Protein AF-0000000080298509 (afdb_homodimer)

Radius of gyration: 34.32 Å; Cα contacts (8 Å, |Δi|>4): 2055; chains: 2; bounding box: 98×130×65 Å

Sequence (904 aa):
MTELKNIMFCATAFAPSLLGAKELPNIIYIVTDQQTASAMSCMGNTDVHTPNMDRLAQAGILFKNAYCSAPLSGPSRASMFTGHTSHEVGLSRNNVPVADSLRTASLGWLMQRAGYECTYGGKWHVHTPSMPDGEFGFSTIHPHNDNGLAEASVAFLEQKHSKPFFLVVGFDNPHNICEYARSQNLPFGNLPELPQDEWPGLPSNFARNPYDADVIDYEQTLNYSAYPTRHYSPDDWRRYRSLYFRLVEKVDAEIGKIVDAIDKQDLWKNTVVIFTSDHGDGMGAHHWNQKSALYEEVVNVPLIVTLPGKKNAGKEMPQLINEGVDFFASVCDWAGISLPGGLHGVSFRPLVEKADPQQVHQPYIVSETTFDKGVARGWALRTPRYKYVLYDKGLYREQLYDMVNDRGEMRNLAIEKKYRQILLQHRAYLNEWMKLHHVVQIRPEVHLIPNMMTELKNIMFCATAFAPSLLGAKELPNIIYIVTDQQTASAMSCMGNTDVHTPNMDRLAQAGILFKNAYCSAPLSGPSRASMFTGHTSHEVGLSRNNVPVADSLRTASLGWLMQRAGYECTYGGKWHVHTPSMPDGEFGFSTIHPHNDNGLAEASVAFLEQKHSKPFFLVVGFDNPHNICEYARSQNLPFGNLPELPQDEWPGLPSNFARNPYDADVIDYEQTLNYSAYPTRHYSPDDWRRYRSLYFRLVEKVDAEIGKIVDAIDKQDLWKNTVVIFTSDHGDGMGAHHWNQKSALYEEVVNVPLIVTLPGKKNAGKEMPQLINEGVDFFASVCDWAGISLPGGLHGVSFRPLVEKADPQQVHQPYIVSETTFDKGVARGWALRTPRYKYVLYDKGLYREQLYDMVNDRGEMRNLAIEKKYRQILLQHRAYLNEWMKLHHVVQIRPEVHLIPNM

Foldseek 3Di:
DPPPPPPPPPPPPPPPPVPPPPAQFAEEEEAEAAAFACLDVVNVDPLFYQVLVVVLQQLFEWEQAEWFQALAQQQRLLLQFQLARSVLQVNQDALDAGDPVSQCVTLLNLLVVLWAQEEEEAARPNRDRFDDAPGSNYHYQYGNAQVCLLVSLLVVLPDDDPTHYYYYRYHHPPVLLQCVQVVHDRRHQDDDFDDLVSQDAADPQLAAAPQDFCVVVVLLVVCCVRRVCLPPDRSSLSSSLNSRSVRVNVVSVSSNSNVVSCVVSVSLQRYKYWYKYSWHFCSNRNHGGGTQDPASRTTHMIITIQHRVSPPGNAYAHDHAHCRNQSSVQSCVSSVHDDDPLRDHHHCVVCRNVSDNPDDDDQWDKHKHARPPRSKIKIWIDGSFKIWIAIQDGRSNTFMDGCVPCVSRNDGCCVPPVCVVVSVVVLVVVVVVCVSSVPDAPDPVHHSRPPD/DPCPVPPPPPPPPPPPPPPPPPAQFAEEEEAEAAAFACLDVCNVDPLFYQVLVVVLQQLFEWEQAEWFQALDQQQRLLLQFQLARSVLQVNQDAQDAGDPVSQCVTLLNLLVVLWAQEEEEAARPNRDRFDDAPGSNYHYQYGNAQVCLLVSLLVVLPDDDPTHYYYYRYHHPPVLLQCVQVVHDRRHQDDDFDDLVSQDAADPQLAAAPQDFCVVVVLLVVCCVRRVCLPPDRSSLSSSLNSRSVRVNVVSVSSNSNVVSCVVSVSLQRYKYWYKYSWHFCSNRNHGGGTQDPASRTTHMIITIQGRVSPPGNAYAHDHAHCRNQSSVQVCVSSVHDDDPLRDHHHCVVCRNVSDNPDDDDQWDKHKHARPPRSKIKIWIDGSFKIWIAIQDGRSNTFMDGCVVCVSRNDGCCVPPVCVVVSVVVLVVVVVVCVSSVPDAPDPVHHSRPPD

pLDDT: mean 89.31, std 15.57, range [24.2, 98.88]

Structure (mmCIF, N/CA/C/O backbone):
data_AF-0000000080298509-model_v1
#
loop_
_entity.id
_entity.type
_entity.pdbx_description
1 polymer Arylsulfatase
#
loop_
_atom_site.group_PDB
_atom_site.id
_atom_site.type_symbol
_atom_site.label_atom_id
_atom_site.label_alt_id
_atom_site.label_comp_id
_atom_site.label_asym_id
_atom_site.label_entity_id
_atom_site.label_seq_id
_atom_site.pdbx_PDB_ins_code
_atom_site.Cartn_x
_atom_site.Cartn_y
_atom_site.Cartn_z
_atom_site.occupancy
_atom_site.B_iso_or_equiv
_atom_site.auth_seq_id
_atom_site.auth_comp_id
_atom_site.auth_asym_id
_atom_site.auth_atom_id
_atom_site.pdbx_PDB_model_num
ATOM 1 N N . MET A 1 1 ? -71.938 69.375 -9.734 1 28.66 1 MET A N 1
ATOM 2 C CA . MET A 1 1 ? -71.125 69.312 -8.547 1 28.66 1 MET A CA 1
ATOM 3 C C . MET A 1 1 ? -70.312 68.062 -8.461 1 28.66 1 MET A C 1
ATOM 5 O O . MET A 1 1 ? -70.875 67 -8.211 1 28.66 1 MET A O 1
ATOM 9 N N . THR A 1 2 ? -69.375 67.938 -9.344 1 31.14 2 THR A N 1
ATOM 10 C CA . THR A 1 2 ? -68.375 66.938 -9.758 1 31.14 2 THR A CA 1
ATOM 11 C C . THR A 1 2 ? -67.438 66.562 -8.594 1 31.14 2 THR A C 1
ATOM 13 O O . THR A 1 2 ? -66.688 67.438 -8.094 1 31.14 2 THR A O 1
ATOM 16 N N . GLU A 1 3 ? -67.938 65.688 -7.777 1 29.38 3 GLU A N 1
ATOM 17 C CA . GLU A 1 3 ? -67.25 65.25 -6.59 1 29.38 3 GLU A CA 1
ATOM 18 C C . GLU A 1 3 ? -65.875 64.625 -6.945 1 29.38 3 GLU A C 1
ATOM 20 O O . GLU A 1 3 ? -65.75 63.781 -7.816 1 29.38 3 GLU A O 1
ATOM 25 N N . LEU A 1 4 ? -64.812 65.5 -6.922 1 24.38 4 LEU A N 1
ATOM 26 C CA . LEU A 1 4 ? -63.406 65.125 -7.008 1 24.38 4 LEU A CA 1
ATOM 27 C C . LEU A 1 4 ? -63.031 64.062 -6 1 24.38 4 LEU A C 1
ATOM 29 O O . LEU A 1 4 ? -63.125 64.312 -4.789 1 24.38 4 LEU A O 1
ATOM 33 N N . LYS A 1 5 ? -63.469 62.812 -6.371 1 35.81 5 LYS A N 1
ATOM 34 C CA . LYS A 1 5 ? -63.062 61.656 -5.621 1 35.81 5 LYS A CA 1
ATOM 35 C C . LYS A 1 5 ? -61.531 61.656 -5.402 1 35.81 5 LYS A C 1
ATOM 37 O O . LYS A 1 5 ? -60.781 61.625 -6.363 1 35.81 5 LYS A O 1
ATOM 42 N N . ASN A 1 6 ? -61.031 62.469 -4.41 1 26.3 6 ASN A N 1
ATOM 43 C CA . ASN A 1 6 ? -59.625 62.531 -4.012 1 26.3 6 ASN A CA 1
ATOM 44 C C . ASN A 1 6 ? -59.094 61.125 -3.686 1 26.3 6 ASN A C 1
ATOM 46 O O . ASN A 1 6 ? -59.594 60.469 -2.771 1 26.3 6 ASN A O 1
ATOM 50 N N . ILE A 1 7 ? -58.781 60.312 -4.656 1 34.28 7 ILE A N 1
ATOM 51 C CA . ILE A 1 7 ? -58.125 59.031 -4.484 1 34.28 7 ILE A CA 1
ATOM 52 C C . ILE A 1 7 ? -56.812 59.219 -3.744 1 34.28 7 ILE A C 1
ATOM 54 O O . ILE A 1 7 ? -55.906 59.875 -4.242 1 34.28 7 ILE A O 1
ATOM 58 N N . MET A 1 8 ? -56.844 59.406 -2.459 1 31.53 8 MET A N 1
ATOM 59 C CA . MET A 1 8 ? -55.625 59.312 -1.681 1 31.53 8 MET A CA 1
ATOM 60 C C . MET A 1 8 ? -54.875 58 -1.93 1 31.53 8 MET A C 1
ATOM 62 O O . MET A 1 8 ? -55.438 56.938 -1.679 1 31.53 8 MET A O 1
ATOM 66 N N . PHE A 1 9 ? -54.125 57.938 -2.99 1 34.72 9 PHE A N 1
ATOM 67 C CA . PHE A 1 9 ? -53.188 56.844 -3.145 1 34.72 9 PHE A CA 1
ATOM 68 C C . PHE A 1 9 ? -52.281 56.688 -1.909 1 34.72 9 PHE A C 1
ATOM 70 O O . PHE A 1 9 ? -51.594 57.656 -1.541 1 34.72 9 PHE A O 1
ATOM 77 N N . CYS A 1 10 ? -52.719 55.969 -0.878 1 32.91 10 CYS A N 1
ATOM 78 C CA . CYS A 1 10 ? -51.812 55.562 0.201 1 32.91 10 CYS A CA 1
ATOM 79 C C . CYS A 1 10 ? -50.594 54.875 -0.349 1 32.91 10 CYS A C 1
ATOM 81 O O . CYS A 1 10 ? -50.688 53.812 -0.988 1 32.91 10 CYS A O 1
ATOM 83 N N . ALA A 1 11 ? -49.562 55.625 -0.724 1 35.81 11 ALA A N 1
ATOM 84 C CA . ALA A 1 11 ? -48.219 55.031 -0.925 1 35.81 11 ALA A CA 1
ATOM 85 C C . ALA A 1 11 ? -47.844 54.156 0.245 1 35.81 11 ALA A C 1
ATOM 87 O O . ALA A 1 11 ? -47.625 54.625 1.36 1 35.81 11 ALA A O 1
ATOM 88 N N . THR A 1 12 ? -48.375 52.969 0.316 1 35.66 12 THR A N 1
ATOM 89 C CA . THR A 1 12 ? -47.75 52.062 1.259 1 35.66 12 THR A CA 1
ATOM 90 C C . THR A 1 12 ? -46.25 52.031 1.067 1 35.66 12 THR A C 1
ATOM 92 O O . THR A 1 12 ? -45.75 51.719 -0.028 1 35.66 12 THR A O 1
ATOM 95 N N . ALA A 1 13 ? -45.5 52.938 1.733 1 36.22 13 ALA A N 1
ATOM 96 C CA . ALA A 1 13 ? -44.062 52.781 1.852 1 36.22 13 ALA A CA 1
ATOM 97 C C . ALA A 1 13 ? -43.688 51.344 2.125 1 36.22 13 ALA A C 1
ATOM 99 O O . ALA A 1 13 ? -44.062 50.781 3.146 1 36.22 13 ALA A O 1
ATOM 100 N N . PHE A 1 14 ? -43.531 50.562 1.116 1 35.25 14 PHE A N 1
ATOM 101 C CA . PHE A 1 14 ? -42.812 49.312 1.32 1 35.25 14 PHE A CA 1
ATOM 102 C C . PHE A 1 14 ? -41.562 49.5 2.143 1 35.25 14 PHE A C 1
ATOM 104 O O . PHE A 1 14 ? -40.656 50.25 1.727 1 35.25 14 PHE A O 1
ATOM 111 N N . ALA A 1 15 ? -41.688 49.594 3.494 1 37.78 15 ALA A N 1
ATOM 112 C CA . ALA A 1 15 ? -40.438 49.469 4.246 1 37.78 15 ALA A CA 1
ATOM 113 C C . ALA A 1 15 ? -39.531 48.375 3.664 1 37.78 15 ALA A C 1
ATOM 115 O O . ALA A 1 15 ? -40 47.25 3.447 1 37.78 15 ALA A O 1
ATOM 116 N N . PRO A 1 16 ? -38.531 48.781 2.885 1 35.84 16 PRO A N 1
ATOM 117 C CA . PRO A 1 16 ? -37.688 47.656 2.5 1 35.84 16 PRO A CA 1
ATOM 118 C C . PRO A 1 16 ? -37.531 46.594 3.605 1 35.84 16 PRO A C 1
ATOM 120 O O . PRO A 1 16 ? -37.5 46.938 4.789 1 35.84 16 PRO A O 1
ATOM 123 N N . SER A 1 17 ? -38.219 45.531 3.543 1 35.06 17 SER A N 1
ATOM 124 C CA . SER A 1 17 ? -37.844 44.375 4.359 1 35.06 17 SER A CA 1
ATOM 125 C C . SER A 1 17 ? -36.344 44.406 4.633 1 35.06 17 SER A C 1
ATOM 127 O O . SER A 1 17 ? -35.531 44.5 3.705 1 35.06 17 SER A O 1
ATOM 129 N N . LEU A 1 18 ? -35.875 45.094 5.676 1 33.88 18 LEU A N 1
ATOM 130 C CA . LEU A 1 18 ? -34.531 44.781 6.129 1 33.88 18 LEU A CA 1
ATOM 131 C C . LEU A 1 18 ? -34.125 43.344 5.77 1 33.88 18 LEU A C 1
ATOM 133 O O . LEU A 1 18 ? -34.656 42.406 6.352 1 33.88 18 LEU A O 1
ATOM 137 N N . LEU A 1 19 ? -34.188 43 4.57 1 37.66 19 LEU A N 1
ATOM 138 C CA . LEU A 1 19 ? -33.375 41.812 4.316 1 37.66 19 LEU A CA 1
ATOM 139 C C . LEU A 1 19 ? -32.312 41.625 5.383 1 37.66 19 LEU A C 1
ATOM 141 O O . LEU A 1 19 ? -31.438 42.5 5.543 1 37.66 19 LEU A O 1
ATOM 145 N N . GLY A 1 20 ? -32.656 41.188 6.547 1 39.59 20 GLY A N 1
ATOM 146 C CA . GLY A 1 20 ? -31.734 40.906 7.633 1 39.59 20 GLY A CA 1
ATOM 147 C C . GLY A 1 20 ? -30.312 40.688 7.16 1 39.59 20 GLY A C 1
ATOM 148 O O . GLY A 1 20 ? -30.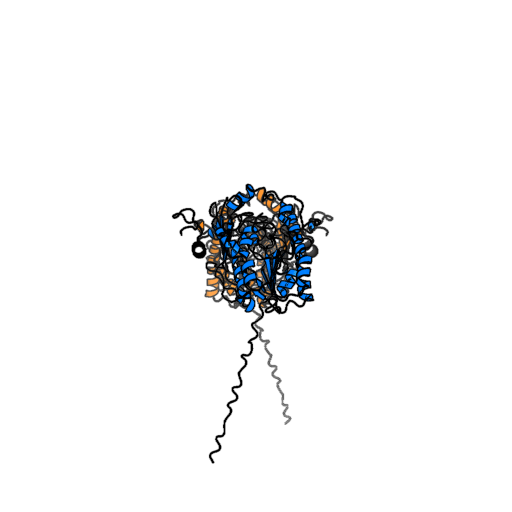062 39.781 6.344 1 39.59 20 GLY A O 1
ATOM 149 N N . ALA A 1 21 ? -29.531 41.594 6.949 1 44.94 21 ALA A N 1
ATOM 150 C CA . ALA A 1 21 ? -28.094 41.5 6.738 1 44.94 21 ALA A CA 1
ATOM 151 C C . ALA A 1 21 ? -27.547 40.188 7.301 1 44.94 21 ALA A C 1
ATOM 153 O O . ALA A 1 21 ? -27.703 39.906 8.492 1 44.94 21 ALA A O 1
ATOM 154 N N . LYS A 1 22 ? -27.516 39.125 6.598 1 56.97 22 LYS A N 1
ATOM 155 C CA . LYS A 1 22 ? -26.938 37.844 7.051 1 56.97 22 LYS A CA 1
ATOM 156 C C . LYS A 1 22 ? -25.781 38.094 8.008 1 56.97 22 LYS A C 1
ATOM 158 O O . LYS A 1 22 ? -24.828 38.812 7.68 1 56.97 22 LYS A O 1
ATOM 163 N N . GLU A 1 23 ? -26 37.969 9.344 1 81.12 23 GLU A N 1
ATOM 164 C CA . GLU A 1 23 ? -25.047 38.125 10.438 1 81.12 23 GLU A CA 1
ATOM 165 C C . GLU A 1 23 ? -23.75 37.375 10.172 1 81.12 23 GLU A C 1
ATOM 167 O O . GLU A 1 23 ? -23.781 36.219 9.75 1 81.12 23 GLU A O 1
ATOM 172 N N . LEU A 1 24 ? -22.594 38.094 10.039 1 94.06 24 LEU A N 1
ATOM 173 C CA . LEU A 1 24 ? -21.266 37.5 9.938 1 94.06 24 LEU A CA 1
ATOM 174 C C . LEU A 1 24 ? -21.078 36.406 10.984 1 94.06 24 LEU A C 1
ATOM 176 O O . LEU A 1 24 ? -21.422 36.594 12.148 1 94.06 24 LEU A O 1
ATOM 180 N N . PRO A 1 25 ? -20.688 35.281 10.539 1 97.81 25 PRO A N 1
ATOM 181 C CA . PRO A 1 25 ? -20.5 34.188 11.516 1 97.81 25 PRO A CA 1
ATOM 182 C C . PRO A 1 25 ? -19.281 34.438 12.406 1 97.81 25 PRO A C 1
ATOM 184 O O . PRO A 1 25 ? -18.328 35.094 12 1 97.81 25 PRO A O 1
ATOM 187 N N . ASN A 1 26 ? -19.375 33.875 13.656 1 98.38 26 ASN A N 1
ATOM 188 C CA . ASN A 1 26 ? -18.125 33.656 14.391 1 98.38 26 ASN A CA 1
ATOM 189 C C . ASN A 1 26 ? -17.219 32.656 13.68 1 98.38 26 ASN A C 1
ATOM 191 O O . ASN A 1 26 ? -17.688 31.797 12.922 1 98.38 26 ASN A O 1
ATOM 195 N N . ILE A 1 27 ? -15.898 32.812 13.844 1 98.69 27 ILE A N 1
ATOM 196 C CA . ILE A 1 27 ? -14.93 31.875 13.281 1 98.69 27 ILE A CA 1
ATOM 197 C C . ILE A 1 27 ? -13.969 31.406 14.375 1 98.69 27 ILE A C 1
ATOM 199 O O . ILE A 1 27 ? -13.359 32.219 15.062 1 98.69 27 ILE A O 1
ATOM 203 N N . ILE A 1 28 ? -13.93 30.125 14.594 1 98.81 28 ILE A N 1
ATOM 204 C CA . ILE A 1 28 ? -12.961 29.5 15.492 1 98.81 28 ILE A CA 1
ATOM 205 C C . ILE A 1 28 ? -11.969 28.672 14.688 1 98.81 28 ILE A C 1
ATOM 207 O O . ILE A 1 28 ? -12.367 27.781 13.938 1 98.81 28 ILE A O 1
ATOM 211 N N . TYR A 1 29 ? -10.734 29.016 14.805 1 98.25 29 TYR A N 1
ATOM 212 C CA . TYR A 1 29 ? -9.633 28.312 14.141 1 98.25 29 TYR A CA 1
ATOM 213 C C . TYR A 1 29 ? -8.773 27.562 15.156 1 98.25 29 TYR A C 1
ATOM 215 O O . TYR A 1 29 ? -8.148 28.188 16.016 1 98.25 29 TYR A O 1
ATOM 223 N N . ILE A 1 30 ? -8.789 26.297 15.109 1 98.75 30 ILE A N 1
ATOM 224 C CA . ILE A 1 30 ? -7.973 25.453 15.961 1 98.75 30 ILE A CA 1
ATOM 225 C C . ILE A 1 30 ? -6.844 24.828 15.133 1 98.75 30 ILE A C 1
ATOM 227 O O . ILE A 1 30 ? -7.098 24.141 14.141 1 98.75 30 ILE A O 1
ATOM 231 N N . VAL A 1 31 ? -5.613 25.031 15.547 1 98.12 31 VAL A N 1
ATOM 232 C CA . VAL A 1 31 ? -4.477 24.562 14.766 1 98.12 31 VAL A CA 1
ATOM 233 C C . VAL A 1 31 ? -3.477 23.859 15.68 1 98.12 31 VAL A C 1
ATOM 235 O O . VAL A 1 31 ? -3.068 24.406 16.703 1 98.12 31 VAL A O 1
ATOM 238 N N . THR A 1 32 ? -3.182 22.625 15.359 1 98.19 32 THR A N 1
ATOM 239 C CA . THR A 1 32 ? -2.105 21.906 16.031 1 98.19 32 THR A CA 1
ATOM 240 C C . THR A 1 32 ? -0.774 22.141 15.328 1 98.19 32 THR A C 1
ATOM 242 O O . THR A 1 32 ? -0.734 22.75 14.25 1 98.19 32 THR A O 1
ATOM 245 N N . ASP A 1 33 ? 0.251 21.797 15.984 1 97 33 ASP A N 1
ATOM 246 C CA . ASP A 1 33 ? 1.589 21.922 15.414 1 97 33 ASP A CA 1
ATOM 247 C C . ASP A 1 33 ? 2.189 20.531 15.141 1 97 33 ASP A C 1
ATOM 249 O O . ASP A 1 33 ? 2.408 19.75 16.062 1 97 33 ASP A O 1
ATOM 253 N N . GLN A 1 34 ? 2.396 20.297 13.797 1 97.75 34 GLN A N 1
ATOM 254 C CA . GLN A 1 34 ? 3.119 19.094 13.383 1 97.75 34 GLN A CA 1
ATOM 255 C C . GLN A 1 34 ? 2.234 17.859 13.484 1 97.75 34 GLN A C 1
ATOM 257 O O . GLN A 1 34 ? 2.658 16.828 14.008 1 97.75 34 GLN A O 1
ATOM 262 N N . GLN A 1 35 ? 1.019 17.969 12.984 1 98.62 35 GLN A N 1
ATOM 263 C CA . GLN A 1 35 ? 0.114 16.812 12.945 1 98.62 35 GLN A CA 1
ATOM 264 C C . GLN A 1 35 ? -0.172 16.391 11.508 1 98.62 35 GLN A C 1
ATOM 266 O O . GLN A 1 35 ? -0.723 17.172 10.727 1 98.62 35 GLN A O 1
ATOM 271 N N . THR A 1 36 ? 0.24 15.203 11.234 1 98.38 36 THR A N 1
ATOM 272 C CA . THR A 1 36 ? -0.054 14.633 9.922 1 98.38 36 THR A CA 1
ATOM 273 C C . THR A 1 36 ? -1.534 14.281 9.805 1 98.38 36 THR A C 1
ATOM 275 O O . THR A 1 36 ? -2.178 13.945 10.805 1 98.38 36 THR A O 1
ATOM 278 N N . ALA A 1 37 ? -2.082 14.383 8.594 1 98.44 37 ALA A N 1
ATOM 279 C CA . ALA A 1 37 ? -3.5 14.133 8.352 1 98.44 37 ALA A CA 1
ATOM 280 C C . ALA A 1 37 ? -3.904 12.742 8.82 1 98.44 37 ALA A C 1
ATOM 282 O O . ALA A 1 37 ? -5.016 12.539 9.312 1 98.44 37 ALA A O 1
ATOM 283 N N . SER A 1 38 ? -3.002 11.789 8.695 1 97.56 38 SER A N 1
ATOM 284 C CA . SER A 1 38 ? -3.326 10.406 9.016 1 97.56 38 SER A CA 1
ATOM 285 C C . SER A 1 38 ? -3.311 10.164 10.523 1 97.56 38 SER A C 1
ATOM 287 O O . SER A 1 38 ? -3.703 9.094 10.992 1 97.56 38 SER A O 1
ATOM 289 N N . ALA A 1 39 ? -2.928 11.117 11.305 1 98.38 39 ALA A N 1
ATOM 290 C CA . ALA A 1 39 ? -2.922 10.961 12.758 1 98.38 39 ALA A CA 1
ATOM 291 C C . ALA A 1 39 ? -4.27 11.344 13.359 1 98.38 39 ALA A C 1
ATOM 293 O O . ALA A 1 39 ? -4.336 12.133 14.305 1 98.38 39 ALA A O 1
ATOM 294 N N . MET A 1 40 ? -5.309 10.836 12.766 1 98.56 40 MET A N 1
ATOM 295 C CA . MET A 1 40 ? -6.691 10.922 13.227 1 98.56 40 MET A CA 1
ATOM 296 C C . MET A 1 40 ? -7.41 9.594 13.039 1 98.56 40 MET A C 1
ATOM 298 O O . MET A 1 40 ? -7.238 8.922 12.016 1 98.56 40 MET A O 1
ATOM 302 N N . SER A 1 41 ? -8.203 9.234 14.008 1 98 41 SER A N 1
ATOM 303 C CA . SER A 1 41 ? -8.961 7.988 13.883 1 98 41 SER A CA 1
ATOM 304 C C . SER A 1 41 ? -9.992 8.078 12.766 1 98 41 SER A C 1
ATOM 306 O O . SER A 1 41 ? -10.281 7.082 12.102 1 98 41 SER A O 1
ATOM 308 N N . CYS A 1 42 ? -10.523 9.234 12.492 1 97.5 42 CYS A N 1
ATOM 309 C CA . CYS A 1 42 ? -11.523 9.391 11.445 1 97.5 42 CYS A CA 1
ATOM 310 C C . CYS A 1 42 ? -10.898 9.266 10.062 1 97.5 42 CYS A C 1
ATOM 312 O O . CYS A 1 42 ? -11.609 9.148 9.062 1 97.5 42 CYS A O 1
ATOM 314 N N . MET A 1 43 ? -9.594 9.273 10.016 1 97.19 43 MET A N 1
ATOM 315 C CA . MET A 1 43 ? -8.898 9.039 8.758 1 97.19 43 MET A CA 1
ATOM 316 C C . MET A 1 43 ? -8.594 7.559 8.57 1 97.19 43 MET A C 1
ATOM 318 O O . MET A 1 43 ? -7.895 7.176 7.629 1 97.19 43 MET A O 1
ATOM 322 N N . GLY A 1 44 ? -9.047 6.734 9.477 1 95.19 44 GLY A N 1
ATOM 323 C CA . GLY A 1 44 ? -8.906 5.293 9.352 1 95.19 44 GLY A CA 1
ATOM 324 C C . GLY A 1 44 ? -7.711 4.746 10.109 1 95.19 44 GLY A C 1
ATOM 325 O O . GLY A 1 44 ? -7.41 3.551 10.023 1 95.19 44 GLY A O 1
ATOM 326 N N . ASN A 1 45 ? -6.977 5.555 10.805 1 96.06 45 ASN A N 1
ATOM 327 C CA . ASN A 1 45 ? -5.805 5.121 11.555 1 96.06 45 ASN A CA 1
ATOM 328 C C . ASN A 1 45 ? -6.203 4.426 12.852 1 96.06 45 ASN A C 1
ATOM 330 O O . ASN A 1 45 ? -6.719 5.066 13.773 1 96.06 45 ASN A O 1
ATOM 334 N N . THR A 1 46 ? -5.898 3.17 12.984 1 94.62 46 THR A N 1
ATOM 335 C CA . THR A 1 46 ? -6.332 2.379 14.133 1 94.62 46 THR A CA 1
ATOM 336 C C . THR A 1 46 ? -5.316 2.469 15.266 1 94.62 46 THR A C 1
ATOM 338 O O . THR A 1 46 ? -5.539 1.928 16.344 1 94.62 46 THR A O 1
ATOM 341 N N . ASP A 1 47 ? -4.215 3.193 15.039 1 96.69 47 ASP A N 1
ATOM 342 C CA . ASP A 1 47 ? -3.162 3.285 16.047 1 96.69 47 ASP A CA 1
ATOM 343 C C . ASP A 1 47 ? -3.344 4.523 16.922 1 96.69 47 ASP A C 1
ATOM 345 O O . ASP A 1 47 ? -2.613 4.715 17.891 1 96.69 47 ASP A O 1
ATOM 349 N N . VAL A 1 48 ? -4.328 5.391 16.578 1 97.81 48 VAL A N 1
ATOM 350 C CA . VAL A 1 48 ? -4.562 6.629 17.312 1 97.81 48 VAL A CA 1
ATOM 351 C C . VAL A 1 48 ? -6.059 6.816 17.547 1 97.81 48 VAL A C 1
ATOM 353 O O . VAL A 1 48 ? -6.875 6.484 16.688 1 97.81 48 VAL A O 1
ATOM 356 N N . HIS A 1 49 ? -6.422 7.238 18.703 1 98 49 HIS A N 1
ATOM 357 C CA . HIS A 1 49 ? -7.812 7.469 19.078 1 98 49 HIS A CA 1
ATOM 358 C C . HIS A 1 49 ? -8.086 8.945 19.312 1 98 49 HIS A C 1
ATOM 360 O O . HIS A 1 49 ? -7.688 9.5 20.344 1 98 49 HIS A O 1
ATOM 366 N N . THR A 1 50 ? -8.789 9.586 18.344 1 98.69 50 THR A N 1
ATOM 367 C CA . THR A 1 50 ? -9.047 11.023 18.406 1 98.69 50 THR A CA 1
ATOM 368 C C . THR A 1 50 ? -10.547 11.305 18.375 1 98.69 50 THR A C 1
ATOM 370 O O . THR A 1 50 ? -11.039 11.945 17.453 1 98.69 50 THR A O 1
ATOM 373 N N . PRO A 1 51 ? -11.297 10.922 19.422 1 98.75 51 PRO A N 1
ATOM 374 C CA . PRO A 1 51 ? -12.758 11.008 19.406 1 98.75 51 PRO A CA 1
ATOM 375 C C . PRO A 1 51 ? -13.266 12.438 19.219 1 98.75 51 PRO A C 1
ATOM 377 O O . PRO A 1 51 ? -14.344 12.648 18.656 1 98.75 51 PRO A O 1
ATOM 380 N N . ASN A 1 52 ? -12.562 13.43 19.719 1 98.81 52 ASN A N 1
ATOM 381 C CA . ASN A 1 52 ? -13.047 14.797 19.609 1 98.81 52 ASN A CA 1
ATOM 382 C C . ASN A 1 52 ? -12.836 15.367 18.219 1 98.81 52 ASN A C 1
ATOM 384 O O . ASN A 1 52 ? -13.695 16.094 17.703 1 98.81 52 ASN A O 1
ATOM 388 N N . MET A 1 53 ? -11.727 15.062 17.578 1 98.75 53 MET A N 1
ATOM 389 C CA . MET A 1 53 ? -11.57 15.391 16.156 1 98.75 53 MET A CA 1
ATOM 390 C C . MET A 1 53 ? -12.609 14.656 15.312 1 98.75 53 MET A C 1
ATOM 392 O O . MET A 1 53 ? -13.133 15.211 14.344 1 98.75 53 MET A O 1
ATOM 396 N N . ASP A 1 54 ? -12.867 13.414 15.734 1 98.62 54 ASP A N 1
ATOM 397 C CA . ASP A 1 54 ? -13.922 12.656 15.062 1 98.62 54 ASP A CA 1
ATOM 398 C C . ASP A 1 54 ? -15.273 13.352 15.195 1 98.62 54 ASP A C 1
ATOM 400 O O . ASP A 1 54 ? -16.062 13.367 14.25 1 98.62 54 ASP A O 1
ATOM 404 N N . ARG A 1 55 ? -15.531 13.891 16.344 1 98.38 55 ARG A N 1
ATOM 405 C CA . ARG A 1 55 ? -16.75 14.648 16.562 1 98.38 55 ARG A CA 1
ATOM 406 C C . ARG A 1 55 ? -16.828 15.852 15.617 1 98.38 55 ARG A C 1
ATOM 408 O O . ARG A 1 55 ? -17.891 16.156 15.07 1 98.38 55 ARG A O 1
ATOM 415 N N . LEU A 1 56 ? -15.766 16.531 15.453 1 98.56 56 LEU A N 1
ATOM 416 C CA . LEU A 1 56 ? -15.719 17.656 14.523 1 98.56 56 LEU A CA 1
ATOM 417 C C . LEU A 1 56 ? -15.961 17.188 13.094 1 98.56 56 LEU A C 1
ATOM 419 O O . LEU A 1 56 ? -16.719 17.812 12.352 1 98.56 56 LEU A O 1
ATOM 423 N N . ALA A 1 57 ? -15.312 16.078 12.75 1 98.56 57 ALA A N 1
ATOM 424 C CA . ALA A 1 57 ? -15.469 15.539 11.398 1 98.56 57 ALA A CA 1
ATOM 425 C C . ALA A 1 57 ? -16.922 15.109 11.148 1 98.56 57 ALA A C 1
ATOM 427 O O . ALA A 1 57 ? -17.469 15.359 10.07 1 98.56 57 ALA A O 1
ATOM 428 N N . GLN A 1 58 ? -17.531 14.531 12.133 1 98.19 58 GLN A N 1
ATOM 429 C CA . GLN A 1 58 ? -18.922 14.086 12.023 1 98.19 58 GLN A CA 1
ATOM 430 C C . GLN A 1 58 ? -19.875 15.273 11.914 1 98.19 58 GLN A C 1
ATOM 432 O O . GLN A 1 58 ? -20.906 15.188 11.25 1 98.19 58 GLN A O 1
ATOM 437 N N . ALA A 1 59 ? -19.5 16.344 12.547 1 98.19 59 ALA A N 1
ATOM 438 C CA . ALA A 1 59 ? -20.344 17.547 12.562 1 98.19 59 ALA A CA 1
ATOM 439 C C . ALA A 1 59 ? -20.016 18.469 11.391 1 98.19 59 ALA A C 1
ATOM 441 O O . ALA A 1 59 ? -20.703 19.453 11.156 1 98.19 59 ALA A O 1
ATOM 442 N N . GLY A 1 60 ? -18.984 18.172 10.664 1 98.62 60 GLY A N 1
ATOM 443 C CA . GLY A 1 60 ? -18.5 19.062 9.625 1 98.62 60 GLY A CA 1
ATOM 444 C C . GLY A 1 60 ? -18.125 18.344 8.352 1 98.62 60 GLY A C 1
ATOM 445 O O . GLY A 1 60 ? -18.734 17.344 7.984 1 98.62 60 GLY A O 1
ATOM 446 N N . ILE A 1 61 ? -17.25 18.969 7.582 1 98.69 61 ILE A N 1
ATOM 447 C CA . ILE A 1 61 ? -16.734 18.469 6.312 1 98.69 61 ILE A CA 1
ATOM 448 C C . ILE A 1 61 ? -15.242 18.156 6.453 1 98.69 61 ILE A C 1
ATOM 450 O O . ILE A 1 61 ? -14.469 19.016 6.898 1 98.69 61 ILE A O 1
ATOM 454 N N . LEU A 1 62 ? -14.891 16.906 6.129 1 98.69 62 LEU A N 1
ATOM 455 C CA . LEU A 1 62 ? -13.5 16.453 6.199 1 98.69 62 LEU A CA 1
ATOM 456 C C . LEU A 1 62 ? -12.844 16.5 4.824 1 98.69 62 LEU A C 1
ATOM 458 O O . LEU A 1 62 ? -13.383 15.961 3.855 1 98.69 62 LEU A O 1
ATOM 462 N N . PHE A 1 63 ? -11.711 17.219 4.703 1 98.56 63 PHE A N 1
ATOM 463 C CA . PHE A 1 63 ? -10.898 17.188 3.494 1 98.56 63 PHE A CA 1
ATOM 464 C C . PHE A 1 63 ? -9.773 16.156 3.627 1 98.56 63 PHE A C 1
ATOM 466 O O . PHE A 1 63 ? -9.008 16.188 4.598 1 98.56 63 PHE A O 1
ATOM 473 N N . LYS A 1 64 ? -9.625 15.375 2.629 1 96.5 64 LYS A N 1
ATOM 474 C CA . LYS A 1 64 ? -8.617 14.328 2.666 1 96.5 64 LYS A CA 1
ATOM 475 C C . LYS A 1 64 ? -7.301 14.805 2.057 1 96.5 64 LYS A C 1
ATOM 477 O O . LYS A 1 64 ? -6.254 14.195 2.273 1 96.5 64 LYS A O 1
ATOM 482 N N . ASN A 1 65 ? -7.414 15.844 1.253 1 98.25 65 ASN A N 1
ATOM 483 C CA . ASN A 1 65 ? -6.258 16.328 0.509 1 98.25 65 ASN A CA 1
ATOM 484 C C . ASN A 1 65 ? -5.969 17.797 0.818 1 98.25 65 ASN A C 1
ATOM 486 O O . ASN A 1 65 ? -5.918 18.625 -0.09 1 98.25 65 ASN A O 1
ATOM 490 N N . ALA A 1 66 ? -5.723 18.078 2.1 1 98.81 66 ALA A N 1
ATOM 491 C CA . ALA A 1 66 ? -5.238 19.375 2.537 1 98.81 66 ALA A CA 1
ATOM 492 C C . ALA A 1 66 ? -3.736 19.344 2.795 1 98.81 66 ALA A C 1
ATOM 494 O O . ALA A 1 66 ? -3.213 18.375 3.35 1 98.81 66 ALA A O 1
ATOM 495 N N . TYR A 1 67 ? -3.092 20.406 2.334 1 98.81 67 TYR A N 1
ATOM 496 C CA . TYR A 1 67 ? -1.634 20.438 2.395 1 98.81 67 TYR A CA 1
ATOM 497 C C . TYR A 1 67 ? -1.131 21.75 2.955 1 98.81 67 TYR A C 1
ATOM 499 O O . TYR A 1 67 ? -1.718 22.812 2.697 1 98.81 67 TYR A O 1
ATOM 507 N N . CYS A 1 68 ? -0.051 21.688 3.715 1 98.12 68 CYS A N 1
ATOM 508 C CA . CYS A 1 68 ? 0.536 22.922 4.23 1 98.12 68 CYS A CA 1
ATOM 509 C C . CYS A 1 68 ? 1.24 23.703 3.125 1 98.12 68 CYS A C 1
ATOM 511 O O . CYS A 1 68 ? 1.641 23.109 2.113 1 98.12 68 CYS A O 1
ATOM 513 N N . SER A 1 69 ? 1.339 24.938 3.324 1 95.94 69 SER A N 1
ATOM 514 C CA . SER A 1 69 ? 2.064 25.781 2.371 1 95.94 69 SER A CA 1
ATOM 515 C C . SER A 1 69 ? 3.564 25.5 2.426 1 95.94 69 SER A C 1
ATOM 517 O O . SER A 1 69 ? 4.246 25.547 1.4 1 95.94 69 SER A O 1
ATOM 519 N N . ALA A 1 70 ? 4 25.281 3.594 1 95 70 ALA A N 1
ATOM 520 C CA . ALA A 1 70 ? 5.395 24.922 3.859 1 95 70 ALA A CA 1
ATOM 521 C C . ALA A 1 70 ? 5.504 23.969 5.043 1 95 70 ALA A C 1
ATOM 523 O O . ALA A 1 70 ? 4.797 24.125 6.043 1 95 70 ALA A O 1
ATOM 524 N N . PRO A 1 71 ? 6.395 23 4.914 1 95.25 71 PRO A N 1
ATOM 525 C CA . PRO A 1 71 ? 6.52 22.031 6.012 1 95.25 71 PRO A CA 1
ATOM 526 C C . PRO A 1 71 ? 7.469 22.516 7.109 1 95.25 71 PRO A C 1
ATOM 528 O O . PRO A 1 71 ? 8.391 21.781 7.492 1 95.25 71 PRO A O 1
ATOM 531 N N . LEU A 1 72 ? 7.184 23.656 7.559 1 91.88 72 LEU A N 1
ATOM 532 C CA . LEU A 1 72 ? 7.84 24.344 8.672 1 91.88 72 LEU A CA 1
ATOM 533 C C . LEU A 1 72 ? 6.871 25.266 9.398 1 91.88 72 LEU A C 1
ATOM 535 O O . LEU A 1 72 ? 6.035 25.906 8.766 1 91.88 72 LEU A O 1
ATOM 539 N N . SER A 1 73 ? 7.062 25.375 10.68 1 90.75 73 SER A N 1
ATOM 540 C CA . SER A 1 73 ? 6.055 26.047 11.484 1 90.75 73 SER A CA 1
ATOM 541 C C . SER A 1 73 ? 5.922 27.516 11.078 1 90.75 73 SER A C 1
ATOM 543 O O . SER A 1 73 ? 4.852 27.953 10.656 1 90.75 73 SER A O 1
ATOM 545 N N . GLY A 1 74 ? 6.949 28.266 11.133 1 87.94 74 GLY A N 1
ATOM 546 C CA . GLY A 1 74 ? 6.93 29.703 10.867 1 87.94 74 GLY A CA 1
ATOM 547 C C . GLY A 1 74 ? 6.402 30.047 9.484 1 87.94 74 GLY A C 1
ATOM 548 O O . GLY A 1 74 ? 5.379 30.719 9.352 1 87.94 74 GLY A O 1
ATOM 549 N N . PRO A 1 75 ? 7.055 29.484 8.523 1 88.38 75 PRO A N 1
ATOM 550 C CA . PRO A 1 75 ? 6.641 29.781 7.152 1 88.38 75 PRO A CA 1
ATOM 551 C C . PRO A 1 75 ? 5.207 29.328 6.863 1 88.38 75 PRO A C 1
ATOM 553 O O . PRO A 1 75 ? 4.469 30.031 6.164 1 88.38 75 PRO A O 1
ATOM 556 N N . SER A 1 76 ? 4.832 28.188 7.34 1 93.06 76 SER A N 1
ATOM 557 C CA . SER A 1 76 ? 3.469 27.719 7.129 1 93.06 76 SER A CA 1
ATOM 558 C C . SER A 1 76 ? 2.453 28.656 7.77 1 93.06 76 SER A C 1
ATOM 560 O O . SER A 1 76 ? 1.489 29.078 7.121 1 93.06 76 SER A O 1
ATOM 562 N N . ARG A 1 77 ? 2.654 29.016 8.969 1 92.25 77 ARG A N 1
ATOM 563 C CA . ARG A 1 77 ? 1.748 29.906 9.688 1 92.25 77 ARG A CA 1
ATOM 564 C C . ARG A 1 77 ? 1.766 31.312 9.086 1 92.25 77 ARG A C 1
ATOM 566 O O . ARG A 1 77 ? 0.741 32 9.07 1 92.25 77 ARG A O 1
ATOM 573 N N . ALA A 1 78 ? 2.936 31.734 8.656 1 89.5 78 ALA A N 1
ATOM 574 C CA . ALA A 1 78 ? 2.992 33.031 7.977 1 89.5 78 ALA A CA 1
ATOM 575 C C . ALA A 1 78 ? 2.08 33.031 6.754 1 89.5 78 ALA A C 1
ATOM 577 O O . ALA A 1 78 ? 1.422 34.031 6.473 1 89.5 78 ALA A O 1
ATOM 578 N N . SER A 1 79 ? 2.084 31.969 6.051 1 92.19 79 SER A N 1
ATOM 579 C CA . SER A 1 79 ? 1.212 31.875 4.883 1 92.19 79 SER A CA 1
ATOM 580 C C . SER A 1 79 ? -0.257 31.984 5.281 1 92.19 79 SER A C 1
ATOM 582 O O . SER A 1 79 ? -1.052 32.594 4.578 1 92.19 79 SER A O 1
ATOM 584 N N . MET A 1 80 ? -0.625 31.453 6.371 1 93.69 80 MET A N 1
ATOM 585 C CA . MET A 1 80 ? -1.995 31.469 6.875 1 93.69 80 MET A CA 1
ATOM 586 C C . MET A 1 80 ? -2.428 32.906 7.215 1 93.69 80 MET A C 1
ATOM 588 O O . MET A 1 80 ? -3.58 33.281 6.992 1 93.69 80 MET A O 1
ATOM 592 N N . PHE A 1 81 ? -1.491 33.719 7.676 1 92.75 81 PHE A N 1
ATOM 593 C CA . PHE A 1 81 ? -1.914 34.969 8.25 1 92.75 81 PHE A CA 1
ATOM 594 C C . PHE A 1 81 ? -1.52 36.125 7.352 1 92.75 81 PHE A C 1
ATOM 596 O O . PHE A 1 81 ? -1.903 37.281 7.605 1 92.75 81 PHE A O 1
ATOM 603 N N . THR A 1 82 ? -0.812 35.812 6.285 1 90.31 82 THR A N 1
ATOM 604 C CA . THR A 1 82 ? -0.474 36.906 5.355 1 90.31 82 THR A CA 1
ATOM 605 C C . THR A 1 82 ? -1.103 36.625 3.986 1 90.31 82 THR A C 1
ATOM 607 O O . THR A 1 82 ? -1.217 37.562 3.17 1 90.31 82 THR A O 1
ATOM 610 N N . GLY A 1 83 ? -1.354 35.312 3.721 1 92.88 83 GLY A N 1
ATOM 611 C CA . GLY A 1 83 ? -1.932 34.969 2.434 1 92.88 83 GLY A CA 1
ATOM 612 C C . GLY A 1 83 ? -0.89 34.75 1.35 1 92.88 83 GLY A C 1
ATOM 613 O O . GLY A 1 83 ? -1.231 34.469 0.198 1 92.88 83 GLY A O 1
ATOM 614 N N . HIS A 1 84 ? 0.329 34.875 1.7 1 90.94 84 HIS A N 1
ATOM 615 C CA . HIS A 1 84 ? 1.427 34.719 0.756 1 90.94 84 HIS A CA 1
ATOM 616 C C . HIS A 1 84 ? 2.111 33.375 0.955 1 90.94 84 HIS A C 1
ATOM 618 O O . HIS A 1 84 ? 2.047 32.781 2.041 1 90.94 84 HIS A O 1
ATOM 624 N N . THR A 1 85 ? 2.752 32.938 -0.126 1 89.56 85 THR A N 1
ATOM 625 C CA . THR A 1 85 ? 3.584 31.734 0.002 1 89.56 85 THR A CA 1
ATOM 626 C C . THR A 1 85 ? 4.875 32.062 0.748 1 89.56 85 THR A C 1
ATOM 628 O O . THR A 1 85 ? 5.223 33.219 0.927 1 89.56 85 THR A O 1
ATOM 631 N N . SER A 1 86 ? 5.488 31.031 1.18 1 82.31 86 SER A N 1
ATOM 632 C CA . SER A 1 86 ? 6.605 31.203 2.104 1 82.31 86 SER A CA 1
ATOM 633 C C . SER A 1 86 ? 7.723 32.031 1.481 1 82.31 86 SER A C 1
ATOM 635 O O . SER A 1 86 ? 8.281 32.906 2.133 1 82.31 86 SER A O 1
ATOM 637 N N . HIS A 1 87 ? 8.016 31.781 0.234 1 79.62 87 HIS A N 1
ATOM 638 C CA . HIS A 1 87 ? 9.141 32.5 -0.369 1 79.62 87 HIS A CA 1
ATOM 639 C C . HIS A 1 87 ? 8.789 33.969 -0.621 1 79.62 87 HIS A C 1
ATOM 641 O O . HIS A 1 87 ? 9.672 34.812 -0.611 1 79.62 87 HIS A O 1
ATOM 647 N N . GLU A 1 88 ? 7.582 34.25 -0.796 1 76.62 88 GLU A N 1
ATOM 648 C CA . GLU A 1 88 ? 7.137 35.625 -1.082 1 76.62 88 GLU A CA 1
ATOM 649 C C . GLU A 1 88 ? 7.238 36.5 0.156 1 76.62 88 GLU A C 1
ATOM 651 O O . GLU A 1 88 ? 7.422 37.719 0.043 1 76.62 88 GLU A O 1
ATOM 656 N N . VAL A 1 89 ? 7.035 35.844 1.274 1 69 89 VAL A N 1
ATOM 657 C CA . VAL A 1 89 ? 7.051 36.594 2.527 1 69 89 VAL A CA 1
ATOM 658 C C . VAL A 1 89 ? 8.484 36.781 3.004 1 69 89 VAL A C 1
ATOM 660 O O . VAL A 1 89 ? 8.758 37.625 3.873 1 69 89 VAL A O 1
ATOM 663 N N . GLY A 1 90 ? 9.383 36.219 2.289 1 68.19 90 GLY A N 1
ATOM 664 C CA . GLY A 1 90 ? 10.773 36.281 2.719 1 68.19 90 GLY A CA 1
ATOM 665 C C . GLY A 1 90 ? 11.047 35.5 3.982 1 68.19 90 GLY A C 1
ATOM 666 O O . GLY A 1 90 ? 12.047 35.719 4.664 1 68.19 90 GLY A O 1
ATOM 667 N N . LEU A 1 91 ? 10.102 34.719 4.387 1 60.91 91 LEU A N 1
ATOM 668 C CA . LEU A 1 91 ? 10.211 33.938 5.613 1 60.91 91 LEU A CA 1
ATOM 669 C C . LEU A 1 91 ? 10.5 32.469 5.301 1 60.91 91 LEU A C 1
ATOM 671 O O . LEU A 1 91 ? 9.688 31.594 5.59 1 60.91 91 LEU A O 1
ATOM 675 N N . SER A 1 92 ? 11.656 32.281 4.77 1 57 92 SER A N 1
ATOM 676 C CA . SER A 1 92 ? 11.984 30.922 4.316 1 57 92 SER A CA 1
ATOM 677 C C . SER A 1 92 ? 12.391 30.031 5.484 1 57 92 SER A C 1
ATOM 679 O O . SER A 1 92 ? 12.461 28.812 5.344 1 57 92 SER A O 1
ATOM 681 N N . ARG A 1 93 ? 12.578 30.797 6.668 1 64.94 93 ARG A N 1
ATOM 682 C CA . ARG A 1 93 ? 13.023 30.016 7.824 1 64.94 93 ARG A CA 1
ATOM 683 C C . ARG A 1 93 ? 12.383 30.531 9.109 1 64.94 93 ARG A C 1
ATOM 685 O O . ARG A 1 93 ? 11.805 31.625 9.133 1 64.94 93 ARG A O 1
ATOM 692 N N . ASN A 1 94 ? 12.438 29.75 10.109 1 54.88 94 ASN A N 1
ATOM 693 C CA . ASN A 1 94 ? 11.906 30.172 11.398 1 54.88 94 ASN A CA 1
ATOM 694 C C . ASN A 1 94 ? 12.672 31.359 11.969 1 54.88 94 ASN A C 1
ATOM 696 O O . ASN A 1 94 ? 13.883 31.484 11.758 1 54.88 94 ASN A O 1
ATOM 700 N N . ASN A 1 95 ? 11.852 32.188 12.656 1 52.06 95 ASN A N 1
ATOM 701 C CA . ASN A 1 95 ? 12.406 33.281 13.422 1 52.06 95 ASN A CA 1
ATOM 702 C C . ASN A 1 95 ? 12.844 34.438 12.516 1 52.06 95 ASN A C 1
ATOM 704 O O . ASN A 1 95 ? 13.695 35.25 12.898 1 52.06 95 ASN A O 1
ATOM 708 N N . VAL A 1 96 ? 12.453 34.469 11.219 1 55.25 96 VAL A N 1
ATOM 709 C CA . VAL A 1 96 ? 12.641 35.625 10.344 1 55.25 96 VAL A CA 1
ATOM 710 C C . VAL A 1 96 ? 11.391 36.531 10.375 1 55.25 96 VAL A C 1
ATOM 712 O O . VAL A 1 96 ? 10.273 36.031 10.234 1 55.25 96 VAL A O 1
ATOM 715 N N . PRO A 1 97 ? 11.617 37.781 10.68 1 55.47 97 PRO A N 1
ATOM 716 C CA . PRO A 1 97 ? 10.461 38.656 10.766 1 55.47 97 PRO A CA 1
ATOM 717 C C . PRO A 1 97 ? 9.773 38.875 9.414 1 55.47 97 PRO A C 1
ATOM 719 O O . PRO A 1 97 ? 10.438 38.875 8.375 1 55.47 97 PRO A O 1
ATOM 722 N N . VAL A 1 98 ? 8.461 39 9.484 1 63.91 98 VAL A N 1
ATOM 723 C CA . VAL A 1 98 ? 7.652 39.344 8.312 1 63.91 98 VAL A CA 1
ATOM 724 C C . VAL A 1 98 ? 7.898 40.781 7.906 1 63.91 98 VAL A C 1
ATOM 726 O O . VAL A 1 98 ? 8.078 41.656 8.766 1 63.91 98 VAL A O 1
ATOM 729 N N . ALA A 1 99 ? 7.922 41.031 6.586 1 64.38 99 ALA A N 1
ATOM 730 C CA . ALA A 1 99 ? 8.086 42.375 6.074 1 64.38 99 ALA A CA 1
ATOM 731 C C . ALA A 1 99 ? 6.984 43.281 6.602 1 64.38 99 ALA A C 1
ATOM 733 O O . ALA A 1 99 ? 5.84 42.875 6.77 1 64.38 99 ALA A O 1
ATOM 734 N N . ASP A 1 100 ? 7.332 44.469 6.922 1 58.84 100 ASP A N 1
ATOM 735 C CA . ASP A 1 100 ? 6.453 45.469 7.531 1 58.84 100 ASP A CA 1
ATOM 736 C C . ASP A 1 100 ? 5.18 45.656 6.707 1 58.84 100 ASP A C 1
ATOM 738 O O . ASP A 1 100 ? 4.094 45.844 7.266 1 58.84 100 ASP A O 1
ATOM 742 N N . SER A 1 101 ? 5.324 45.75 5.41 1 58.97 101 SER A N 1
ATOM 743 C CA . SER A 1 101 ? 4.164 45.938 4.547 1 58.97 101 SER A CA 1
ATOM 744 C C . SER A 1 101 ? 3.154 44.812 4.711 1 58.97 101 SER A C 1
ATOM 746 O O . SER A 1 101 ? 1.945 45.031 4.602 1 58.97 101 SER A O 1
ATOM 748 N N . LEU A 1 102 ? 3.588 43.719 5.082 1 64.75 102 LEU A N 1
ATOM 749 C CA . LEU A 1 102 ? 2.703 42.594 5.23 1 64.75 102 LEU A CA 1
ATOM 750 C C . LEU A 1 102 ? 2.104 42.531 6.633 1 64.75 102 LEU A C 1
ATOM 752 O O . LEU A 1 102 ? 1.018 42 6.828 1 64.75 102 LEU A O 1
ATOM 756 N N . ARG A 1 103 ? 2.725 43.188 7.457 1 67.62 103 ARG A N 1
ATOM 757 C CA . ARG A 1 103 ? 2.254 43.219 8.836 1 67.62 103 ARG A CA 1
ATOM 758 C C . ARG A 1 103 ? 0.947 44 8.953 1 67.62 103 ARG A C 1
ATOM 760 O O . ARG A 1 103 ? 0.074 43.656 9.75 1 67.62 103 ARG A O 1
ATOM 767 N N . THR A 1 104 ? 0.838 44.938 8.117 1 68.38 104 THR A N 1
ATOM 768 C CA . THR A 1 104 ? -0.331 45.812 8.234 1 68.38 104 THR A CA 1
ATOM 769 C C . THR A 1 104 ? -1.518 45.219 7.473 1 68.38 104 THR A C 1
ATOM 771 O O . THR A 1 104 ? -2.652 45.656 7.645 1 68.38 104 THR A O 1
ATOM 774 N N . ALA A 1 105 ? -1.289 44.25 6.758 1 80.62 105 ALA A N 1
ATOM 775 C CA . ALA A 1 105 ? -2.357 43.625 5.984 1 80.62 105 ALA A CA 1
ATOM 776 C C . ALA A 1 105 ? -2.533 42.156 6.387 1 80.62 105 ALA A C 1
ATOM 778 O O . ALA A 1 105 ? -2.992 41.344 5.586 1 80.62 105 ALA A O 1
ATOM 779 N N . SER A 1 106 ? -2.219 41.938 7.59 1 89.06 106 SER A N 1
ATOM 780 C CA . SER A 1 106 ? -2.367 40.594 8.086 1 89.06 106 SER A CA 1
ATOM 781 C C . SER A 1 106 ? -3.832 40.25 8.344 1 89.06 106 SER A C 1
ATOM 783 O O . SER A 1 106 ? -4.68 41.125 8.414 1 89.06 106 SER A O 1
ATOM 785 N N . LEU A 1 107 ? -4.047 39 8.453 1 93.69 107 LEU A N 1
ATOM 786 C CA . LEU A 1 107 ? -5.41 38.5 8.594 1 93.69 107 LEU A CA 1
ATOM 787 C C . LEU A 1 107 ? -6.09 39.125 9.812 1 93.69 107 LEU A C 1
ATOM 789 O O . LEU A 1 107 ? -7.258 39.5 9.75 1 93.69 107 LEU A O 1
ATOM 793 N N . GLY A 1 108 ? -5.363 39.219 10.938 1 93.5 108 GLY A N 1
ATOM 794 C CA . GLY A 1 108 ? -5.926 39.812 12.141 1 93.5 108 GLY A CA 1
ATOM 795 C C . GLY A 1 108 ? -6.402 41.25 11.953 1 93.5 108 GLY A C 1
ATOM 796 O O . GLY A 1 108 ? -7.492 41.594 12.398 1 93.5 108 GLY A O 1
ATOM 797 N N . TRP A 1 109 ? -5.621 41.969 11.266 1 93.06 109 TRP A N 1
ATOM 798 C CA . TRP A 1 109 ? -5.992 43.375 10.992 1 93.06 109 TRP A CA 1
ATOM 799 C C . TRP A 1 109 ? -7.203 43.438 10.062 1 93.06 109 TRP A C 1
ATOM 801 O O . TRP A 1 109 ? -8.117 44.219 10.281 1 93.06 109 TRP A O 1
ATOM 811 N N . LEU A 1 110 ? -7.168 42.625 9.039 1 94.38 110 LEU A N 1
ATOM 812 C CA . LEU A 1 110 ? -8.281 42.625 8.094 1 94.38 110 LEU A CA 1
ATOM 813 C C . LEU A 1 110 ? -9.586 42.25 8.789 1 94.38 110 LEU A C 1
ATOM 815 O O . LEU A 1 110 ? -10.609 42.906 8.586 1 94.38 110 LEU A O 1
ATOM 819 N N . MET A 1 111 ? -9.531 41.281 9.602 1 96.38 111 MET A N 1
ATOM 820 C CA . MET A 1 111 ? -10.703 40.812 10.336 1 96.38 111 MET A CA 1
ATOM 821 C C . MET A 1 111 ? -11.188 41.875 11.312 1 96.38 111 MET A C 1
ATOM 823 O O . MET A 1 111 ? -12.391 42.125 11.445 1 96.38 111 MET A O 1
ATOM 827 N N . GLN A 1 112 ? -10.281 42.5 11.977 1 94.62 112 GLN A N 1
ATOM 828 C CA . GLN A 1 112 ? -10.641 43.562 12.906 1 94.62 112 GLN A CA 1
ATOM 829 C C . GLN A 1 112 ? -11.359 44.719 12.188 1 94.62 112 GLN A C 1
ATOM 831 O O . GLN A 1 112 ? -12.383 45.188 12.664 1 94.62 112 GLN A O 1
ATOM 836 N N . ARG A 1 113 ? -10.867 45.062 11.086 1 93.5 113 ARG A N 1
ATOM 837 C CA . ARG A 1 113 ? -11.445 46.125 10.305 1 93.5 113 ARG A CA 1
ATOM 838 C C . ARG A 1 113 ? -12.828 45.75 9.773 1 93.5 113 ARG A C 1
ATOM 840 O O . ARG A 1 113 ? -13.672 46.625 9.547 1 93.5 113 ARG A O 1
ATOM 847 N N . ALA A 1 114 ? -12.992 44.5 9.625 1 94.94 114 ALA A N 1
ATOM 848 C CA . ALA A 1 114 ? -14.281 44.031 9.148 1 94.94 114 ALA A CA 1
ATOM 849 C C . ALA A 1 114 ? -15.289 43.906 10.297 1 94.94 114 ALA A C 1
ATOM 851 O O . ALA A 1 114 ? -16.438 43.531 10.086 1 94.94 114 ALA A O 1
ATOM 852 N N . GLY A 1 115 ? -14.891 44.219 11.547 1 95.44 115 GLY A N 1
ATOM 853 C CA . GLY A 1 115 ? -15.82 44.281 12.664 1 95.44 115 GLY A CA 1
ATOM 854 C C . GLY A 1 115 ? -15.711 43.125 13.625 1 95.44 115 GLY A C 1
ATOM 855 O O . GLY A 1 115 ? -16.516 43 14.562 1 95.44 115 GLY A O 1
ATOM 856 N N . TYR A 1 116 ? -14.695 42.312 13.492 1 97.12 116 TYR A N 1
ATOM 857 C CA . TYR A 1 116 ? -14.547 41.125 14.352 1 97.12 116 TYR A CA 1
ATOM 858 C C . TYR A 1 116 ? -13.773 41.5 15.617 1 97.12 116 TYR A C 1
ATOM 860 O O . TYR A 1 116 ? -12.852 42.312 15.586 1 97.12 116 TYR A O 1
ATOM 868 N N . GLU A 1 117 ? -14.219 40.875 16.656 1 96.69 117 GLU A N 1
ATOM 869 C CA . GLU A 1 117 ? -13.328 40.719 17.812 1 96.69 117 GLU A CA 1
ATOM 870 C C . GLU A 1 117 ? -12.297 39.625 17.562 1 96.69 117 GLU A C 1
ATOM 872 O O . GLU A 1 117 ? -12.641 38.438 17.547 1 96.69 117 GLU A O 1
ATOM 877 N N . CYS A 1 118 ? -11.055 40.031 17.406 1 96.19 118 CYS A N 1
ATOM 878 C CA . CYS A 1 118 ? -10.008 39.062 17.078 1 96.19 118 CYS A CA 1
ATOM 879 C C . CYS A 1 118 ? -9.203 38.688 18.312 1 96.19 118 CYS A C 1
ATOM 881 O O . CYS A 1 118 ? -8.609 39.531 18.953 1 96.19 118 CYS A O 1
ATOM 883 N N . THR A 1 119 ? -9.18 37.438 18.594 1 96 119 THR A N 1
ATOM 884 C CA . THR A 1 119 ? -8.516 36.906 19.781 1 96 119 THR A CA 1
ATOM 885 C C . THR A 1 119 ? -7.613 35.75 19.438 1 96 119 THR A C 1
ATOM 887 O O . THR A 1 119 ? -7.977 34.906 18.609 1 96 119 THR A O 1
ATOM 890 N N . TYR A 1 120 ? -6.406 35.688 20.047 1 95.06 120 TYR A N 1
ATOM 891 C CA . TYR A 1 120 ? -5.41 34.656 19.797 1 95.06 120 TYR A CA 1
ATOM 892 C C . TYR A 1 120 ? -4.965 34 21.094 1 95.06 120 TYR A C 1
ATOM 894 O O . TYR A 1 120 ? -4.703 34.688 22.094 1 95.06 120 TYR A O 1
ATOM 902 N N . GLY A 1 121 ? -4.945 32.719 21.141 1 95.25 121 GLY A N 1
ATOM 903 C CA . GLY A 1 121 ? -4.348 31.953 22.234 1 95.25 121 GLY A CA 1
ATOM 904 C C . GLY A 1 121 ? -3.385 30.875 21.75 1 95.25 121 GLY A C 1
ATOM 905 O O . GLY A 1 121 ? -3.67 30.172 20.797 1 95.25 121 GLY A O 1
ATOM 906 N N . GLY A 1 122 ? -2.258 30.844 22.453 1 94 122 GLY A N 1
ATOM 907 C CA . GLY A 1 122 ? -1.35 29.734 22.172 1 94 122 GLY A CA 1
ATOM 908 C C . GLY A 1 122 ? -0.214 30.125 21.25 1 94 122 GLY A C 1
ATOM 909 O O . GLY A 1 122 ? 0.28 31.25 21.297 1 94 122 GLY A O 1
ATOM 910 N N . LYS A 1 123 ? 0.217 29.172 20.422 1 86.75 123 LYS A N 1
ATOM 911 C CA . LYS A 1 123 ? 1.419 29.312 19.609 1 86.75 123 LYS A CA 1
ATOM 912 C C . LYS A 1 123 ? 1.159 30.188 18.391 1 86.75 123 LYS A C 1
ATOM 914 O O . LYS A 1 123 ? 0.215 29.953 17.625 1 86.75 123 LYS A O 1
ATOM 919 N N . TRP A 1 124 ? 1.982 31.188 18.219 1 79.38 124 TRP A N 1
ATOM 920 C CA . TRP A 1 124 ? 1.95 32.094 17.078 1 79.38 124 TRP A CA 1
ATOM 921 C C . TRP A 1 124 ? 3.07 31.797 16.094 1 79.38 124 TRP A C 1
ATOM 923 O O . TRP A 1 124 ? 2.838 31.172 15.055 1 79.38 124 TRP A O 1
ATOM 933 N N . HIS A 1 125 ? 4.305 31.953 16.422 1 71.5 125 HIS A N 1
ATOM 934 C CA . HIS A 1 125 ? 5.535 31.609 15.711 1 71.5 125 HIS A CA 1
ATOM 935 C C . HIS A 1 125 ? 5.645 32.344 14.391 1 71.5 125 HIS A C 1
ATOM 937 O O . HIS A 1 125 ? 6.098 31.797 13.391 1 71.5 125 HIS A O 1
ATOM 943 N N . VAL A 1 126 ? 5.117 33.594 14.297 1 67.94 126 VAL A N 1
ATOM 944 C CA . VAL A 1 126 ? 5.25 34.5 13.148 1 67.94 126 VAL A CA 1
ATOM 945 C C . VAL A 1 126 ? 5.688 35.875 13.609 1 67.94 126 VAL A C 1
ATOM 947 O O . VAL A 1 126 ? 4.879 36.812 13.664 1 67.94 126 VAL A O 1
ATOM 950 N N . HIS A 1 127 ? 6.852 36.062 13.969 1 64.88 127 HIS A N 1
ATOM 951 C CA . HIS A 1 127 ? 8.039 35.219 13.992 1 64.88 127 HIS A CA 1
ATOM 952 C C . HIS A 1 127 ? 8.438 34.875 15.43 1 64.88 127 HIS A C 1
ATOM 954 O O . HIS A 1 127 ? 9.469 34.219 15.656 1 64.88 127 HIS A O 1
ATOM 960 N N . THR A 1 128 ? 7.523 35.406 16.266 1 59.09 128 THR A N 1
ATOM 961 C CA . THR A 1 128 ? 7.758 35.094 17.672 1 59.09 128 THR A CA 1
ATOM 962 C C . THR A 1 128 ? 6.961 33.875 18.109 1 59.09 128 THR A C 1
ATOM 964 O O . THR A 1 128 ? 5.941 33.531 17.5 1 59.09 128 THR A O 1
ATOM 967 N N . PRO A 1 129 ? 7.473 33.281 19.172 1 66.06 129 PRO A N 1
ATOM 968 C CA . PRO A 1 129 ? 6.734 32.094 19.641 1 66.06 129 PRO A CA 1
ATOM 969 C C . PRO A 1 129 ? 5.281 32.406 19.984 1 66.06 129 PRO A C 1
ATOM 971 O O . PRO A 1 129 ? 4.375 31.672 19.578 1 66.06 129 PRO A O 1
ATOM 974 N N . SER A 1 130 ? 5.145 33.531 20.812 1 69.69 130 SER A N 1
ATOM 975 C CA . SER A 1 130 ? 3.809 34 21.203 1 69.69 130 SER A CA 1
ATOM 976 C C . SER A 1 130 ? 3.406 35.25 20.469 1 69.69 130 SER A C 1
ATOM 978 O O . SER A 1 130 ? 4.262 36.062 20.094 1 69.69 130 SER A O 1
ATOM 980 N N . MET A 1 131 ? 2.113 35.344 20.266 1 74.56 131 MET A N 1
ATOM 981 C CA . MET A 1 131 ? 1.577 36.562 19.703 1 74.56 131 MET A CA 1
ATOM 982 C C . MET A 1 131 ? 1.768 37.75 20.656 1 74.56 131 MET A C 1
ATOM 984 O O . MET A 1 131 ? 1.302 37.688 21.797 1 74.56 131 MET A O 1
ATOM 988 N N . PRO A 1 132 ? 2.574 38.688 20.125 1 69.88 132 PRO A N 1
ATOM 989 C CA . PRO A 1 132 ? 2.578 39.906 20.969 1 69.88 132 PRO A CA 1
ATOM 990 C C . PRO A 1 132 ? 1.211 40.594 21.031 1 69.88 132 PRO A C 1
ATOM 992 O O . PRO A 1 132 ? 0.546 40.75 20 1 69.88 132 PRO A O 1
ATOM 995 N N . ASP A 1 133 ? 0.81 40.906 22.203 1 72.62 133 ASP A N 1
ATOM 996 C CA . ASP A 1 133 ? -0.523 41.469 22.406 1 72.62 133 ASP A CA 1
ATOM 997 C C . ASP A 1 133 ? -0.685 42.781 21.609 1 72.62 133 ASP A C 1
ATOM 999 O O . ASP A 1 133 ? 0.196 43.625 21.641 1 72.62 133 ASP A O 1
ATOM 1003 N N . GLY A 1 134 ? -1.792 42.812 20.953 1 72.69 134 GLY A N 1
ATOM 1004 C CA . GLY A 1 134 ? -2.17 44.031 20.219 1 72.69 134 GLY A CA 1
ATOM 1005 C C . GLY A 1 134 ? -1.446 44.156 18.891 1 72.69 134 GLY A C 1
ATOM 1006 O O . GLY A 1 134 ? -1.648 45.156 18.172 1 72.69 134 GLY A O 1
ATOM 1007 N N . GLU A 1 135 ? -0.646 43.219 18.719 1 78.81 135 GLU A N 1
ATOM 1008 C CA . GLU A 1 135 ? 0.045 43.219 17.438 1 78.81 135 GLU A CA 1
ATOM 1009 C C . GLU A 1 135 ? -0.646 42.312 16.422 1 78.81 135 GLU A C 1
ATOM 1011 O O . GLU A 1 135 ? -1.45 41.469 16.797 1 78.81 135 GLU A O 1
ATOM 1016 N N . PHE A 1 136 ? -0.672 42.656 15.203 1 85.44 136 PHE A N 1
ATOM 1017 C CA . PHE A 1 136 ? -1.186 41.906 14.07 1 85.44 136 PHE A CA 1
ATOM 1018 C C . PHE A 1 136 ? -2.707 41.812 14.117 1 85.44 136 PHE A C 1
ATOM 1020 O O . PHE A 1 136 ? -3.297 40.875 13.602 1 85.44 136 PHE A O 1
ATOM 1027 N N . GLY A 1 137 ? -3.363 42.625 14.938 1 87.94 137 GLY A N 1
ATOM 1028 C CA . GLY A 1 137 ? -4.812 42.719 14.938 1 87.94 137 GLY A CA 1
ATOM 1029 C C . GLY A 1 137 ? -5.492 41.812 15.922 1 87.94 137 GLY A C 1
ATOM 1030 O O . GLY A 1 137 ? -6.707 41.594 15.859 1 87.94 137 GLY A O 1
ATOM 1031 N N . PHE A 1 138 ? -4.656 41.188 16.844 1 92.19 138 PHE A N 1
ATOM 1032 C CA . PHE A 1 138 ? -5.223 40.25 17.797 1 92.19 138 PHE A CA 1
ATOM 1033 C C . PHE A 1 138 ? -5 40.688 19.219 1 92.19 138 PHE A C 1
ATOM 1035 O O . PHE A 1 138 ? -3.975 41.312 19.531 1 92.19 138 PHE A O 1
ATOM 1042 N N . SER A 1 139 ? -5.961 40.406 20.062 1 92.69 139 SER A N 1
ATOM 1043 C CA . SER A 1 139 ? -5.738 40.375 21.5 1 92.69 139 SER A CA 1
ATOM 1044 C C . SER A 1 139 ? -5.34 38.969 21.969 1 92.69 139 SER A C 1
ATOM 1046 O O . SER A 1 139 ? -5.887 37.969 21.5 1 92.69 139 SER A O 1
ATOM 1048 N N . THR A 1 140 ? -4.398 38.906 22.875 1 92.81 140 THR A N 1
ATOM 1049 C CA . THR A 1 140 ? -3.889 37.625 23.344 1 92.81 140 THR A CA 1
ATOM 1050 C C . THR A 1 140 ? -4.566 37.188 24.641 1 92.81 140 THR A C 1
ATOM 1052 O O . THR A 1 140 ? -4.648 38 25.578 1 92.81 140 THR A O 1
ATOM 1055 N N . ILE A 1 141 ? -4.973 35.969 24.688 1 94 141 ILE A N 1
ATOM 1056 C CA . ILE A 1 141 ? -5.672 35.5 25.891 1 94 141 ILE A CA 1
ATOM 1057 C C . ILE A 1 141 ? -4.84 34.438 26.609 1 94 141 ILE A C 1
ATOM 1059 O O . ILE A 1 141 ? -5.129 34.094 27.75 1 94 141 ILE A O 1
ATOM 1063 N N . HIS A 1 142 ? -3.893 33.844 25.984 1 93.62 142 HIS A N 1
ATOM 1064 C CA . HIS A 1 142 ? -3.039 32.812 26.547 1 93.62 142 HIS A CA 1
ATOM 1065 C C . HIS A 1 142 ? -1.722 32.719 25.781 1 93.62 142 HIS A C 1
ATOM 1067 O O . HIS A 1 142 ? -1.704 32.781 24.547 1 93.62 142 HIS A O 1
ATOM 1073 N N . PRO A 1 143 ? -0.58 32.562 26.453 1 91.31 143 PRO A N 1
ATOM 1074 C CA . PRO A 1 143 ? 0.713 32.469 25.781 1 91.31 143 PRO A CA 1
ATOM 1075 C C . PRO A 1 143 ? 0.959 31.109 25.141 1 91.31 143 PRO A C 1
ATOM 1077 O O . PRO A 1 143 ? 0.097 30.219 25.203 1 91.31 143 PRO A O 1
ATOM 1080 N N . HIS A 1 144 ? 2.133 31 24.562 1 91.5 144 HIS A N 1
ATOM 1081 C CA . HIS A 1 144 ? 2.57 29.734 23.984 1 91.5 144 HIS A CA 1
ATOM 1082 C C . HIS A 1 144 ? 2.783 28.672 25.062 1 91.5 144 HIS A C 1
ATOM 1084 O O . HIS A 1 144 ? 3.916 28.422 25.484 1 91.5 144 HIS A O 1
ATOM 1090 N N . ASN A 1 145 ? 1.69 28.062 25.391 1 91.25 145 ASN A N 1
ATOM 1091 C CA . ASN A 1 145 ? 1.603 27.062 26.453 1 91.25 145 ASN A CA 1
ATOM 1092 C C . ASN A 1 145 ? 0.322 26.234 26.344 1 91.25 145 ASN A C 1
ATOM 1094 O O . ASN A 1 145 ? -0.779 26.781 26.484 1 91.25 145 ASN A O 1
ATOM 1098 N N . ASP A 1 146 ? 0.477 25 26.109 1 94.5 146 ASP A N 1
ATOM 1099 C CA . ASP A 1 146 ? -0.697 24.156 25.922 1 94.5 146 ASP A CA 1
ATOM 1100 C C . ASP A 1 146 ? -1.493 24.031 27.219 1 94.5 146 ASP A C 1
ATOM 1102 O O . ASP A 1 146 ? -2.701 23.797 27.188 1 94.5 146 ASP A O 1
ATOM 1106 N N . ASN A 1 147 ? -0.756 24.109 28.375 1 94.19 147 ASN A N 1
ATOM 1107 C CA . ASN A 1 147 ? -1.427 24.016 29.672 1 94.19 147 ASN A CA 1
ATOM 1108 C C . ASN A 1 147 ? -2.309 25.234 29.922 1 94.19 147 ASN A C 1
ATOM 1110 O O . ASN A 1 147 ? -1.815 26.359 29.984 1 94.19 147 ASN A O 1
ATOM 1114 N N . GLY A 1 148 ? -3.535 25.047 30.031 1 96.44 148 GLY A N 1
ATOM 1115 C CA . GLY A 1 148 ? -4.457 26.141 30.328 1 96.44 148 GLY A CA 1
ATOM 1116 C C . GLY A 1 148 ? -5.027 26.797 29.094 1 96.44 148 GLY A C 1
ATOM 1117 O O . GLY A 1 148 ? -5.93 27.641 29.188 1 96.44 148 GLY A O 1
ATOM 1118 N N . LEU A 1 149 ? -4.461 26.453 27.953 1 97.5 149 LEU A N 1
ATOM 1119 C CA . LEU A 1 149 ? -4.891 27.094 26.719 1 97.5 149 LEU A CA 1
ATOM 1120 C C . LEU A 1 149 ? -6.363 26.797 26.438 1 97.5 149 LEU A C 1
ATOM 1122 O O . LEU A 1 149 ? -7.125 27.703 26.094 1 97.5 149 LEU A O 1
ATOM 1126 N N . ALA A 1 150 ? -6.734 25.531 26.578 1 98.31 150 ALA A N 1
ATOM 1127 C CA . ALA A 1 150 ? -8.133 25.172 26.359 1 98.31 150 ALA A CA 1
ATOM 1128 C C . ALA A 1 150 ? -9.039 25.891 27.359 1 98.31 150 ALA A C 1
ATOM 1130 O O . ALA A 1 150 ? -10.102 26.406 26.984 1 98.31 150 ALA A O 1
ATOM 1131 N N . GLU A 1 151 ? -8.625 25.969 28.562 1 98.31 151 GLU A N 1
ATOM 1132 C CA . GLU A 1 151 ? -9.406 26.641 29.609 1 98.31 151 GLU A CA 1
ATOM 1133 C C . GLU A 1 151 ? -9.57 28.125 29.297 1 98.31 151 GLU A C 1
ATOM 1135 O O . GLU A 1 151 ? -10.656 28.672 29.453 1 98.31 151 GLU A O 1
ATOM 1140 N N . ALA A 1 152 ? -8.523 28.766 28.859 1 98 152 ALA A N 1
ATOM 1141 C CA . ALA A 1 152 ? -8.586 30.172 28.469 1 98 152 ALA A CA 1
ATOM 1142 C C . ALA A 1 152 ? -9.539 30.391 27.297 1 98 152 ALA A C 1
ATOM 1144 O O . ALA A 1 152 ? -10.289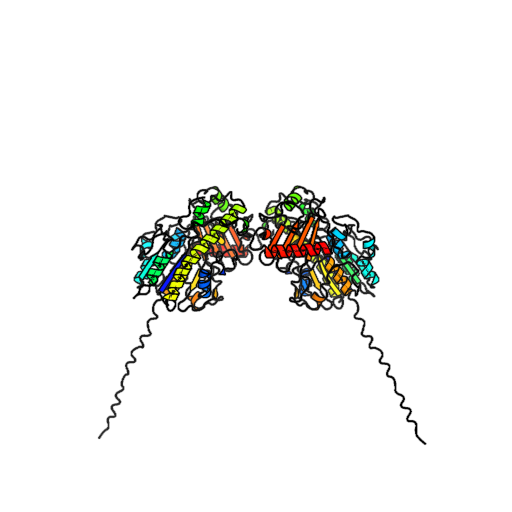 31.359 27.266 1 98 152 ALA A O 1
ATOM 1145 N N . SER A 1 153 ? -9.477 29.516 26.375 1 98.38 153 SER A N 1
ATOM 1146 C CA . SER A 1 153 ? -10.352 29.578 25.219 1 98.38 153 SER A CA 1
ATOM 1147 C C . SER A 1 153 ? -11.812 29.391 25.609 1 98.38 153 SER A C 1
ATOM 1149 O O . SER A 1 153 ? -12.695 30.094 25.109 1 98.38 153 SER A O 1
ATOM 1151 N N . VAL A 1 154 ? -12.062 28.406 26.469 1 98.44 154 VAL A N 1
ATOM 1152 C CA . VAL A 1 154 ? -13.406 28.156 26.969 1 98.44 154 VAL A CA 1
ATOM 1153 C C . VAL A 1 154 ? -13.938 29.391 27.688 1 98.44 154 VAL A C 1
ATOM 1155 O O . VAL A 1 154 ? -15.094 29.781 27.5 1 98.44 154 VAL A O 1
ATOM 1158 N N . ALA A 1 155 ? -13.109 30.031 28.5 1 98.31 155 ALA A N 1
ATOM 1159 C CA . ALA A 1 155 ? -13.508 31.234 29.203 1 98.31 155 ALA A CA 1
ATOM 1160 C C . ALA A 1 155 ? -13.914 32.344 28.234 1 98.31 155 ALA A C 1
ATOM 1162 O O . ALA A 1 155 ? -14.875 33.062 28.469 1 98.31 155 ALA A O 1
ATOM 1163 N N . PHE A 1 156 ? -13.141 32.5 27.234 1 97.94 156 PHE A N 1
ATOM 1164 C CA . PHE A 1 156 ? -13.477 33.469 26.203 1 97.94 156 PHE A CA 1
ATOM 1165 C C . PHE A 1 156 ? -14.844 33.188 25.594 1 97.94 156 PHE A C 1
ATOM 1167 O O . PHE A 1 156 ? -15.656 34.094 25.422 1 97.94 156 PHE A O 1
ATOM 1174 N N . LEU A 1 157 ? -15.125 31.906 25.25 1 98 157 LEU A N 1
ATOM 1175 C CA . LEU A 1 157 ? -16.344 31.484 24.578 1 98 157 LEU A CA 1
ATOM 1176 C C . LEU A 1 157 ? -17.562 31.672 25.5 1 98 157 LEU A C 1
ATOM 1178 O O . LEU A 1 157 ? -18.688 31.844 25.016 1 98 157 LEU A O 1
ATOM 1182 N N . GLU A 1 158 ? -17.344 31.656 26.75 1 97.06 158 GLU A N 1
ATOM 1183 C CA . GLU A 1 158 ? -18.422 31.75 27.719 1 97.06 158 GLU A CA 1
ATOM 1184 C C . GLU A 1 158 ? -18.828 33.188 27.938 1 97.06 158 GLU A C 1
ATOM 1186 O O . GLU A 1 158 ? -19.906 33.469 28.5 1 97.06 158 GLU A O 1
ATOM 1191 N N . GLN A 1 159 ? -18.078 34.094 27.438 1 95.94 159 GLN A N 1
ATOM 1192 C CA . GLN A 1 159 ? -18.422 35.5 27.547 1 95.94 159 GLN A CA 1
ATOM 1193 C C . GLN A 1 159 ? -19.5 35.906 26.531 1 95.94 159 GLN A C 1
ATOM 1195 O O . GLN A 1 159 ? -19.688 35.219 25.531 1 95.94 159 GLN A O 1
ATOM 1200 N N . LYS A 1 160 ? -20.156 36.938 26.953 1 93.19 160 LYS A N 1
ATOM 1201 C CA . LYS A 1 160 ? -21.094 37.531 25.984 1 93.19 160 LYS A CA 1
ATOM 1202 C C . LYS A 1 160 ? -20.344 38.375 24.953 1 93.19 160 LYS A C 1
ATOM 1204 O O . LYS A 1 160 ? -19.422 39.125 25.297 1 93.19 160 LYS A O 1
ATOM 1209 N N . HIS A 1 161 ? -20.703 38.188 23.688 1 94.44 161 HIS A N 1
ATOM 1210 C CA . HIS A 1 161 ? -20.078 38.906 22.609 1 94.44 161 HIS A CA 1
ATOM 1211 C C . HIS A 1 161 ? -21.094 39.75 21.828 1 94.44 161 HIS A C 1
ATOM 1213 O O . HIS A 1 161 ? -22.141 39.219 21.422 1 94.44 161 HIS A O 1
ATOM 1219 N N . SER A 1 162 ? -20.812 41 21.625 1 92.94 162 SER A N 1
ATOM 1220 C CA . SER A 1 162 ? -21.703 41.875 20.891 1 92.94 162 SER A CA 1
ATOM 1221 C C . SER A 1 162 ? -21.328 41.938 19.406 1 92.94 162 SER A C 1
ATOM 1223 O O . SER A 1 162 ? -22.109 42.375 18.578 1 92.94 162 SER A O 1
ATOM 1225 N N . LYS A 1 163 ? -20.188 41.5 19.109 1 95.19 163 LYS A N 1
ATOM 1226 C CA . LYS A 1 163 ? -19.656 41.406 17.75 1 95.19 163 LYS A CA 1
ATOM 1227 C C . LYS A 1 163 ? -19.281 39.969 17.406 1 95.19 163 LYS A C 1
ATOM 1229 O O . LYS A 1 163 ? -19.062 39.156 18.312 1 95.19 163 LYS A O 1
ATOM 1234 N N . PRO A 1 164 ? -19.328 39.719 16.094 1 97.25 164 PRO A N 1
ATOM 1235 C CA . PRO A 1 164 ? -18.734 38.406 15.758 1 97.25 164 PRO A CA 1
ATOM 1236 C C . PRO A 1 164 ? -17.266 38.312 16.156 1 97.25 164 PRO A C 1
ATOM 1238 O O . PRO A 1 164 ? -16.562 39.312 16.188 1 97.25 164 PRO A O 1
ATOM 1241 N N . PHE A 1 165 ? -16.812 37.125 16.484 1 98 165 PHE A N 1
ATOM 1242 C CA . PHE A 1 165 ? -15.43 36.969 16.906 1 98 165 PHE A CA 1
ATOM 1243 C C . PHE A 1 165 ? -14.664 36.031 15.977 1 98 165 PHE A C 1
ATOM 1245 O O . PHE A 1 165 ? -15.266 35.219 15.289 1 98 165 PHE A O 1
ATOM 1252 N N . PHE A 1 166 ? -13.359 36.25 15.891 1 98.12 166 PHE A N 1
ATOM 1253 C CA . PHE A 1 166 ? -12.352 35.375 15.289 1 98.12 166 PHE A CA 1
ATOM 1254 C C . PHE A 1 166 ? -11.367 34.906 16.344 1 98.12 166 PHE A C 1
ATOM 1256 O O . PHE A 1 166 ? -10.477 35.656 16.75 1 98.12 166 PHE A O 1
ATOM 1263 N N . LEU A 1 167 ? -11.586 33.656 16.766 1 98.38 167 LEU A N 1
ATOM 1264 C CA . LEU A 1 167 ? -10.758 33.031 17.797 1 98.38 167 LEU A CA 1
ATOM 1265 C C . LEU A 1 167 ? -9.773 32.031 17.188 1 98.38 167 LEU A C 1
ATOM 1267 O O . LEU A 1 167 ? -10.18 31.094 16.516 1 98.38 167 LEU A O 1
ATOM 1271 N N . VAL A 1 168 ? -8.492 32.312 17.422 1 97.62 168 VAL A N 1
ATOM 1272 C CA . VAL A 1 168 ? -7.449 31.375 17 1 97.62 168 VAL A CA 1
ATOM 1273 C C . VAL A 1 168 ? -6.867 30.672 18.219 1 97.62 168 VAL A C 1
ATOM 1275 O O . VAL A 1 168 ? -6.457 31.312 19.188 1 97.62 168 VAL A O 1
ATOM 1278 N N . VAL A 1 169 ? -6.871 29.375 18.203 1 98.19 169 VAL A N 1
ATOM 1279 C CA . VAL A 1 169 ? -6.297 28.531 19.25 1 98.19 169 VAL A CA 1
ATOM 1280 C C . VAL A 1 169 ? -5.184 27.672 18.656 1 98.19 169 VAL A C 1
ATOM 1282 O O . VAL A 1 169 ? -5.457 26.688 17.969 1 98.19 169 VAL A O 1
ATOM 1285 N N . GLY A 1 170 ? -3.928 28.031 18.984 1 97.38 170 GLY A N 1
ATOM 1286 C CA . GLY A 1 170 ? -2.773 27.328 18.453 1 97.38 170 GLY A CA 1
ATOM 1287 C C . GLY A 1 170 ? -2.098 26.422 19.469 1 97.38 170 GLY A C 1
ATOM 1288 O O . GLY A 1 170 ? -1.331 26.891 20.312 1 97.38 170 GLY A O 1
ATOM 1289 N N . PHE A 1 171 ? -2.305 25.156 19.328 1 97.31 171 PHE A N 1
ATOM 1290 C CA . PHE A 1 171 ? -1.667 24.203 20.219 1 97.31 171 PHE A CA 1
ATOM 1291 C C . PHE A 1 171 ? -0.252 23.891 19.75 1 97.31 171 PHE A C 1
ATOM 1293 O O . PHE A 1 171 ? 0.031 23.906 18.547 1 97.31 171 PHE A O 1
ATOM 1300 N N . ASP A 1 172 ? 0.595 23.594 20.719 1 96 172 ASP A N 1
ATOM 1301 C CA . ASP A 1 172 ? 1.959 23.156 20.406 1 96 172 ASP A CA 1
ATOM 1302 C C . ASP A 1 172 ? 2.01 21.672 20.094 1 96 172 ASP A C 1
ATOM 1304 O O . ASP A 1 172 ? 2.77 21.25 19.219 1 96 172 ASP A O 1
ATOM 1308 N N . ASN A 1 173 ? 1.289 20.906 20.766 1 96.69 173 ASN A N 1
ATOM 1309 C CA . ASN A 1 173 ? 1.315 19.469 20.531 1 96.69 173 ASN A CA 1
ATOM 1310 C C . ASN A 1 173 ? 0.572 19.109 19.25 1 96.69 173 ASN A C 1
ATOM 1312 O O . ASN A 1 173 ? -0.406 19.766 18.875 1 96.69 173 ASN A O 1
ATOM 1316 N N . PRO A 1 174 ? 1.104 18.125 18.516 1 97.81 174 PRO A N 1
ATOM 1317 C CA . PRO A 1 174 ? 2.027 17.094 19 1 97.81 174 PRO A CA 1
ATOM 1318 C C . PRO A 1 174 ? 3.49 17.438 18.75 1 97.81 174 PRO A C 1
ATOM 1320 O O . PRO A 1 174 ? 4.344 16.562 18.672 1 97.81 174 PRO A O 1
ATOM 1323 N N . HIS A 1 175 ? 3.842 18.609 18.672 1 95.5 175 HIS A N 1
ATOM 1324 C CA . HIS A 1 175 ? 5.172 19.078 18.297 1 95.5 175 HIS A CA 1
ATOM 1325 C C . HIS A 1 175 ? 6.211 18.672 19.344 1 95.5 175 HIS A C 1
ATOM 1327 O O . HIS A 1 175 ? 7.406 18.609 19.031 1 95.5 175 HIS A O 1
ATOM 1333 N N . ASN A 1 176 ? 5.832 18.422 20.562 1 94.5 176 ASN A N 1
ATOM 1334 C CA . ASN A 1 176 ? 6.77 18 21.594 1 94.5 176 ASN A CA 1
ATOM 1335 C C . ASN A 1 176 ? 7.512 16.734 21.188 1 94.5 176 ASN A C 1
ATOM 1337 O O . ASN A 1 176 ? 8.523 16.375 21.797 1 94.5 176 ASN A O 1
ATOM 1341 N N . ILE A 1 177 ? 7.059 16.094 20.141 1 95.06 177 ILE A N 1
ATOM 1342 C CA . ILE A 1 177 ? 7.742 14.906 19.641 1 95.06 177 ILE A CA 1
ATOM 1343 C C . ILE A 1 177 ? 9.156 15.281 19.203 1 95.06 177 ILE A C 1
ATOM 1345 O O . ILE A 1 177 ? 10.055 14.438 19.188 1 95.06 177 ILE A O 1
ATOM 1349 N N . CYS A 1 178 ? 9.352 16.531 18.797 1 91.69 178 CYS A N 1
ATOM 1350 C CA . CYS A 1 178 ? 10.68 17.016 18.406 1 91.69 178 CYS A CA 1
ATOM 1351 C C . CYS A 1 178 ? 11.641 16.938 19.594 1 91.69 178 CYS A C 1
ATOM 1353 O O . CYS A 1 178 ? 12.781 16.5 19.438 1 91.69 178 CYS A O 1
ATOM 1355 N N . GLU A 1 179 ? 11.203 17.422 20.734 1 89.75 179 GLU A N 1
ATOM 1356 C CA . GLU A 1 179 ? 12.016 17.328 21.938 1 89.75 179 GLU A CA 1
ATOM 1357 C C . GLU A 1 179 ? 12.312 15.883 22.312 1 89.75 179 GLU A C 1
ATOM 1359 O O . GLU A 1 179 ? 13.43 15.555 22.719 1 89.75 179 GLU A O 1
ATOM 1364 N N . TYR A 1 180 ? 11.367 15.086 22.125 1 90.5 180 TYR A N 1
ATOM 1365 C CA . TYR A 1 180 ? 11.562 13.672 22.406 1 90.5 180 TYR A CA 1
ATOM 1366 C C . TYR A 1 180 ? 12.656 13.086 21.516 1 90.5 180 TYR A C 1
ATOM 1368 O O . TYR A 1 180 ? 13.531 12.367 22 1 90.5 180 TYR A O 1
ATOM 1376 N N . ALA A 1 181 ? 12.516 13.398 20.25 1 90.31 181 ALA A N 1
ATOM 1377 C CA . ALA A 1 181 ? 13.516 12.898 19.312 1 90.31 181 ALA A CA 1
ATOM 1378 C C . ALA A 1 181 ? 14.922 13.328 19.719 1 90.31 181 ALA A C 1
ATOM 1380 O O . ALA A 1 181 ? 15.898 12.617 19.469 1 90.31 181 ALA A O 1
ATOM 1381 N N . ARG A 1 182 ? 14.977 14.453 20.406 1 85.81 182 ARG A N 1
ATOM 1382 C CA . ARG A 1 182 ? 16.25 15 20.828 1 85.81 182 ARG A CA 1
ATOM 1383 C C . ARG A 1 182 ? 16.609 14.531 22.234 1 85.81 182 ARG A C 1
ATOM 1385 O O . ARG A 1 182 ? 17.594 14.992 22.828 1 85.81 182 ARG A O 1
ATOM 1392 N N . SER A 1 183 ? 15.828 13.688 22.797 1 85.94 183 SER A N 1
ATOM 1393 C CA . SER A 1 183 ? 16 13.156 24.141 1 85.94 183 SER A CA 1
ATOM 1394 C C . SER A 1 183 ? 15.977 14.266 25.188 1 85.94 183 SER A C 1
ATOM 1396 O O . SER A 1 183 ? 16.812 14.289 26.094 1 85.94 183 SER A O 1
ATOM 1398 N N . GLN A 1 184 ? 15.016 15.211 24.938 1 85.38 184 GLN A N 1
ATOM 1399 C CA . GLN A 1 184 ? 14.844 16.359 25.828 1 85.38 184 GLN A CA 1
ATOM 1400 C C . GLN A 1 184 ? 13.531 16.266 26.609 1 85.38 184 GLN A C 1
ATOM 1402 O O . GLN A 1 184 ? 12.688 15.414 26.297 1 85.38 184 GLN A O 1
ATOM 1407 N N . ASN A 1 185 ? 13.414 17.094 27.578 1 84.12 185 ASN A N 1
ATOM 1408 C CA . ASN A 1 185 ? 12.148 17.219 28.297 1 84.12 185 ASN A CA 1
ATOM 1409 C C . ASN A 1 185 ? 11.055 17.781 27.406 1 84.12 185 ASN A C 1
ATOM 1411 O O . ASN A 1 185 ? 11.297 18.703 26.609 1 84.12 185 ASN A O 1
ATOM 1415 N N . LEU A 1 186 ? 9.891 17.266 27.625 1 86.69 186 LEU A N 1
ATOM 1416 C CA . LEU A 1 186 ? 8.75 17.75 26.844 1 86.69 186 LEU A CA 1
ATOM 1417 C C . LEU A 1 186 ? 8.016 18.859 27.594 1 86.69 186 LEU A C 1
ATOM 1419 O O . LEU A 1 186 ? 7.48 18.625 28.688 1 86.69 186 LEU A O 1
ATOM 1423 N N . PRO A 1 187 ? 7.934 19.969 27.062 1 82.88 187 PRO A N 1
ATOM 1424 C CA . PRO A 1 187 ? 7.309 21.078 27.781 1 82.88 187 PRO A CA 1
ATOM 1425 C C . PRO A 1 187 ? 5.852 20.812 28.125 1 82.88 187 PRO A C 1
ATOM 1427 O O . PRO A 1 187 ? 5.398 21.172 29.219 1 82.88 187 PRO A O 1
ATOM 1430 N N . PHE A 1 188 ? 5.156 20.172 27.203 1 86.62 188 PHE A N 1
ATOM 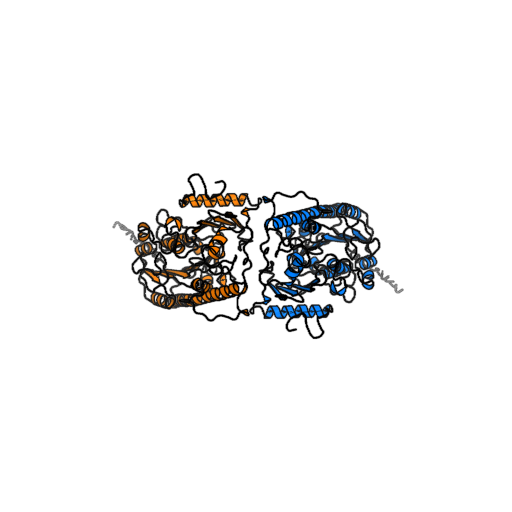1431 C CA . PHE A 1 188 ? 3.721 20 27.391 1 86.62 188 PHE A CA 1
ATOM 1432 C C . PHE A 1 188 ? 3.316 18.547 27.141 1 86.62 188 PHE A C 1
ATOM 1434 O O . PHE A 1 188 ? 2.162 18.266 26.812 1 86.62 188 PHE A O 1
ATOM 1441 N N . GLY A 1 189 ? 4.246 17.672 27.094 1 84.44 189 GLY A N 1
ATOM 1442 C CA . GLY A 1 189 ? 3.945 16.328 26.625 1 84.44 189 GLY A CA 1
ATOM 1443 C C . GLY A 1 189 ? 4.48 15.242 27.547 1 84.44 189 GLY A C 1
ATOM 1444 O O . GLY A 1 189 ? 4.898 14.18 27.094 1 84.44 189 GLY A O 1
ATOM 1445 N N . ASN A 1 190 ? 4.539 15.508 28.844 1 83.75 190 ASN A N 1
ATOM 1446 C CA . ASN A 1 190 ? 5.066 14.469 29.719 1 83.75 190 ASN A CA 1
ATOM 1447 C C . ASN A 1 190 ? 4.039 13.367 29.953 1 83.75 190 ASN A C 1
ATOM 1449 O O . ASN A 1 190 ? 3.061 13.57 30.672 1 83.75 190 ASN A O 1
ATOM 1453 N N . LEU A 1 191 ? 4.246 12.227 29.281 1 91.25 191 LEU A N 1
ATOM 1454 C CA . LEU A 1 191 ? 3.404 11.039 29.359 1 91.25 191 LEU A CA 1
ATOM 1455 C C . LEU A 1 191 ? 4.234 9.805 29.703 1 91.25 191 LEU A C 1
ATOM 1457 O O . LEU A 1 191 ? 5.387 9.695 29.266 1 91.25 191 LEU A O 1
ATOM 1461 N N . PRO A 1 192 ? 3.627 8.93 30.5 1 90.69 192 PRO A N 1
ATOM 1462 C CA . PRO A 1 192 ? 4.355 7.684 30.75 1 90.69 192 PRO A CA 1
ATOM 1463 C C . PRO A 1 192 ? 4.516 6.844 29.484 1 90.69 192 PRO A C 1
ATOM 1465 O O . PRO A 1 192 ? 3.615 6.812 28.641 1 90.69 192 PRO A O 1
ATOM 1468 N N . GLU A 1 193 ? 5.629 6.195 29.406 1 89.94 193 GLU A N 1
ATOM 1469 C CA . GLU A 1 193 ? 5.859 5.316 28.266 1 89.94 193 GLU A CA 1
ATOM 1470 C C . GLU A 1 193 ? 5.031 4.039 28.359 1 89.94 193 GLU A C 1
ATOM 1472 O O . GLU A 1 193 ? 4.879 3.482 29.453 1 89.94 193 GLU A O 1
ATOM 1477 N N . LEU A 1 194 ? 4.578 3.602 27.266 1 94.12 194 LEU A N 1
ATOM 1478 C CA . LEU A 1 194 ? 3.875 2.326 27.188 1 94.12 194 LEU A CA 1
ATOM 1479 C C . LEU A 1 194 ? 4.859 1.171 27.031 1 94.12 194 LEU A C 1
ATOM 1481 O O . LEU A 1 194 ? 5.988 1.37 26.578 1 94.12 194 LEU A O 1
ATOM 1485 N N . PRO A 1 195 ? 4.391 -0.086 27.438 1 95.12 195 PRO A N 1
ATOM 1486 C CA . PRO A 1 195 ? 5.234 -1.247 27.141 1 95.12 195 PRO A CA 1
ATOM 1487 C C . PRO A 1 195 ? 5.418 -1.492 25.656 1 95.12 195 PRO A C 1
ATOM 1489 O O . PRO A 1 195 ? 4.566 -1.104 24.844 1 95.12 195 PRO A O 1
ATOM 1492 N N . GLN A 1 196 ? 6.492 -2.129 25.297 1 94.12 196 GLN A N 1
ATOM 1493 C CA . GLN A 1 196 ? 6.914 -2.311 23.906 1 94.12 196 GLN A CA 1
ATOM 1494 C C . GLN A 1 196 ? 5.828 -2.996 23.094 1 94.12 196 GLN A C 1
ATOM 1496 O O . GLN A 1 196 ? 5.625 -2.664 21.922 1 94.12 196 GLN A O 1
ATOM 1501 N N . ASP A 1 197 ? 5.168 -3.932 23.641 1 93.5 197 ASP A N 1
ATOM 1502 C CA . ASP A 1 197 ? 4.191 -4.703 22.875 1 93.5 197 ASP A CA 1
ATOM 1503 C C . ASP A 1 197 ? 2.92 -3.895 22.625 1 93.5 197 ASP A C 1
ATOM 1505 O O . ASP A 1 197 ? 2.014 -4.352 21.938 1 93.5 197 ASP A O 1
ATOM 1509 N N . GLU A 1 198 ? 2.861 -2.65 23.172 1 95.62 198 GLU A N 1
ATOM 1510 C CA . GLU A 1 198 ? 1.725 -1.765 22.938 1 95.62 198 GLU A CA 1
ATOM 1511 C C . GLU A 1 198 ? 2.076 -0.673 21.922 1 95.62 198 GLU A C 1
ATOM 1513 O O . GLU A 1 198 ? 1.211 0.105 21.516 1 95.62 198 GLU A O 1
ATOM 1518 N N . TRP A 1 199 ? 3.365 -0.627 21.547 1 96.56 199 TRP A N 1
ATOM 1519 C CA . TRP A 1 199 ? 3.76 0.328 20.516 1 96.56 199 TRP A CA 1
ATOM 1520 C C . TRP A 1 199 ? 3.197 -0.076 19.156 1 96.56 199 TRP A C 1
ATOM 1522 O O . TRP A 1 199 ? 3.152 -1.263 18.812 1 96.56 199 TRP A O 1
ATOM 1532 N N . PRO A 1 200 ? 2.725 0.948 18.406 1 96.38 200 PRO A N 1
ATOM 1533 C CA . PRO A 1 200 ? 2.285 0.612 17.047 1 96.38 200 PRO A CA 1
ATOM 1534 C C . PRO A 1 200 ? 3.426 0.112 16.172 1 96.38 200 PRO A C 1
ATOM 1536 O O . PRO A 1 200 ? 4.594 0.413 16.438 1 96.38 200 PRO A O 1
ATOM 1539 N N . GLY A 1 201 ? 3.068 -0.667 15.102 1 95.31 201 GLY A N 1
ATOM 1540 C CA . GLY A 1 201 ? 4.051 -1.07 14.109 1 95.31 201 GLY A CA 1
ATOM 1541 C C . GLY A 1 201 ? 4.574 0.089 13.281 1 95.31 201 GLY A C 1
ATOM 1542 O O . GLY A 1 201 ? 4.168 1.235 13.484 1 95.31 201 GLY A O 1
ATOM 1543 N N . LEU A 1 202 ? 5.527 -0.269 12.438 1 96.19 202 LEU A N 1
ATOM 1544 C CA . LEU A 1 202 ? 6.086 0.712 11.508 1 96.19 202 LEU A CA 1
ATOM 1545 C C . LEU A 1 202 ? 5.207 0.848 10.273 1 96.19 202 LEU A C 1
ATOM 1547 O O . LEU A 1 202 ? 4.457 -0.07 9.938 1 96.19 202 LEU A O 1
ATOM 1551 N N . PRO A 1 203 ? 5.195 2.068 9.688 1 95.38 203 PRO A N 1
ATOM 1552 C CA . PRO A 1 203 ? 4.414 2.217 8.453 1 95.38 203 PRO A CA 1
ATOM 1553 C C . PRO A 1 203 ? 4.973 1.391 7.301 1 95.38 203 PRO A C 1
ATOM 1555 O O . PRO A 1 203 ? 6.16 1.06 7.289 1 95.38 203 PRO A O 1
ATOM 1558 N N . SER A 1 204 ? 4.086 1.101 6.301 1 94.31 204 SER A N 1
ATOM 1559 C CA . SER A 1 204 ? 4.469 0.276 5.156 1 94.31 204 SER A CA 1
ATOM 1560 C C . SER A 1 204 ? 5.578 0.937 4.344 1 94.31 204 SER A C 1
ATOM 1562 O O . SER A 1 204 ? 6.344 0.255 3.658 1 94.31 204 SER A O 1
ATOM 1564 N N . ASN A 1 205 ? 5.656 2.219 4.383 1 96.56 205 ASN A N 1
ATOM 1565 C CA . ASN A 1 205 ? 6.672 2.975 3.658 1 96.56 205 ASN A CA 1
ATOM 1566 C C . ASN A 1 205 ? 7.793 3.439 4.582 1 96.56 205 ASN A C 1
ATOM 1568 O O . ASN A 1 205 ? 8.344 4.527 4.402 1 96.56 205 ASN A O 1
ATOM 1572 N N . PHE A 1 206 ? 8.141 2.553 5.609 1 96.75 206 PHE A N 1
ATOM 1573 C CA . PHE A 1 206 ? 9.188 2.871 6.566 1 96.75 206 PHE A CA 1
ATOM 1574 C C . PHE A 1 206 ? 10.523 3.07 5.855 1 96.75 206 PHE A C 1
ATOM 1576 O O . PHE A 1 206 ? 11.234 4.039 6.121 1 96.75 206 PHE A O 1
ATOM 1583 N N . ALA A 1 207 ? 10.812 2.168 4.91 1 94.56 207 ALA A N 1
ATOM 1584 C CA . ALA A 1 207 ? 12.062 2.281 4.16 1 94.56 207 ALA A CA 1
ATOM 1585 C C . ALA A 1 207 ? 11.945 3.326 3.055 1 94.56 207 ALA A C 1
ATOM 1587 O O . ALA A 1 207 ? 10.867 3.51 2.477 1 94.56 207 ALA A O 1
ATOM 1588 N N . ARG A 1 208 ? 13.031 3.93 2.74 1 93.31 208 ARG A N 1
ATOM 1589 C CA . ARG A 1 208 ? 13.055 4.863 1.622 1 93.31 208 ARG A CA 1
ATOM 1590 C C . ARG A 1 208 ? 13.039 4.125 0.289 1 93.31 208 ARG A C 1
ATOM 1592 O O . ARG A 1 208 ? 13.68 3.078 0.146 1 93.31 208 ARG A O 1
ATOM 1599 N N . ASN A 1 209 ? 12.25 4.695 -0.641 1 93.06 209 ASN A N 1
ATOM 1600 C CA . ASN A 1 209 ? 12.375 4.156 -1.991 1 93.06 209 ASN A CA 1
ATOM 1601 C C . ASN A 1 209 ? 13.773 4.379 -2.557 1 93.06 209 ASN A C 1
ATOM 1603 O O . ASN A 1 209 ? 14.406 5.398 -2.273 1 93.06 209 ASN A O 1
ATOM 1607 N N . PRO A 1 210 ? 14.312 3.439 -3.322 1 94.12 210 PRO A N 1
ATOM 1608 C CA . PRO A 1 210 ? 15.695 3.521 -3.803 1 94.12 210 PRO A CA 1
ATOM 1609 C C . PRO A 1 210 ? 15.93 4.723 -4.719 1 94.12 210 PRO A C 1
ATOM 1611 O O . PRO A 1 210 ? 17.078 5.086 -4.977 1 94.12 210 PRO A O 1
ATOM 1614 N N . TYR A 1 211 ? 14.922 5.32 -5.254 1 96.12 211 TYR A N 1
ATOM 1615 C CA . TYR A 1 211 ? 15.055 6.465 -6.148 1 96.12 211 TYR A CA 1
ATOM 1616 C C . TYR A 1 211 ? 14.5 7.73 -5.5 1 96.12 211 TYR A C 1
ATOM 1618 O O . TYR A 1 211 ? 13.883 8.562 -6.176 1 96.12 211 TYR A O 1
ATOM 1626 N N . ASP A 1 212 ? 14.648 7.801 -4.172 1 95.69 212 ASP A N 1
ATOM 1627 C CA . ASP A 1 212 ? 14.328 9 -3.4 1 95.69 212 ASP A CA 1
ATOM 1628 C C . ASP A 1 212 ? 15.375 10.086 -3.613 1 95.69 212 ASP A C 1
ATOM 1630 O O . ASP A 1 212 ? 16.5 9.805 -4.039 1 95.69 212 ASP A O 1
ATOM 1634 N N . ALA A 1 213 ? 14.977 11.344 -3.412 1 94.62 213 ALA A N 1
ATOM 1635 C CA . ALA A 1 213 ? 15.914 12.445 -3.584 1 94.62 213 ALA A CA 1
ATOM 1636 C C . ALA A 1 213 ? 17.047 12.359 -2.572 1 94.62 213 ALA A C 1
ATOM 1638 O O . ALA A 1 213 ? 16.812 12.297 -1.364 1 94.62 213 ALA A O 1
ATOM 1639 N N . ASP A 1 214 ? 18.25 12.422 -3.029 1 93.25 214 ASP A N 1
ATOM 1640 C CA . ASP A 1 214 ? 19.391 12.203 -2.148 1 93.25 214 ASP A CA 1
ATOM 1641 C C . ASP A 1 214 ? 19.609 13.406 -1.232 1 93.25 214 ASP A C 1
ATOM 1643 O O . ASP A 1 214 ? 20.25 13.281 -0.184 1 93.25 214 ASP A O 1
ATOM 1647 N N . VAL A 1 215 ? 19.078 14.562 -1.606 1 91.31 215 VAL A N 1
ATOM 1648 C CA . VAL A 1 215 ? 19.234 15.773 -0.804 1 91.31 215 VAL A CA 1
ATOM 1649 C C . VAL A 1 215 ? 18.578 15.578 0.562 1 91.31 215 VAL A C 1
ATOM 1651 O O . VAL A 1 215 ? 19.016 16.172 1.555 1 91.31 215 VAL A O 1
ATOM 1654 N N . ILE A 1 216 ? 17.594 14.719 0.659 1 92 216 ILE A N 1
ATOM 1655 C CA . ILE A 1 216 ? 16.922 14.461 1.924 1 92 216 ILE A CA 1
ATOM 1656 C C . ILE A 1 216 ? 17.875 13.742 2.881 1 92 216 ILE A C 1
ATOM 1658 O O . ILE A 1 216 ? 17.969 14.109 4.055 1 92 216 ILE A O 1
ATOM 1662 N N . ASP A 1 217 ? 18.531 12.719 2.33 1 90.12 217 ASP A N 1
ATOM 1663 C CA . ASP A 1 217 ? 19.547 12.031 3.133 1 90.12 217 ASP A CA 1
ATOM 1664 C C . ASP A 1 217 ? 20.656 12.977 3.561 1 90.12 217 ASP A C 1
ATOM 1666 O O . ASP A 1 217 ? 21.156 12.883 4.68 1 90.12 217 ASP A O 1
ATOM 1670 N N . TYR A 1 218 ? 21.047 13.828 2.656 1 88.44 218 TYR A N 1
ATOM 1671 C CA . TYR A 1 218 ? 22.078 14.812 2.945 1 88.44 218 TYR A CA 1
ATOM 1672 C C . TYR A 1 218 ? 21.656 15.719 4.098 1 88.44 218 TYR A C 1
ATOM 1674 O O . TYR A 1 218 ? 22.422 15.93 5.035 1 88.44 218 TYR A O 1
ATOM 1682 N N . GLU A 1 219 ? 20.469 16.172 4.027 1 88.31 219 GLU A N 1
ATOM 1683 C CA . GLU A 1 219 ? 19.938 17.016 5.09 1 88.31 219 GLU A CA 1
ATOM 1684 C C . GLU A 1 219 ? 19.906 16.281 6.426 1 88.31 219 GLU A C 1
ATOM 1686 O O . GLU A 1 219 ? 20.312 16.828 7.453 1 88.31 219 GLU A O 1
ATOM 1691 N N . GLN A 1 220 ? 19.406 15.102 6.445 1 88.44 220 GLN A N 1
ATOM 1692 C CA . GLN A 1 220 ? 19.297 14.312 7.672 1 88.44 220 GLN A CA 1
ATOM 1693 C C . GLN A 1 220 ? 20.672 14.07 8.289 1 88.44 220 GLN A C 1
ATOM 1695 O O . GLN A 1 220 ? 20.812 14.078 9.516 1 88.44 220 GLN A O 1
ATOM 1700 N N . THR A 1 221 ? 21.641 13.867 7.457 1 86.19 221 THR A N 1
ATOM 1701 C CA . THR A 1 221 ? 23 13.547 7.906 1 86.19 221 THR A CA 1
ATOM 1702 C C . THR A 1 221 ? 23.688 14.781 8.477 1 86.19 221 THR A C 1
ATOM 1704 O O . THR A 1 221 ? 24.391 14.703 9.484 1 86.19 221 THR A O 1
ATOM 1707 N N . LEU A 1 222 ? 23.406 15.914 7.902 1 83.81 222 LEU A N 1
ATOM 1708 C CA . LEU A 1 222 ? 24.188 17.109 8.242 1 83.81 222 LEU A CA 1
ATOM 1709 C C . LEU A 1 222 ? 23.516 17.891 9.367 1 83.81 222 LEU A C 1
ATOM 1711 O O . LEU A 1 222 ? 24.156 18.656 10.07 1 83.81 222 LEU A O 1
ATOM 1715 N N . ASN A 1 223 ? 22.266 17.672 9.484 1 86 223 ASN A N 1
ATOM 1716 C CA . ASN A 1 223 ? 21.516 18.469 10.453 1 86 223 ASN A CA 1
ATOM 1717 C C . ASN A 1 223 ? 21.094 17.641 11.656 1 86 223 ASN A C 1
ATOM 1719 O O . ASN A 1 223 ? 19.906 17.5 11.945 1 86 223 ASN A O 1
ATOM 1723 N N . TYR A 1 224 ? 22.047 17.281 12.406 1 81.69 224 TYR A N 1
ATOM 1724 C CA . TYR A 1 224 ? 21.828 16.422 13.562 1 81.69 224 TYR A CA 1
ATOM 1725 C C . TYR A 1 224 ? 20.969 17.125 14.609 1 81.69 224 TYR A C 1
ATOM 1727 O O . TYR A 1 224 ? 20.203 16.484 15.328 1 81.69 224 TYR A O 1
ATOM 1735 N N . SER A 1 225 ? 21.141 18.391 14.664 1 78.81 225 SER A N 1
ATOM 1736 C CA . SER A 1 225 ? 20.391 19.141 15.648 1 78.81 225 SER A CA 1
ATOM 1737 C C . SER A 1 225 ? 18.891 19.031 15.398 1 78.81 225 SER A C 1
ATOM 1739 O O . SER A 1 225 ? 18.094 19.016 16.344 1 78.81 225 SER A O 1
ATOM 1741 N N . ALA A 1 226 ? 18.531 18.797 14.203 1 79.12 226 ALA A N 1
ATOM 1742 C CA . ALA A 1 226 ? 17.125 18.703 13.852 1 79.12 226 ALA A CA 1
ATOM 1743 C C . ALA A 1 226 ? 16.672 17.25 13.727 1 79.12 226 ALA A C 1
ATOM 1745 O O . ALA A 1 226 ? 15.539 16.906 14.047 1 79.12 226 ALA A O 1
ATOM 1746 N N . TYR A 1 227 ? 17.688 16.469 13.312 1 84 227 TYR A N 1
ATOM 1747 C CA . TYR A 1 227 ? 17.312 15.102 12.984 1 84 227 TYR A CA 1
ATOM 1748 C C . TYR A 1 227 ? 18.234 14.102 13.695 1 84 227 TYR A C 1
ATOM 1750 O O . TYR A 1 227 ? 18.906 13.305 13.047 1 84 227 TYR A O 1
ATOM 1758 N N . PRO A 1 228 ? 18.125 14.023 14.945 1 86.25 228 PRO A N 1
ATOM 1759 C CA . PRO A 1 228 ? 18.984 13.102 15.68 1 86.25 228 PRO A CA 1
ATOM 1760 C C . PRO A 1 228 ? 18.516 11.656 15.602 1 86.25 228 PRO A C 1
ATOM 1762 O O . PRO A 1 228 ? 19.078 10.773 16.25 1 86.25 228 PRO A O 1
ATOM 1765 N N . THR A 1 229 ? 17.578 11.281 14.797 1 89.56 229 THR A N 1
ATOM 1766 C CA . THR A 1 229 ? 16.969 9.953 14.734 1 89.56 229 THR A CA 1
ATOM 1767 C C . THR A 1 229 ? 17.672 9.086 13.695 1 89.56 229 THR A C 1
ATOM 1769 O O . THR A 1 229 ? 17.234 7.969 13.414 1 89.56 229 THR A O 1
ATOM 1772 N N . ARG A 1 230 ? 18.688 9.523 13.164 1 84.94 230 ARG A N 1
ATOM 1773 C CA . ARG A 1 230 ? 19.375 8.836 12.07 1 84.94 230 ARG A CA 1
ATOM 1774 C C . ARG A 1 230 ? 19.75 7.414 12.477 1 84.94 230 ARG A C 1
ATOM 1776 O O . ARG A 1 230 ? 19.828 6.52 11.625 1 84.94 230 ARG A O 1
ATOM 1783 N N . HIS A 1 231 ? 19.953 7.215 13.766 1 87 231 HIS A N 1
ATOM 1784 C CA . HIS A 1 231 ? 20.422 5.898 14.195 1 87 231 HIS A CA 1
ATOM 1785 C C . HIS A 1 231 ? 19.344 5.164 14.977 1 87 231 HIS A C 1
ATOM 1787 O O . HIS A 1 231 ? 19.625 4.184 15.672 1 87 231 HIS A O 1
ATOM 1793 N N . TYR A 1 232 ? 18.188 5.625 14.898 1 93.31 232 TYR A N 1
ATOM 1794 C CA . TYR A 1 232 ? 17.078 4.922 15.531 1 93.31 232 TYR A CA 1
ATOM 1795 C C . TYR A 1 232 ? 16.938 3.51 14.977 1 93.31 232 TYR A C 1
ATOM 1797 O O . TYR A 1 232 ? 17 3.301 13.766 1 93.31 232 TYR A O 1
ATOM 1805 N N . SER A 1 233 ? 16.828 2.52 15.891 1 94.81 233 SER A N 1
ATOM 1806 C CA . SER A 1 233 ? 16.422 1.174 15.508 1 94.81 233 SER A CA 1
ATOM 1807 C C . SER A 1 233 ? 14.938 1.123 15.156 1 94.81 233 SER A C 1
ATOM 1809 O O . SER A 1 233 ? 14.195 2.064 15.445 1 94.81 233 SER A O 1
ATOM 1811 N N . PRO A 1 234 ? 14.539 0.005 14.531 1 95.38 234 PRO A N 1
ATOM 1812 C CA . PRO A 1 234 ? 13.102 -0.143 14.289 1 95.38 234 PRO A CA 1
ATOM 1813 C C . PRO A 1 234 ? 12.273 -0.012 15.562 1 95.38 234 PRO A C 1
ATOM 1815 O O . PRO A 1 234 ? 11.211 0.626 15.555 1 95.38 234 PRO A O 1
ATOM 1818 N N . ASP A 1 235 ? 12.711 -0.533 16.656 1 95.81 235 ASP A N 1
ATOM 1819 C CA . ASP A 1 235 ? 12 -0.409 17.938 1 95.81 235 ASP A CA 1
ATOM 1820 C C . ASP A 1 235 ? 11.977 1.04 18.406 1 95.81 235 ASP A C 1
ATOM 1822 O O . ASP A 1 235 ? 10.984 1.498 18.969 1 95.81 235 ASP A O 1
ATOM 1826 N N . ASP A 1 236 ? 13.086 1.749 18.172 1 95.88 236 ASP A N 1
ATOM 1827 C CA . ASP A 1 236 ? 13.109 3.164 18.531 1 95.88 236 ASP A CA 1
ATOM 1828 C C . ASP A 1 236 ? 12.047 3.945 17.766 1 95.88 236 ASP A C 1
ATOM 1830 O O . ASP A 1 236 ? 11.391 4.824 18.328 1 95.88 236 ASP A O 1
ATOM 1834 N N . TRP A 1 237 ? 11.906 3.592 16.547 1 97 237 TRP A N 1
ATOM 1835 C CA . TRP A 1 237 ? 10.906 4.258 15.719 1 97 237 TRP A CA 1
ATOM 1836 C C . TRP A 1 237 ? 9.5 3.912 16.188 1 97 237 TRP A C 1
ATOM 1838 O O . TRP A 1 237 ? 8.609 4.766 16.172 1 97 237 TRP A O 1
ATOM 1848 N N . ARG A 1 238 ? 9.234 2.646 16.547 1 96.94 238 ARG A N 1
ATOM 1849 C CA . ARG A 1 238 ? 7.934 2.281 17.094 1 96.94 238 ARG A CA 1
ATOM 1850 C C . ARG A 1 238 ? 7.637 3.076 18.375 1 96.94 238 ARG A C 1
ATOM 1852 O O . ARG A 1 238 ? 6.508 3.516 18.578 1 96.94 238 ARG A O 1
ATOM 1859 N N . ARG A 1 239 ? 8.68 3.225 19.203 1 96.19 239 ARG A N 1
ATOM 1860 C CA . ARG A 1 239 ? 8.555 4.02 20.422 1 96.19 239 ARG A CA 1
ATOM 1861 C C . ARG A 1 239 ? 8.219 5.473 20.094 1 96.19 239 ARG A C 1
ATOM 1863 O O . ARG A 1 239 ? 7.359 6.07 20.734 1 96.19 239 ARG A O 1
ATOM 1870 N N . TYR A 1 240 ? 8.898 6.039 19.125 1 96.38 240 TYR A N 1
ATOM 1871 C CA . TYR A 1 240 ? 8.641 7.387 18.641 1 96.38 240 TYR A CA 1
ATOM 1872 C C . TYR A 1 240 ? 7.188 7.543 18.203 1 96.38 240 TYR A C 1
ATOM 1874 O O . TYR A 1 240 ? 6.504 8.484 18.625 1 96.38 240 TYR A O 1
ATOM 1882 N N . ARG A 1 241 ? 6.758 6.602 17.422 1 97.62 241 ARG A N 1
ATOM 1883 C CA . ARG A 1 241 ? 5.391 6.633 16.906 1 97.62 241 ARG A CA 1
ATOM 1884 C C . ARG A 1 241 ? 4.375 6.535 18.031 1 97.62 241 ARG A C 1
ATOM 1886 O O . ARG A 1 241 ? 3.348 7.215 18.016 1 97.62 241 ARG A O 1
ATOM 1893 N N . SER A 1 242 ? 4.676 5.699 18.984 1 97.44 242 SER A N 1
ATOM 1894 C CA . SER A 1 242 ? 3.803 5.555 20.156 1 97.44 242 SER A CA 1
ATOM 1895 C C . SER A 1 242 ? 3.604 6.887 20.859 1 97.44 242 SER A C 1
ATOM 1897 O O . SER A 1 242 ? 2.469 7.297 21.109 1 97.44 242 SER A O 1
ATOM 1899 N N . LEU A 1 243 ? 4.676 7.523 21.156 1 96.94 243 LEU A N 1
ATOM 1900 C CA . LEU A 1 243 ? 4.562 8.789 21.859 1 96.94 243 LEU A CA 1
ATOM 1901 C C . LEU A 1 243 ? 3.885 9.844 21 1 96.94 243 LEU A C 1
ATOM 1903 O O . LEU A 1 243 ? 3.051 10.609 21.484 1 96.94 243 LEU A O 1
ATOM 1907 N N . TYR A 1 244 ? 4.25 9.914 19.719 1 97.81 244 TYR A N 1
ATOM 1908 C CA . TYR A 1 244 ? 3.631 10.867 18.812 1 97.81 244 TYR A CA 1
ATOM 1909 C C . TYR A 1 244 ? 2.111 10.75 18.844 1 97.81 244 TYR A C 1
ATOM 1911 O O . TYR A 1 244 ? 1.412 11.758 19 1 97.81 244 TYR A O 1
ATOM 1919 N N . PHE A 1 245 ? 1.623 9.516 18.734 1 98.25 245 PHE A N 1
ATOM 1920 C CA . PHE A 1 245 ? 0.181 9.297 18.719 1 98.25 245 PHE A CA 1
ATOM 1921 C C . PHE A 1 245 ? -0.422 9.656 20.078 1 98.25 245 PHE A C 1
ATOM 1923 O O . PHE A 1 245 ? -1.525 10.203 20.141 1 98.25 245 PHE A O 1
ATOM 1930 N N . ARG A 1 246 ? 0.259 9.406 21.141 1 97.75 246 ARG A N 1
ATOM 1931 C CA . ARG A 1 246 ? -0.252 9.758 22.453 1 97.75 246 ARG A CA 1
ATOM 1932 C C . ARG A 1 246 ? -0.296 11.273 22.641 1 97.75 246 ARG A C 1
ATOM 1934 O O . ARG A 1 246 ? -1.182 11.789 23.328 1 97.75 246 ARG A O 1
ATOM 1941 N N . LEU A 1 247 ? 0.698 12.008 22.078 1 98.06 247 LEU A N 1
ATOM 1942 C CA . LEU A 1 247 ? 0.657 13.461 22.094 1 98.06 247 LEU A CA 1
ATOM 1943 C C . LEU A 1 247 ? -0.528 13.984 21.297 1 98.06 247 LEU A C 1
ATOM 1945 O O . LEU A 1 247 ? -1.173 14.961 21.688 1 98.06 247 LEU A O 1
ATOM 1949 N N . VAL A 1 248 ? -0.823 13.359 20.156 1 98.62 248 VAL A N 1
ATOM 1950 C CA . VAL A 1 248 ? -1.996 13.703 19.375 1 98.62 248 VAL A CA 1
ATOM 1951 C C . VAL A 1 248 ? -3.262 13.484 20.188 1 98.62 248 VAL A C 1
ATOM 1953 O O . VAL A 1 248 ? -4.16 14.336 20.203 1 98.62 248 VAL A O 1
ATOM 1956 N N . GLU A 1 249 ? -3.33 12.352 20.906 1 98.5 249 GLU A N 1
ATOM 1957 C CA . GLU A 1 249 ? -4.484 12.047 21.734 1 98.5 249 GLU A CA 1
ATOM 1958 C C . GLU A 1 249 ? -4.625 13.062 22.875 1 98.5 249 GLU A C 1
ATOM 1960 O O . GLU A 1 249 ? -5.742 13.438 23.234 1 98.5 249 GLU A O 1
ATOM 1965 N N . LYS A 1 250 ? -3.521 13.492 23.375 1 97.94 250 LYS A N 1
ATOM 1966 C CA . LYS A 1 250 ? -3.543 14.492 24.438 1 97.94 250 LYS A CA 1
ATOM 1967 C C . LYS A 1 250 ? -4.156 15.805 23.953 1 97.94 250 LYS A C 1
ATOM 1969 O O . LYS A 1 250 ? -5.016 16.375 24.609 1 97.94 250 LYS A O 1
ATOM 1974 N N . VAL A 1 251 ? -3.695 16.25 22.797 1 98.19 251 VAL A N 1
ATOM 1975 C CA . VAL A 1 251 ? -4.227 17.516 22.281 1 98.19 251 VAL A CA 1
ATOM 1976 C C . VAL A 1 251 ? -5.676 17.312 21.844 1 98.19 251 VAL A C 1
ATOM 1978 O O . VAL A 1 251 ? -6.496 18.234 21.969 1 98.19 251 VAL A O 1
ATOM 1981 N N . ASP A 1 252 ? -6.027 16.125 21.375 1 98.75 252 ASP A N 1
ATOM 1982 C CA . ASP A 1 252 ? -7.422 15.828 21.062 1 98.75 252 ASP A CA 1
ATOM 1983 C C . ASP A 1 252 ? -8.32 16.062 22.281 1 98.75 252 ASP A C 1
ATOM 1985 O O . ASP A 1 252 ? -9.414 16.625 22.141 1 98.75 252 ASP A O 1
ATOM 1989 N N . ALA A 1 253 ? -7.883 15.648 23.453 1 98.44 253 ALA A N 1
ATOM 1990 C CA . ALA A 1 253 ? -8.648 15.852 24.672 1 98.44 253 ALA A CA 1
ATOM 1991 C C . ALA A 1 253 ? -8.828 17.344 24.969 1 98.44 253 ALA A C 1
ATOM 1993 O O . ALA A 1 253 ? -9.898 17.766 25.422 1 98.44 253 ALA A O 1
ATOM 1994 N N . GLU A 1 254 ? -7.789 18.141 24.719 1 98.38 254 GLU A N 1
ATOM 1995 C CA . GLU A 1 254 ? -7.883 19.578 24.922 1 98.38 254 GLU A CA 1
ATOM 1996 C C . GLU A 1 254 ? -8.867 20.219 23.953 1 98.38 254 GLU A C 1
ATOM 1998 O O . GLU A 1 254 ? -9.648 21.078 24.328 1 98.38 254 GLU A O 1
ATOM 2003 N N . ILE A 1 255 ? -8.828 19.75 22.719 1 98.69 255 ILE A N 1
ATOM 2004 C CA . ILE A 1 255 ? -9.766 20.219 21.703 1 98.69 255 ILE A CA 1
ATOM 2005 C C . ILE A 1 255 ? -11.195 19.875 22.125 1 98.69 255 ILE A C 1
ATOM 2007 O O . ILE A 1 255 ? -12.109 20.672 21.922 1 98.69 255 ILE A O 1
ATOM 2011 N N . GLY A 1 256 ? -11.367 18.766 22.734 1 98.81 256 GLY A N 1
ATOM 2012 C CA . GLY A 1 256 ? -12.672 18.359 23.234 1 98.81 256 GLY A CA 1
ATOM 2013 C C . GLY A 1 256 ? -13.289 19.359 24.188 1 98.81 256 GLY A C 1
ATOM 2014 O O . GLY A 1 256 ? -14.5 19.609 24.141 1 98.81 256 GLY A O 1
ATOM 2015 N N . LYS A 1 257 ? -12.492 19.984 25.047 1 98.69 257 LYS A N 1
ATOM 2016 C CA . LYS A 1 257 ? -12.977 20.984 25.984 1 98.69 257 LYS A CA 1
ATOM 2017 C C . LYS A 1 257 ? -13.578 22.188 25.234 1 98.69 257 LYS A C 1
ATOM 2019 O O . LYS A 1 257 ? -14.602 22.719 25.656 1 98.69 257 LYS A O 1
ATOM 2024 N N . ILE A 1 258 ? -12.898 22.562 24.172 1 98.62 258 ILE A N 1
ATOM 2025 C CA . ILE A 1 258 ? -13.359 23.703 23.375 1 98.62 258 ILE A CA 1
ATOM 2026 C C . ILE A 1 258 ? -14.664 23.344 22.672 1 98.62 258 ILE A C 1
ATOM 2028 O O . ILE A 1 258 ? -15.617 24.109 22.688 1 98.62 258 ILE A O 1
ATOM 2032 N N . VAL A 1 259 ? -14.719 22.141 22.109 1 98.62 259 VAL A N 1
ATOM 2033 C CA . VAL A 1 259 ? -15.914 21.672 21.406 1 98.62 259 VAL A CA 1
ATOM 2034 C C . VAL A 1 259 ? -17.078 21.578 22.391 1 98.62 259 VAL A C 1
ATOM 2036 O O . VAL A 1 259 ? -18.203 21.969 22.062 1 98.62 259 VAL A O 1
ATOM 2039 N N . ASP A 1 260 ? -16.828 21.109 23.594 1 98.62 260 ASP A N 1
ATOM 2040 C CA . ASP A 1 260 ? -17.844 21.047 24.625 1 98.62 260 ASP A CA 1
ATOM 2041 C C . ASP A 1 260 ? -18.391 22.438 24.953 1 98.62 260 ASP A C 1
ATOM 2043 O O . ASP A 1 260 ? -19.594 22.594 25.172 1 98.62 260 ASP A O 1
ATOM 2047 N N . ALA A 1 261 ? -17.531 23.422 25.016 1 98.44 261 ALA A N 1
ATOM 2048 C CA . ALA A 1 261 ? -17.953 24.797 25.297 1 98.44 261 ALA A CA 1
ATOM 2049 C C . ALA A 1 261 ? -18.844 25.344 24.188 1 98.44 261 ALA A C 1
ATOM 2051 O O . ALA A 1 261 ? -19.812 26.047 24.469 1 98.44 261 ALA A O 1
ATOM 2052 N N . ILE A 1 262 ? -18.5 25.047 22.969 1 98 262 ILE A N 1
ATOM 2053 C CA . ILE A 1 262 ? -19.312 25.453 21.828 1 98 262 ILE A CA 1
ATOM 2054 C C . ILE A 1 262 ? -20.719 24.859 21.953 1 98 262 ILE A C 1
ATOM 2056 O O . ILE A 1 262 ? -21.719 25.547 21.734 1 98 262 ILE A O 1
ATOM 2060 N N . ASP A 1 263 ? -20.766 23.578 22.344 1 96.88 263 ASP A N 1
ATOM 2061 C CA . ASP A 1 263 ? -22.031 22.906 22.578 1 96.88 263 ASP A CA 1
ATOM 2062 C C . ASP A 1 263 ? -22.828 23.578 23.703 1 96.88 263 ASP A C 1
ATOM 2064 O O . ASP A 1 263 ? -24 23.906 23.531 1 96.88 263 ASP A O 1
ATOM 2068 N N . LYS A 1 264 ? -22.188 23.812 24.75 1 96.88 264 LYS A N 1
ATOM 2069 C CA . LYS A 1 264 ? -22.844 24.312 25.969 1 96.88 264 LYS A CA 1
ATOM 2070 C C . LYS A 1 264 ? -23.375 25.734 25.766 1 96.88 264 LYS A C 1
ATOM 2072 O O . LYS A 1 264 ? -24.422 26.094 26.312 1 96.88 264 LYS A O 1
ATOM 2077 N N . GLN A 1 265 ? -22.688 26.547 24.984 1 96.19 265 GLN A N 1
ATOM 2078 C CA . GLN A 1 265 ? -23.062 27.938 24.797 1 96.19 265 GLN A CA 1
ATOM 2079 C C . GLN A 1 265 ? -23.953 28.109 23.562 1 96.19 265 GLN A C 1
ATOM 2081 O O . GLN A 1 265 ? -24.266 29.234 23.172 1 96.19 265 GLN A O 1
ATOM 2086 N N . ASP A 1 266 ? -24.281 27.016 22.891 1 95.75 266 ASP A N 1
ATOM 2087 C CA . ASP A 1 266 ? -25.141 27 21.703 1 95.75 266 ASP A CA 1
ATOM 2088 C C . ASP A 1 266 ? -24.562 27.906 20.609 1 95.75 266 ASP A C 1
ATOM 2090 O O . ASP A 1 266 ? -25.297 28.719 20.047 1 95.75 266 ASP A O 1
ATOM 2094 N N . LEU A 1 267 ? -23.312 27.797 20.453 1 97 267 LEU A N 1
ATOM 2095 C CA . LEU A 1 267 ? -22.625 28.688 19.516 1 97 267 LEU A CA 1
ATOM 2096 C C . LEU A 1 267 ? -22.672 28.125 18.094 1 97 267 LEU A C 1
ATOM 2098 O O . LEU A 1 267 ? -22.375 28.844 17.141 1 97 267 LEU A O 1
ATOM 2102 N N . TRP A 1 268 ? -23.141 26.891 17.922 1 96.94 268 TRP A N 1
ATOM 2103 C CA . TRP A 1 268 ? -23.109 26.234 16.609 1 96.94 268 TRP A CA 1
ATOM 2104 C C . TRP A 1 268 ? -24.016 26.969 15.617 1 96.94 268 TRP A C 1
ATOM 2106 O O . TRP A 1 268 ? -23.828 26.844 14.406 1 96.94 268 TRP A O 1
ATOM 2116 N N . LYS A 1 269 ? -24.906 27.672 16.031 1 95.94 269 LYS A N 1
ATOM 2117 C CA . LYS A 1 269 ? -25.922 28.297 15.164 1 95.94 269 LYS A CA 1
ATOM 2118 C C . LYS A 1 269 ? -25.281 29.281 14.195 1 95.94 269 LYS A C 1
ATOM 2120 O O . LYS A 1 269 ? -25.719 29.422 13.055 1 95.94 269 LYS A O 1
ATOM 2125 N N . ASN A 1 270 ? -24.25 29.906 14.672 1 97.56 270 ASN A N 1
ATOM 2126 C CA . ASN A 1 270 ? -23.641 30.938 13.844 1 97.56 270 ASN A CA 1
ATOM 2127 C C . ASN A 1 270 ? -22.125 30.922 13.961 1 97.56 270 ASN A C 1
ATOM 2129 O O . ASN A 1 270 ? -21.484 31.969 14.062 1 97.56 270 ASN A O 1
ATOM 2133 N N . THR A 1 271 ? -21.5 29.734 14.023 1 98.38 271 THR A N 1
ATOM 2134 C CA . THR A 1 271 ? -20.047 29.641 14.164 1 98.38 271 THR A CA 1
ATOM 2135 C C . THR A 1 271 ? -19.453 28.688 13.125 1 98.38 271 THR A C 1
ATOM 2137 O O . THR A 1 271 ? -19.984 27.594 12.914 1 98.38 271 THR A O 1
ATOM 2140 N N . VAL A 1 272 ? -18.453 29.141 12.422 1 98.62 272 VAL A N 1
ATOM 2141 C CA . VAL A 1 272 ? -17.594 28.281 11.609 1 98.62 272 VAL A CA 1
ATOM 2142 C C . VAL A 1 272 ? -16.406 27.812 12.438 1 98.62 272 VAL A C 1
ATOM 2144 O O . VAL A 1 272 ? -15.711 28.625 13.055 1 98.62 272 VAL A O 1
ATOM 2147 N N . VAL A 1 273 ? -16.203 26.484 12.492 1 98.81 273 VAL A N 1
ATOM 2148 C CA . VAL A 1 273 ? -15.023 25.938 13.156 1 98.81 273 VAL A CA 1
ATOM 2149 C C . VAL A 1 273 ? -14.109 25.281 12.125 1 98.81 273 VAL A C 1
ATOM 2151 O O . VAL A 1 273 ? -14.555 24.453 11.328 1 98.81 273 VAL A O 1
ATOM 2154 N N . ILE A 1 274 ? -12.875 25.719 12.094 1 98.81 274 ILE A N 1
ATOM 2155 C CA . ILE A 1 274 ? -11.867 25.156 11.203 1 98.81 274 ILE A CA 1
ATOM 2156 C C . ILE A 1 274 ? -10.758 24.5 12.031 1 98.81 274 ILE A C 1
ATOM 2158 O O . ILE A 1 274 ? -10.156 25.141 12.898 1 98.81 274 ILE A O 1
ATOM 2162 N N . PHE A 1 275 ? -10.539 23.203 11.82 1 98.81 275 PHE A N 1
ATOM 2163 C CA . PHE A 1 275 ? -9.453 22.484 12.477 1 98.81 275 PHE A CA 1
ATOM 2164 C C . PHE A 1 275 ? -8.398 22.062 11.461 1 98.81 275 PHE A C 1
ATOM 2166 O O . PHE A 1 275 ? -8.727 21.484 10.422 1 98.81 275 PHE A O 1
ATOM 2173 N N . THR A 1 276 ? -7.133 22.297 11.797 1 98.56 276 THR A N 1
ATOM 2174 C CA . THR A 1 276 ? -6.043 21.875 10.914 1 98.56 276 THR A CA 1
ATOM 2175 C C . THR A 1 276 ? -4.73 21.797 11.688 1 98.56 276 THR A C 1
ATOM 2177 O O . THR A 1 276 ? -4.734 21.688 12.922 1 98.56 276 THR A O 1
ATOM 2180 N N . SER A 1 277 ? -3.656 21.594 10.953 1 98.5 277 SER A N 1
ATOM 2181 C CA . SER A 1 277 ? -2.281 21.641 11.445 1 98.5 277 SER A CA 1
ATOM 2182 C C . SER A 1 277 ? -1.412 22.516 10.547 1 98.5 277 SER A C 1
ATOM 2184 O O . SER A 1 277 ? -1.741 22.734 9.383 1 98.5 277 SER A O 1
ATOM 2186 N N . ASP A 1 278 ? -0.405 23.047 11.141 1 96.88 278 ASP A N 1
ATOM 2187 C CA . ASP A 1 278 ? 0.463 23.906 10.32 1 96.88 278 ASP A CA 1
ATOM 2188 C C . ASP A 1 278 ? 1.352 23.062 9.414 1 96.88 278 ASP A C 1
ATOM 2190 O O . ASP A 1 278 ? 1.765 23.516 8.344 1 96.88 278 ASP A O 1
ATOM 2194 N N . HIS A 1 279 ? 1.779 21.938 9.82 1 97.25 279 HIS A N 1
ATOM 2195 C CA . HIS A 1 279 ? 2.48 20.938 9.023 1 97.25 279 HIS A CA 1
ATOM 2196 C C . HIS A 1 279 ? 2.391 19.562 9.672 1 97.25 279 HIS A C 1
ATOM 2198 O O . HIS A 1 279 ? 1.781 19.406 10.734 1 97.25 279 HIS A O 1
ATOM 2204 N N . GLY A 1 280 ? 2.93 18.562 8.938 1 98 280 GLY A N 1
ATOM 2205 C CA . GLY A 1 280 ? 2.895 17.203 9.469 1 98 280 GLY A CA 1
ATOM 2206 C C . GLY A 1 280 ? 4.238 16.734 9.992 1 98 280 GLY A C 1
ATOM 2207 O O . GLY A 1 280 ? 5.098 17.547 10.328 1 98 280 GLY A O 1
ATOM 2208 N N . ASP A 1 281 ? 4.281 15.438 10.258 1 97.88 281 ASP A N 1
ATOM 2209 C CA . ASP A 1 281 ? 5.48 14.742 10.727 1 97.88 281 ASP A CA 1
ATOM 2210 C C . ASP A 1 281 ? 5.738 13.484 9.898 1 97.88 281 ASP A C 1
ATOM 2212 O O . ASP A 1 281 ? 4.797 12.828 9.445 1 97.88 281 ASP A O 1
ATOM 2216 N N . GLY A 1 282 ? 6.977 13.133 9.766 1 96.69 282 GLY A N 1
ATOM 2217 C CA . GLY A 1 282 ? 7.297 11.914 9.047 1 96.69 282 GLY A CA 1
ATOM 2218 C C . GLY A 1 282 ? 6.848 10.656 9.773 1 96.69 282 GLY A C 1
ATOM 2219 O O . GLY A 1 282 ? 6.547 9.641 9.141 1 96.69 282 GLY A O 1
ATOM 2220 N N . MET A 1 283 ? 6.891 10.656 11.078 1 95.31 283 MET A N 1
ATOM 2221 C CA . MET A 1 283 ? 6.453 9.586 11.969 1 95.31 283 MET A CA 1
ATOM 2222 C C . MET A 1 283 ? 7.109 8.258 11.594 1 95.31 283 MET A C 1
ATOM 2224 O O . MET A 1 283 ? 6.48 7.203 11.672 1 95.31 283 MET A O 1
ATOM 2228 N N . GLY A 1 284 ? 8.203 8.312 11.062 1 95.69 284 GLY A N 1
ATOM 2229 C CA . GLY A 1 284 ? 8.953 7.109 10.742 1 95.69 284 GLY A CA 1
ATOM 2230 C C . GLY A 1 284 ? 8.883 6.742 9.273 1 95.69 284 GLY A C 1
ATOM 2231 O O . GLY A 1 284 ? 9.688 5.945 8.789 1 95.69 284 GLY A O 1
ATOM 2232 N N . ALA A 1 285 ? 7.867 7.25 8.484 1 97 285 ALA A N 1
ATOM 2233 C CA . ALA A 1 285 ? 7.836 7.016 7.043 1 97 285 ALA A CA 1
ATOM 2234 C C . ALA A 1 285 ? 9.133 7.48 6.383 1 97 285 ALA A C 1
ATOM 2236 O O . ALA A 1 285 ? 9.656 8.547 6.711 1 97 285 ALA A O 1
ATOM 2237 N N . HIS A 1 286 ? 9.711 6.625 5.496 1 96.56 286 HIS A N 1
ATOM 2238 C CA . HIS A 1 286 ? 10.945 6.93 4.781 1 96.56 286 HIS A CA 1
ATOM 2239 C C . HIS A 1 286 ? 12.078 7.246 5.746 1 96.56 286 HIS A C 1
ATOM 2241 O O . HIS A 1 286 ? 12.953 8.055 5.441 1 96.56 286 HIS A O 1
ATOM 2247 N N . HIS A 1 287 ? 12.023 6.711 7.047 1 94.56 287 HIS A N 1
ATOM 2248 C CA . HIS A 1 287 ? 13.008 6.949 8.094 1 94.56 287 HIS A CA 1
ATOM 2249 C C . HIS A 1 287 ? 13.109 8.43 8.43 1 94.56 287 HIS A C 1
ATOM 2251 O O . HIS A 1 287 ? 14.203 8.945 8.664 1 94.56 287 HIS A O 1
ATOM 2257 N N . TRP A 1 288 ? 11.984 9.109 8.305 1 93.12 288 TRP A N 1
ATOM 2258 C CA . TRP A 1 288 ? 11.984 10.555 8.523 1 93.12 288 TRP A CA 1
ATOM 2259 C C . TRP A 1 288 ? 11.18 10.914 9.766 1 93.12 288 TRP A C 1
ATOM 2261 O O . TRP A 1 288 ? 10.188 10.266 10.078 1 93.12 288 TRP A O 1
ATOM 2271 N N . ASN A 1 289 ? 11.727 11.891 10.43 1 92.12 289 ASN A N 1
ATOM 2272 C CA . ASN A 1 289 ? 10.969 12.516 11.508 1 92.12 289 ASN A CA 1
ATOM 2273 C C . ASN A 1 289 ? 10.828 14.023 11.289 1 92.12 289 ASN A C 1
ATOM 2275 O O . ASN A 1 289 ? 11.609 14.625 10.547 1 92.12 289 ASN A O 1
ATOM 2279 N N . GLN A 1 290 ? 9.93 14.57 11.852 1 87.5 290 GLN A N 1
ATOM 2280 C CA . GLN A 1 290 ? 9.664 16 11.914 1 87.5 290 GLN A CA 1
ATOM 2281 C C . GLN A 1 290 ? 9.344 16.562 10.531 1 87.5 290 GLN A C 1
ATOM 2283 O O . GLN A 1 290 ? 8.594 15.953 9.766 1 87.5 290 GLN A O 1
ATOM 2288 N N . LYS A 1 291 ? 9.891 17.703 10.109 1 88.25 291 LYS A N 1
ATOM 2289 C CA . LYS A 1 291 ? 9.359 18.609 9.094 1 88.25 291 LYS A CA 1
ATOM 2290 C C . LYS A 1 291 ? 10.359 18.812 7.965 1 88.25 291 LYS A C 1
ATOM 2292 O O . LYS A 1 291 ? 11.305 18.047 7.812 1 88.25 291 LYS A O 1
ATOM 2297 N N . SER A 1 292 ? 10.086 19.578 7.082 1 90.69 292 SER A N 1
ATOM 2298 C CA . SER A 1 292 ? 10.914 20.172 6.039 1 90.69 292 SER A CA 1
ATOM 2299 C C . SER A 1 292 ? 10.875 19.344 4.762 1 90.69 292 SER A C 1
ATOM 2301 O O . SER A 1 292 ? 10.867 19.906 3.658 1 90.69 292 SER A O 1
ATOM 2303 N N . ALA A 1 293 ? 10.898 18.031 4.91 1 94.5 293 ALA A N 1
ATOM 2304 C CA . ALA A 1 293 ? 10.82 17.219 3.701 1 94.5 293 ALA A CA 1
ATOM 2305 C C . ALA A 1 293 ? 9.445 17.328 3.049 1 94.5 293 ALA A C 1
ATOM 2307 O O . ALA A 1 293 ? 8.484 17.75 3.689 1 94.5 293 ALA A O 1
ATOM 2308 N N . LEU A 1 294 ? 9.336 16.953 1.803 1 98 294 LEU A N 1
ATOM 2309 C CA . LEU A 1 294 ? 8.086 17.094 1.063 1 98 294 LEU A CA 1
ATOM 2310 C C . LEU A 1 294 ? 7.359 15.758 0.965 1 98 294 LEU A C 1
ATOM 2312 O O . LEU A 1 294 ? 6.582 15.539 0.034 1 98 294 LEU A O 1
ATOM 2316 N N . TYR A 1 295 ? 7.633 14.867 1.919 1 98.31 295 TYR A N 1
ATOM 2317 C CA . TYR A 1 295 ? 6.902 13.602 2.006 1 98.31 295 TYR A CA 1
ATOM 2318 C C . TYR A 1 295 ? 5.438 13.844 2.338 1 98.31 295 TYR A C 1
ATOM 2320 O O . TYR A 1 295 ? 5.098 14.82 3.01 1 98.31 295 TYR A O 1
ATOM 2328 N N . GLU A 1 296 ? 4.594 12.914 1.893 1 98.5 296 GLU A N 1
ATOM 2329 C CA . GLU A 1 296 ? 3.15 13 2.109 1 98.5 296 GLU A CA 1
ATOM 2330 C C . GLU A 1 296 ? 2.826 13.203 3.586 1 98.5 296 GLU A C 1
ATOM 2332 O O . GLU A 1 296 ? 2.025 14.078 3.934 1 98.5 296 GLU A O 1
ATOM 2337 N N . GLU A 1 297 ? 3.463 12.484 4.496 1 98.31 297 GLU A N 1
ATOM 2338 C CA . GLU A 1 297 ? 3.193 12.555 5.93 1 98.31 297 GLU A CA 1
ATOM 2339 C C . GLU A 1 297 ? 3.543 13.93 6.492 1 98.31 297 GLU A C 1
ATOM 2341 O O . GLU A 1 297 ? 2.971 14.359 7.496 1 98.31 297 GLU A O 1
ATOM 2346 N N . VAL A 1 298 ? 4.398 14.633 5.828 1 98.25 298 VAL A N 1
ATOM 2347 C CA . VAL A 1 298 ? 4.918 15.898 6.336 1 98.25 298 VAL A CA 1
ATOM 2348 C C . VAL A 1 298 ? 4.062 17.047 5.824 1 98.25 298 VAL A C 1
ATOM 2350 O O . VAL A 1 298 ? 3.82 18.016 6.547 1 98.25 298 VAL A O 1
ATOM 2353 N N . VAL A 1 299 ? 3.52 16.859 4.605 1 98.69 299 VAL A N 1
ATOM 2354 C CA . VAL A 1 299 ? 2.898 18.031 4.004 1 98.69 299 VAL A CA 1
ATOM 2355 C C . VAL A 1 299 ? 1.379 17.891 4.031 1 98.69 299 VAL A C 1
ATOM 2357 O O . VAL A 1 299 ? 0.652 18.875 3.932 1 98.69 299 VAL A O 1
ATOM 2360 N N . ASN A 1 300 ? 0.837 16.688 4.016 1 98.75 300 ASN A N 1
ATOM 2361 C CA . ASN A 1 300 ? -0.601 16.469 4.141 1 98.75 300 ASN A CA 1
ATOM 2362 C C . ASN A 1 300 ? -1.073 16.656 5.578 1 98.75 300 ASN A C 1
ATOM 2364 O O . ASN A 1 300 ? -0.58 16 6.492 1 98.75 300 ASN A O 1
ATOM 2368 N N . VAL A 1 301 ? -2.029 17.594 5.758 1 98.75 301 VAL A N 1
ATOM 2369 C CA . VAL A 1 301 ? -2.424 17.953 7.113 1 98.75 301 VAL A CA 1
ATOM 2370 C C . VAL A 1 301 ? -3.934 17.781 7.273 1 98.75 301 VAL A C 1
ATOM 2372 O O . VAL A 1 301 ? -4.66 17.656 6.285 1 98.75 301 VAL A O 1
ATOM 2375 N N . PRO A 1 302 ? -4.414 17.734 8.539 1 98.81 302 PRO A N 1
ATOM 2376 C CA . PRO A 1 302 ? -5.859 17.703 8.773 1 98.81 302 PRO A CA 1
ATOM 2377 C C . PRO A 1 302 ? -6.562 18.984 8.305 1 98.81 302 PRO A C 1
ATOM 2379 O O . PRO A 1 302 ? -5.988 20.062 8.383 1 98.81 302 PRO A O 1
ATOM 2382 N N . LEU A 1 303 ? -7.754 18.781 7.816 1 98.88 303 LEU A N 1
ATOM 2383 C CA . LEU A 1 303 ? -8.648 19.906 7.602 1 98.88 303 LEU A CA 1
ATOM 2384 C C . LEU A 1 303 ? -10.102 19.5 7.777 1 98.88 303 LEU A C 1
ATOM 2386 O O . LEU A 1 303 ? -10.617 18.672 7.012 1 98.88 303 LEU A O 1
ATOM 2390 N N . ILE A 1 304 ? -10.703 19.969 8.789 1 98.88 304 ILE A N 1
ATOM 2391 C CA . ILE A 1 304 ? -12.125 19.781 9.07 1 98.88 304 ILE A CA 1
ATOM 2392 C C . ILE A 1 304 ? -12.797 21.156 9.203 1 98.88 304 ILE A C 1
ATOM 2394 O O . ILE A 1 304 ? -12.297 22.031 9.898 1 98.88 304 ILE A O 1
ATOM 2398 N N . VAL A 1 305 ? -13.898 21.344 8.516 1 98.88 305 VAL A N 1
ATOM 2399 C CA . VAL A 1 305 ? -14.664 22.578 8.586 1 98.88 305 VAL A CA 1
ATOM 2400 C C . VAL A 1 30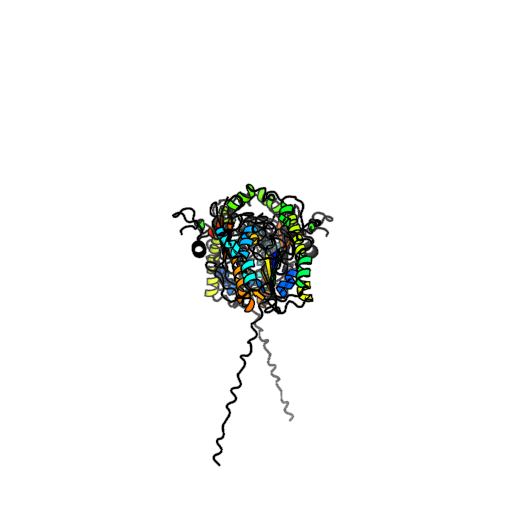5 ? -16.094 22.281 9.031 1 98.88 305 VAL A C 1
ATOM 2402 O O . VAL A 1 305 ? -16.812 21.531 8.359 1 98.88 305 VAL A O 1
ATOM 2405 N N . THR A 1 306 ? -16.469 22.812 10.133 1 98.75 306 THR A N 1
ATOM 2406 C CA . THR A 1 306 ? -17.844 22.719 10.594 1 98.75 306 THR A CA 1
ATOM 2407 C C . THR A 1 306 ? -18.578 24.047 10.383 1 98.75 306 THR A C 1
ATOM 2409 O O . THR A 1 306 ? -18.156 25.078 10.922 1 98.75 306 THR A O 1
ATOM 2412 N N . LEU A 1 307 ? -19.641 23.984 9.672 1 98.62 307 LEU A N 1
ATOM 2413 C CA . LEU A 1 307 ? -20.391 25.172 9.305 1 98.62 307 LEU A CA 1
ATOM 2414 C C . LEU A 1 307 ? -21.438 25.5 10.367 1 98.62 307 LEU A C 1
ATOM 2416 O O . LEU A 1 307 ? -21.781 24.641 11.188 1 98.62 307 LEU A O 1
ATOM 2420 N N . PRO A 1 308 ? -21.906 26.797 10.352 1 98 308 PRO A N 1
ATOM 2421 C CA . PRO A 1 308 ? -23.047 27.109 11.211 1 98 308 PRO A CA 1
ATOM 2422 C C . PRO A 1 308 ? -24.203 26.141 11.023 1 98 308 PRO A C 1
ATOM 2424 O O . PRO A 1 308 ? -24.531 25.766 9.891 1 98 308 PRO A O 1
ATOM 2427 N N . GLY A 1 309 ? -24.703 25.672 12.18 1 97.56 309 GLY A N 1
ATOM 2428 C CA . GLY A 1 309 ? -25.797 24.719 12.141 1 97.56 309 GLY A CA 1
ATOM 2429 C C . GLY A 1 309 ? -25.375 23.328 11.742 1 97.56 309 GLY A C 1
ATOM 2430 O O . GLY A 1 309 ? -26.219 22.469 11.477 1 97.56 309 GLY A O 1
ATOM 2431 N N . LYS A 1 310 ? -24.094 23.141 11.594 1 98 310 LYS A N 1
ATOM 2432 C CA . LYS A 1 310 ? -23.531 21.859 11.172 1 98 310 LYS A CA 1
ATOM 2433 C C . LYS A 1 310 ? -24.031 21.453 9.797 1 98 310 LYS A C 1
ATOM 2435 O O . LYS A 1 310 ? -24.344 20.281 9.562 1 98 310 LYS A O 1
ATOM 2440 N N . LYS A 1 311 ? -24.172 22.453 9.023 1 97.69 311 LYS A N 1
ATOM 2441 C CA . LYS A 1 311 ? -24.594 22.219 7.645 1 97.69 311 LYS A CA 1
ATOM 2442 C C . LYS A 1 311 ? -23.625 21.281 6.93 1 97.69 311 LYS A C 1
ATOM 2444 O O . LYS A 1 311 ? -22.406 21.406 7.07 1 97.69 311 LYS A O 1
ATOM 2449 N N . ASN A 1 312 ? -24.219 20.219 6.191 1 97.88 312 ASN A N 1
ATOM 2450 C CA . ASN A 1 312 ? -23.469 19.266 5.371 1 97.88 312 ASN A CA 1
ATOM 2451 C C . ASN A 1 312 ? -22.578 18.375 6.227 1 97.88 312 ASN A C 1
ATOM 2453 O O . ASN A 1 312 ? -21.5 17.969 5.781 1 97.88 312 ASN A O 1
ATOM 2457 N N . ALA A 1 313 ? -23 18.062 7.406 1 98 313 ALA A N 1
ATOM 2458 C CA . ALA A 1 313 ? -22.266 17.266 8.383 1 98 313 ALA A CA 1
ATOM 2459 C C . ALA A 1 313 ? -21.938 15.883 7.836 1 98 313 ALA A C 1
ATOM 2461 O O . ALA A 1 313 ? -22.766 15.273 7.148 1 98 313 ALA A O 1
ATOM 2462 N N . GLY A 1 314 ? -20.75 15.469 8.117 1 98 314 GLY A N 1
ATOM 2463 C CA . GLY A 1 314 ? -20.359 14.094 7.852 1 98 314 GLY A CA 1
ATOM 2464 C C . GLY A 1 314 ? -19.812 13.891 6.449 1 98 314 GLY A C 1
ATOM 2465 O O . GLY A 1 314 ? -19.469 12.766 6.07 1 98 314 GLY A O 1
ATOM 2466 N N . LYS A 1 315 ? -19.672 14.977 5.656 1 98 315 LYS A N 1
ATOM 2467 C CA . LYS A 1 315 ? -19.219 14.852 4.273 1 98 315 LYS A CA 1
ATOM 2468 C C . LYS A 1 315 ? -17.688 14.797 4.199 1 98 315 LYS A C 1
ATOM 2470 O O . LYS A 1 315 ? -17 15.391 5.035 1 98 315 LYS A O 1
ATOM 2475 N N . GLU A 1 316 ? -17.219 14.055 3.277 1 97.88 316 GLU A N 1
ATOM 2476 C CA . GLU A 1 316 ? -15.805 14 2.924 1 97.88 316 GLU A CA 1
ATOM 2477 C C . GLU A 1 316 ? -15.562 14.57 1.527 1 97.88 316 GLU A C 1
ATOM 2479 O O . GLU A 1 316 ? -16.297 14.258 0.591 1 97.88 316 GLU A O 1
ATOM 2484 N N . MET A 1 317 ? -14.609 15.453 1.411 1 98.06 317 MET A N 1
ATOM 2485 C CA . MET A 1 317 ? -14.32 16.141 0.154 1 98.06 317 MET A CA 1
ATOM 2486 C C . MET A 1 317 ? -12.93 15.781 -0.359 1 98.06 317 MET A C 1
ATOM 2488 O O . MET A 1 317 ? -11.961 15.797 0.4 1 98.06 317 MET A O 1
ATOM 2492 N N . PRO A 1 318 ? -12.797 15.461 -1.669 1 97.56 318 PRO A N 1
ATOM 2493 C CA . PRO A 1 318 ? -11.5 15.07 -2.238 1 97.56 318 PRO A CA 1
ATOM 2494 C C . PRO A 1 318 ? -10.727 16.266 -2.805 1 97.56 318 PRO A C 1
ATOM 2496 O O . PRO A 1 318 ? -9.586 16.109 -3.258 1 97.56 318 PRO A O 1
ATOM 2499 N N . GLN A 1 319 ? -11.32 17.422 -2.795 1 97.69 319 GLN A N 1
ATOM 2500 C CA . GLN A 1 319 ? -10.695 18.562 -3.441 1 97.69 319 GLN A CA 1
ATOM 2501 C C . GLN A 1 319 ? -9.391 18.953 -2.742 1 97.69 319 GLN A C 1
ATOM 2503 O O . GLN A 1 319 ? -9.242 18.734 -1.537 1 97.69 319 GLN A O 1
ATOM 2508 N N . LEU A 1 320 ? -8.469 19.531 -3.486 1 98.5 320 LEU A N 1
ATOM 2509 C CA . LEU A 1 320 ? -7.16 19.969 -3.006 1 98.5 320 LEU A CA 1
ATOM 2510 C C . LEU A 1 320 ? -7.246 21.328 -2.328 1 98.5 320 LEU A C 1
ATOM 2512 O O . LEU A 1 320 ? -7.828 22.266 -2.883 1 98.5 320 LEU A O 1
ATOM 2516 N N . ILE A 1 321 ? -6.66 21.391 -1.123 1 98.69 321 ILE A N 1
ATOM 2517 C CA . ILE A 1 321 ? -6.648 22.641 -0.374 1 98.69 321 ILE A CA 1
ATOM 2518 C C . ILE A 1 321 ? -5.23 22.938 0.098 1 98.69 321 ILE A C 1
ATOM 2520 O O . ILE A 1 321 ? -4.531 22.062 0.601 1 98.69 321 ILE A O 1
ATOM 2524 N N . ASN A 1 322 ? -4.758 24.125 -0.159 1 98.25 322 ASN A N 1
ATOM 2525 C CA . ASN A 1 322 ? -3.566 24.625 0.515 1 98.25 322 ASN A CA 1
ATOM 2526 C C . ASN A 1 322 ? -3.918 25.328 1.825 1 98.25 322 ASN A C 1
ATOM 2528 O O . ASN A 1 322 ? -4.438 26.453 1.818 1 98.25 322 ASN A O 1
ATOM 2532 N N . GLU A 1 323 ? -3.623 24.75 2.9 1 95.75 323 GLU A N 1
ATOM 2533 C CA . GLU A 1 323 ? -4.102 25.203 4.207 1 95.75 323 GLU A CA 1
ATOM 2534 C C . GLU A 1 323 ? -3.449 26.516 4.617 1 95.75 323 GLU A C 1
ATOM 2536 O O . GLU A 1 323 ? -3.811 27.094 5.641 1 95.75 323 GLU A O 1
ATOM 2541 N N . GLY A 1 324 ? -2.525 27.062 3.877 1 95.94 324 GLY A N 1
ATOM 2542 C CA . GLY A 1 324 ? -1.967 28.391 4.09 1 95.94 324 GLY A CA 1
ATOM 2543 C C . GLY A 1 324 ? -2.734 29.484 3.369 1 95.94 324 GLY A C 1
ATOM 2544 O O . GLY A 1 324 ? -3.643 30.094 3.939 1 95.94 324 GLY A O 1
ATOM 2545 N N . VAL A 1 325 ? -2.551 29.547 2.109 1 96.12 325 VAL A N 1
ATOM 2546 C CA . VAL A 1 325 ? -3.084 30.656 1.322 1 96.12 325 VAL A CA 1
ATOM 2547 C C . VAL A 1 325 ? -4.594 30.484 1.149 1 96.12 325 VAL A C 1
ATOM 2549 O O . VAL A 1 325 ? -5.336 31.469 1.129 1 96.12 325 VAL A O 1
ATOM 2552 N N . ASP A 1 326 ? -5.066 29.234 1.007 1 98.31 326 ASP A N 1
ATOM 2553 C CA . ASP A 1 326 ? -6.5 29.016 0.831 1 98.31 326 ASP A CA 1
ATOM 2554 C C . ASP A 1 326 ? -7.258 29.281 2.131 1 98.31 326 ASP A C 1
ATOM 2556 O O . ASP A 1 326 ? -8.414 29.719 2.107 1 98.31 326 ASP A O 1
ATOM 2560 N N . PHE A 1 327 ? -6.613 28.953 3.234 1 97.62 327 PHE A N 1
ATOM 2561 C CA . PHE A 1 327 ? -7.195 29.312 4.523 1 97.62 327 PHE A CA 1
ATOM 2562 C C . PHE A 1 327 ? -7.41 30.812 4.629 1 97.62 327 PHE A C 1
ATOM 2564 O O . PHE A 1 327 ? -8.5 31.281 4.969 1 97.62 327 PHE A O 1
ATOM 2571 N N . PHE A 1 328 ? -6.398 31.594 4.344 1 97.06 328 PHE A N 1
ATOM 2572 C CA . PHE A 1 328 ? -6.48 33.062 4.344 1 97.06 328 PHE A CA 1
ATOM 2573 C C . PHE A 1 328 ? -7.652 33.531 3.498 1 97.06 328 PHE A C 1
ATOM 2575 O O . PHE A 1 328 ? -8.484 34.312 3.967 1 97.06 328 PHE A O 1
ATOM 2582 N N . ALA A 1 329 ? -7.699 33 2.301 1 98 329 ALA A N 1
ATOM 2583 C CA . ALA A 1 329 ? -8.742 33.406 1.36 1 98 329 ALA A CA 1
ATOM 2584 C C . ALA A 1 329 ? -10.125 33.031 1.882 1 98 329 ALA A C 1
ATOM 2586 O O . ALA A 1 329 ? -11.094 33.781 1.7 1 98 329 ALA A O 1
ATOM 2587 N N . SER A 1 330 ? -10.242 31.906 2.484 1 98.56 330 SER A N 1
ATOM 2588 C CA . SER A 1 330 ? -11.531 31.422 2.959 1 98.56 330 SER A CA 1
ATOM 2589 C C . SER A 1 330 ? -12.039 32.25 4.137 1 98.56 330 SER A C 1
ATOM 2591 O O . SER A 1 330 ? -13.227 32.562 4.203 1 98.56 330 SER A O 1
ATOM 2593 N N . VAL A 1 331 ? -11.164 32.562 5.098 1 98.25 331 VAL A N 1
ATOM 2594 C CA . VAL A 1 331 ? -11.547 33.375 6.246 1 98.25 331 VAL A CA 1
ATOM 2595 C C . VAL A 1 331 ? -11.984 34.75 5.777 1 98.25 331 VAL A C 1
ATOM 2597 O O . VAL A 1 331 ? -13.008 35.281 6.234 1 98.25 331 VAL A O 1
ATOM 2600 N N . CYS A 1 332 ? -11.273 35.344 4.824 1 97.25 332 CYS A N 1
ATOM 2601 C CA . CYS A 1 332 ? -11.711 36.594 4.227 1 97.25 332 CYS A CA 1
ATOM 2602 C C . CYS A 1 332 ? -13.102 36.469 3.621 1 97.25 332 CYS A C 1
ATOM 2604 O O . CYS A 1 332 ? -13.953 37.344 3.832 1 97.25 332 CYS A O 1
ATOM 2606 N N . ASP A 1 333 ? -13.266 35.406 2.947 1 97.88 333 ASP A N 1
ATOM 2607 C CA . ASP A 1 333 ? -14.531 35.188 2.264 1 97.88 333 ASP A CA 1
ATOM 2608 C C . ASP A 1 333 ? -15.688 35.125 3.26 1 97.88 333 ASP A C 1
ATOM 2610 O O . ASP A 1 333 ? -16.719 35.75 3.068 1 97.88 333 ASP A O 1
ATOM 2614 N N . TRP A 1 334 ? -15.547 34.438 4.316 1 97.5 334 TRP A N 1
ATOM 2615 C CA . TRP A 1 334 ? -16.578 34.312 5.344 1 97.5 334 TRP A CA 1
ATOM 2616 C C . TRP A 1 334 ? -16.844 35.688 5.996 1 97.5 334 TRP A C 1
ATOM 2618 O O . TRP A 1 334 ? -17.969 35.969 6.414 1 97.5 334 TRP A O 1
ATOM 2628 N N . ALA A 1 335 ? -15.797 36.531 6.066 1 97.06 335 ALA A N 1
ATOM 2629 C CA . ALA A 1 335 ? -15.891 37.812 6.742 1 97.06 335 ALA A CA 1
ATOM 2630 C C . ALA A 1 335 ? -16.375 38.906 5.785 1 97.06 335 ALA A C 1
ATOM 2632 O O . ALA A 1 335 ? -16.469 40.062 6.164 1 97.06 335 ALA A O 1
ATOM 2633 N N . GLY A 1 336 ? -16.578 38.5 4.527 1 96.06 336 GLY A N 1
ATOM 2634 C CA . GLY A 1 336 ? -17.016 39.469 3.535 1 96.06 336 GLY A CA 1
ATOM 2635 C C . GLY A 1 336 ? -15.906 40.406 3.1 1 96.06 336 GLY A C 1
ATOM 2636 O O . GLY A 1 336 ? -16.172 41.531 2.654 1 96.06 336 GLY A O 1
ATOM 2637 N N . ILE A 1 337 ? -14.695 39.969 3.291 1 95.44 337 ILE A N 1
ATOM 2638 C CA . ILE A 1 337 ? -13.531 40.781 2.932 1 95.44 337 ILE A CA 1
ATOM 2639 C C . ILE A 1 337 ? -13.055 40.406 1.532 1 95.44 337 ILE A C 1
ATOM 2641 O O . ILE A 1 337 ? -12.867 39.219 1.238 1 95.44 337 ILE A O 1
ATOM 2645 N N . SER A 1 338 ? -12.93 41.406 0.698 1 94.31 338 SER A N 1
ATOM 2646 C CA . SER A 1 338 ? -12.297 41.125 -0.59 1 94.31 338 SER A CA 1
ATOM 2647 C C . SER A 1 338 ? -10.828 40.75 -0.419 1 94.31 338 SER A C 1
ATOM 2649 O O . SER A 1 338 ? -10.102 41.406 0.34 1 94.31 338 SER A O 1
ATOM 2651 N N . LEU A 1 339 ? -10.453 39.781 -1.078 1 92.88 339 LEU A N 1
ATOM 2652 C CA . LEU A 1 339 ? -9.062 39.344 -1 1 92.88 339 LEU A CA 1
ATOM 2653 C C . LEU A 1 339 ? -8.125 40.438 -1.485 1 92.88 339 LEU A C 1
ATOM 2655 O O . LEU A 1 339 ? -8.336 41 -2.559 1 92.88 339 LEU A O 1
ATOM 2659 N N . PRO A 1 340 ? -7.152 40.781 -0.725 1 90.38 340 PRO A N 1
ATOM 2660 C CA . PRO A 1 340 ? -6.211 41.812 -1.161 1 90.38 340 PRO A CA 1
ATOM 2661 C C . PRO A 1 340 ? -5.543 41.469 -2.494 1 90.38 340 PRO A C 1
ATOM 2663 O O . PRO A 1 340 ? -5.348 40.281 -2.811 1 90.38 340 PRO A O 1
ATOM 2666 N N . GLY A 1 341 ? -5.156 42.469 -3.244 1 87.69 341 GLY A N 1
ATOM 2667 C CA . GLY A 1 341 ? -4.523 42.312 -4.539 1 87.69 341 GLY A CA 1
ATOM 2668 C C . GLY A 1 341 ? -3.211 41.531 -4.465 1 87.69 341 GLY A C 1
ATOM 2669 O O . GLY A 1 341 ? -2.438 41.719 -3.521 1 87.69 341 GLY A O 1
ATOM 2670 N N . GLY A 1 342 ? -2.988 40.625 -5.43 1 87.44 342 GLY A N 1
ATOM 2671 C CA . GLY A 1 342 ? -1.729 39.906 -5.523 1 87.44 342 GLY A CA 1
ATOM 2672 C C . GLY A 1 342 ? -1.753 38.562 -4.805 1 87.44 342 GLY A C 1
ATOM 2673 O O . GLY A 1 342 ? -0.822 37.75 -4.934 1 87.44 342 GLY A O 1
ATOM 2674 N N . LEU A 1 343 ? -2.736 38.375 -3.994 1 92.69 343 LEU A N 1
ATOM 2675 C CA . LEU A 1 343 ? -2.877 37.094 -3.316 1 92.69 343 LEU A CA 1
ATOM 2676 C C . LEU A 1 343 ? -3.592 36.062 -4.207 1 92.69 343 LEU A C 1
ATOM 2678 O O . LEU A 1 343 ? -4.465 36.438 -4.996 1 92.69 343 LEU A O 1
ATOM 2682 N N . HIS A 1 344 ? -3.182 34.812 -4.094 1 93.38 344 HIS A N 1
ATOM 2683 C CA . HIS A 1 344 ? -3.65 33.844 -5.051 1 93.38 344 HIS A CA 1
ATOM 2684 C C . HIS A 1 344 ? -4.32 32.656 -4.344 1 93.38 344 HIS A C 1
ATOM 2686 O O . HIS A 1 344 ? -4.539 31.609 -4.949 1 93.38 344 HIS A O 1
ATOM 2692 N N . GLY A 1 345 ? -4.578 32.781 -3.082 1 96.44 345 GLY A N 1
ATOM 2693 C CA . GLY A 1 345 ? -5.34 31.734 -2.402 1 96.44 345 GLY A CA 1
ATOM 2694 C C . GLY A 1 345 ? -6.738 31.562 -2.959 1 96.44 345 GLY A C 1
ATOM 2695 O O . GLY A 1 345 ? -7.352 32.531 -3.428 1 96.44 345 GLY A O 1
ATOM 2696 N N . VAL A 1 346 ? -7.23 30.359 -2.928 1 97.56 346 VAL A N 1
ATOM 2697 C CA . VAL A 1 346 ? -8.57 30.047 -3.412 1 97.56 346 VAL A CA 1
ATOM 2698 C C . VAL A 1 346 ? -9.461 29.625 -2.244 1 97.56 346 VAL A C 1
ATOM 2700 O O . VAL A 1 346 ? -9.18 28.641 -1.562 1 97.56 346 VAL A O 1
ATOM 2703 N N . SER A 1 347 ? -10.523 30.375 -2.043 1 98.38 347 SER A N 1
ATOM 2704 C CA . SER A 1 347 ? -11.43 30.109 -0.929 1 98.38 347 SER A CA 1
ATOM 2705 C C . SER A 1 347 ? -12.094 28.734 -1.073 1 98.38 347 SER A C 1
ATOM 2707 O O . SER A 1 347 ? -12.57 28.391 -2.154 1 98.38 347 SER A O 1
ATOM 2709 N N . PHE A 1 348 ? -12.062 27.938 0.057 1 98.25 348 PHE A N 1
ATOM 2710 C CA . PHE A 1 348 ? -12.773 26.656 0.034 1 98.25 348 PHE A CA 1
ATOM 2711 C C . PHE A 1 348 ? -14.156 26.797 0.652 1 98.25 348 PHE A C 1
ATOM 2713 O O . PHE A 1 348 ? -14.852 25.797 0.865 1 98.25 348 PHE A O 1
ATOM 2720 N N . ARG A 1 349 ? -14.68 28.031 0.916 1 98.06 349 ARG A N 1
ATOM 2721 C CA . ARG A 1 349 ? -16.016 28.266 1.433 1 98.06 349 ARG A CA 1
ATOM 2722 C C . ARG A 1 349 ? -17.078 27.703 0.485 1 98.06 349 ARG A C 1
ATOM 2724 O O . ARG A 1 349 ? -17.953 26.938 0.903 1 98.06 349 ARG A O 1
ATOM 2731 N N . PRO A 1 350 ? -17.016 27.984 -0.817 1 97.69 350 PRO A N 1
ATOM 2732 C CA . PRO A 1 350 ? -18.031 27.422 -1.703 1 97.69 350 PRO A CA 1
ATOM 2733 C C . PRO A 1 350 ? -18.047 25.891 -1.695 1 97.69 350 PRO A C 1
ATOM 2735 O O . PRO A 1 350 ? -19.094 25.266 -1.857 1 97.69 350 PRO A O 1
ATOM 2738 N N . LEU A 1 351 ? -16.844 25.281 -1.509 1 97.88 351 LEU A N 1
ATOM 2739 C CA . LEU A 1 351 ? -16.75 23.828 -1.487 1 97.88 351 LEU A CA 1
ATOM 2740 C C . LEU A 1 351 ? -17.516 23.25 -0.306 1 97.88 351 LEU A C 1
ATOM 2742 O O . LEU A 1 351 ? -18.297 22.312 -0.469 1 97.88 351 LEU A O 1
ATOM 2746 N N . VAL A 1 352 ? -17.281 23.844 0.876 1 98.12 352 VAL A N 1
ATOM 2747 C CA . VAL A 1 352 ? -17.875 23.266 2.08 1 98.12 352 VAL A CA 1
ATOM 2748 C C . VAL A 1 352 ? -19.375 23.594 2.135 1 98.12 352 VAL A C 1
ATOM 2750 O O . VAL A 1 352 ? -20.172 22.828 2.672 1 98.12 352 VAL A O 1
ATOM 2753 N N . GLU A 1 353 ? -19.812 24.734 1.622 1 97.5 353 GLU A N 1
ATOM 2754 C CA . GLU A 1 353 ? -21.219 25.109 1.637 1 97.5 353 GLU A CA 1
ATOM 2755 C C . GLU A 1 353 ? -22.031 24.281 0.657 1 97.5 353 GLU A C 1
ATOM 2757 O O . GLU A 1 353 ? -23.172 23.922 0.937 1 97.5 353 GLU A O 1
ATOM 2762 N N . LYS A 1 354 ? -21.438 23.953 -0.422 1 97.31 354 LYS A N 1
ATOM 2763 C CA . LYS A 1 354 ? -22.125 23.109 -1.403 1 97.31 354 LYS A CA 1
ATOM 2764 C C . LYS A 1 354 ? -21.953 21.641 -1.072 1 97.31 354 LYS A C 1
ATOM 2766 O O . LYS A 1 354 ? -22.859 20.828 -1.315 1 97.31 354 LYS A O 1
ATOM 2771 N N . ALA A 1 355 ? -20.797 21.266 -0.587 1 97.31 355 ALA A N 1
ATOM 2772 C CA . ALA A 1 355 ? -20.422 19.922 -0.152 1 97.31 355 ALA A CA 1
ATOM 2773 C C . ALA A 1 355 ? -20.625 18.906 -1.279 1 97.31 355 ALA A C 1
ATOM 2775 O O . ALA A 1 355 ? -21.188 17.844 -1.07 1 97.31 355 ALA A O 1
ATOM 2776 N N . ASP A 1 356 ? -20.234 19.297 -2.527 1 96.88 356 ASP A N 1
ATOM 2777 C CA . ASP A 1 356 ? -20.266 18.422 -3.697 1 96.88 356 ASP A CA 1
ATOM 2778 C C . ASP A 1 356 ? -18.859 17.875 -4.012 1 96.88 356 ASP A C 1
ATOM 2780 O O . ASP A 1 356 ? -17.984 18.625 -4.457 1 96.88 356 ASP A O 1
ATOM 2784 N N . PRO A 1 357 ? -18.734 16.609 -3.812 1 95.94 357 PRO A N 1
ATOM 2785 C CA . PRO A 1 357 ? -17.406 16.031 -4.059 1 95.94 357 PRO A CA 1
ATOM 2786 C C . PRO A 1 357 ? -16.984 16.141 -5.52 1 95.94 357 PRO A C 1
ATOM 2788 O O . PRO A 1 357 ? -15.797 16 -5.828 1 95.94 357 PRO A O 1
ATOM 2791 N N . GLN A 1 358 ? -17.875 16.406 -6.398 1 95.56 358 GLN A N 1
ATOM 2792 C CA . GLN A 1 358 ? -17.562 16.469 -7.82 1 95.56 358 GLN A CA 1
ATOM 2793 C C . GLN A 1 358 ? -17.312 17.906 -8.266 1 95.56 358 GLN A C 1
ATOM 2795 O O . GLN A 1 358 ? -16.938 18.156 -9.414 1 95.56 358 GLN A O 1
ATOM 2800 N N . GLN A 1 359 ? -17.469 18.844 -7.344 1 95.44 359 GLN A N 1
ATOM 2801 C CA . GLN A 1 359 ? -17.281 20.25 -7.707 1 95.44 359 GLN A CA 1
ATOM 2802 C C . GLN A 1 359 ? -15.828 20.516 -8.109 1 95.44 359 GLN A C 1
ATOM 2804 O O . GLN A 1 359 ? -14.898 20.109 -7.418 1 95.44 359 GLN A O 1
ATOM 2809 N N . VAL A 1 360 ? -15.711 21.188 -9.242 1 92.94 360 VAL A N 1
ATOM 2810 C CA . VAL A 1 360 ? -14.383 21.562 -9.719 1 92.94 360 VAL A CA 1
ATOM 2811 C C . VAL A 1 360 ? -13.797 22.656 -8.82 1 92.94 360 VAL A C 1
ATOM 2813 O O . VAL A 1 360 ? -14.508 23.578 -8.43 1 92.94 360 VAL A O 1
ATOM 2816 N N . HIS A 1 361 ? -12.617 22.484 -8.477 1 94.19 361 HIS A N 1
ATOM 2817 C CA . HIS A 1 361 ? -11.867 23.453 -7.695 1 94.19 361 HIS A CA 1
ATOM 2818 C C . HIS A 1 361 ? -10.523 23.766 -8.344 1 94.19 361 HIS A C 1
ATOM 2820 O O . HIS A 1 361 ? -10.414 23.828 -9.57 1 94.19 361 HIS A O 1
ATOM 2826 N N . GLN A 1 362 ? -9.477 23.938 -7.68 1 96.31 362 GLN A N 1
ATOM 2827 C CA . GLN A 1 362 ? -8.164 24.219 -8.258 1 96.31 362 GLN A CA 1
ATOM 2828 C C . GLN A 1 362 ? -7.492 22.938 -8.742 1 96.31 362 GLN A C 1
ATOM 2830 O O . GLN A 1 362 ? -7.629 21.875 -8.109 1 96.31 362 GLN A O 1
ATOM 2835 N N . PRO A 1 363 ? -6.809 23.047 -9.93 1 96.75 363 PRO A N 1
ATOM 2836 C CA . PRO A 1 363 ? -6.262 21.844 -10.57 1 96.75 363 PRO A CA 1
ATOM 2837 C C . PRO A 1 363 ? -5.039 21.297 -9.836 1 96.75 363 PRO A C 1
ATOM 2839 O O . PRO A 1 363 ? -4.676 20.125 -10.023 1 96.75 363 PRO A O 1
ATOM 2842 N N . TYR A 1 364 ? -4.398 22.203 -9.102 1 98.12 364 TYR A N 1
ATOM 2843 C CA . TYR A 1 364 ? -3.229 21.797 -8.336 1 98.12 364 TYR A CA 1
ATOM 2844 C C . TYR A 1 364 ? -2.975 22.734 -7.168 1 98.12 364 TYR A C 1
ATOM 2846 O O . TYR A 1 364 ? -3.543 23.828 -7.113 1 98.12 364 TYR A O 1
ATOM 2854 N N . ILE A 1 365 ? -2.254 22.297 -6.203 1 98.31 365 ILE A N 1
ATOM 2855 C CA . ILE A 1 365 ? -1.688 23.125 -5.145 1 98.31 365 ILE A CA 1
ATOM 2856 C C . ILE A 1 365 ? -0.19 22.859 -5.023 1 98.31 365 ILE A C 1
ATOM 2858 O O . ILE A 1 365 ? 0.313 21.859 -5.543 1 98.31 365 ILE A O 1
ATOM 2862 N N . VAL A 1 366 ? 0.526 23.797 -4.367 1 98.19 366 VAL A N 1
ATOM 2863 C CA . VAL A 1 366 ? 1.974 23.656 -4.242 1 98.19 366 VAL A CA 1
ATOM 2864 C C . VAL A 1 366 ? 2.395 23.891 -2.795 1 98.19 366 VAL A C 1
ATOM 2866 O O . VAL A 1 366 ? 1.937 24.844 -2.162 1 98.19 366 VAL A O 1
ATOM 2869 N N . SER A 1 367 ? 3.15 22.984 -2.23 1 97.81 367 SER A N 1
ATOM 2870 C CA . SER A 1 367 ? 3.916 23.188 -1.005 1 97.81 367 SER A CA 1
ATOM 2871 C C . SER A 1 367 ? 5.383 23.469 -1.309 1 97.81 367 SER A C 1
ATOM 2873 O O . SER A 1 367 ? 5.98 22.812 -2.166 1 97.81 367 SER A O 1
ATOM 2875 N N . GLU A 1 368 ? 5.938 24.422 -0.667 1 94.94 368 GLU A N 1
ATOM 2876 C CA . GLU A 1 368 ? 7.336 24.781 -0.898 1 94.94 368 GLU A CA 1
ATOM 2877 C C . GLU A 1 368 ? 8.164 24.625 0.376 1 94.94 368 GLU A C 1
ATOM 2879 O O . GLU A 1 368 ? 7.66 24.859 1.479 1 94.94 368 GLU A O 1
ATOM 2884 N N . THR A 1 369 ? 9.398 24.172 0.158 1 93.94 369 THR A N 1
ATOM 2885 C CA . THR A 1 369 ? 10.273 24.016 1.318 1 93.94 369 THR A CA 1
ATOM 2886 C C . THR A 1 369 ? 11.625 24.672 1.07 1 93.94 369 THR A C 1
ATOM 2888 O O . THR A 1 369 ? 12.047 24.828 -0.078 1 93.94 369 THR A O 1
ATOM 2891 N N . THR A 1 370 ? 12.18 25.156 2.102 1 88.38 370 THR A N 1
ATOM 2892 C CA . THR A 1 370 ? 13.594 25.531 2.207 1 88.38 370 THR A CA 1
ATOM 2893 C C . THR A 1 370 ? 14.234 24.875 3.428 1 88.38 370 THR A C 1
ATOM 2895 O O . THR A 1 370 ? 13.805 25.109 4.562 1 88.38 370 THR A O 1
ATOM 2898 N N . PHE A 1 371 ? 15.148 23.938 3.152 1 84.69 371 PHE A N 1
ATOM 2899 C CA . PHE A 1 371 ? 15.812 23.281 4.27 1 84.69 371 PHE A CA 1
ATOM 2900 C C . PHE A 1 371 ? 16.594 24.297 5.102 1 84.69 371 PHE A C 1
ATOM 2902 O O . PHE A 1 371 ? 17.031 25.328 4.59 1 84.69 371 PHE A O 1
ATOM 2909 N N . ASP A 1 372 ? 16.812 23.75 6.316 1 69.06 372 ASP A N 1
ATOM 2910 C CA . ASP A 1 372 ? 17.547 24.609 7.25 1 69.06 372 ASP A CA 1
ATOM 2911 C C . ASP A 1 372 ? 18.953 24.906 6.742 1 69.06 372 ASP A C 1
ATOM 2913 O O . ASP A 1 372 ? 19.531 24.109 6 1 69.06 372 ASP A O 1
ATOM 2917 N N . LYS A 1 373 ? 19.359 26.016 6.898 1 67.44 373 LYS A N 1
ATOM 2918 C CA . LYS A 1 373 ? 20.688 26.516 6.543 1 67.44 373 LYS A CA 1
ATOM 2919 C C . LYS A 1 373 ? 20.797 26.781 5.043 1 67.44 373 LYS A C 1
ATOM 2921 O O . LYS A 1 373 ? 21.891 26.953 4.516 1 67.44 373 LYS A O 1
ATOM 2926 N N . GLY A 1 374 ? 19.641 26.594 4.438 1 67.19 374 GLY A N 1
ATOM 2927 C CA . GLY A 1 374 ? 19.594 26.984 3.039 1 67.19 374 GLY A CA 1
ATOM 2928 C C . GLY A 1 374 ? 20.219 25.953 2.111 1 67.19 374 GLY A C 1
ATOM 2929 O O . GLY A 1 374 ? 20.625 26.281 0.998 1 67.19 374 GLY A O 1
ATOM 2930 N N . VAL A 1 375 ? 20.266 24.719 2.486 1 71.56 375 VAL A N 1
ATOM 2931 C CA . VAL A 1 375 ? 20.953 23.688 1.737 1 71.56 375 VAL A CA 1
ATOM 2932 C C . VAL A 1 375 ? 20.219 23.406 0.432 1 71.56 375 VAL A C 1
ATOM 2934 O O . VAL A 1 375 ? 20.844 23.188 -0.611 1 71.56 375 VAL A O 1
ATOM 2937 N N . ALA A 1 376 ? 18.922 23.438 0.514 1 84.44 376 ALA A N 1
ATOM 2938 C CA . ALA A 1 376 ? 18.156 23.109 -0.68 1 84.44 376 ALA A CA 1
ATOM 2939 C C . ALA A 1 376 ? 16.734 23.672 -0.587 1 84.44 376 ALA A C 1
ATOM 2941 O O . ALA A 1 376 ? 16.234 23.938 0.509 1 84.44 376 ALA A O 1
ATOM 2942 N N . ARG A 1 377 ? 16.234 23.953 -1.724 1 90.88 377 ARG A N 1
ATOM 2943 C CA . ARG A 1 377 ? 14.82 24.297 -1.875 1 90.88 377 ARG A CA 1
ATOM 2944 C C . ARG A 1 377 ? 14.07 23.219 -2.635 1 90.88 377 ARG A C 1
ATOM 2946 O O . ARG A 1 377 ? 14.672 22.438 -3.375 1 90.88 377 ARG A O 1
ATOM 2953 N N . GLY A 1 378 ? 12.781 23.188 -2.355 1 94.38 378 GLY A N 1
ATOM 2954 C CA . GLY A 1 378 ? 11.969 22.219 -3.072 1 94.38 378 GLY A CA 1
ATOM 2955 C C . GLY A 1 378 ? 10.508 22.609 -3.164 1 94.38 378 GLY A C 1
ATOM 2956 O O . GLY A 1 378 ? 10.055 23.516 -2.457 1 94.38 378 GLY A O 1
ATOM 2957 N N . TRP A 1 379 ? 9.836 21.953 -4.117 1 96.62 379 TRP A N 1
ATOM 2958 C CA . TRP A 1 379 ? 8.422 22.156 -4.375 1 96.62 379 TRP A CA 1
ATOM 2959 C C . TRP A 1 379 ? 7.699 20.828 -4.574 1 96.62 379 TRP A C 1
ATOM 2961 O O . TRP A 1 379 ? 8.227 19.922 -5.219 1 96.62 379 TRP A O 1
ATOM 2971 N N . ALA A 1 380 ? 6.598 20.688 -3.912 1 98.56 380 ALA A N 1
ATOM 2972 C CA . ALA A 1 380 ? 5.676 19.578 -4.176 1 98.56 380 ALA A CA 1
ATOM 2973 C C . ALA A 1 380 ? 4.379 20.094 -4.801 1 98.56 380 ALA A C 1
ATOM 2975 O O . ALA A 1 380 ? 3.648 20.875 -4.18 1 98.56 380 ALA A O 1
ATOM 2976 N N . LEU A 1 381 ? 4.102 19.719 -6.004 1 98.75 381 LEU A N 1
ATOM 2977 C CA . LEU A 1 381 ? 2.865 20.031 -6.707 1 98.75 381 LEU A CA 1
ATOM 2978 C C . LEU A 1 381 ? 1.925 18.828 -6.727 1 98.75 381 LEU A C 1
ATOM 2980 O O . LEU A 1 381 ? 2.283 17.766 -7.23 1 98.75 381 LEU A O 1
ATOM 2984 N N . ARG A 1 382 ? 0.787 19 -6.133 1 98.75 382 ARG A N 1
ATOM 2985 C CA . ARG A 1 382 ? -0.208 17.938 -5.996 1 98.75 382 ARG A CA 1
ATOM 2986 C C . ARG A 1 382 ? -1.382 18.172 -6.945 1 98.75 382 ARG A C 1
ATOM 2988 O O . ARG A 1 382 ? -2.01 19.234 -6.914 1 98.75 382 ARG A O 1
ATOM 2995 N N . THR A 1 383 ? -1.618 17.234 -7.809 1 98.56 383 THR A N 1
ATOM 2996 C CA . THR A 1 383 ? -2.846 17.156 -8.594 1 98.56 383 THR A CA 1
ATOM 2997 C C . THR A 1 383 ? -3.773 16.078 -8.039 1 98.56 383 THR A C 1
ATOM 2999 O O . THR A 1 383 ? -3.434 15.406 -7.066 1 98.56 383 THR A O 1
ATOM 3002 N N . PRO A 1 384 ? -4.961 16 -8.531 1 97.31 384 PRO A N 1
ATOM 3003 C CA . PRO A 1 384 ? -5.883 15.008 -7.977 1 97.31 384 PRO A CA 1
ATOM 3004 C C . PRO A 1 384 ? -5.301 13.594 -7.988 1 97.31 384 PRO A C 1
ATOM 3006 O O . PRO A 1 384 ? -5.504 12.836 -7.043 1 97.31 384 PRO A O 1
ATOM 3009 N N . ARG A 1 385 ? -4.477 13.305 -8.922 1 97.69 385 ARG A N 1
ATOM 3010 C CA . ARG A 1 385 ? -3.996 11.93 -8.992 1 97.69 385 ARG A CA 1
ATOM 3011 C C . ARG A 1 385 ? -2.51 11.852 -8.656 1 97.69 385 ARG A C 1
ATOM 3013 O O . ARG A 1 385 ? -2.064 10.906 -8.008 1 97.69 385 ARG A O 1
ATOM 3020 N N . TYR A 1 386 ? -1.715 12.859 -9.086 1 98.69 386 TYR A N 1
ATOM 3021 C CA . TYR A 1 386 ? -0.267 12.711 -8.992 1 98.69 386 TYR A CA 1
ATOM 3022 C C . TYR A 1 386 ? 0.327 13.781 -8.078 1 98.69 386 TYR A C 1
ATOM 3024 O O . TYR A 1 386 ? -0.301 14.812 -7.832 1 98.69 386 TYR A O 1
ATOM 3032 N N . LYS A 1 387 ? 1.479 13.508 -7.582 1 98.88 387 LYS A N 1
ATOM 3033 C CA . LYS A 1 387 ? 2.326 14.469 -6.879 1 98.88 387 LYS A CA 1
ATOM 3034 C C . LYS A 1 387 ? 3.703 14.562 -7.531 1 98.88 387 LYS A C 1
ATOM 3036 O O . LYS A 1 387 ? 4.406 13.562 -7.66 1 98.88 387 LYS A O 1
ATOM 3041 N N . TYR A 1 388 ? 4.008 15.711 -8.023 1 98.69 388 TYR A N 1
ATOM 3042 C CA . TYR A 1 388 ? 5.305 16.031 -8.609 1 98.69 388 TYR A CA 1
ATOM 3043 C C . TYR A 1 388 ? 6.191 16.781 -7.621 1 98.69 388 TYR A C 1
ATOM 3045 O O . TYR A 1 388 ? 5.777 17.797 -7.059 1 98.69 388 TYR A O 1
ATOM 3053 N N . VAL A 1 389 ? 7.391 16.266 -7.316 1 98.56 389 VAL A N 1
ATOM 3054 C CA . VAL A 1 389 ? 8.328 16.875 -6.383 1 98.56 389 VAL A CA 1
ATOM 3055 C C . VAL A 1 389 ? 9.609 17.266 -7.121 1 98.56 389 VAL A C 1
ATOM 3057 O O . VAL A 1 389 ? 10.141 16.484 -7.906 1 98.56 389 VAL A O 1
ATOM 3060 N N . LEU A 1 390 ? 10.047 18.438 -6.898 1 96.75 390 LEU A N 1
ATOM 3061 C CA . LEU A 1 390 ? 11.289 18.938 -7.48 1 96.75 390 LEU A CA 1
ATOM 3062 C C . LEU A 1 390 ? 12.148 19.625 -6.43 1 96.75 390 LEU A C 1
ATOM 3064 O O . LEU A 1 390 ? 11.719 20.625 -5.836 1 96.75 390 LEU A O 1
ATOM 3068 N N . TYR A 1 391 ? 13.25 19.078 -6.133 1 94.06 391 TYR A N 1
ATOM 3069 C CA . TYR A 1 391 ? 14.273 19.797 -5.379 1 94.06 391 TYR A CA 1
ATOM 3070 C C . TYR A 1 391 ? 15.25 20.5 -6.312 1 94.06 391 TYR A C 1
ATOM 3072 O O . TYR A 1 391 ? 15.367 20.141 -7.484 1 94.06 391 TYR A O 1
ATOM 3080 N N . ASP A 1 392 ? 15.945 21.484 -5.891 1 89.31 392 ASP A N 1
ATOM 3081 C CA . ASP A 1 392 ? 16.75 22.328 -6.773 1 89.31 392 ASP A CA 1
ATOM 3082 C C . ASP A 1 392 ? 18.062 21.641 -7.145 1 89.31 392 ASP A C 1
ATOM 3084 O O . ASP A 1 392 ? 18.734 22.031 -8.102 1 89.31 392 ASP A O 1
ATOM 3088 N N . LYS A 1 393 ? 18.453 20.641 -6.398 1 87.5 393 LYS A N 1
ATOM 3089 C CA . LYS A 1 393 ? 19.703 19.953 -6.715 1 87.5 393 LYS A CA 1
ATOM 3090 C C . LYS A 1 393 ? 19.703 18.516 -6.199 1 87.5 393 LYS A C 1
ATOM 3092 O O . LYS A 1 393 ? 18.828 18.141 -5.406 1 87.5 393 LYS A O 1
ATOM 3097 N N . GLY A 1 394 ? 20.656 17.688 -6.738 1 89.56 394 GLY A N 1
ATOM 3098 C CA . GLY A 1 394 ? 20.906 16.344 -6.242 1 89.56 394 GLY A CA 1
ATOM 3099 C C . GLY A 1 394 ? 20.375 15.258 -7.16 1 89.56 394 GLY A C 1
ATOM 3100 O O . GLY A 1 394 ? 19.656 15.539 -8.109 1 89.56 394 GLY A O 1
ATOM 3101 N N . LEU A 1 395 ? 20.828 14.016 -6.742 1 92.06 395 LEU A N 1
ATOM 3102 C CA . LEU A 1 395 ? 20.359 12.836 -7.453 1 92.06 395 LEU A CA 1
ATOM 3103 C C . LEU A 1 395 ? 18.875 12.586 -7.172 1 92.06 395 LEU A C 1
ATOM 3105 O O . LEU A 1 395 ? 18.438 12.703 -6.027 1 92.06 395 LEU A O 1
ATOM 3109 N N . TYR A 1 396 ? 18.078 12.344 -8.234 1 95.12 396 TYR A N 1
ATOM 3110 C CA . TYR A 1 396 ? 16.656 12.055 -8.172 1 95.12 396 TYR A CA 1
ATOM 3111 C C . TYR A 1 396 ? 15.891 13.227 -7.559 1 95.12 396 TYR A C 1
ATOM 3113 O O . TYR A 1 396 ? 14.93 13.023 -6.816 1 95.12 396 TYR A O 1
ATOM 3121 N N . ARG A 1 397 ? 16.344 14.375 -7.82 1 94.31 397 ARG A N 1
ATOM 3122 C CA . ARG A 1 397 ? 15.703 15.586 -7.324 1 94.31 397 ARG A CA 1
ATOM 3123 C C . ARG A 1 397 ? 14.297 15.75 -7.902 1 94.31 397 ARG A C 1
ATOM 3125 O O . ARG A 1 397 ? 13.484 16.5 -7.367 1 94.31 397 ARG A O 1
ATOM 3132 N N . GLU A 1 398 ? 14.109 15.062 -9.039 1 96.44 398 GLU A N 1
ATOM 3133 C CA . GLU A 1 398 ? 12.805 15.078 -9.688 1 96.44 398 GLU A CA 1
ATOM 3134 C C . GLU A 1 398 ? 12.039 13.781 -9.43 1 96.44 398 GLU A C 1
ATOM 3136 O O . GLU A 1 398 ? 12.547 12.695 -9.711 1 96.44 398 GLU A O 1
ATOM 3141 N N . GLN A 1 399 ? 10.836 13.953 -8.867 1 98 399 GLN A N 1
ATOM 3142 C CA . GLN A 1 399 ? 10.047 12.781 -8.508 1 98 399 GLN A CA 1
ATOM 3143 C C . GLN A 1 399 ? 8.594 12.938 -8.953 1 98 399 GLN A C 1
ATOM 3145 O O . GLN A 1 399 ? 8.078 14.055 -9.023 1 98 399 GLN A O 1
ATOM 3150 N N . LEU A 1 400 ? 7.977 11.844 -9.281 1 98.56 400 LEU A N 1
ATOM 3151 C CA . LEU A 1 400 ? 6.562 11.75 -9.625 1 98.56 400 LEU A CA 1
ATOM 3152 C C . LEU A 1 400 ? 5.93 10.523 -8.969 1 98.56 400 LEU A C 1
ATOM 3154 O O . LEU A 1 400 ? 6.457 9.414 -9.086 1 98.56 400 LEU A O 1
ATOM 3158 N N . TYR A 1 401 ? 4.809 10.727 -8.266 1 98.62 401 TYR A N 1
ATOM 3159 C CA . TYR A 1 401 ? 4.164 9.625 -7.566 1 98.62 401 TYR A CA 1
ATOM 3160 C C . TYR A 1 401 ? 2.684 9.547 -7.922 1 98.62 401 TYR A C 1
ATOM 3162 O O . TYR A 1 401 ? 2.016 10.57 -8.062 1 98.62 401 TYR A O 1
ATOM 3170 N N . ASP A 1 402 ? 2.133 8.305 -8.117 1 98.25 402 ASP A N 1
ATOM 3171 C CA . ASP A 1 402 ? 0.703 8.031 -8.234 1 98.25 402 ASP A CA 1
ATOM 3172 C C . ASP A 1 402 ? 0.033 8 -6.863 1 98.25 402 ASP A C 1
ATOM 3174 O O . ASP A 1 402 ? 0.052 6.977 -6.18 1 98.25 402 ASP A O 1
ATOM 3178 N N . MET A 1 403 ? -0.685 9.094 -6.535 1 98.25 403 MET A N 1
ATOM 3179 C CA . MET A 1 403 ? -1.161 9.281 -5.168 1 98.25 403 MET A CA 1
ATOM 3180 C C . MET A 1 403 ? -2.443 8.492 -4.926 1 98.25 403 MET A C 1
ATOM 3182 O O . MET A 1 403 ? -2.939 8.438 -3.801 1 98.25 403 MET A O 1
ATOM 3186 N N . VAL A 1 404 ? -2.9 7.887 -5.906 1 96 404 VAL A N 1
ATOM 3187 C CA . VAL A 1 404 ? -4.055 7.008 -5.75 1 96 404 VAL A CA 1
ATOM 3188 C C . VAL A 1 404 ? -3.584 5.598 -5.387 1 96 404 VAL A C 1
ATOM 3190 O O . VAL A 1 404 ? -4.133 4.969 -4.48 1 96 404 VAL A O 1
ATOM 3193 N N . ASN A 1 405 ? -2.469 5.066 -6.012 1 93.56 405 ASN A N 1
ATOM 3194 C CA . ASN A 1 405 ? -2.023 3.689 -5.836 1 93.56 405 ASN A CA 1
ATOM 3195 C C . ASN A 1 405 ? -0.749 3.617 -5 1 93.56 405 ASN A C 1
ATOM 3197 O O . ASN A 1 405 ? -0.366 2.539 -4.539 1 93.56 405 ASN A O 1
ATOM 3201 N N . ASP A 1 406 ? -0.102 4.719 -4.793 1 96.06 406 ASP A N 1
ATOM 3202 C CA . ASP A 1 406 ? 1.183 4.781 -4.102 1 96.06 406 ASP A CA 1
ATOM 3203 C C . ASP A 1 406 ? 1.285 6.047 -3.25 1 96.06 406 ASP A C 1
ATOM 3205 O O . ASP A 1 406 ? 2.242 6.812 -3.379 1 96.06 406 ASP A O 1
ATOM 3209 N N . ARG A 1 407 ? 0.323 6.242 -2.375 1 96.94 407 ARG A N 1
ATOM 3210 C CA . ARG A 1 407 ? 0.34 7.43 -1.53 1 96.94 407 ARG A CA 1
ATOM 3211 C C . ARG A 1 407 ? 1.552 7.43 -0.605 1 96.94 407 ARG A C 1
ATOM 3213 O O . ARG A 1 407 ? 1.942 8.477 -0.083 1 96.94 407 ARG A O 1
ATOM 3220 N N . GLY A 1 408 ? 2.145 6.281 -0.353 1 97 408 GLY A N 1
ATOM 3221 C CA . GLY A 1 408 ? 3.352 6.16 0.45 1 97 408 GLY A CA 1
ATOM 3222 C C . GLY A 1 408 ? 4.602 6.602 -0.284 1 97 408 GLY A C 1
ATOM 3223 O O . GLY A 1 408 ? 5.684 6.668 0.305 1 97 408 GLY A O 1
ATOM 3224 N N . GLU A 1 409 ? 4.5 6.914 -1.54 1 98.12 409 GLU A N 1
ATOM 3225 C CA . GLU A 1 409 ? 5.578 7.461 -2.359 1 98.12 409 GLU A CA 1
ATOM 3226 C C . GLU A 1 409 ? 6.754 6.492 -2.439 1 98.12 409 GLU A C 1
ATOM 3228 O O . GLU A 1 409 ? 7.898 6.879 -2.195 1 98.12 409 GLU A O 1
ATOM 3233 N N . MET A 1 410 ? 6.434 5.281 -2.895 1 97.44 410 MET A N 1
ATOM 3234 C CA . MET A 1 410 ? 7.438 4.219 -2.873 1 97.44 410 MET A CA 1
ATOM 3235 C C . MET A 1 410 ? 7.957 3.934 -4.277 1 97.44 410 MET A C 1
ATOM 3237 O O . MET A 1 410 ? 8.945 3.223 -4.445 1 97.44 410 MET A O 1
ATOM 3241 N N . ARG A 1 411 ? 7.32 4.434 -5.305 1 96.62 411 ARG A N 1
ATOM 3242 C CA . ARG A 1 411 ? 7.738 4.246 -6.691 1 96.62 411 ARG A CA 1
ATOM 3243 C C . ARG A 1 411 ? 7.848 5.582 -7.414 1 96.62 411 ARG A C 1
ATOM 3245 O O . ARG A 1 411 ? 6.832 6.211 -7.723 1 96.62 411 ARG A O 1
ATOM 3252 N N . ASN A 1 412 ? 9.109 6.004 -7.742 1 97.81 412 ASN A N 1
ATOM 3253 C CA . ASN A 1 412 ? 9.344 7.23 -8.492 1 97.81 412 ASN A CA 1
ATOM 3254 C C . ASN A 1 412 ? 9.102 7.027 -9.984 1 97.81 412 ASN A C 1
ATOM 3256 O O . ASN A 1 412 ? 9.969 6.496 -10.688 1 97.81 412 ASN A O 1
ATOM 3260 N N . LEU A 1 413 ? 7.98 7.523 -10.477 1 97.88 413 LEU A N 1
ATOM 3261 C CA . LEU A 1 413 ? 7.559 7.32 -11.859 1 97.88 413 LEU A CA 1
ATOM 3262 C C . LEU A 1 413 ? 8.367 8.188 -12.812 1 97.88 413 LEU A C 1
ATOM 3264 O O . LEU A 1 413 ? 8.352 7.973 -14.023 1 97.88 413 LEU A O 1
ATOM 3268 N N . ALA A 1 414 ? 9.109 9.172 -12.281 1 96.94 414 ALA A N 1
ATOM 3269 C CA . ALA A 1 414 ? 9.836 10.125 -13.109 1 96.94 414 ALA A CA 1
ATOM 3270 C C . ALA A 1 414 ? 10.938 9.438 -13.906 1 96.94 414 ALA A C 1
ATOM 3272 O O . ALA A 1 414 ? 11.422 9.977 -14.906 1 96.94 414 ALA A O 1
ATOM 3273 N N . ILE A 1 415 ? 11.344 8.281 -13.5 1 94.94 415 ILE A N 1
ATOM 3274 C CA . ILE A 1 415 ? 12.469 7.625 -14.156 1 94.94 415 ILE A CA 1
ATOM 3275 C C . ILE 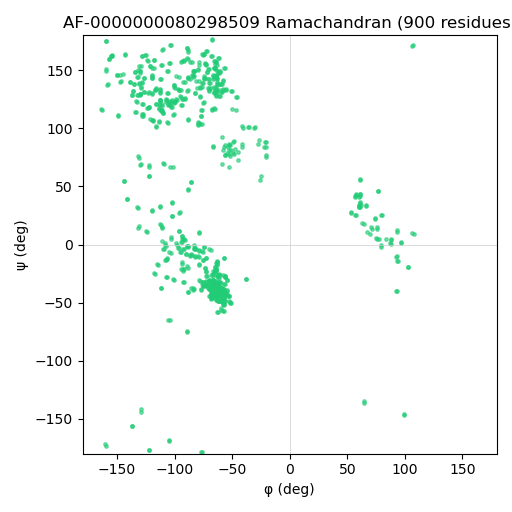A 1 415 ? 11.953 6.602 -15.156 1 94.94 415 ILE A C 1
ATOM 3277 O O . ILE A 1 415 ? 12.742 5.871 -15.773 1 94.94 415 ILE A O 1
ATOM 3281 N N . GLU A 1 416 ? 10.68 6.477 -15.297 1 95.75 416 GLU A N 1
ATOM 3282 C CA . GLU A 1 416 ? 10.047 5.508 -16.188 1 95.75 416 GLU A CA 1
ATOM 3283 C C . GLU A 1 416 ? 9.469 6.195 -17.422 1 95.75 416 GLU A C 1
ATOM 3285 O O . GLU A 1 416 ? 8.609 7.066 -17.312 1 95.75 416 GLU A O 1
ATOM 3290 N N . LYS A 1 417 ? 9.75 5.727 -18.594 1 95 417 LYS A N 1
ATOM 3291 C CA . LYS A 1 417 ? 9.383 6.336 -19.875 1 95 417 LYS A CA 1
ATOM 3292 C C . LYS A 1 417 ? 7.867 6.355 -20.062 1 95 417 LYS A C 1
ATOM 3294 O O . LYS A 1 417 ? 7.316 7.297 -20.625 1 95 417 LYS A O 1
ATOM 3299 N N . LYS A 1 418 ? 7.273 5.371 -19.562 1 94.25 418 LYS A N 1
ATOM 3300 C CA . LYS A 1 418 ? 5.84 5.227 -19.781 1 94.25 418 LYS A CA 1
ATOM 3301 C C . LYS A 1 418 ? 5.066 6.383 -19.156 1 94.25 418 LYS A C 1
ATOM 3303 O O . LYS A 1 418 ? 3.932 6.664 -19.562 1 94.25 418 LYS A O 1
ATOM 3308 N N . TYR A 1 419 ? 5.68 7.172 -18.281 1 97 419 TYR A N 1
ATOM 3309 C CA . TYR A 1 419 ? 4.988 8.258 -17.594 1 97 419 TYR A CA 1
ATOM 3310 C C . TYR A 1 419 ? 5.512 9.609 -18.047 1 97 419 TYR A C 1
ATOM 3312 O O . TYR A 1 419 ? 5.246 10.633 -17.406 1 97 419 TYR A O 1
ATOM 3320 N N . ARG A 1 420 ? 6.152 9.625 -19.125 1 96.31 420 ARG A N 1
ATOM 3321 C CA . ARG A 1 420 ? 6.82 10.828 -19.609 1 96.31 420 ARG A CA 1
ATOM 3322 C C . ARG A 1 420 ? 5.812 11.945 -19.875 1 96.31 420 ARG A C 1
ATOM 3324 O O . ARG A 1 420 ? 6.059 13.102 -19.516 1 96.31 420 ARG A O 1
ATOM 3331 N N . GLN A 1 421 ? 4.668 11.586 -20.422 1 97.38 421 GLN A N 1
ATOM 3332 C CA . GLN A 1 421 ? 3.684 12.617 -20.75 1 97.38 421 GLN A CA 1
ATOM 3333 C C . GLN A 1 421 ? 3.088 13.219 -19.469 1 97.38 421 GLN A C 1
ATOM 3335 O O . GLN A 1 421 ? 2.865 14.43 -19.406 1 97.38 421 GLN A O 1
ATOM 3340 N N . ILE A 1 422 ? 2.846 12.43 -18.484 1 98.06 422 ILE A N 1
ATOM 3341 C CA . ILE A 1 422 ? 2.34 12.906 -17.203 1 98.06 422 ILE A CA 1
ATOM 3342 C C . ILE A 1 422 ? 3.385 13.797 -16.547 1 98.06 422 ILE A C 1
ATOM 3344 O O . ILE A 1 422 ? 3.051 14.852 -15.992 1 98.06 422 ILE A O 1
ATOM 3348 N N . LEU A 1 423 ? 4.68 13.422 -16.656 1 97.81 423 LEU A N 1
ATOM 3349 C CA . LEU A 1 423 ? 5.785 14.188 -16.094 1 97.81 423 LEU A CA 1
ATOM 3350 C C . LEU A 1 423 ? 5.867 15.57 -16.734 1 97.81 423 LEU A C 1
ATOM 3352 O O . LEU A 1 423 ? 5.977 16.578 -16.031 1 97.81 423 LEU A O 1
ATOM 3356 N N . LEU A 1 424 ? 5.727 15.602 -18 1 97.38 424 LEU A N 1
ATOM 3357 C CA . LEU A 1 424 ? 5.82 16.859 -18.734 1 97.38 424 LEU A CA 1
ATOM 3358 C C . LEU A 1 424 ? 4.672 17.797 -18.359 1 97.38 424 LEU A C 1
ATOM 3360 O O . LEU A 1 424 ? 4.871 19 -18.219 1 97.38 424 LEU A O 1
ATOM 3364 N N . GLN A 1 425 ? 3.508 17.234 -18.188 1 97.88 425 GLN A N 1
ATOM 3365 C CA . GLN A 1 425 ? 2.352 18.031 -17.781 1 97.88 425 GLN A CA 1
ATOM 3366 C C . GLN A 1 425 ? 2.559 18.641 -16.406 1 97.88 425 GLN A C 1
ATOM 3368 O O . GLN A 1 425 ? 2.215 19.797 -16.188 1 97.88 425 GLN A O 1
ATOM 3373 N N . HIS A 1 426 ? 3.135 17.969 -15.516 1 98.38 426 HIS A N 1
ATOM 3374 C CA . HIS A 1 426 ? 3.324 18.469 -14.156 1 98.38 426 HIS A CA 1
ATOM 3375 C C . HIS A 1 426 ? 4.473 19.469 -14.086 1 98.38 426 HIS A C 1
ATOM 3377 O O . HIS A 1 426 ? 4.441 20.391 -13.289 1 98.38 426 HIS A O 1
ATOM 3383 N N . ARG A 1 427 ? 5.5 19.297 -14.953 1 96.81 427 ARG A N 1
ATOM 3384 C CA . ARG A 1 427 ? 6.516 20.328 -15.125 1 96.81 427 ARG A CA 1
ATOM 3385 C C . ARG A 1 427 ? 5.891 21.641 -15.555 1 96.81 427 ARG A C 1
ATOM 3387 O O . ARG A 1 427 ? 6.242 22.703 -15.031 1 96.81 427 ARG A O 1
ATOM 3394 N N . ALA A 1 428 ? 4.969 21.5 -16.453 1 96.81 428 ALA A N 1
ATOM 3395 C CA . ALA A 1 428 ? 4.301 22.688 -16.953 1 96.81 428 ALA A CA 1
ATOM 3396 C C . ALA A 1 428 ? 3.477 23.359 -15.867 1 96.81 428 ALA A C 1
ATOM 3398 O O . ALA A 1 428 ? 3.49 24.594 -15.75 1 96.81 428 ALA A O 1
ATOM 3399 N N . TYR A 1 429 ? 2.74 22.609 -15.086 1 97.38 429 TYR A N 1
ATOM 3400 C CA . TYR A 1 429 ? 1.973 23.156 -13.969 1 97.38 429 TYR A CA 1
ATOM 3401 C C . TYR A 1 429 ? 2.879 23.891 -12.992 1 97.38 429 TYR A C 1
ATOM 3403 O O . TYR A 1 429 ? 2.562 25 -12.555 1 97.38 429 TYR A O 1
ATOM 3411 N N . LEU A 1 430 ? 4 23.297 -12.641 1 97.06 430 LEU A N 1
ATOM 3412 C CA . LEU A 1 430 ? 4.895 23.922 -11.68 1 97.06 430 LEU A CA 1
ATOM 3413 C C . LEU A 1 430 ? 5.504 25.203 -12.25 1 97.06 430 LEU A C 1
ATOM 3415 O O . LEU A 1 430 ? 5.664 26.188 -11.531 1 97.06 430 LEU A O 1
ATOM 3419 N N . ASN A 1 431 ? 5.828 25.109 -13.531 1 94.38 431 ASN A N 1
ATOM 3420 C CA . ASN A 1 431 ? 6.348 26.297 -14.188 1 94.38 431 ASN A CA 1
ATOM 3421 C C . ASN A 1 431 ? 5.344 27.453 -14.141 1 94.38 431 ASN A C 1
ATOM 3423 O O . ASN A 1 431 ? 5.719 28.594 -13.883 1 94.38 431 ASN A O 1
ATOM 3427 N N . GLU A 1 432 ? 4.145 27.141 -14.43 1 94.62 432 GLU A N 1
ATOM 3428 C CA . GLU A 1 432 ? 3.084 28.141 -14.352 1 94.62 432 GLU A CA 1
ATOM 3429 C C . GLU A 1 432 ? 2.977 28.734 -12.945 1 94.62 432 GLU A C 1
ATOM 3431 O O . GLU A 1 432 ? 2.873 29.953 -12.773 1 94.62 432 GLU A O 1
ATOM 3436 N N . TRP A 1 433 ? 3.02 27.891 -11.969 1 95.5 433 TRP A N 1
ATOM 3437 C CA . TRP A 1 433 ? 2.945 28.328 -10.578 1 95.5 433 TRP A CA 1
ATOM 3438 C C . TRP A 1 433 ? 4.133 29.219 -10.227 1 95.5 433 TRP A C 1
ATOM 3440 O O . TRP A 1 433 ? 3.971 30.25 -9.578 1 95.5 433 TRP A O 1
ATOM 3450 N N . MET A 1 434 ? 5.32 28.828 -10.625 1 92.81 434 MET A N 1
ATOM 3451 C CA . MET A 1 434 ? 6.535 29.578 -10.32 1 92.81 434 MET A CA 1
ATOM 3452 C C . MET A 1 434 ? 6.492 30.969 -10.953 1 92.81 434 MET A C 1
ATOM 3454 O O . MET A 1 434 ? 6.945 31.938 -10.352 1 92.81 434 MET A O 1
ATOM 3458 N N . LYS A 1 435 ? 5.945 31.016 -12.117 1 90.56 435 LYS A N 1
ATOM 3459 C CA . LYS A 1 435 ? 5.793 32.312 -12.781 1 90.56 435 LYS A CA 1
ATOM 3460 C C . LYS A 1 435 ? 4.793 33.188 -12.039 1 90.56 435 LYS A C 1
ATOM 3462 O O . LYS A 1 435 ? 5.059 34.375 -11.797 1 90.56 435 LYS A O 1
ATOM 3467 N N . LEU A 1 436 ? 3.736 32.594 -11.719 1 91.38 436 LEU A N 1
ATOM 3468 C CA . LEU A 1 436 ? 2.68 33.312 -11.016 1 91.38 436 LEU A CA 1
ATOM 3469 C C . LEU A 1 436 ? 3.197 33.875 -9.703 1 91.38 436 LEU A C 1
ATOM 3471 O O . LEU A 1 436 ? 2.828 35 -9.32 1 91.38 436 LEU A O 1
ATOM 3475 N N . HIS A 1 437 ? 4.066 33.156 -9.008 1 91.06 437 HIS A N 1
ATOM 3476 C CA . HIS A 1 437 ? 4.523 33.562 -7.68 1 91.06 437 HIS A CA 1
ATOM 3477 C C . HIS A 1 437 ? 5.926 34.156 -7.734 1 91.06 437 HIS A C 1
ATOM 3479 O O . HIS A 1 437 ? 6.555 34.375 -6.695 1 91.06 437 HIS A O 1
ATOM 3485 N N . HIS A 1 438 ? 6.48 34.344 -8.898 1 86.69 438 HIS A N 1
ATOM 3486 C CA . HIS A 1 438 ? 7.738 35.031 -9.148 1 86.69 438 HIS A CA 1
ATOM 3487 C C . HIS A 1 438 ? 8.906 34.344 -8.453 1 86.69 438 HIS A C 1
ATOM 3489 O O . HIS A 1 438 ? 9.703 34.969 -7.773 1 86.69 438 HIS A O 1
ATOM 3495 N N . VAL A 1 439 ? 8.891 33.031 -8.555 1 83.88 439 VAL A N 1
ATOM 3496 C CA . VAL A 1 439 ? 9.992 32.25 -8.008 1 83.88 439 VAL A CA 1
ATOM 3497 C C . VAL A 1 439 ? 11.273 32.562 -8.789 1 83.88 439 VAL A C 1
ATOM 3499 O O . VAL A 1 439 ? 11.281 32.5 -10.016 1 83.88 439 VAL A O 1
ATOM 3502 N N . VAL A 1 440 ? 12.258 32.844 -8.031 1 75.38 440 VAL A N 1
ATOM 3503 C CA . VAL A 1 440 ? 13.539 33.156 -8.656 1 75.38 440 VAL A CA 1
ATOM 3504 C C . VAL A 1 440 ? 14.219 31.891 -9.148 1 75.38 440 VAL A C 1
ATOM 3506 O O . VAL A 1 440 ? 14.289 30.891 -8.422 1 75.38 440 VAL A O 1
ATOM 3509 N N . GLN A 1 441 ? 14.719 31.922 -10.273 1 71.88 441 GLN A N 1
ATOM 3510 C CA . GLN A 1 441 ? 15.398 30.797 -10.898 1 71.88 441 GLN A CA 1
ATOM 3511 C C . GLN A 1 441 ? 16.891 30.781 -10.555 1 71.88 441 GLN A C 1
ATOM 3513 O O . GLN A 1 441 ? 17.375 31.672 -9.852 1 71.88 441 GLN A O 1
ATOM 3518 N N . ILE A 1 442 ? 17.609 29.688 -10.867 1 62.78 442 ILE A N 1
ATOM 3519 C CA . ILE A 1 442 ? 19.031 29.578 -10.586 1 62.78 442 ILE A CA 1
ATOM 3520 C C . ILE A 1 442 ? 19.797 30.688 -11.297 1 62.78 442 ILE A C 1
ATOM 3522 O O . ILE A 1 442 ? 20.609 31.375 -10.68 1 62.78 442 ILE A O 1
ATOM 3526 N N . ARG A 1 443 ? 19.641 30.797 -12.539 1 62.34 443 ARG A N 1
ATOM 3527 C CA . ARG A 1 443 ? 20.078 31.875 -13.422 1 62.34 443 ARG A CA 1
ATOM 3528 C C . ARG A 1 443 ? 19.094 32.062 -14.562 1 62.34 443 ARG A C 1
ATOM 3530 O O . ARG A 1 443 ? 18.281 31.203 -14.859 1 62.34 443 ARG A O 1
ATOM 3537 N N . PRO A 1 444 ? 19.047 33.25 -14.859 1 58.91 444 PRO A N 1
ATOM 3538 C CA . PRO A 1 444 ? 18.047 33.562 -15.883 1 58.91 444 PRO A CA 1
ATOM 3539 C C . PRO A 1 444 ? 17.938 32.5 -16.969 1 58.91 444 PRO A C 1
ATOM 3541 O O . PRO A 1 444 ? 16.844 32.188 -17.438 1 58.91 444 PRO A O 1
ATOM 3544 N N . GLU A 1 445 ? 19.031 31.781 -17.266 1 62.03 445 GLU A N 1
ATOM 3545 C CA . GLU A 1 445 ? 19 30.828 -18.375 1 62.03 445 GLU A CA 1
ATOM 3546 C C . GLU A 1 445 ? 18.984 29.391 -17.875 1 62.03 445 GLU A C 1
ATOM 3548 O O . GLU A 1 445 ? 18.906 28.453 -18.672 1 62.03 445 GLU A O 1
ATOM 3553 N N . VAL A 1 446 ? 19.016 29.25 -16.641 1 65.19 446 VAL A N 1
ATOM 3554 C CA . VAL A 1 446 ? 19.047 27.906 -16.078 1 65.19 446 VAL A CA 1
ATOM 3555 C C . VAL A 1 446 ? 17.844 27.703 -15.164 1 65.19 446 VAL A C 1
ATOM 3557 O O . VAL A 1 446 ? 17.766 28.281 -14.086 1 65.19 446 VAL A O 1
ATOM 3560 N N . HIS A 1 447 ? 16.891 26.828 -15.734 1 72.25 447 HIS A N 1
ATOM 3561 C CA . HIS A 1 447 ? 15.625 26.609 -15.055 1 72.25 447 HIS A CA 1
ATOM 3562 C C . HIS A 1 447 ? 15.734 25.453 -14.062 1 72.25 447 HIS A C 1
ATOM 3564 O O . HIS A 1 447 ? 16.469 24.484 -14.297 1 72.25 447 HIS A O 1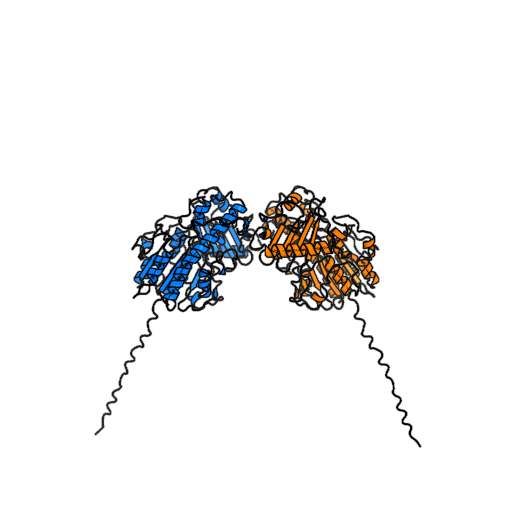
ATOM 3570 N N . LEU A 1 448 ? 15.055 25.641 -13.016 1 80 448 LEU A N 1
ATOM 3571 C CA . LEU A 1 448 ? 14.945 24.594 -12 1 80 448 LEU A CA 1
ATOM 3572 C C . LEU A 1 448 ? 14.273 23.344 -12.57 1 80 448 LEU A C 1
ATOM 3574 O O . LEU A 1 448 ? 14.703 22.234 -12.281 1 80 448 LEU A O 1
ATOM 3578 N N . ILE A 1 449 ? 13.328 23.609 -13.484 1 83 449 ILE A N 1
ATOM 3579 C CA . ILE A 1 449 ? 12.562 22.5 -14.047 1 83 449 ILE A CA 1
ATOM 3580 C C . ILE A 1 449 ? 13.273 21.953 -15.281 1 83 449 ILE A C 1
ATOM 3582 O O . ILE A 1 449 ? 13.648 22.719 -16.172 1 83 449 ILE A O 1
ATOM 3586 N N . PRO A 1 450 ? 13.422 20.672 -15.375 1 77.88 450 PRO A N 1
ATOM 3587 C CA . PRO A 1 450 ? 14.117 20.109 -16.547 1 77.88 450 PRO A CA 1
ATOM 3588 C C . PRO A 1 450 ? 13.391 20.391 -17.859 1 77.88 450 PRO A C 1
ATOM 3590 O O . PRO A 1 450 ? 12.156 20.359 -17.906 1 77.88 450 PRO A O 1
ATOM 3593 N N . ASN A 1 451 ? 14.117 20.75 -18.844 1 69.5 451 ASN A N 1
ATOM 3594 C CA . ASN A 1 451 ? 13.719 20.906 -20.234 1 69.5 451 ASN A CA 1
ATOM 3595 C C . ASN A 1 451 ? 12.695 22.031 -20.406 1 69.5 451 ASN A C 1
ATOM 3597 O O . ASN A 1 451 ? 11.812 21.938 -21.266 1 69.5 451 ASN A O 1
ATOM 3601 N N . MET A 1 452 ? 12.578 22.922 -19.406 1 70.62 452 MET A N 1
ATOM 3602 C CA . MET A 1 452 ? 11.703 24.078 -19.562 1 70.62 452 MET A CA 1
ATOM 3603 C C . MET A 1 452 ? 12.492 25.297 -20.016 1 70.62 452 MET A C 1
ATOM 3605 O O . MET A 1 452 ? 13.68 25.422 -19.719 1 70.62 452 MET A O 1
ATOM 3609 N N . MET B 1 1 ? -75.062 -61 -26.078 1 27.64 1 MET B N 1
ATOM 3610 C CA . MET B 1 1 ? -73.938 -60.438 -26.766 1 27.64 1 MET B CA 1
ATOM 3611 C C . MET B 1 1 ? -73.188 -59.438 -25.875 1 27.64 1 MET B C 1
ATOM 3613 O O . MET B 1 1 ? -73.625 -58.281 -25.719 1 27.64 1 MET B O 1
ATOM 3617 N N . THR B 1 2 ? -72.75 -59.938 -24.766 1 30.94 2 THR B N 1
ATOM 3618 C CA . THR B 1 2 ? -72 -59.438 -23.625 1 30.94 2 THR B CA 1
ATOM 3619 C C . THR B 1 2 ? -70.625 -58.844 -24.062 1 30.94 2 THR B C 1
ATOM 3621 O O . THR B 1 2 ? -69.812 -59.562 -24.609 1 30.94 2 THR B O 1
ATOM 3624 N N . GLU B 1 3 ? -70.625 -57.625 -24.469 1 28.36 3 GLU B N 1
ATOM 3625 C CA . GLU B 1 3 ? -69.562 -56.781 -24.969 1 28.36 3 GLU B CA 1
ATOM 3626 C C . GLU B 1 3 ? -68.438 -56.625 -23.938 1 28.36 3 GLU B C 1
ATOM 3628 O O . GLU B 1 3 ? -68.688 -56.031 -22.875 1 28.36 3 GLU B O 1
ATOM 3633 N N . LEU B 1 4 ? -67.688 -57.656 -23.672 1 24.2 4 LEU B N 1
ATOM 3634 C CA . LEU B 1 4 ? -66.5 -57.594 -22.859 1 24.2 4 LEU B CA 1
ATOM 3635 C C . LEU B 1 4 ? -65.562 -56.531 -23.406 1 24.2 4 LEU B C 1
ATOM 3637 O O . LEU B 1 4 ? -65 -56.688 -24.531 1 24.2 4 LEU B O 1
ATOM 3641 N N . LYS B 1 5 ? -65.875 -55.281 -23.094 1 33.66 5 LYS B N 1
ATOM 3642 C CA . LYS B 1 5 ? -65 -54.156 -23.422 1 33.66 5 LYS B CA 1
ATOM 3643 C C . LYS B 1 5 ? -63.562 -54.406 -22.906 1 33.66 5 LYS B C 1
ATOM 3645 O O . LYS B 1 5 ? -63.344 -54.469 -21.703 1 33.66 5 LYS B O 1
ATOM 3650 N N . ASN B 1 6 ? -62.844 -55.375 -23.453 1 25.83 6 ASN B N 1
ATOM 3651 C CA . ASN B 1 6 ? -61.469 -55.656 -23.078 1 25.83 6 ASN B CA 1
ATOM 3652 C C . ASN B 1 6 ? -60.594 -54.438 -23.234 1 25.83 6 ASN B C 1
ATOM 3654 O O . ASN B 1 6 ? -60.438 -53.906 -24.344 1 25.83 6 ASN B O 1
ATOM 3658 N N . ILE B 1 7 ? -60.656 -53.469 -22.312 1 34.78 7 ILE B N 1
ATOM 3659 C CA . ILE B 1 7 ? -59.75 -52.312 -22.328 1 34.78 7 ILE B CA 1
ATOM 3660 C C . ILE B 1 7 ? -58.312 -52.781 -22.297 1 34.78 7 ILE B C 1
ATOM 3662 O O . ILE B 1 7 ? -57.875 -53.469 -21.359 1 34.78 7 ILE B O 1
ATOM 3666 N N . MET B 1 8 ? -57.719 -53.094 -23.391 1 29.95 8 MET B N 1
ATOM 3667 C CA . MET B 1 8 ? -56.281 -53.281 -23.516 1 29.95 8 MET B CA 1
ATOM 3668 C C . MET B 1 8 ? -55.531 -52.094 -23 1 29.95 8 MET B C 1
ATOM 3670 O O . MET B 1 8 ? -55.688 -50.969 -23.5 1 29.95 8 MET B O 1
ATOM 3674 N N . PHE B 1 9 ? -55.281 -52 -21.703 1 35.38 9 PHE B N 1
ATOM 3675 C CA . PHE B 1 9 ? -54.312 -51.062 -21.156 1 35.38 9 PHE B CA 1
ATOM 3676 C C . PHE B 1 9 ? -52.969 -51.156 -21.859 1 35.38 9 PHE B C 1
ATOM 3678 O O . PHE B 1 9 ? -52.312 -52.219 -21.812 1 35.38 9 PHE B O 1
ATOM 3685 N N . CYS B 1 10 ? -52.781 -50.531 -23.016 1 33.06 10 CYS B N 1
ATOM 3686 C CA . CYS B 1 10 ? -51.469 -50.375 -23.609 1 33.06 10 CYS B CA 1
ATOM 3687 C C . CYS B 1 10 ? -50.5 -49.75 -22.609 1 33.06 10 CYS B C 1
ATOM 3689 O O . CYS B 1 10 ? -50.719 -48.594 -22.188 1 33.06 10 CYS B O 1
ATOM 3691 N N . ALA B 1 11 ? -49.875 -50.531 -21.766 1 37.25 11 ALA B N 1
ATOM 3692 C CA . ALA B 1 11 ? -48.688 -50.094 -21.047 1 37.25 11 ALA B CA 1
ATOM 3693 C C . ALA B 1 11 ? -47.688 -49.375 -21.969 1 37.25 11 ALA B C 1
ATOM 3695 O O . ALA B 1 11 ? -47.062 -50.031 -22.812 1 37.25 11 ALA B O 1
ATOM 3696 N N . THR B 1 12 ? -47.938 -48.219 -22.391 1 35.97 12 THR B N 1
ATOM 3697 C CA . THR B 1 12 ? -46.844 -47.5 -23.016 1 35.97 12 THR B CA 1
ATOM 3698 C C . THR B 1 12 ? -45.594 -47.562 -22.141 1 35.97 12 THR B C 1
ATOM 3700 O O . THR B 1 12 ? -45.625 -47.156 -20.969 1 35.97 12 THR B O 1
ATOM 3703 N N . ALA B 1 13 ? -44.75 -48.594 -22.328 1 37.09 13 ALA B N 1
ATOM 3704 C CA . ALA B 1 13 ? -43.406 -48.594 -21.781 1 37.09 13 ALA B CA 1
ATOM 3705 C C . ALA B 1 13 ? -42.75 -47.219 -21.938 1 37.09 13 ALA B C 1
ATOM 3707 O O . ALA B 1 13 ? -42.531 -46.75 -23.062 1 37.09 13 ALA B O 1
ATOM 3708 N N . PHE B 1 14 ? -43 -46.344 -21.062 1 36.12 14 PHE B N 1
ATOM 3709 C CA . PHE B 1 14 ? -42.156 -45.156 -21.016 1 36.12 14 PHE B CA 1
ATOM 3710 C C . PHE B 1 14 ? -40.688 -45.594 -21.062 1 36.12 14 PHE B C 1
ATOM 3712 O O . PHE B 1 14 ? -40.219 -46.312 -20.172 1 36.12 14 PHE B O 1
ATOM 3719 N N . ALA B 1 15 ? -40.125 -45.875 -22.281 1 38.88 15 ALA B N 1
ATOM 3720 C CA . ALA B 1 15 ? -38.688 -45.938 -22.328 1 38.88 15 ALA B CA 1
ATOM 3721 C C . ALA B 1 15 ? -38.031 -44.812 -21.484 1 38.88 15 ALA B C 1
ATOM 3723 O O . ALA B 1 15 ? -38.375 -43.625 -21.672 1 38.88 15 ALA B O 1
ATOM 3724 N N . PRO B 1 16 ? -37.562 -45.188 -20.297 1 36.12 16 PRO B N 1
ATOM 3725 C CA . PRO B 1 16 ? -36.875 -44.094 -19.625 1 36.12 16 PRO B CA 1
ATOM 3726 C C . PRO B 1 16 ? -36.094 -43.188 -20.594 1 36.12 16 PRO B C 1
ATOM 3728 O O . PRO B 1 16 ? -35.5 -43.688 -21.562 1 36.12 16 PRO B O 1
ATOM 3731 N N . SER B 1 17 ? -36.594 -42.062 -20.953 1 35.47 17 SER B N 1
ATOM 3732 C CA . SER B 1 17 ? -35.688 -41.062 -21.547 1 35.47 17 SER B CA 1
ATOM 3733 C C . SER B 1 17 ? -34.281 -41.25 -21.062 1 35.47 17 SER B C 1
ATOM 3735 O O . SER B 1 17 ? -34.031 -41.344 -19.859 1 35.47 17 SER B O 1
ATOM 3737 N N . LEU B 1 18 ? -33.469 -42.062 -21.75 1 33.91 18 LEU B N 1
ATOM 3738 C CA . LEU B 1 18 ? -32.031 -41.906 -21.5 1 33.91 18 LEU B CA 1
ATOM 3739 C C . LEU B 1 18 ? -31.703 -40.5 -21 1 33.91 18 LEU B C 1
ATOM 3741 O O . LEU B 1 18 ? -31.828 -39.531 -21.766 1 33.91 18 LEU B O 1
ATOM 3745 N N . LEU B 1 19 ? -32.25 -40.094 -19.938 1 37.41 19 LEU B N 1
ATOM 3746 C CA . LEU B 1 19 ? -31.531 -38.969 -19.344 1 37.41 19 LEU B CA 1
ATOM 3747 C C . LEU B 1 19 ? -30.094 -38.906 -19.828 1 37.41 19 LEU B C 1
ATOM 3749 O O . LEU B 1 19 ? -29.328 -39.844 -19.625 1 37.41 19 LEU B O 1
ATOM 3753 N N . GLY B 1 20 ? -29.875 -38.438 -21.031 1 39.69 20 GLY B N 1
ATOM 3754 C CA . GLY B 1 20 ? -28.547 -38.25 -21.594 1 39.69 20 GLY B CA 1
ATOM 3755 C C . GLY B 1 20 ? -27.453 -38.125 -20.547 1 39.69 20 GLY B C 1
ATOM 3756 O O . GLY B 1 20 ? -27.516 -37.25 -19.672 1 39.69 20 GLY B O 1
ATOM 3757 N N . ALA B 1 21 ? -26.922 -39.094 -20.047 1 45.06 21 ALA B N 1
ATOM 3758 C CA . ALA B 1 21 ? -25.719 -39.125 -19.219 1 45.06 21 ALA B CA 1
ATOM 3759 C C . ALA B 1 21 ? -24.875 -37.875 -19.453 1 45.06 21 ALA B C 1
ATOM 3761 O O . ALA B 1 21 ? -24.484 -37.562 -20.594 1 45.06 21 ALA B O 1
ATOM 3762 N N . LYS B 1 22 ? -25.078 -36.781 -18.766 1 56.94 22 LYS B N 1
ATOM 3763 C CA . LYS B 1 22 ? -24.25 -35.594 -18.891 1 56.94 22 LYS B CA 1
ATOM 3764 C C . LYS B 1 22 ? -22.828 -35.938 -19.266 1 56.94 22 LYS B C 1
ATOM 3766 O O . LYS B 1 22 ? -22.172 -36.719 -18.594 1 56.94 22 LYS B O 1
ATOM 3771 N N . GLU B 1 23 ? -22.438 -35.781 -20.562 1 80.88 23 GLU B N 1
ATOM 3772 C CA . GLU B 1 23 ? -21.125 -36.062 -21.156 1 80.88 23 GLU B CA 1
ATOM 3773 C C . GLU B 1 23 ? -20.016 -35.406 -20.344 1 80.88 23 GLU B C 1
ATOM 3775 O O . GLU B 1 23 ? -20.125 -34.219 -19.953 1 80.88 23 GLU B O 1
ATOM 3780 N N . LEU B 1 24 ? -19.078 -36.219 -19.734 1 94 24 LEU B N 1
ATOM 3781 C CA . LEU B 1 24 ? -17.891 -35.719 -19.062 1 94 24 LEU B CA 1
ATOM 3782 C C . LEU B 1 24 ? -17.172 -34.688 -19.906 1 94 24 LEU B C 1
ATOM 3784 O O . LEU B 1 24 ? -17.016 -34.844 -21.109 1 94 24 LEU B O 1
ATOM 3788 N N . PRO B 1 25 ? -16.922 -33.562 -19.328 1 97.81 25 PRO B N 1
ATOM 3789 C CA . PRO B 1 25 ? -16.234 -32.531 -20.109 1 97.81 25 PRO B CA 1
ATOM 3790 C C . PRO B 1 25 ? -14.773 -32.875 -20.391 1 97.81 25 PRO B C 1
ATOM 3792 O O . PRO B 1 25 ? -14.156 -33.625 -19.641 1 97.81 25 PRO B O 1
ATOM 3795 N N . ASN B 1 26 ? -14.281 -32.344 -21.547 1 98.38 26 ASN B N 1
ATOM 3796 C CA . ASN B 1 26 ? -12.828 -32.219 -21.672 1 98.38 26 ASN B CA 1
ATOM 3797 C C . ASN B 1 26 ? -12.234 -31.297 -20.625 1 98.38 26 ASN B C 1
ATOM 3799 O O . ASN B 1 26 ? -12.914 -30.406 -20.125 1 98.38 26 ASN B O 1
ATOM 3803 N N . ILE B 1 27 ? -10.984 -31.578 -20.219 1 98.69 27 ILE B N 1
ATOM 3804 C CA . ILE B 1 27 ? -10.273 -30.719 -19.266 1 98.69 27 ILE B CA 1
ATOM 3805 C C . ILE B 1 27 ? -8.906 -30.344 -19.844 1 98.69 27 ILE B C 1
ATOM 3807 O O . ILE B 1 27 ? -8.125 -31.219 -20.219 1 98.69 27 ILE B O 1
ATOM 3811 N N . ILE B 1 28 ? -8.68 -29.078 -20 1 98.81 28 ILE B N 1
ATOM 3812 C CA . ILE B 1 28 ? -7.371 -28.547 -20.391 1 98.81 28 ILE B CA 1
ATOM 3813 C C . ILE B 1 28 ? -6.754 -27.781 -19.219 1 98.81 28 ILE B C 1
ATOM 3815 O O . ILE B 1 28 ? -7.359 -26.844 -18.688 1 98.81 28 ILE B O 1
ATOM 3819 N N . TYR B 1 29 ? -5.617 -28.25 -18.797 1 98.25 29 TYR B N 1
ATOM 3820 C CA . TYR B 1 29 ? -4.855 -27.625 -17.719 1 98.25 29 TYR B CA 1
ATOM 3821 C C . TYR B 1 29 ? -3.586 -26.969 -18.25 1 98.25 29 TYR B C 1
ATOM 3823 O O . TYR B 1 29 ? -2.703 -27.656 -18.766 1 98.25 29 TYR B O 1
ATOM 3831 N N . ILE B 1 30 ? -3.52 -25.703 -18.188 1 98.69 30 ILE B N 1
ATOM 3832 C CA . ILE B 1 30 ? -2.346 -24.938 -18.594 1 98.69 30 ILE B CA 1
ATOM 3833 C C . ILE B 1 30 ? -1.631 -24.391 -17.359 1 98.69 30 ILE B C 1
ATOM 3835 O O . ILE B 1 30 ? -2.229 -23.672 -16.547 1 98.69 30 ILE B O 1
ATOM 3839 N N . VAL B 1 31 ? -0.368 -24.719 -17.203 1 98.12 31 VAL B N 1
ATOM 3840 C CA . VAL B 1 31 ? 0.359 -24.328 -16 1 98.12 31 VAL B CA 1
ATOM 3841 C C . VAL B 1 31 ? 1.708 -23.719 -16.375 1 98.12 31 VAL B C 1
ATOM 3843 O O . VAL B 1 31 ? 2.467 -24.312 -17.156 1 98.12 31 VAL B O 1
ATOM 3846 N N . THR B 1 32 ? 1.946 -22.5 -15.945 1 98.19 32 THR B N 1
ATOM 3847 C CA . THR B 1 32 ? 3.262 -21.891 -16.078 1 98.19 32 THR B CA 1
ATOM 3848 C C . THR B 1 32 ? 4.137 -22.219 -14.875 1 98.19 32 THR B C 1
ATOM 3850 O O . THR B 1 32 ? 3.666 -22.797 -13.898 1 98.19 32 THR B O 1
ATOM 3853 N N . ASP B 1 33 ? 5.359 -21.953 -15.016 1 97 33 ASP B N 1
ATOM 3854 C CA . ASP B 1 33 ? 6.312 -22.172 -13.93 1 97 33 ASP B CA 1
ATOM 3855 C C . ASP B 1 33 ? 6.848 -20.844 -13.398 1 97 33 ASP B C 1
ATOM 3857 O O . ASP B 1 33 ? 7.5 -20.094 -14.133 1 97 33 ASP B O 1
ATOM 3861 N N . GLN B 1 34 ? 6.477 -20.594 -12.102 1 97.75 34 GLN B N 1
ATOM 3862 C CA . GLN B 1 34 ? 7.051 -19.453 -11.398 1 97.75 34 GLN B CA 1
ATOM 3863 C C . GLN B 1 34 ? 6.402 -18.156 -11.844 1 97.75 34 GLN B C 1
ATOM 3865 O O . GLN B 1 34 ? 7.098 -17.172 -12.117 1 97.75 34 GLN B O 1
ATOM 3870 N N . GLN B 1 35 ? 5.09 -18.141 -11.922 1 98.62 35 GLN B N 1
ATOM 3871 C CA . GLN B 1 35 ? 4.352 -16.922 -12.25 1 98.62 35 GLN B CA 1
ATOM 3872 C C . GLN B 1 35 ? 3.514 -16.453 -11.07 1 98.62 35 GLN B C 1
ATOM 3874 O O . GLN B 1 35 ? 2.613 -17.172 -10.617 1 98.62 35 GLN B O 1
ATOM 3879 N N . THR B 1 36 ? 3.869 -15.305 -10.625 1 98.38 36 THR B N 1
ATOM 3880 C CA . THR B 1 36 ? 3.092 -14.688 -9.555 1 98.38 36 THR B CA 1
ATOM 3881 C C . THR B 1 36 ? 1.737 -14.211 -10.078 1 98.38 36 THR B C 1
ATOM 3883 O O . THR B 1 36 ? 1.61 -13.836 -11.25 1 98.38 36 THR B O 1
ATOM 3886 N N . ALA B 1 37 ? 0.725 -14.242 -9.219 1 98.44 37 ALA B N 1
ATOM 3887 C CA . ALA B 1 37 ? -0.637 -13.875 -9.602 1 98.44 37 ALA B CA 1
ATOM 3888 C C . ALA B 1 37 ? -0.686 -12.461 -10.172 1 98.44 37 ALA B C 1
ATOM 3890 O O . ALA B 1 37 ? -1.461 -12.188 -11.094 1 98.44 37 ALA B O 1
ATOM 3891 N N . SER B 1 38 ? 0.151 -11.586 -9.656 1 97.5 38 SER B N 1
ATOM 3892 C CA . SER B 1 38 ? 0.106 -10.188 -10.055 1 97.5 38 SER B CA 1
ATOM 3893 C C . SER B 1 38 ? 0.782 -9.977 -11.406 1 97.5 38 SER B C 1
ATOM 3895 O O . SER B 1 38 ? 0.711 -8.883 -11.977 1 97.5 38 SER B O 1
ATOM 3897 N N . ALA B 1 39 ? 1.379 -10.969 -11.977 1 98.38 39 ALA B N 1
ATOM 3898 C CA . ALA B 1 39 ? 2.018 -10.844 -13.281 1 98.38 39 ALA B CA 1
ATOM 3899 C C . ALA B 1 39 ? 1.028 -11.125 -14.406 1 98.38 39 ALA B C 1
ATOM 3901 O O . ALA B 1 39 ? 1.312 -11.914 -15.305 1 98.38 39 ALA B O 1
ATOM 3902 N N . MET B 1 40 ? -0.117 -10.523 -14.305 1 98.5 40 MET B N 1
ATOM 3903 C CA . MET B 1 40 ? -1.173 -10.508 -15.312 1 98.5 40 MET B CA 1
ATOM 3904 C C . MET B 1 40 ? -1.791 -9.117 -15.43 1 98.5 40 MET B C 1
ATOM 3906 O O . MET B 1 40 ? -2.021 -8.445 -14.422 1 98.5 40 MET B O 1
ATOM 3910 N N . SER B 1 41 ? -2.066 -8.719 -16.641 1 98 41 SER B N 1
ATOM 3911 C CA . SER B 1 41 ? -2.695 -7.414 -16.828 1 98 41 SER B CA 1
ATOM 3912 C C . SER B 1 41 ? -4.109 -7.398 -16.25 1 98 41 SER B C 1
ATOM 3914 O O . SER B 1 41 ? -4.582 -6.367 -15.773 1 98 41 SER B O 1
ATOM 3916 N N . CYS B 1 42 ? -4.793 -8.508 -16.25 1 97.44 42 CYS B N 1
ATOM 3917 C CA . CYS B 1 42 ? -6.16 -8.562 -15.742 1 97.44 42 CYS B CA 1
ATOM 3918 C C . CYS B 1 42 ? -6.18 -8.453 -14.219 1 97.44 42 CYS B C 1
ATOM 3920 O O . CYS B 1 42 ? -7.238 -8.266 -13.617 1 97.44 42 CYS B O 1
ATOM 3922 N N . MET B 1 43 ? -5.027 -8.562 -13.617 1 97.12 43 MET B N 1
ATOM 3923 C CA . MET B 1 43 ? -4.922 -8.367 -12.18 1 97.12 43 MET B CA 1
ATOM 3924 C C . MET B 1 43 ? -4.598 -6.91 -11.852 1 97.12 43 MET B C 1
ATOM 3926 O O . MET B 1 43 ? -4.336 -6.574 -10.695 1 97.12 43 MET B O 1
ATOM 3930 N N . GLY B 1 44 ? -4.555 -6.066 -12.852 1 95.12 44 GLY B N 1
ATOM 3931 C CA . GLY B 1 44 ? -4.363 -4.641 -12.656 1 95.12 44 GLY B CA 1
ATOM 3932 C C . GLY B 1 44 ? -2.918 -4.203 -12.82 1 95.12 44 GLY B C 1
ATOM 3933 O O . GLY B 1 44 ? -2.59 -3.033 -12.609 1 95.12 44 GLY B O 1
ATOM 3934 N N . ASN B 1 45 ? -2.027 -5.094 -13.141 1 96 45 ASN B N 1
ATOM 3935 C CA . ASN B 1 45 ? -0.616 -4.766 -13.32 1 96 45 ASN B CA 1
ATOM 3936 C C . ASN B 1 45 ? -0.365 -4.066 -14.656 1 96 45 ASN B C 1
ATOM 3938 O O . ASN B 1 45 ? -0.499 -4.68 -15.711 1 96 45 ASN B O 1
ATOM 3942 N N . THR B 1 46 ? 0.073 -2.836 -14.617 1 94.56 46 THR B N 1
ATOM 3943 C CA . THR B 1 46 ? 0.235 -2.035 -15.82 1 94.56 46 THR B CA 1
ATOM 3944 C C . THR B 1 46 ? 1.631 -2.223 -16.406 1 94.56 46 THR B C 1
ATOM 3946 O O . THR B 1 46 ? 1.94 -1.677 -17.469 1 94.56 46 THR B O 1
ATOM 3949 N N . ASP B 1 47 ? 2.469 -3.037 -15.758 1 96.62 47 ASP B N 1
ATOM 3950 C CA . ASP B 1 47 ? 3.84 -3.229 -16.219 1 96.62 47 ASP B CA 1
ATOM 3951 C C . ASP B 1 47 ? 3.953 -4.465 -17.109 1 96.62 47 ASP B C 1
ATOM 3953 O O . ASP B 1 47 ? 5.016 -4.73 -17.672 1 96.62 47 ASP B O 1
ATOM 3957 N N . VAL B 1 48 ? 2.852 -5.246 -17.234 1 97.75 48 VAL B N 1
ATOM 3958 C CA . VAL B 1 48 ? 2.854 -6.477 -18.016 1 97.75 48 VAL B CA 1
ATOM 3959 C C . VAL B 1 48 ? 1.588 -6.543 -18.875 1 97.75 48 VAL B C 1
ATOM 3961 O O . VAL B 1 48 ? 0.514 -6.121 -18.438 1 97.75 48 VAL B O 1
ATOM 3964 N N . HIS B 1 49 ? 1.725 -6.961 -20.078 1 97.94 49 HIS B N 1
ATOM 3965 C CA . HIS B 1 49 ? 0.609 -7.082 -21.016 1 97.94 49 HIS B CA 1
ATOM 3966 C C . HIS B 1 49 ? 0.344 -8.539 -21.375 1 97.94 49 HIS B C 1
ATOM 3968 O O . HIS B 1 49 ? 1.097 -9.141 -22.141 1 97.94 49 HIS B O 1
ATOM 3974 N N . THR B 1 50 ? -0.761 -9.102 -20.812 1 98.69 50 THR B N 1
ATOM 3975 C CA . THR B 1 50 ? -1.083 -10.508 -21.016 1 98.69 50 THR B CA 1
ATOM 3976 C C . THR B 1 50 ? -2.471 -10.664 -21.625 1 98.69 50 THR B C 1
ATOM 3978 O O . THR B 1 50 ? -3.365 -11.25 -21.016 1 98.69 50 THR B O 1
ATOM 3981 N N . PRO B 1 51 ? -2.658 -10.258 -22.875 1 98.75 51 PRO B N 1
ATOM 3982 C CA . PRO B 1 51 ? -3.992 -10.219 -23.484 1 98.75 51 PRO B CA 1
ATOM 3983 C C . PRO B 1 51 ? -4.645 -11.602 -23.562 1 98.75 51 PRO B C 1
ATOM 3985 O O . PRO B 1 51 ? -5.871 -11.711 -23.516 1 98.75 51 PRO B O 1
ATOM 3988 N N . ASN B 1 52 ? -3.881 -12.648 -23.734 1 98.81 52 ASN B N 1
ATOM 3989 C CA . ASN B 1 52 ? -4.477 -13.977 -23.875 1 98.81 52 ASN B CA 1
ATOM 3990 C C . ASN B 1 52 ? -4.934 -14.531 -22.531 1 98.81 52 ASN B C 1
ATOM 3992 O O . ASN B 1 52 ? -5.98 -15.172 -22.438 1 98.81 52 ASN B O 1
ATOM 3996 N N . MET B 1 53 ? -4.184 -14.312 -21.469 1 98.75 53 MET B N 1
ATOM 3997 C CA . MET B 1 53 ? -4.676 -14.617 -20.125 1 98.75 53 MET B CA 1
ATOM 3998 C C . MET B 1 53 ? -5.91 -13.789 -19.781 1 98.75 53 MET B C 1
ATOM 4000 O O . MET B 1 53 ? -6.84 -14.281 -19.141 1 98.75 53 MET B O 1
ATOM 4004 N N . ASP B 1 54 ? -5.859 -12.531 -20.266 1 98.62 54 ASP B N 1
ATOM 4005 C CA . ASP B 1 54 ? -7.027 -11.68 -20.094 1 98.62 54 ASP B CA 1
ATOM 4006 C C . ASP B 1 54 ? -8.25 -12.266 -20.797 1 98.62 54 ASP B C 1
ATOM 4008 O O . ASP B 1 54 ? -9.359 -12.203 -20.281 1 98.62 54 ASP B O 1
ATOM 4012 N N . ARG B 1 55 ? -8.031 -12.797 -21.953 1 98.38 55 ARG B N 1
ATOM 4013 C CA . ARG B 1 55 ? -9.102 -13.461 -22.688 1 98.38 55 ARG B CA 1
ATOM 4014 C C . ARG B 1 55 ? -9.672 -14.633 -21.906 1 98.38 55 ARG B C 1
ATOM 4016 O O . ARG B 1 55 ? -10.891 -14.836 -21.875 1 98.38 55 ARG B O 1
ATOM 4023 N N . LEU B 1 56 ? -8.844 -15.398 -21.312 1 98.56 56 LEU B N 1
ATOM 4024 C CA . LEU B 1 56 ? -9.281 -16.5 -20.469 1 98.56 56 LEU B CA 1
ATOM 4025 C C . LEU B 1 56 ? -10.086 -16 -19.266 1 98.56 56 LEU B C 1
ATOM 4027 O O . LEU B 1 56 ? -11.133 -16.562 -18.938 1 98.56 56 LEU B O 1
ATOM 4031 N N . ALA B 1 57 ? -9.555 -14.938 -18.672 1 98.56 57 ALA B N 1
ATOM 4032 C CA . ALA B 1 57 ? -10.227 -14.367 -17.5 1 98.56 57 ALA B CA 1
ATOM 4033 C C . ALA B 1 57 ? -11.602 -13.812 -17.891 1 98.56 57 ALA B C 1
ATOM 4035 O O . ALA B 1 57 ? -12.578 -13.992 -17.156 1 98.56 57 ALA B O 1
ATOM 4036 N N . GLN B 1 58 ? -11.688 -13.211 -19.031 1 98.19 58 GLN B N 1
ATOM 4037 C CA . GLN B 1 58 ? -12.945 -12.648 -19.516 1 98.19 58 GLN B CA 1
ATOM 4038 C C . GLN B 1 58 ? -13.945 -13.75 -19.859 1 98.19 58 GLN B C 1
ATOM 4040 O O . GLN B 1 58 ? -15.156 -13.562 -19.703 1 98.19 58 GLN B O 1
ATOM 4045 N N . ALA B 1 59 ? -13.438 -14.875 -20.281 1 98.19 59 ALA B N 1
ATOM 4046 C CA . ALA B 1 59 ? -14.281 -16 -20.688 1 98.19 59 ALA B CA 1
ATOM 4047 C C . ALA B 1 59 ? -14.57 -16.922 -19.5 1 98.19 59 ALA B C 1
ATOM 4049 O O . ALA B 1 59 ? -15.375 -17.844 -19.594 1 98.19 59 ALA B O 1
ATOM 4050 N N . GLY B 1 60 ? -13.922 -16.688 -18.391 1 98.62 60 GLY B N 1
ATOM 4051 C CA . GLY B 1 60 ? -14.008 -17.594 -17.266 1 98.62 60 GLY B CA 1
ATOM 4052 C C . GLY B 1 60 ? -14.156 -16.875 -15.93 1 98.62 60 GLY B C 1
ATOM 4053 O O . GLY B 1 60 ? -14.797 -15.828 -15.852 1 98.62 60 GLY B O 1
ATOM 4054 N N . ILE B 1 61 ? -13.758 -17.562 -14.883 1 98.69 61 ILE B N 1
ATOM 4055 C CA . ILE B 1 61 ? -13.789 -17.094 -13.5 1 98.69 61 ILE B CA 1
ATOM 4056 C C . ILE B 1 61 ? -12.359 -16.906 -12.984 1 98.69 61 ILE B C 1
ATOM 4058 O O . ILE B 1 61 ? -11.539 -17.828 -13.07 1 98.69 61 ILE B O 1
ATOM 4062 N N . LEU B 1 62 ? -12.086 -15.672 -12.516 1 98.69 62 LEU B N 1
ATOM 4063 C CA . LEU B 1 62 ? -10.766 -15.344 -11.977 1 98.69 62 LEU B CA 1
ATOM 4064 C C . LEU B 1 62 ? -10.773 -15.422 -10.453 1 98.69 62 LEU B C 1
ATOM 4066 O O . LEU B 1 62 ? -11.633 -14.82 -9.797 1 98.69 62 LEU B O 1
ATOM 4070 N N . PHE B 1 63 ? -9.852 -16.219 -9.875 1 98.5 63 PHE B N 1
ATOM 4071 C CA . PHE B 1 63 ? -9.633 -16.219 -8.438 1 98.5 63 PHE B CA 1
ATOM 4072 C C . PHE B 1 63 ? -8.477 -15.305 -8.055 1 98.5 63 PHE B C 1
ATOM 4074 O O . PHE B 1 63 ? -7.375 -15.422 -8.594 1 98.5 63 PHE B O 1
ATOM 4081 N N . LYS B 1 64 ? -8.711 -14.508 -7.078 1 96.38 64 LYS B N 1
ATOM 4082 C CA . LYS B 1 64 ? -7.695 -13.547 -6.656 1 96.38 64 LYS B CA 1
ATOM 4083 C C . LYS B 1 64 ? -6.812 -14.125 -5.555 1 96.38 64 LYS B C 1
ATOM 4085 O O . LYS B 1 64 ? -5.723 -13.617 -5.293 1 96.38 64 LYS B O 1
ATOM 4090 N N . ASN B 1 65 ? -7.355 -15.141 -4.898 1 98.25 65 ASN B N 1
ATOM 4091 C CA . ASN B 1 65 ? -6.676 -15.703 -3.738 1 98.25 65 ASN B CA 1
ATOM 4092 C C . ASN B 1 65 ? -6.402 -17.188 -3.92 1 98.25 65 ASN B C 1
ATOM 4094 O O . ASN B 1 65 ? -6.812 -18.016 -3.092 1 98.25 65 ASN B O 1
ATOM 4098 N N . ALA B 1 66 ? -5.656 -17.5 -4.973 1 98.75 66 ALA B N 1
ATOM 4099 C CA . ALA B 1 66 ? -5.141 -18.844 -5.188 1 98.75 66 ALA B CA 1
ATOM 4100 C C . ALA B 1 66 ? -3.674 -18.953 -4.777 1 98.75 66 ALA B C 1
ATOM 4102 O O . ALA B 1 66 ? -2.887 -18.031 -5.039 1 98.75 66 ALA B O 1
ATOM 4103 N N . TYR B 1 67 ? -3.381 -20.047 -4.102 1 98.81 67 TYR B N 1
ATOM 4104 C CA . TYR B 1 67 ? -2.045 -20.203 -3.533 1 98.81 67 TYR B CA 1
ATOM 4105 C C . TYR B 1 67 ? -1.46 -21.562 -3.852 1 98.81 67 TYR B C 1
ATOM 4107 O O . TYR B 1 67 ? -2.186 -22.562 -3.893 1 98.81 67 TYR B O 1
ATOM 4115 N N . CYS B 1 68 ? -0.149 -21.594 -4.07 1 98.06 68 CYS B N 1
ATOM 4116 C CA . CYS B 1 68 ? 0.5 -22.875 -4.309 1 98.06 68 CYS B CA 1
ATOM 4117 C C . CYS B 1 68 ? 0.594 -23.688 -3.021 1 98.06 68 CYS B C 1
ATOM 4119 O O . CYS B 1 68 ? 0.57 -23.125 -1.925 1 98.06 68 CYS B O 1
ATOM 4121 N N . SER B 1 69 ? 0.661 -24.953 -3.186 1 95.88 69 SER B N 1
ATOM 4122 C CA . SER B 1 69 ? 0.84 -25.828 -2.029 1 95.88 69 SER B CA 1
ATOM 4123 C C . SER B 1 69 ? 2.234 -25.672 -1.433 1 95.88 69 SER B C 1
ATOM 4125 O O . SER B 1 69 ? 2.406 -25.75 -0.215 1 95.88 69 SER B O 1
ATOM 4127 N N . ALA B 1 70 ? 3.145 -25.5 -2.297 1 94.94 70 ALA B N 1
ATOM 4128 C CA . ALA B 1 70 ? 4.543 -25.281 -1.936 1 94.94 70 ALA B CA 1
ATOM 4129 C C . ALA B 1 70 ? 5.227 -24.359 -2.941 1 94.94 70 ALA B C 1
ATOM 4131 O O . ALA B 1 70 ? 5.012 -24.484 -4.152 1 94.94 70 ALA B O 1
ATOM 4132 N N . PRO B 1 71 ? 6.055 -23.469 -2.422 1 95.19 71 PRO B N 1
ATOM 4133 C CA . PRO B 1 71 ? 6.719 -22.531 -3.344 1 95.19 71 PRO B CA 1
ATOM 4134 C C . PRO B 1 71 ? 8 -23.109 -3.934 1 95.19 71 PRO B C 1
ATOM 4136 O O . PRO B 1 71 ? 9.055 -22.469 -3.865 1 95.19 71 PRO B O 1
ATOM 4139 N N . LEU B 1 72 ? 7.848 -24.234 -4.488 1 91.75 72 LEU B N 1
ATOM 4140 C CA . LEU B 1 72 ? 8.859 -24.984 -5.223 1 91.75 72 LEU B CA 1
ATOM 4141 C C . LEU B 1 72 ? 8.219 -25.844 -6.309 1 91.75 72 LEU B C 1
ATOM 4143 O O . LEU B 1 72 ? 7.141 -26.406 -6.105 1 91.75 72 LEU B O 1
ATOM 4147 N N . SER B 1 73 ? 8.93 -25.984 -7.398 1 90.69 73 SER B N 1
ATOM 4148 C CA . SER B 1 73 ? 8.312 -26.594 -8.562 1 90.69 73 SER B CA 1
ATOM 4149 C C . SER B 1 73 ? 7.895 -28.031 -8.281 1 90.69 73 SER B C 1
ATOM 4151 O O . SER B 1 73 ? 6.711 -28.375 -8.359 1 90.69 73 SER B O 1
ATOM 4153 N N . GLY B 1 74 ? 8.781 -28.875 -7.906 1 87.88 74 GLY B N 1
ATOM 4154 C CA . GLY B 1 74 ? 8.531 -30.297 -7.695 1 87.88 74 GLY B CA 1
ATOM 4155 C C . GLY B 1 74 ? 7.438 -30.562 -6.676 1 87.88 74 GLY B C 1
ATOM 4156 O O . GLY B 1 74 ? 6.402 -31.141 -7.004 1 87.88 74 GLY B O 1
ATOM 4157 N N . PRO B 1 75 ? 7.656 -30.047 -5.527 1 88.31 75 PRO B N 1
ATOM 4158 C CA . PRO B 1 75 ? 6.672 -30.266 -4.465 1 88.31 75 PRO B CA 1
ATOM 4159 C C . PRO B 1 75 ? 5.293 -29.703 -4.809 1 88.31 75 PRO B C 1
ATOM 4161 O O . PRO B 1 75 ? 4.273 -30.328 -4.504 1 88.31 75 PRO B O 1
ATOM 4164 N N . SER B 1 76 ? 5.258 -28.547 -5.375 1 93 76 SER B N 1
ATOM 4165 C CA . SER B 1 76 ? 3.979 -27.969 -5.762 1 93 76 SER B CA 1
ATOM 4166 C C . SER B 1 76 ? 3.26 -28.828 -6.789 1 93 76 SER B C 1
ATOM 4168 O O . SER B 1 76 ? 2.084 -29.156 -6.621 1 93 76 SER B O 1
ATOM 4170 N N . ARG B 1 77 ? 3.926 -29.234 -7.797 1 92.19 77 ARG B N 1
ATOM 4171 C CA . ARG B 1 77 ? 3.342 -30.062 -8.852 1 92.19 77 ARG B CA 1
ATOM 4172 C C . ARG B 1 77 ? 2.984 -31.438 -8.328 1 92.19 77 ARG B C 1
ATOM 4174 O O . ARG B 1 77 ? 1.996 -32.031 -8.758 1 92.19 77 ARG B O 1
ATOM 4181 N N . ALA B 1 78 ? 3.818 -31.938 -7.445 1 89.44 78 ALA B N 1
ATOM 4182 C CA . ALA B 1 78 ? 3.473 -33.219 -6.832 1 89.44 78 ALA B CA 1
ATOM 4183 C C . ALA B 1 78 ? 2.129 -33.125 -6.113 1 89.44 78 ALA B C 1
ATOM 4185 O O . ALA B 1 78 ? 1.333 -34.094 -6.164 1 89.44 78 ALA B O 1
ATOM 4186 N N . SER B 1 79 ? 1.915 -32.062 -5.461 1 92.19 79 SER B N 1
ATOM 4187 C CA . SER B 1 79 ? 0.639 -31.875 -4.777 1 92.19 79 SER B CA 1
ATOM 4188 C C . SER B 1 79 ? -0.522 -31.875 -5.766 1 92.19 79 SER B C 1
ATOM 4190 O O . SER B 1 79 ? -1.589 -32.406 -5.48 1 92.19 79 SER B O 1
ATOM 4192 N N . MET B 1 80 ? -0.349 -31.344 -6.891 1 93.62 80 MET B N 1
ATOM 4193 C CA . MET B 1 80 ? -1.371 -31.266 -7.93 1 93.62 80 MET B CA 1
ATOM 4194 C C . MET B 1 80 ? -1.729 -32.656 -8.445 1 93.62 80 MET B C 1
ATOM 4196 O O . MET B 1 80 ? -2.893 -32.938 -8.75 1 93.62 80 MET B O 1
ATOM 4200 N N . PHE B 1 81 ? -0.754 -33.531 -8.484 1 92.69 81 PHE B N 1
ATOM 4201 C CA . PHE B 1 81 ? -0.989 -34.781 -9.211 1 92.69 81 PHE B CA 1
ATOM 4202 C C . PHE B 1 81 ? -1.115 -35.969 -8.25 1 92.69 81 PHE B C 1
ATOM 4204 O O . PHE B 1 81 ? -1.445 -37.062 -8.656 1 92.69 81 PHE B O 1
ATOM 4211 N N . THR B 1 82 ? -0.906 -35.688 -6.969 1 90.31 82 THR B N 1
ATOM 4212 C CA . THR B 1 82 ? -1.087 -36.75 -6 1 90.31 82 THR B CA 1
ATOM 4213 C C . THR B 1 82 ? -2.215 -36.438 -5.027 1 90.31 82 THR B C 1
ATOM 4215 O O . THR B 1 82 ? -2.74 -37.312 -4.355 1 90.31 82 THR B O 1
ATOM 4218 N N . GLY B 1 83 ? -2.453 -35.094 -4.879 1 92.81 83 GLY B N 1
ATOM 4219 C CA . GLY B 1 83 ? -3.492 -34.688 -3.955 1 92.81 83 GLY B CA 1
ATOM 4220 C C . GLY B 1 83 ? -3.002 -34.531 -2.525 1 92.81 83 GLY B C 1
ATOM 4221 O O . GLY B 1 83 ? -3.781 -34.219 -1.623 1 92.81 83 GLY B O 1
ATOM 4222 N N . HIS B 1 84 ? -1.761 -34.75 -2.324 1 90.88 84 HIS B N 1
ATOM 4223 C CA . HIS B 1 84 ? -1.159 -34.656 -0.999 1 90.88 84 HIS B CA 1
ATOM 4224 C C . HIS B 1 84 ? -0.349 -33.375 -0.863 1 90.88 84 HIS B C 1
ATOM 4226 O O . HIS B 1 84 ? 0.099 -32.812 -1.862 1 90.88 84 HIS B O 1
ATOM 4232 N N . THR B 1 85 ? -0.191 -32.969 0.398 1 89.44 85 THR B N 1
ATOM 4233 C CA . THR B 1 85 ? 0.709 -31.859 0.656 1 89.44 85 THR B CA 1
ATOM 4234 C C . THR B 1 85 ? 2.166 -32.281 0.528 1 89.44 85 THR B C 1
ATOM 4236 O O . THR B 1 85 ? 2.461 -33.5 0.5 1 89.44 85 THR B O 1
ATOM 4239 N N . SER B 1 86 ? 2.984 -31.328 0.417 1 82.12 86 SER B N 1
ATOM 4240 C CA . SER B 1 86 ? 4.371 -31.594 0.055 1 82.12 86 SER B CA 1
ATOM 4241 C C . SER B 1 86 ? 5.043 -32.5 1.078 1 82.12 86 SER B C 1
ATOM 4243 O O . SER B 1 86 ? 5.75 -33.438 0.709 1 82.12 86 SER B O 1
ATOM 4245 N N . HIS B 1 87 ? 4.797 -32.25 2.336 1 79.5 87 HIS B N 1
ATOM 4246 C CA . HIS B 1 87 ? 5.488 -33.031 3.346 1 79.5 87 HIS B CA 1
ATOM 4247 C C . HIS B 1 87 ? 4.949 -34.469 3.398 1 79.5 87 HIS B C 1
ATOM 4249 O O . HIS B 1 87 ? 5.676 -35.406 3.756 1 79.5 87 HIS B O 1
ATOM 4255 N N . GLU B 1 88 ? 3.764 -34.656 3.033 1 76.81 88 GLU B N 1
ATOM 4256 C CA . GLU B 1 88 ? 3.131 -36 3.082 1 76.81 88 GLU B CA 1
ATOM 4257 C C . GLU B 1 88 ? 3.68 -36.906 1.991 1 76.81 88 GLU B C 1
ATOM 4259 O O . GLU B 1 88 ? 3.703 -38.125 2.154 1 76.81 88 GLU B O 1
ATOM 4264 N N . VAL B 1 89 ? 4.027 -36.25 0.9 1 68.88 89 VAL B N 1
ATOM 4265 C CA . VAL B 1 89 ? 4.512 -37.031 -0.24 1 68.88 89 VAL B CA 1
ATOM 4266 C C . VAL B 1 89 ? 5.996 -37.344 -0.063 1 68.88 89 VAL B C 1
ATOM 4268 O O . VAL B 1 89 ? 6.543 -38.219 -0.747 1 68.88 89 VAL B O 1
ATOM 4271 N N . GLY B 1 90 ? 6.551 -36.812 0.983 1 67.81 90 GLY B N 1
ATOM 4272 C CA . GLY B 1 90 ? 7.98 -37 1.188 1 67.81 90 GLY B CA 1
ATOM 4273 C C . GLY B 1 90 ? 8.828 -36.25 0.174 1 67.81 90 GLY B C 1
ATOM 4274 O O . GLY B 1 90 ? 10 -36.594 -0.017 1 67.81 90 GLY B O 1
ATOM 4275 N N . LEU B 1 91 ? 8.219 -35.438 -0.59 1 61.19 91 LEU B N 1
ATOM 4276 C CA . LEU B 1 91 ? 8.906 -34.688 -1.638 1 61.19 91 LEU B CA 1
ATOM 4277 C C . LEU B 1 91 ? 9.172 -33.25 -1.199 1 61.19 91 LEU B C 1
ATOM 4279 O O . LEU B 1 91 ? 8.625 -32.312 -1.783 1 61.19 91 LEU B O 1
ATOM 4283 N N . SER B 1 92 ? 10.008 -33.125 -0.224 1 57.22 92 SER B N 1
ATOM 4284 C CA . SER B 1 92 ? 10.234 -31.812 0.35 1 57.22 92 SER B CA 1
ATOM 4285 C C . SER B 1 92 ? 11.18 -30.984 -0.513 1 57.22 92 SER B C 1
ATOM 4287 O O . SER B 1 92 ? 11.297 -29.766 -0.326 1 57.22 92 SER B O 1
ATOM 4289 N N . ARG B 1 93 ? 11.766 -31.781 -1.525 1 64.12 93 ARG B N 1
ATOM 4290 C CA . ARG B 1 93 ? 12.727 -31.078 -2.365 1 64.12 93 ARG B CA 1
ATOM 4291 C C . ARG B 1 93 ? 12.641 -31.547 -3.812 1 64.12 93 ARG B C 1
ATOM 4293 O O . ARG B 1 93 ? 12.039 -32.562 -4.098 1 64.12 93 ARG B O 1
ATOM 4300 N N . ASN B 1 94 ? 13.18 -30.797 -4.684 1 55.25 94 ASN B N 1
ATOM 4301 C CA . ASN B 1 94 ? 13.211 -31.188 -6.086 1 55.25 94 ASN B CA 1
ATOM 4302 C C . ASN B 1 94 ? 14.047 -32.438 -6.301 1 55.25 94 ASN B C 1
ATOM 4304 O O . ASN B 1 94 ? 15.039 -32.656 -5.609 1 55.25 94 ASN B O 1
ATOM 4308 N N . ASN B 1 95 ? 13.523 -33.219 -7.281 1 52.78 95 ASN B N 1
ATOM 4309 C CA . ASN B 1 95 ? 14.25 -34.375 -7.766 1 52.78 95 ASN B CA 1
ATOM 4310 C C . ASN B 1 95 ? 14.172 -35.531 -6.781 1 52.78 95 ASN B C 1
ATOM 4312 O O . ASN B 1 95 ? 15.031 -36.438 -6.777 1 52.78 95 ASN B O 1
ATOM 4316 N N . VAL B 1 96 ? 13.266 -35.562 -5.773 1 56.19 96 VAL B N 1
ATOM 4317 C CA . VAL B 1 96 ? 12.969 -36.688 -4.926 1 56.19 96 VAL B CA 1
ATOM 4318 C C . VAL B 1 96 ? 11.781 -37.469 -5.492 1 56.19 96 VAL B C 1
ATOM 4320 O O . VAL B 1 96 ? 10.75 -36.875 -5.816 1 56.19 96 VAL B O 1
ATOM 4323 N N . PRO B 1 97 ? 11.992 -38.75 -5.703 1 56.06 97 PRO B N 1
ATOM 4324 C CA . PRO B 1 97 ? 10.906 -39.531 -6.293 1 56.06 97 PRO B CA 1
ATOM 4325 C C . PRO B 1 97 ? 9.695 -39.656 -5.367 1 56.06 97 PRO B C 1
ATOM 4327 O O . PRO B 1 97 ? 9.852 -39.719 -4.145 1 56.06 97 PRO B O 1
ATOM 4330 N N . VAL B 1 98 ? 8.539 -39.688 -5.984 1 64.38 98 VAL B N 1
ATOM 4331 C CA . VAL B 1 98 ? 7.285 -39.938 -5.273 1 64.38 98 VAL B CA 1
ATOM 4332 C C . VAL B 1 98 ? 7.215 -41.375 -4.836 1 64.38 98 VAL B C 1
ATOM 4334 O O . VAL B 1 98 ? 7.668 -42.281 -5.555 1 64.38 98 VAL B O 1
ATOM 4337 N N . ALA B 1 99 ? 6.656 -41.594 -3.623 1 64.69 99 ALA B N 1
ATOM 4338 C CA . ALA B 1 99 ? 6.473 -42.969 -3.123 1 64.69 99 ALA B CA 1
ATOM 4339 C C . ALA B 1 99 ? 5.629 -43.781 -4.09 1 64.69 99 ALA B C 1
ATOM 4341 O O . ALA B 1 99 ? 4.703 -43.281 -4.719 1 64.69 99 ALA B O 1
ATOM 4342 N N . ASP B 1 100 ? 5.977 -45.031 -4.262 1 59.5 100 ASP B N 1
ATOM 4343 C CA . ASP B 1 100 ? 5.355 -45.938 -5.207 1 59.5 100 ASP B CA 1
ATOM 4344 C C . ASP B 1 100 ? 3.842 -46 -5.004 1 59.5 100 ASP B C 1
ATOM 4346 O O . ASP B 1 100 ? 3.084 -46.094 -5.973 1 59.5 100 ASP B O 1
ATOM 4350 N N . SER B 1 101 ? 3.418 -46.062 -3.76 1 59.62 101 SER B N 1
ATOM 4351 C CA . SER B 1 101 ? 1.991 -46.156 -3.473 1 59.62 101 SER B CA 1
ATOM 4352 C C . SER B 1 101 ? 1.244 -44.938 -4.023 1 59.62 101 SER B C 1
ATOM 4354 O O . SER B 1 101 ? 0.09 -45.062 -4.441 1 59.62 101 SER B O 1
ATOM 4356 N N . LEU B 1 102 ? 1.872 -43.906 -4.148 1 65.31 102 LEU B N 1
ATOM 4357 C CA . LEU B 1 102 ? 1.239 -42.688 -4.637 1 65.31 102 LEU B CA 1
ATOM 4358 C C . LEU B 1 102 ? 1.298 -42.594 -6.156 1 65.31 102 LEU B C 1
ATOM 4360 O O . LEU B 1 102 ? 0.442 -41.969 -6.785 1 65.31 102 LEU B O 1
ATOM 4364 N N . ARG B 1 103 ? 2.168 -43.312 -6.664 1 67.88 103 ARG B N 1
ATOM 4365 C CA . ARG B 1 103 ? 2.328 -43.312 -8.117 1 67.88 103 ARG B CA 1
ATOM 4366 C C . ARG B 1 103 ? 1.135 -44 -8.789 1 67.88 103 ARG B C 1
ATOM 4368 O O . ARG B 1 103 ? 0.708 -43.562 -9.867 1 67.88 103 ARG B O 1
ATOM 4375 N N . THR B 1 104 ? 0.605 -44.906 -8.102 1 68.44 104 THR B N 1
ATOM 4376 C CA . THR B 1 104 ? -0.469 -45.688 -8.727 1 68.44 104 THR B CA 1
ATOM 4377 C C . THR B 1 104 ? -1.812 -45 -8.531 1 68.44 104 THR B C 1
ATOM 4379 O O . THR B 1 104 ? -2.795 -45.312 -9.195 1 68.44 104 THR B O 1
ATOM 4382 N N . ALA B 1 105 ? -1.829 -44.031 -7.754 1 80.56 105 ALA B N 1
ATOM 4383 C CA . ALA B 1 105 ? -3.066 -43.312 -7.5 1 80.56 105 ALA B CA 1
ATOM 4384 C C . ALA B 1 105 ? -2.934 -41.844 -7.918 1 80.56 105 ALA B C 1
ATOM 4386 O O . ALA B 1 105 ? -3.623 -40.969 -7.383 1 80.56 105 ALA B O 1
ATOM 4387 N N . SER B 1 106 ? -2.113 -41.688 -8.867 1 89.19 106 SER B N 1
ATOM 4388 C CA . SER B 1 106 ? -1.92 -40.312 -9.359 1 89.19 106 SER B CA 1
ATOM 4389 C C . SER B 1 106 ? -3.1 -39.875 -10.219 1 89.19 106 SER B C 1
ATOM 4391 O O . SER B 1 106 ? -3.904 -40.688 -10.656 1 89.19 106 SER B O 1
ATOM 4393 N N . LEU B 1 107 ? -3.154 -38.625 -10.391 1 93.62 107 LEU B N 1
ATOM 4394 C CA . LEU B 1 107 ? -4.285 -38.031 -11.094 1 93.62 107 LEU B CA 1
ATOM 4395 C C . LEU B 1 107 ? -4.418 -38.594 -12.5 1 93.62 107 LEU B C 1
ATOM 4397 O O . LEU B 1 107 ? -5.527 -38.875 -12.953 1 93.62 107 LEU B O 1
ATOM 4401 N N . GLY B 1 108 ? -3.289 -38.781 -13.195 1 93.5 108 GLY B N 1
ATOM 4402 C CA . GLY B 1 108 ? -3.326 -39.344 -14.539 1 93.5 108 GLY B CA 1
ATOM 4403 C C . GLY B 1 108 ? -3.953 -40.719 -14.594 1 93.5 108 GLY B C 1
ATOM 4404 O O . GLY B 1 108 ? -4.773 -41 -15.477 1 93.5 108 GLY B O 1
ATOM 4405 N N . TRP B 1 109 ? -3.613 -41.5 -13.656 1 93.06 109 TRP B N 1
ATOM 4406 C CA . TRP B 1 109 ? -4.18 -42.844 -13.594 1 93.06 109 TRP B CA 1
ATOM 4407 C C . TRP B 1 109 ? -5.668 -42.812 -13.281 1 93.06 109 TRP B C 1
ATOM 4409 O O . TRP B 1 109 ? -6.465 -43.531 -13.891 1 93.06 109 TRP B O 1
ATOM 4419 N N . LEU B 1 110 ? -6.008 -42 -12.328 1 94.31 110 LEU B N 1
ATOM 4420 C CA . LEU B 1 110 ? -7.414 -41.875 -11.945 1 94.31 110 LEU B CA 1
ATOM 4421 C C . LEU B 1 110 ? -8.258 -41.406 -13.133 1 94.31 110 LEU B C 1
ATOM 4423 O O . LEU B 1 110 ? -9.32 -41.969 -13.398 1 94.31 110 LEU B O 1
ATOM 4427 N N . MET B 1 111 ? -7.781 -40.469 -13.82 1 96.31 111 MET B N 1
ATOM 4428 C CA . MET B 1 111 ? -8.484 -39.938 -14.977 1 96.31 111 MET B CA 1
ATOM 4429 C C . MET B 1 111 ? -8.586 -40.969 -16.094 1 96.31 111 MET B C 1
ATOM 4431 O O . MET B 1 111 ? -9.633 -41.094 -16.719 1 96.31 111 MET B O 1
ATOM 4435 N N . GLN B 1 112 ? -7.539 -41.656 -16.312 1 94.62 112 GLN B N 1
ATOM 4436 C CA . GLN B 1 112 ? -7.547 -42.719 -17.312 1 94.62 112 GLN B CA 1
ATOM 4437 C C . GLN B 1 112 ? -8.594 -43.781 -17 1 94.62 112 GLN B C 1
ATOM 4439 O O . GLN B 1 112 ? -9.352 -44.188 -17.875 1 94.62 112 GLN B O 1
ATOM 4444 N N . ARG B 1 113 ? -8.656 -44.125 -15.805 1 93.44 113 ARG B N 1
ATOM 4445 C CA . ARG B 1 113 ? -9.609 -45.156 -15.367 1 93.44 113 ARG B CA 1
ATOM 4446 C C . ARG B 1 113 ? -11.039 -44.656 -15.469 1 93.44 113 ARG B C 1
ATOM 4448 O O . ARG B 1 113 ? -11.969 -45.438 -15.641 1 93.44 113 ARG B O 1
ATOM 4455 N N . ALA B 1 114 ? -11.141 -43.406 -15.391 1 94.88 114 ALA B N 1
ATOM 4456 C CA . ALA B 1 114 ? -12.469 -42.781 -15.508 1 94.88 114 ALA B CA 1
ATOM 4457 C C . ALA B 1 114 ? -12.875 -42.625 -16.969 1 94.88 114 ALA B C 1
ATOM 4459 O O . ALA B 1 114 ? -13.969 -42.125 -17.266 1 94.88 114 ALA B O 1
ATOM 4460 N N . GLY B 1 115 ? -12 -42.969 -17.938 1 95.31 115 GLY B N 1
ATOM 4461 C CA . GLY B 1 115 ? -12.367 -43 -19.344 1 95.31 115 GLY B CA 1
ATOM 4462 C C . GLY B 1 115 ? -11.758 -41.875 -20.141 1 95.31 115 GLY B C 1
ATOM 4463 O O . GLY B 1 115 ? -12.078 -41.688 -21.328 1 95.31 115 GLY B O 1
ATOM 4464 N N . TYR B 1 116 ? -10.844 -41.125 -19.562 1 97.12 116 TYR B N 1
ATOM 4465 C CA . TYR B 1 116 ? -10.242 -40 -20.25 1 97.12 116 TYR B CA 1
ATOM 4466 C C . TYR B 1 116 ? -9.031 -40.438 -21.078 1 97.12 116 TYR B C 1
ATOM 4468 O O . TYR B 1 116 ? -8.281 -41.312 -20.656 1 97.12 116 TYR B O 1
ATOM 4476 N N . GLU B 1 117 ? -8.945 -39.812 -22.203 1 96.62 117 GLU B N 1
ATOM 4477 C CA . GLU B 1 117 ? -7.637 -39.75 -22.844 1 96.62 117 GLU B CA 1
ATOM 4478 C C . GLU B 1 117 ? -6.723 -38.719 -22.172 1 96.62 117 GLU B C 1
ATOM 4480 O O . GLU B 1 117 ? -6.941 -37.531 -22.266 1 96.62 117 GLU B O 1
ATOM 4485 N N . CYS B 1 118 ? -5.699 -39.219 -21.5 1 96.19 118 CYS B N 1
ATOM 4486 C CA . CYS B 1 118 ? -4.824 -38.344 -20.734 1 96.19 118 CYS B CA 1
ATOM 4487 C C . CYS B 1 118 ? -3.535 -38.062 -21.484 1 96.19 118 CYS B C 1
ATOM 4489 O O . CYS B 1 118 ? -2.791 -38.969 -21.828 1 96.19 118 CYS B O 1
ATOM 4491 N N . THR B 1 119 ? -3.283 -36.812 -21.719 1 95.94 119 THR B N 1
ATOM 4492 C CA . THR B 1 119 ? -2.133 -36.375 -22.5 1 95.94 119 THR B CA 1
ATOM 4493 C C . THR B 1 119 ? -1.376 -35.281 -21.766 1 95.94 119 THR B C 1
ATOM 4495 O O . THR B 1 119 ? -1.988 -34.375 -21.172 1 95.94 119 THR B O 1
ATOM 4498 N N . TYR B 1 120 ? -0.019 -35.344 -21.812 1 95.06 120 TYR B N 1
ATOM 4499 C CA . TYR B 1 120 ? 0.852 -34.375 -21.141 1 95.06 120 TYR B CA 1
ATOM 4500 C C . TYR B 1 120 ? 1.862 -33.781 -22.109 1 95.06 120 TYR B C 1
ATOM 4502 O O . TYR B 1 120 ? 2.471 -34.5 -22.906 1 95.06 120 TYR B O 1
ATOM 4510 N N . GLY B 1 121 ? 2 -32.5 -22.125 1 95.19 121 GLY B N 1
ATOM 4511 C CA . GLY B 1 121 ? 3.066 -31.812 -22.844 1 95.19 121 GLY B CA 1
ATOM 4512 C C . GLY B 1 121 ? 3.818 -30.812 -21.969 1 95.19 121 GLY B C 1
ATOM 4513 O O . GLY B 1 121 ? 3.211 -30.062 -21.203 1 95.19 121 GLY B O 1
ATOM 4514 N N . GLY B 1 122 ? 5.125 -30.891 -22.109 1 93.94 122 GLY B N 1
ATOM 4515 C CA . GLY B 1 122 ? 5.918 -29.875 -21.453 1 93.94 122 GLY B CA 1
ATOM 4516 C C . GLY B 1 122 ? 6.508 -30.328 -20.125 1 93.94 122 GLY B C 1
ATOM 4517 O O . GLY B 1 122 ? 6.883 -31.5 -19.984 1 93.94 122 GLY B O 1
ATOM 4518 N N . LYS B 1 123 ? 6.617 -29.406 -19.188 1 86.69 123 LYS B N 1
ATOM 4519 C CA . LYS B 1 123 ? 7.336 -29.625 -17.938 1 86.69 123 LYS B CA 1
ATOM 4520 C C . LYS B 1 123 ? 6.512 -30.453 -16.953 1 86.69 123 LYS B C 1
ATOM 4522 O O . LYS B 1 123 ? 5.355 -30.125 -16.672 1 86.69 123 LYS B O 1
ATOM 4527 N N . TRP B 1 124 ? 7.105 -31.5 -16.453 1 79.38 124 TRP B N 1
ATOM 4528 C CA . TRP B 1 124 ? 6.516 -32.406 -15.469 1 79.38 124 TRP B CA 1
ATOM 4529 C C . TRP B 1 124 ? 7.133 -32.188 -14.094 1 79.38 124 TRP B C 1
ATOM 4531 O O . TRP B 1 124 ? 6.527 -31.516 -13.242 1 79.38 124 TRP B O 1
ATOM 4541 N N . HIS B 1 125 ? 8.359 -32.438 -13.875 1 71.44 125 HIS B N 1
ATOM 4542 C CA . HIS B 1 125 ? 9.203 -32.188 -12.711 1 71.44 125 HIS B CA 1
ATOM 4543 C C . HIS B 1 125 ? 8.672 -32.906 -11.477 1 71.44 125 HIS B C 1
ATOM 4545 O O . HIS B 1 125 ? 8.711 -32.375 -10.367 1 71.44 125 HIS B O 1
ATOM 4551 N N . VAL B 1 126 ? 8.047 -34.125 -11.648 1 67.88 126 VAL B N 1
ATOM 4552 C CA . VAL B 1 126 ? 7.602 -35 -10.562 1 67.88 126 VAL B CA 1
ATOM 4553 C C . VAL B 1 126 ? 8.07 -36.406 -10.828 1 67.88 126 VAL B C 1
ATOM 4555 O O . VAL B 1 126 ? 7.281 -37.281 -11.234 1 67.88 126 VAL B O 1
ATOM 4558 N N . HIS B 1 127 ? 9.281 -36.719 -10.641 1 64.69 127 HIS B N 1
ATOM 4559 C CA . HIS B 1 127 ? 10.43 -35.969 -10.148 1 64.69 127 HIS B CA 1
ATOM 4560 C C . HIS B 1 127 ? 11.422 -35.656 -11.266 1 64.69 127 HIS B C 1
ATOM 4562 O O . HIS B 1 127 ? 12.492 -35.094 -11.023 1 64.69 127 HIS B O 1
ATOM 4568 N N . THR B 1 128 ? 10.914 -36.156 -12.438 1 58.62 128 THR B N 1
ATOM 4569 C CA . THR B 1 128 ? 11.75 -35.875 -13.602 1 58.62 128 THR B CA 1
ATOM 4570 C C . THR B 1 128 ? 11.312 -34.594 -14.305 1 58.62 128 THR B C 1
ATOM 4572 O O . THR B 1 128 ? 10.164 -34.188 -14.18 1 58.62 128 THR B O 1
ATOM 4575 N N . PRO B 1 129 ? 12.281 -34.062 -15.039 1 65.75 129 PRO B N 1
ATOM 4576 C CA . PRO B 1 129 ? 11.914 -32.844 -15.742 1 65.75 129 PRO B CA 1
ATOM 4577 C C . PRO B 1 129 ? 10.734 -33.031 -16.688 1 65.75 129 PRO B C 1
ATOM 4579 O O . PRO B 1 129 ? 9.797 -32.219 -16.688 1 65.75 129 PRO B O 1
ATOM 4582 N N . SER B 1 130 ? 10.867 -34.156 -17.516 1 69.69 130 SER B N 1
ATOM 4583 C CA . SER B 1 130 ? 9.797 -34.5 -18.453 1 69.69 130 SER B CA 1
ATOM 4584 C C . SER B 1 130 ? 9.016 -35.719 -17.984 1 69.69 130 SER B C 1
ATOM 4586 O O . SER B 1 130 ? 9.555 -36.594 -17.297 1 69.69 130 SER B O 1
ATOM 4588 N N . MET B 1 131 ? 7.754 -35.688 -18.359 1 74 131 MET B N 1
ATOM 4589 C CA . MET B 1 131 ? 6.926 -36.875 -18.094 1 74 131 MET B CA 1
ATOM 4590 C C . MET B 1 131 ? 7.406 -38.062 -18.906 1 74 131 MET B C 1
ATOM 4592 O O . MET B 1 131 ? 7.48 -38 -20.125 1 74 131 MET B O 1
ATOM 4596 N N . PRO B 1 132 ? 7.828 -39.094 -18.094 1 69.19 132 PRO B N 1
ATOM 4597 C CA . PRO B 1 132 ? 8.094 -40.281 -18.875 1 69.19 132 PRO B CA 1
ATOM 4598 C C . PRO B 1 132 ? 6.832 -40.844 -19.531 1 69.19 132 PRO B C 1
ATOM 4600 O O . PRO B 1 132 ? 5.781 -40.938 -18.875 1 69.19 132 PRO B O 1
ATOM 4603 N N . ASP B 1 133 ? 6.949 -41.188 -20.766 1 72.56 133 ASP B N 1
ATOM 4604 C CA . ASP B 1 133 ? 5.781 -41.625 -21.516 1 72.56 133 ASP B CA 1
ATOM 4605 C C . ASP B 1 133 ? 5.195 -42.906 -20.906 1 72.56 133 ASP B C 1
ATOM 4607 O O . ASP B 1 133 ? 5.93 -43.844 -20.578 1 72.56 133 ASP B O 1
ATOM 4611 N N . GLY B 1 134 ? 3.916 -42.844 -20.766 1 72.62 134 GLY B N 1
ATOM 4612 C CA . GLY B 1 134 ? 3.168 -44 -20.297 1 72.62 134 GLY B CA 1
ATOM 4613 C C . GLY B 1 134 ? 3.242 -44.188 -18.781 1 72.62 134 GLY B C 1
ATOM 4614 O O . GLY B 1 134 ? 2.682 -45.125 -18.25 1 72.62 134 GLY B O 1
ATOM 4615 N N . GLU B 1 135 ? 3.963 -43.281 -18.281 1 78.62 135 GLU B N 1
ATOM 4616 C CA . GLU B 1 135 ? 4.035 -43.344 -16.828 1 78.62 135 GLU B CA 1
ATOM 4617 C C . GLU B 1 135 ? 3.049 -42.344 -16.188 1 78.62 135 GLU B C 1
ATOM 4619 O O . GLU B 1 135 ? 2.545 -41.438 -16.844 1 78.62 135 GLU B O 1
ATOM 4624 N N . PHE B 1 136 ? 2.473 -42.656 -15.109 1 85.31 136 PHE B N 1
ATOM 4625 C CA . PHE B 1 136 ? 1.581 -41.844 -14.289 1 85.31 136 PHE B CA 1
ATOM 4626 C C . PHE B 1 136 ? 0.24 -41.656 -14.984 1 85.31 136 PHE B C 1
ATOM 4628 O O . PHE B 1 136 ? -0.437 -40.656 -14.75 1 85.31 136 PHE B O 1
ATOM 4635 N N . GLY B 1 137 ? -0.061 -42.406 -16.016 1 87.81 137 GLY B N 1
ATOM 4636 C CA . GLY B 1 137 ? -1.374 -42.406 -16.641 1 87.81 137 GLY B CA 1
ATOM 4637 C C . GLY B 1 137 ? -1.484 -41.438 -17.812 1 87.81 137 GLY B C 1
ATOM 4638 O O . GLY B 1 137 ? -2.588 -41.125 -18.266 1 87.81 137 GLY B O 1
ATOM 4639 N N . PHE B 1 138 ? -0.29 -40.906 -18.281 1 92.12 138 PHE B N 1
ATOM 4640 C CA . PHE B 1 138 ? -0.316 -39.938 -19.344 1 92.12 138 PHE B CA 1
ATOM 4641 C C . PHE B 1 138 ? 0.465 -40.438 -20.562 1 92.12 138 PHE B C 1
ATOM 4643 O O . PHE B 1 138 ? 1.469 -41.125 -20.406 1 92.12 138 PHE B O 1
ATOM 4650 N N . SER B 1 139 ? -0.015 -40.062 -21.734 1 92.69 139 SER B N 1
ATOM 4651 C CA . SER B 1 139 ? 0.806 -40.094 -22.938 1 92.69 139 SER B CA 1
ATOM 4652 C C . SER B 1 139 ? 1.48 -38.75 -23.156 1 92.69 139 SER B C 1
ATOM 4654 O O . SER B 1 139 ? 0.868 -37.688 -22.953 1 92.69 139 SER B O 1
ATOM 4656 N N . THR B 1 140 ? 2.725 -38.75 -23.578 1 92.81 140 THR B N 1
ATOM 4657 C CA . THR B 1 140 ? 3.484 -37.531 -23.75 1 92.81 140 THR B CA 1
ATOM 4658 C C . THR B 1 140 ? 3.459 -37.062 -25.203 1 92.81 140 THR B C 1
ATOM 4660 O O . THR B 1 140 ? 3.721 -37.844 -26.109 1 92.81 140 THR B O 1
ATOM 4663 N N . ILE B 1 141 ? 3.223 -35.781 -25.406 1 93.94 141 ILE B N 1
ATOM 4664 C CA . ILE B 1 141 ? 3.141 -35.312 -26.781 1 93.94 141 ILE B CA 1
ATOM 4665 C C . ILE B 1 141 ? 4.281 -34.344 -27.047 1 93.94 141 ILE B C 1
ATOM 4667 O O . ILE B 1 141 ? 4.543 -33.969 -28.203 1 93.94 141 ILE B O 1
ATOM 4671 N N . HIS B 1 142 ? 4.93 -33.812 -26.062 1 93.62 142 HIS B N 1
ATOM 4672 C CA . HIS B 1 142 ? 6.023 -32.875 -26.188 1 93.62 142 HIS B CA 1
ATOM 4673 C C . HIS B 1 142 ? 6.891 -32.844 -24.938 1 93.62 142 HIS B C 1
ATOM 4675 O O . HIS B 1 142 ? 6.375 -32.906 -23.812 1 93.62 142 HIS B O 1
ATOM 4681 N N . PRO B 1 143 ? 8.219 -32.812 -25.047 1 91.38 143 PRO B N 1
ATOM 4682 C CA . PRO B 1 143 ? 9.094 -32.812 -23.875 1 91.38 143 PRO B CA 1
ATOM 4683 C C . PRO B 1 143 ? 9.156 -31.469 -23.172 1 91.38 143 PRO B C 1
ATOM 4685 O O . PRO B 1 143 ? 8.477 -30.531 -23.578 1 91.38 143 PRO B O 1
ATOM 4688 N N . HIS B 1 144 ? 9.969 -31.453 -22.141 1 91.5 144 HIS B N 1
ATOM 4689 C CA . HIS B 1 144 ? 10.219 -30.219 -21.406 1 91.5 144 HIS B CA 1
ATOM 4690 C C . HIS B 1 144 ? 10.961 -29.203 -22.281 1 91.5 144 HIS B C 1
ATOM 4692 O O . HIS B 1 144 ? 12.18 -29.062 -22.156 1 91.5 144 HIS B O 1
ATOM 4698 N N . ASN B 1 145 ? 10.164 -28.5 -23.031 1 91.44 145 ASN B N 1
ATOM 4699 C CA . ASN B 1 145 ? 10.617 -27.516 -24 1 91.44 145 ASN B CA 1
ATOM 4700 C C . ASN B 1 145 ? 9.484 -26.578 -24.438 1 91.44 145 ASN B C 1
ATOM 4702 O O . ASN B 1 145 ? 8.516 -27.031 -25.047 1 91.44 145 ASN B O 1
ATOM 4706 N N . ASP B 1 146 ? 9.633 -25.359 -24.141 1 94.5 146 ASP B N 1
ATOM 4707 C CA . ASP B 1 146 ? 8.57 -24.406 -24.453 1 94.5 146 ASP B CA 1
ATOM 4708 C C . ASP B 1 146 ? 8.414 -24.25 -25.969 1 94.5 146 ASP B C 1
ATOM 4710 O O . ASP B 1 146 ? 7.332 -23.922 -26.453 1 94.5 146 ASP B O 1
ATOM 4714 N N . ASN B 1 147 ? 9.57 -24.391 -26.688 1 94.19 147 ASN B N 1
ATOM 4715 C CA . ASN B 1 147 ? 9.523 -24.266 -28.141 1 94.19 147 ASN B CA 1
ATOM 4716 C C . ASN B 1 147 ? 8.75 -25.422 -28.781 1 94.19 147 ASN B C 1
ATOM 4718 O O . ASN B 1 147 ? 9.125 -26.578 -28.641 1 94.19 147 ASN B O 1
ATOM 4722 N N . GLY B 1 148 ? 7.695 -25.156 -29.391 1 96.5 148 GLY B N 1
ATOM 4723 C CA . GLY B 1 148 ? 6.906 -26.156 -30.078 1 96.5 148 GLY B CA 1
ATOM 4724 C C . GLY B 1 148 ? 5.805 -26.75 -29.219 1 96.5 148 GLY B C 1
ATOM 4725 O O . GLY B 1 148 ? 4.969 -27.516 -29.703 1 96.5 148 GLY B O 1
ATOM 4726 N N . LEU B 1 149 ? 5.852 -26.438 -27.938 1 97.5 149 LEU B N 1
ATOM 4727 C CA . LEU B 1 149 ? 4.883 -27.016 -27.016 1 97.5 149 LEU B CA 1
ATOM 4728 C C . LEU B 1 149 ? 3.463 -26.594 -27.391 1 97.5 149 LEU B C 1
ATOM 4730 O O . LEU B 1 149 ? 2.557 -27.422 -27.422 1 97.5 149 LEU B O 1
ATOM 4734 N N . ALA B 1 150 ? 3.297 -25.312 -27.641 1 98.31 150 ALA B N 1
ATOM 4735 C CA . ALA B 1 150 ? 1.976 -24.828 -28.047 1 98.31 150 ALA B CA 1
ATOM 4736 C C . ALA B 1 150 ? 1.522 -25.484 -29.344 1 98.31 150 ALA B C 1
ATOM 4738 O O . ALA B 1 150 ? 0.368 -25.906 -29.469 1 98.31 150 ALA B O 1
ATOM 4739 N N . GLU B 1 151 ? 2.414 -25.625 -30.266 1 98.31 151 GLU B N 1
ATOM 4740 C CA . GLU B 1 151 ? 2.102 -26.25 -31.547 1 98.31 151 GLU B CA 1
ATOM 4741 C C . GLU B 1 151 ? 1.698 -27.719 -31.375 1 98.31 151 GLU B C 1
ATOM 4743 O O . GLU B 1 151 ? 0.746 -28.172 -32 1 98.31 151 GLU B O 1
ATOM 4748 N N . ALA B 1 152 ? 2.396 -28.422 -30.531 1 97.94 152 ALA B N 1
ATOM 4749 C CA . ALA B 1 152 ? 2.059 -29.828 -30.25 1 97.94 152 ALA B CA 1
ATOM 4750 C C . ALA B 1 152 ? 0.683 -29.938 -29.594 1 97.94 152 ALA B C 1
ATOM 4752 O O . ALA B 1 152 ? -0.086 -30.844 -29.906 1 97.94 152 ALA B O 1
ATOM 4753 N N . SER B 1 153 ? 0.42 -29.062 -28.719 1 98.31 153 SER B N 1
ATOM 4754 C CA . SER B 1 153 ? -0.873 -29.031 -28.047 1 98.31 153 SER B CA 1
ATOM 4755 C C . SER B 1 153 ? -2.002 -28.719 -29.016 1 98.31 153 SER B C 1
ATOM 4757 O O . SER B 1 153 ? -3.068 -29.344 -28.953 1 98.31 153 SER B O 1
ATOM 4759 N N . VAL B 1 154 ? -1.775 -27.734 -29.891 1 98.44 154 VAL B N 1
ATOM 4760 C CA . VAL B 1 154 ? -2.748 -27.375 -30.922 1 98.44 154 VAL B CA 1
ATOM 4761 C C . VAL B 1 154 ? -3.021 -28.578 -31.828 1 98.44 154 VAL B C 1
ATOM 4763 O O . VAL B 1 154 ? -4.176 -28.875 -32.156 1 98.44 154 VAL B O 1
ATOM 4766 N N . ALA B 1 155 ? -1.987 -29.297 -32.219 1 98.31 155 ALA B N 1
ATOM 4767 C CA . ALA B 1 155 ? -2.135 -30.484 -33.031 1 98.31 155 ALA B CA 1
ATOM 4768 C C . ALA B 1 155 ? -3.008 -31.531 -32.344 1 98.31 155 ALA B C 1
ATOM 4770 O O . ALA B 1 155 ? -3.832 -32.188 -33 1 98.31 155 ALA B O 1
ATOM 4771 N N . PHE B 1 156 ? -2.764 -31.734 -31.125 1 97.94 156 PHE B N 1
ATOM 4772 C CA . PHE B 1 156 ? -3.584 -32.656 -30.359 1 97.94 156 PHE B CA 1
ATOM 4773 C C . PHE B 1 156 ? -5.047 -32.25 -30.391 1 97.94 156 PHE B C 1
ATOM 4775 O O . PHE B 1 156 ? -5.934 -33.094 -30.594 1 97.94 156 PHE B O 1
ATOM 4782 N N . LEU B 1 157 ? -5.336 -30.938 -30.172 1 98 157 LEU B N 1
ATOM 4783 C CA . LEU B 1 157 ? -6.691 -30.422 -30.094 1 98 157 LEU B CA 1
ATOM 4784 C C . LEU B 1 157 ? -7.402 -30.516 -31.438 1 98 157 LEU B C 1
ATOM 4786 O O . LEU B 1 157 ? -8.633 -30.578 -31.5 1 98 157 LEU B O 1
ATOM 4790 N N . GLU B 1 158 ? -6.668 -30.531 -32.469 1 97.06 158 GLU B N 1
ATOM 4791 C CA . GLU B 1 158 ? -7.23 -30.547 -33.812 1 97.06 158 GLU B CA 1
ATOM 4792 C C . GLU B 1 158 ? -7.625 -31.969 -34.219 1 97.06 158 GLU B C 1
ATOM 4794 O O . GLU B 1 158 ? -8.367 -32.156 -35.188 1 97.06 158 GLU B O 1
ATOM 4799 N N . GLN B 1 159 ? -7.254 -32.906 -33.469 1 95.81 159 GLN B N 1
ATOM 4800 C CA . GLN B 1 159 ? -7.629 -34.312 -33.75 1 95.81 159 GLN B CA 1
ATOM 4801 C C . GLN B 1 159 ? -9.062 -34.562 -33.312 1 95.81 159 GLN B C 1
ATOM 4803 O O . GLN B 1 159 ? -9.617 -33.844 -32.469 1 95.81 159 GLN B O 1
ATOM 4808 N N . LYS B 1 160 ? -9.555 -35.594 -33.969 1 93 160 LYS B N 1
ATOM 4809 C CA . LYS B 1 160 ? -10.859 -36.062 -33.5 1 93 160 LYS B CA 1
ATOM 4810 C C . LYS B 1 160 ? -10.703 -36.938 -32.281 1 93 160 LYS B C 1
ATOM 4812 O O . LYS B 1 160 ? -9.797 -37.781 -32.219 1 93 160 LYS B O 1
ATOM 4817 N N . HIS B 1 161 ? -11.547 -36.688 -31.281 1 94.25 161 HIS B N 1
ATOM 4818 C CA . HIS B 1 161 ? -11.508 -37.469 -30.031 1 94.25 161 HIS B CA 1
ATOM 4819 C C . HIS B 1 161 ? -12.828 -38.188 -29.797 1 94.25 161 HIS B C 1
ATOM 4821 O O . HIS B 1 161 ? -13.898 -37.562 -29.859 1 94.25 161 HIS B O 1
ATOM 4827 N N . SER B 1 162 ? -12.766 -39.438 -29.516 1 92.75 162 SER B N 1
ATOM 4828 C CA . SER B 1 162 ? -13.953 -40.25 -29.234 1 92.75 162 SER B CA 1
ATOM 4829 C C . SER B 1 162 ? -14.25 -40.312 -27.75 1 92.75 162 SER B C 1
ATOM 4831 O O . SER B 1 162 ? -15.352 -40.688 -27.344 1 92.75 162 SER B O 1
ATOM 4833 N N . LYS B 1 163 ? -13.328 -39.969 -26.969 1 95.06 163 LYS B N 1
ATOM 4834 C CA . LYS B 1 163 ? -13.414 -39.906 -25.516 1 95.06 163 LYS B CA 1
ATOM 4835 C C . LYS B 1 163 ? -13.109 -38.5 -25.016 1 95.06 163 LYS B C 1
ATOM 4837 O O . LYS B 1 163 ? -12.461 -37.688 -25.719 1 95.06 163 LYS B O 1
ATOM 4842 N N . PRO B 1 164 ? -13.68 -38.188 -23.844 1 97.19 164 PRO B N 1
ATOM 4843 C CA . PRO B 1 164 ? -13.188 -36.938 -23.266 1 97.19 164 PRO B CA 1
ATOM 4844 C C . PRO B 1 164 ? -11.688 -36.969 -22.984 1 97.19 164 PRO B C 1
ATOM 4846 O O . PRO B 1 164 ? -11.117 -38.031 -22.734 1 97.19 164 PRO B O 1
ATOM 4849 N N . PHE B 1 165 ? -11.039 -35.844 -23.078 1 97.94 165 PHE B N 1
ATOM 4850 C CA . PHE B 1 165 ? -9.602 -35.812 -22.859 1 97.94 165 PHE B CA 1
ATOM 4851 C C . PHE B 1 165 ? -9.234 -34.938 -21.672 1 97.94 165 PHE B C 1
ATOM 4853 O O . PHE B 1 165 ? -10.008 -34.062 -21.281 1 97.94 165 PHE B O 1
ATOM 4860 N N . PHE B 1 166 ? -8.125 -35.25 -21.031 1 98.12 166 PHE B N 1
ATOM 4861 C CA . PHE B 1 166 ? -7.402 -34.469 -20.047 1 98.12 166 PHE B CA 1
ATOM 4862 C C . PHE B 1 166 ? -6.02 -34.094 -20.562 1 98.12 166 PHE B C 1
ATOM 4864 O O . PHE B 1 166 ? -5.105 -34.906 -20.578 1 98.12 166 PHE B O 1
ATOM 4871 N N . LEU B 1 167 ? -5.922 -32.812 -21.016 1 98.38 167 LEU B N 1
ATOM 4872 C CA . LEU B 1 167 ? -4.684 -32.281 -21.578 1 98.38 167 LEU B CA 1
ATOM 4873 C C . LEU B 1 167 ? -3.979 -31.359 -20.594 1 98.38 167 LEU B C 1
ATOM 4875 O O . LEU B 1 167 ? -4.559 -30.375 -20.141 1 98.38 167 LEU B O 1
ATOM 4879 N N . VAL B 1 168 ? -2.752 -31.75 -20.25 1 97.62 168 VAL B N 1
ATOM 4880 C CA . VAL B 1 168 ? -1.92 -30.906 -19.406 1 97.62 168 VAL B CA 1
ATOM 4881 C C . VAL B 1 168 ? -0.814 -30.266 -20.234 1 97.62 168 VAL B C 1
ATOM 4883 O O . VAL B 1 168 ? -0.083 -30.953 -20.953 1 97.62 168 VAL B O 1
ATOM 4886 N N . VAL B 1 169 ? -0.723 -28.969 -20.203 1 98.12 169 VAL B N 1
ATOM 4887 C CA . VAL B 1 169 ? 0.311 -28.203 -20.891 1 98.12 169 VAL B CA 1
ATOM 4888 C C . VAL B 1 169 ? 1.132 -27.422 -19.875 1 98.12 169 VAL B C 1
ATOM 4890 O O . VAL B 1 169 ? 0.672 -26.406 -19.344 1 98.12 169 VAL B O 1
ATOM 4893 N N . GLY B 1 170 ? 2.383 -27.891 -19.641 1 97.31 170 GLY B N 1
ATOM 4894 C CA . GLY B 1 170 ? 3.25 -27.266 -18.656 1 97.31 170 GLY B CA 1
ATOM 4895 C C . GLY B 1 170 ? 4.367 -26.453 -19.266 1 97.31 170 GLY B C 1
ATOM 4896 O O . GLY B 1 170 ? 5.375 -27 -19.719 1 97.31 170 GLY B O 1
ATOM 4897 N N . PHE B 1 171 ? 4.215 -25.172 -19.203 1 97.31 171 PHE B N 1
ATOM 4898 C CA . PHE B 1 171 ? 5.25 -24.281 -19.719 1 97.31 171 PHE B CA 1
ATOM 4899 C C . PHE B 1 171 ? 6.348 -24.078 -18.672 1 97.31 171 PHE B C 1
ATOM 4901 O O . PHE B 1 171 ? 6.086 -24.109 -17.469 1 97.31 171 PHE B O 1
ATOM 4908 N N . ASP B 1 172 ? 7.551 -23.859 -19.188 1 95.94 172 ASP B N 1
ATOM 4909 C CA . ASP B 1 172 ? 8.68 -23.547 -18.312 1 95.94 172 ASP B CA 1
ATOM 4910 C C . ASP B 1 172 ? 8.711 -22.062 -17.969 1 95.94 172 ASP B C 1
ATOM 4912 O O . ASP B 1 172 ? 9.047 -21.688 -16.844 1 95.94 172 ASP B O 1
ATOM 4916 N N . ASN B 1 173 ? 8.422 -21.25 -18.891 1 96.62 173 ASN B N 1
ATOM 4917 C CA . ASN B 1 173 ? 8.461 -19.812 -18.625 1 96.62 173 ASN B CA 1
ATOM 4918 C C . ASN B 1 173 ? 7.27 -19.359 -17.781 1 96.62 173 ASN B C 1
ATOM 4920 O O . ASN B 1 173 ? 6.18 -19.922 -17.891 1 96.62 173 ASN B O 1
ATOM 4924 N N . PRO B 1 174 ? 7.508 -18.406 -16.875 1 97.75 174 PRO B N 1
ATOM 4925 C CA . PRO B 1 174 ? 8.633 -17.469 -16.891 1 97.75 174 PRO B CA 1
ATOM 4926 C C . PRO B 1 174 ? 9.812 -17.938 -16.047 1 97.75 174 PRO B C 1
ATOM 4928 O O . PRO B 1 174 ? 10.625 -17.125 -15.602 1 97.75 174 PRO B O 1
ATOM 4931 N N . HIS B 1 175 ? 10.008 -19.141 -15.867 1 95.44 175 HIS B N 1
ATOM 4932 C CA . HIS B 1 175 ? 11.008 -19.703 -14.961 1 95.44 175 HIS B CA 1
ATOM 4933 C C . HIS B 1 175 ? 12.422 -19.406 -15.445 1 95.44 175 HIS B C 1
ATOM 4935 O O . HIS B 1 175 ? 13.375 -19.438 -14.656 1 95.44 175 HIS B O 1
ATOM 4941 N N . ASN B 1 176 ? 12.625 -19.141 -16.703 1 94.38 176 ASN B N 1
ATOM 4942 C CA . ASN B 1 176 ? 13.953 -18.812 -17.234 1 94.38 176 ASN B CA 1
ATOM 4943 C C . ASN B 1 176 ? 14.555 -17.609 -16.531 1 94.38 176 ASN B C 1
ATOM 4945 O O . ASN B 1 176 ? 15.75 -17.344 -16.641 1 94.38 176 ASN B O 1
ATOM 4949 N N . ILE B 1 177 ? 13.75 -16.922 -15.766 1 95 177 ILE B N 1
ATOM 4950 C CA . ILE B 1 177 ? 14.242 -15.789 -14.992 1 95 177 ILE B CA 1
ATOM 4951 C C . ILE B 1 177 ? 15.305 -16.266 -14 1 95 177 ILE B C 1
ATOM 4953 O O . ILE B 1 177 ? 16.188 -15.5 -13.602 1 95 177 ILE B O 1
ATOM 4957 N N . CYS B 1 178 ? 15.195 -17.516 -13.57 1 91.69 178 CYS B N 1
ATOM 4958 C CA . CYS B 1 178 ? 16.188 -18.0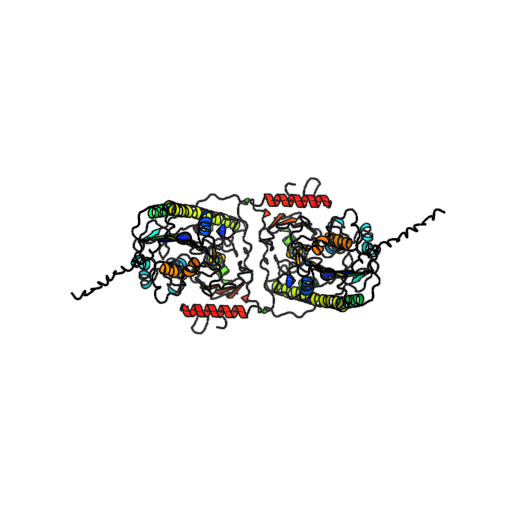78 -12.664 1 91.69 178 CYS B CA 1
ATOM 4959 C C . CYS B 1 178 ? 17.562 -18.125 -13.32 1 91.69 178 CYS B C 1
ATOM 4961 O O . CYS B 1 178 ? 18.562 -17.766 -12.688 1 91.69 178 CYS B O 1
ATOM 4963 N N . GLU B 1 179 ? 17.625 -18.578 -14.547 1 89.62 179 GLU B N 1
ATOM 4964 C CA . GLU B 1 179 ? 18.875 -18.578 -15.289 1 89.62 179 GLU B CA 1
ATOM 4965 C C . GLU B 1 179 ? 19.422 -17.172 -15.469 1 89.62 179 GLU B C 1
ATOM 4967 O O . GLU B 1 179 ? 20.625 -16.938 -15.359 1 89.62 179 GLU B O 1
ATOM 4972 N N . TYR B 1 180 ? 18.547 -16.297 -15.703 1 90.38 180 TYR B N 1
ATOM 4973 C CA . TYR B 1 180 ? 18.953 -14.906 -15.844 1 90.38 180 TYR B CA 1
ATOM 4974 C C . TYR B 1 180 ? 19.609 -14.398 -14.57 1 90.38 180 TYR B C 1
ATOM 4976 O O . TYR B 1 180 ? 20.672 -13.758 -14.617 1 90.38 180 TYR B O 1
ATOM 4984 N N . ALA B 1 181 ? 18.922 -14.672 -13.492 1 90.12 181 ALA B N 1
ATOM 4985 C CA . ALA B 1 181 ? 19.469 -14.234 -12.211 1 90.12 181 ALA B CA 1
ATOM 4986 C C . ALA B 1 181 ? 20.875 -14.789 -11.984 1 90.12 181 ALA B C 1
ATOM 4988 O O . ALA B 1 181 ? 21.703 -14.148 -11.336 1 90.12 181 ALA B O 1
ATOM 4989 N N . ARG B 1 182 ? 21.125 -15.922 -12.602 1 85.75 182 ARG B N 1
ATOM 4990 C CA . ARG B 1 182 ? 22.422 -16.578 -12.445 1 85.75 182 ARG B CA 1
ATOM 4991 C C . ARG B 1 182 ? 23.375 -16.172 -13.562 1 85.75 182 ARG B C 1
ATOM 4993 O O . ARG B 1 182 ? 24.469 -16.719 -13.68 1 85.75 182 ARG B O 1
ATOM 5000 N N . SER B 1 183 ? 22.953 -15.281 -14.383 1 85.69 183 SER B N 1
ATOM 5001 C CA . SER B 1 183 ? 23.734 -14.789 -15.508 1 85.69 183 SER B CA 1
ATOM 5002 C C . SER B 1 183 ? 24.078 -15.914 -16.484 1 85.69 183 SER B C 1
ATOM 5004 O O . SER B 1 183 ? 25.203 -16.031 -16.953 1 85.69 183 SER B O 1
ATOM 5006 N N . GLN B 1 184 ? 23.031 -16.781 -16.703 1 85.19 184 GLN B N 1
ATOM 5007 C CA . GLN B 1 184 ? 23.156 -17.922 -17.594 1 85.19 184 GLN B CA 1
ATOM 5008 C C . GLN B 1 184 ? 22.312 -17.734 -18.859 1 85.19 184 GLN B C 1
ATOM 5010 O O . GLN B 1 184 ? 21.5 -16.812 -18.922 1 85.19 184 GLN B O 1
ATOM 5015 N N . ASN B 1 185 ? 22.562 -18.578 -19.797 1 83.81 185 ASN B N 1
ATOM 5016 C CA . ASN B 1 185 ? 21.719 -18.609 -20.984 1 83.81 185 ASN B CA 1
ATOM 5017 C C . ASN B 1 185 ? 20.312 -19.078 -20.672 1 83.81 185 ASN B C 1
ATOM 5019 O O . ASN B 1 185 ? 20.125 -19.984 -19.859 1 83.81 185 ASN B O 1
ATOM 5023 N N . LEU B 1 186 ? 19.391 -18.469 -21.344 1 86.44 186 LEU B N 1
ATOM 5024 C CA . LEU B 1 186 ? 17.984 -18.844 -21.141 1 86.44 186 LEU B CA 1
ATOM 5025 C C . LEU B 1 186 ? 17.562 -19.891 -22.156 1 86.44 186 LEU B C 1
ATOM 5027 O O . LEU B 1 186 ? 17.547 -19.641 -23.359 1 86.44 186 LEU B O 1
ATOM 5031 N N . PRO B 1 187 ? 17.172 -20.984 -21.719 1 82.62 187 PRO B N 1
ATOM 5032 C CA . PRO B 1 187 ? 16.828 -22.047 -22.656 1 82.62 187 PRO B CA 1
ATOM 5033 C C . PRO B 1 187 ? 15.68 -21.672 -23.594 1 82.62 187 PRO B C 1
ATOM 5035 O O . PRO B 1 187 ? 15.703 -22.016 -24.781 1 82.62 187 PRO B O 1
ATOM 5038 N N . PHE B 1 188 ? 14.711 -20.969 -23.031 1 86.5 188 PHE B N 1
ATOM 5039 C CA . PHE B 1 188 ? 13.508 -20.672 -23.812 1 86.5 188 PHE B CA 1
ATOM 5040 C C . PHE B 1 188 ? 13.156 -19.188 -23.719 1 86.5 188 PHE B C 1
ATOM 5042 O O . PHE B 1 188 ? 11.992 -18.812 -23.875 1 86.5 188 PHE B O 1
ATOM 5049 N N . GLY B 1 189 ? 14.055 -18.391 -23.281 1 84.5 189 GLY B N 1
ATOM 5050 C CA . GLY B 1 189 ? 13.695 -17.016 -22.953 1 84.5 189 GLY B CA 1
ATOM 5051 C C . GLY B 1 189 ? 14.664 -16 -23.531 1 84.5 189 GLY B C 1
ATOM 5052 O O . GLY B 1 189 ? 14.938 -14.977 -22.906 1 84.5 189 GLY B O 1
ATOM 5053 N N . ASN B 1 190 ? 15.242 -16.281 -24.688 1 83.75 190 ASN B N 1
ATOM 5054 C CA . ASN B 1 190 ? 16.172 -15.312 -25.234 1 83.75 190 ASN B CA 1
ATOM 5055 C C . ASN B 1 190 ? 15.438 -14.133 -25.875 1 83.75 190 ASN B C 1
ATOM 5057 O O . ASN B 1 190 ? 14.836 -14.273 -26.938 1 83.75 190 ASN B O 1
ATOM 5061 N N . LEU B 1 191 ? 15.43 -13 -25.156 1 91.19 191 LEU B N 1
ATOM 5062 C CA . LEU B 1 191 ? 14.797 -11.75 -25.578 1 91.19 191 LEU B CA 1
ATOM 5063 C C . LEU B 1 191 ? 15.789 -10.594 -25.5 1 91.19 191 LEU B C 1
ATOM 5065 O O . LEU B 1 191 ? 16.656 -10.562 -24.625 1 91.19 191 LEU B O 1
ATOM 5069 N N . PRO B 1 192 ? 15.648 -9.688 -26.484 1 90.69 192 PRO B N 1
ATOM 5070 C CA . PRO B 1 192 ? 16.5 -8.508 -26.375 1 90.69 192 PRO B CA 1
ATOM 5071 C C . PRO B 1 192 ? 16.188 -7.66 -25.141 1 90.69 192 PRO B C 1
ATOM 5073 O O . PRO B 1 192 ? 15.016 -7.539 -24.766 1 90.69 192 PRO B O 1
ATOM 5076 N N . GLU B 1 193 ? 17.219 -7.105 -24.594 1 89.88 193 GLU B N 1
ATOM 5077 C CA . GLU B 1 193 ? 17 -6.234 -23.438 1 89.88 193 GLU B CA 1
ATOM 5078 C C . GLU B 1 193 ? 16.406 -4.891 -23.859 1 89.88 193 GLU B C 1
ATOM 5080 O O . GLU B 1 193 ? 16.781 -4.344 -24.906 1 89.88 193 GLU B O 1
ATOM 5085 N N . LEU B 1 194 ? 15.578 -4.387 -23.047 1 94.19 194 LEU B N 1
ATOM 5086 C CA . LEU B 1 194 ? 15.016 -3.055 -23.25 1 94.19 194 LEU B CA 1
ATOM 5087 C C . LEU B 1 194 ? 15.93 -1.984 -22.656 1 94.19 194 LEU B C 1
ATOM 5089 O O . LEU B 1 194 ? 16.734 -2.271 -21.781 1 94.19 194 LEU B O 1
ATOM 5093 N N . PRO B 1 195 ? 15.773 -0.706 -23.203 1 95.06 195 PRO B N 1
ATOM 5094 C CA . PRO B 1 195 ? 16.516 0.382 -22.562 1 95.06 195 PRO B CA 1
ATOM 5095 C C . PRO B 1 195 ? 16.062 0.638 -21.125 1 95.06 195 PRO B C 1
ATOM 5097 O O . PRO B 1 195 ? 14.922 0.333 -20.766 1 95.06 195 PRO B O 1
ATOM 5100 N N . GLN B 1 196 ? 16.922 1.192 -20.328 1 94.19 196 GLN B N 1
ATOM 5101 C CA . GLN B 1 196 ? 16.734 1.363 -18.891 1 94.19 196 GLN B CA 1
ATOM 5102 C C . GLN B 1 196 ? 15.461 2.152 -18.609 1 94.19 196 GLN B C 1
ATOM 5104 O O . GLN B 1 196 ? 14.75 1.859 -17.641 1 94.19 196 GLN B O 1
ATOM 5109 N N . ASP B 1 197 ? 15.172 3.135 -19.359 1 93.38 197 ASP B N 1
ATOM 5110 C CA . ASP B 1 197 ? 14.031 4 -19.078 1 93.38 197 ASP B CA 1
ATOM 5111 C C . ASP B 1 197 ? 12.719 3.303 -19.422 1 93.38 197 ASP B C 1
ATOM 5113 O O . ASP B 1 197 ? 11.641 3.842 -19.172 1 93.38 197 ASP B O 1
ATOM 5117 N N . GLU B 1 198 ? 12.805 2.049 -19.953 1 95.62 198 GLU B N 1
ATOM 5118 C CA . GLU B 1 198 ? 11.602 1.266 -20.25 1 95.62 198 GLU B CA 1
ATOM 5119 C C . GLU B 1 198 ? 11.398 0.168 -19.203 1 95.62 198 GLU B C 1
ATOM 5121 O O . GLU B 1 198 ? 10.383 -0.528 -19.219 1 95.62 198 GLU B O 1
ATOM 5126 N N . TRP B 1 199 ? 12.391 0.025 -18.297 1 96.56 199 TRP B N 1
ATOM 5127 C CA . TRP B 1 199 ? 12.219 -0.937 -17.219 1 96.56 199 TRP B CA 1
ATOM 5128 C C . TRP B 1 199 ? 11.164 -0.459 -16.219 1 96.56 199 TRP B C 1
ATOM 5130 O O . TRP B 1 199 ? 11.086 0.734 -15.93 1 96.56 199 TRP B O 1
ATOM 5140 N N . PRO B 1 200 ? 10.344 -1.423 -15.773 1 96.38 200 PRO B N 1
ATOM 5141 C CA . PRO B 1 200 ? 9.398 -1.02 -14.734 1 96.38 200 PRO B CA 1
ATOM 5142 C C . PRO B 1 200 ? 10.086 -0.599 -13.438 1 96.38 200 PRO B C 1
ATOM 5144 O O . PRO B 1 200 ? 11.227 -0.993 -13.188 1 96.38 200 PRO B O 1
ATOM 5147 N N . GLY B 1 201 ? 9.359 0.23 -12.625 1 95.38 201 GLY B N 1
ATOM 5148 C CA . GLY B 1 201 ? 9.852 0.566 -11.297 1 95.38 201 GLY B CA 1
ATOM 5149 C C . GLY B 1 201 ? 9.875 -0.62 -10.352 1 95.38 201 GLY B C 1
ATOM 5150 O O . GLY B 1 201 ? 9.523 -1.735 -10.734 1 95.38 201 GLY B O 1
ATOM 5151 N N . LEU B 1 202 ? 10.391 -0.326 -9.164 1 96.19 202 LEU B N 1
ATOM 5152 C CA . LEU B 1 202 ? 10.414 -1.336 -8.109 1 96.19 202 LEU B CA 1
ATOM 5153 C C . LEU B 1 202 ? 9.086 -1.381 -7.367 1 96.19 202 LEU B C 1
ATOM 5155 O O . LEU B 1 202 ? 8.336 -0.4 -7.367 1 96.19 202 LEU B O 1
ATOM 5159 N N . PRO B 1 203 ? 8.727 -2.582 -6.859 1 95.38 203 PRO B N 1
ATOM 5160 C CA . PRO B 1 203 ? 7.488 -2.646 -6.082 1 95.38 203 PRO B CA 1
ATOM 5161 C C . PRO B 1 203 ? 7.559 -1.846 -4.785 1 95.38 203 PRO B C 1
ATOM 5163 O O . PRO B 1 203 ? 8.648 -1.608 -4.262 1 95.38 203 PRO B O 1
ATOM 5166 N N . SER B 1 204 ? 6.348 -1.465 -4.262 1 94.31 204 SER B N 1
ATOM 5167 C CA . SER B 1 204 ? 6.27 -0.651 -3.053 1 94.31 204 SER B CA 1
ATOM 5168 C C . SER B 1 204 ? 6.867 -1.381 -1.854 1 94.31 204 SER B C 1
ATOM 5170 O O . SER B 1 204 ? 7.32 -0.749 -0.898 1 94.31 204 SER B O 1
ATOM 5172 N N . ASN B 1 205 ? 6.844 -2.672 -1.882 1 96.5 205 ASN B N 1
ATOM 5173 C CA . ASN B 1 205 ? 7.391 -3.492 -0.805 1 96.5 205 ASN B CA 1
ATOM 5174 C C . ASN B 1 205 ? 8.758 -4.062 -1.17 1 96.5 205 ASN B C 1
ATOM 5176 O O . ASN B 1 205 ? 9.086 -5.188 -0.791 1 96.5 205 ASN B O 1
ATOM 5180 N N . PHE B 1 206 ? 9.586 -3.227 -1.929 1 96.81 206 PHE B N 1
ATOM 5181 C CA . PHE B 1 206 ? 10.922 -3.645 -2.342 1 96.81 206 PHE B CA 1
ATOM 5182 C C . PHE B 1 206 ? 11.797 -3.938 -1.127 1 96.81 206 PHE B C 1
ATOM 5184 O O . PHE B 1 206 ? 12.477 -4.965 -1.078 1 96.81 206 PHE B O 1
ATOM 5191 N N . ALA B 1 207 ? 11.719 -3.039 -0.14 1 94.5 207 ALA B N 1
ATOM 5192 C CA . ALA B 1 207 ? 12.508 -3.24 1.072 1 94.5 207 ALA B CA 1
ATOM 5193 C C . ALA B 1 207 ? 11.844 -4.254 1.998 1 94.5 207 ALA B C 1
ATOM 5195 O O . ALA B 1 207 ? 10.617 -4.355 2.039 1 94.5 207 ALA B O 1
ATOM 5196 N N . ARG B 1 208 ? 12.641 -4.93 2.754 1 93.31 208 ARG B N 1
ATOM 5197 C CA . ARG B 1 208 ? 12.109 -5.848 3.756 1 93.31 208 ARG B CA 1
ATOM 5198 C C . ARG B 1 208 ? 11.578 -5.09 4.969 1 93.31 208 ARG B C 1
ATOM 5200 O O . ARG B 1 208 ? 12.18 -4.098 5.395 1 93.31 208 ARG B O 1
ATOM 5207 N N . ASN B 1 209 ? 10.422 -5.582 5.453 1 93.12 209 ASN B N 1
ATOM 5208 C CA . ASN B 1 209 ? 10.008 -5.039 6.738 1 93.12 209 ASN B CA 1
ATOM 5209 C C . ASN B 1 209 ? 11.008 -5.371 7.844 1 93.12 209 ASN B C 1
ATOM 5211 O O . ASN B 1 209 ? 11.609 -6.445 7.836 1 93.12 209 ASN B O 1
ATOM 5215 N N . PRO B 1 210 ? 11.25 -4.453 8.789 1 94.12 210 PRO B N 1
ATOM 5216 C CA . PRO B 1 210 ? 12.289 -4.645 9.805 1 94.12 210 PRO B CA 1
ATOM 5217 C C . PRO B 1 210 ? 12.008 -5.844 10.711 1 94.12 210 PRO B C 1
ATOM 5219 O O . PRO B 1 210 ? 12.898 -6.301 11.43 1 94.12 210 PRO B O 1
ATOM 5222 N N . TYR B 1 211 ? 10.82 -6.352 10.75 1 96.06 211 TYR B N 1
ATOM 5223 C CA . TYR B 1 211 ? 10.453 -7.488 11.594 1 96.06 211 TYR B CA 1
ATOM 5224 C C . TYR B 1 211 ? 10.133 -8.711 10.75 1 96.06 211 TYR B C 1
ATOM 5226 O O . TYR B 1 211 ? 9.227 -9.484 11.086 1 96.06 211 TYR B O 1
ATOM 5234 N N . ASP B 1 212 ? 10.828 -8.82 9.617 1 95.69 212 ASP B N 1
ATOM 5235 C CA . ASP B 1 212 ? 10.766 -10 8.758 1 95.69 212 ASP B CA 1
ATOM 5236 C C . ASP B 1 212 ? 11.531 -11.172 9.383 1 95.69 212 ASP B C 1
ATOM 5238 O O . ASP B 1 212 ? 12.383 -10.969 10.25 1 95.69 212 ASP B O 1
ATOM 5242 N N . ALA B 1 213 ? 11.164 -12.383 8.992 1 94.62 213 ALA B N 1
ATOM 5243 C CA . ALA B 1 213 ? 11.844 -13.562 9.531 1 94.62 213 ALA B CA 1
ATOM 5244 C C . ALA B 1 213 ? 13.312 -13.586 9.109 1 94.62 213 ALA B C 1
ATOM 5246 O O . ALA B 1 213 ? 13.617 -13.516 7.918 1 94.62 213 ALA B O 1
ATOM 5247 N N . ASP B 1 214 ? 14.172 -13.734 10.039 1 93.25 214 ASP B N 1
ATOM 5248 C CA . ASP B 1 214 ? 15.602 -13.633 9.734 1 93.25 214 ASP B CA 1
ATOM 5249 C C . ASP B 1 214 ? 16.094 -14.859 8.977 1 93.25 214 ASP B C 1
ATOM 5251 O O . ASP B 1 214 ? 17.125 -14.805 8.305 1 93.25 214 ASP B O 1
ATOM 5255 N N . VAL B 1 215 ? 15.359 -15.961 9.062 1 91.44 215 VAL B N 1
ATOM 5256 C CA . VAL B 1 215 ? 15.75 -17.188 8.383 1 91.44 215 VAL B CA 1
ATOM 5257 C C . VAL B 1 215 ? 15.766 -16.969 6.871 1 91.44 215 VAL B C 1
ATOM 5259 O O . VAL B 1 215 ? 16.531 -17.609 6.152 1 91.44 215 VAL B O 1
ATOM 5262 N N . ILE B 1 216 ? 14.984 -16.031 6.375 1 92.06 216 ILE B N 1
ATOM 5263 C CA . ILE B 1 216 ? 14.945 -15.742 4.945 1 92.06 216 ILE B CA 1
ATOM 5264 C C . ILE B 1 216 ? 16.266 -15.125 4.508 1 92.06 216 ILE B C 1
ATOM 5266 O O . ILE B 1 216 ? 16.828 -15.516 3.484 1 92.06 216 ILE B O 1
ATOM 5270 N N . ASP B 1 217 ? 16.719 -14.148 5.309 1 90.06 217 ASP B N 1
ATOM 5271 C CA . ASP B 1 217 ? 18.016 -13.555 5.027 1 90.06 217 ASP B CA 1
ATOM 5272 C C . ASP B 1 217 ? 19.125 -14.594 5.109 1 90.06 217 ASP B C 1
ATOM 5274 O O . ASP B 1 217 ? 20.078 -14.562 4.32 1 90.06 217 ASP B O 1
ATOM 5278 N N . TYR B 1 218 ? 19.016 -15.445 6.07 1 88.44 218 TYR B N 1
ATOM 5279 C CA . TYR B 1 218 ? 19.984 -16.516 6.238 1 88.44 218 TYR B CA 1
ATOM 5280 C C . TYR B 1 218 ? 20.047 -17.406 5 1 88.44 218 TYR B C 1
ATOM 5282 O O . TYR B 1 218 ? 21.125 -17.703 4.48 1 88.44 218 TYR B O 1
ATOM 5290 N N . GLU B 1 219 ? 18.906 -17.766 4.543 1 88.19 219 GLU B N 1
ATOM 5291 C CA . GLU B 1 219 ? 18.828 -18.594 3.34 1 88.19 219 GLU B CA 1
ATOM 5292 C C . GLU B 1 219 ? 19.438 -17.875 2.137 1 88.19 219 GLU B C 1
ATOM 5294 O O . GLU B 1 219 ? 20.203 -18.469 1.378 1 88.19 219 GLU B O 1
ATOM 5299 N N . GLN B 1 220 ? 19.078 -16.656 1.925 1 88.31 220 GLN B N 1
ATOM 5300 C CA . GLN B 1 220 ? 19.578 -15.883 0.789 1 88.31 220 GLN B CA 1
ATOM 5301 C C . GLN B 1 220 ? 21.094 -15.766 0.824 1 88.31 220 GLN B C 1
ATOM 5303 O O . GLN B 1 220 ? 21.75 -15.812 -0.219 1 88.31 220 GLN B O 1
ATOM 5308 N N . THR B 1 221 ? 21.641 -15.625 2.002 1 86.19 221 THR B N 1
ATOM 5309 C CA . THR B 1 221 ? 23.062 -15.43 2.182 1 86.19 221 THR B CA 1
ATOM 5310 C C . THR B 1 221 ? 23.828 -16.734 1.937 1 86.19 221 THR B C 1
ATOM 5312 O O . THR B 1 221 ? 24.906 -16.719 1.334 1 86.19 221 THR B O 1
ATOM 5315 N N . LEU B 1 222 ? 23.234 -17.828 2.301 1 83.81 222 LEU B N 1
ATOM 5316 C CA . LEU B 1 222 ? 23.984 -19.078 2.303 1 83.81 222 LEU B CA 1
ATOM 5317 C C . LEU B 1 222 ? 23.781 -19.828 0.99 1 83.81 222 LEU B C 1
ATOM 5319 O O . LEU B 1 222 ? 24.594 -20.688 0.634 1 83.81 222 LEU B O 1
ATOM 5323 N N . ASN B 1 223 ? 22.75 -19.5 0.347 1 85.81 223 ASN B N 1
ATOM 5324 C CA . ASN B 1 223 ? 22.422 -20.25 -0.861 1 85.81 223 ASN B CA 1
ATOM 5325 C C . ASN B 1 223 ? 22.625 -19.406 -2.117 1 85.81 223 ASN B C 1
ATOM 5327 O O . ASN B 1 223 ? 21.688 -19.188 -2.877 1 85.81 223 ASN B O 1
ATOM 5331 N N . TYR B 1 224 ? 23.828 -19.156 -2.385 1 81.44 224 TYR B N 1
ATOM 5332 C CA . TYR B 1 224 ? 24.203 -18.312 -3.514 1 81.44 224 TYR B CA 1
ATOM 5333 C C . TYR B 1 224 ? 23.812 -18.969 -4.836 1 81.44 224 TYR B C 1
ATOM 5335 O O . TYR B 1 224 ? 23.469 -18.281 -5.801 1 81.44 224 TYR B O 1
ATOM 5343 N N . SER B 1 225 ? 23.891 -20.219 -4.828 1 78.62 225 SER B N 1
ATOM 5344 C CA . SER B 1 225 ? 23.562 -20.938 -6.055 1 78.62 225 SER B CA 1
ATOM 5345 C C . SER B 1 225 ? 22.109 -20.703 -6.465 1 78.62 225 SER B C 1
ATOM 5347 O O . SER B 1 225 ? 21.797 -20.656 -7.656 1 78.62 225 SER B O 1
ATOM 5349 N N . ALA B 1 226 ? 21.312 -20.406 -5.531 1 78.81 226 ALA B N 1
ATOM 5350 C CA . ALA B 1 226 ? 19.891 -20.203 -5.812 1 78.81 226 ALA B CA 1
ATOM 5351 C C . ALA B 1 226 ? 19.562 -18.703 -5.859 1 78.81 226 ALA B C 1
ATOM 5353 O O . ALA B 1 226 ? 18.703 -18.281 -6.629 1 78.81 226 ALA B O 1
ATOM 5354 N N . TYR B 1 227 ? 20.375 -18.016 -5.055 1 83.88 227 TYR B N 1
ATOM 5355 C CA . TYR B 1 227 ? 20 -16.625 -4.891 1 83.88 227 TYR B CA 1
ATOM 5356 C C . TYR B 1 227 ? 21.203 -15.711 -5.133 1 83.88 227 TYR B C 1
ATOM 5358 O O . TYR B 1 227 ? 21.609 -14.953 -4.25 1 83.88 227 TYR B O 1
ATOM 5366 N N . PRO B 1 228 ? 21.641 -15.656 -6.309 1 86.25 228 PRO B N 1
ATOM 5367 C CA . PRO B 1 228 ? 22.812 -14.828 -6.594 1 86.25 228 PRO B CA 1
ATOM 5368 C C . PRO B 1 228 ? 22.469 -13.344 -6.707 1 86.25 228 PRO B C 1
ATOM 5370 O O . PRO B 1 228 ? 23.328 -12.531 -7.051 1 86.25 228 PRO B O 1
ATOM 5373 N N . THR B 1 229 ? 21.312 -12.875 -6.363 1 89.56 229 THR B N 1
ATOM 5374 C CA . THR B 1 229 ? 20.844 -11.5 -6.535 1 89.56 229 THR B CA 1
ATOM 5375 C C . THR B 1 229 ? 21.109 -10.68 -5.277 1 89.56 229 THR B C 1
ATOM 5377 O O . THR B 1 229 ? 20.672 -9.531 -5.184 1 89.56 229 THR B O 1
ATOM 5380 N N . ARG B 1 230 ? 21.766 -11.188 -4.375 1 85 230 ARG B N 1
ATOM 5381 C CA . ARG B 1 230 ? 21.969 -10.539 -3.082 1 85 230 ARG B CA 1
ATOM 5382 C C . ARG B 1 230 ? 22.594 -9.164 -3.246 1 85 230 ARG B C 1
ATOM 5384 O O . ARG B 1 230 ? 22.359 -8.266 -2.434 1 85 230 ARG B O 1
ATOM 5391 N N . HIS B 1 231 ? 23.344 -9 -4.324 1 87.06 231 HIS B N 1
ATOM 5392 C CA . HIS B 1 231 ? 24.047 -7.734 -4.484 1 87.06 231 HIS B CA 1
ATOM 5393 C C . HIS B 1 231 ? 23.469 -6.922 -5.641 1 87.06 231 HIS B C 1
ATOM 5395 O O . HIS B 1 231 ? 24.109 -5.984 -6.125 1 87.06 231 HIS B O 1
ATOM 5401 N N . TYR B 1 232 ? 22.359 -7.281 -6.066 1 93.38 232 TYR B N 1
ATOM 5402 C CA . TYR B 1 232 ? 21.703 -6.5 -7.102 1 93.38 232 TYR B CA 1
ATOM 5403 C C . TYR B 1 232 ? 21.453 -5.07 -6.641 1 93.38 232 TYR B C 1
ATOM 5405 O O . TYR B 1 232 ? 21.016 -4.844 -5.508 1 93.38 232 TYR B O 1
ATOM 5413 N N . SER B 1 233 ? 21.828 -4.094 -7.488 1 94.94 233 SER B N 1
ATOM 5414 C CA . SER B 1 233 ? 21.406 -2.709 -7.289 1 94.94 233 SER B CA 1
ATOM 5415 C C . SER B 1 233 ? 19.922 -2.531 -7.609 1 94.94 233 SER B C 1
ATOM 5417 O O . SER B 1 233 ? 19.312 -3.416 -8.203 1 94.94 233 SER B O 1
ATOM 5419 N N . PRO B 1 234 ? 19.375 -1.379 -7.199 1 95.38 234 PRO B N 1
ATOM 5420 C CA . PRO B 1 234 ? 18 -1.11 -7.598 1 95.38 234 PRO B CA 1
ATOM 5421 C C . PRO B 1 234 ? 17.781 -1.198 -9.109 1 95.38 234 PRO B C 1
ATOM 5423 O O . PRO B 1 234 ? 16.781 -1.75 -9.562 1 95.38 234 PRO B O 1
ATOM 5426 N N . ASP B 1 235 ? 18.688 -0.728 -9.898 1 95.81 235 ASP B N 1
ATOM 5427 C CA . ASP B 1 235 ? 18.578 -0.818 -11.352 1 95.81 235 ASP B CA 1
ATOM 5428 C C . ASP B 1 235 ? 18.656 -2.27 -11.82 1 95.81 235 ASP B C 1
ATOM 5430 O O . ASP B 1 235 ? 17.969 -2.656 -12.766 1 95.81 235 ASP B O 1
ATOM 5434 N N . ASP B 1 236 ? 19.5 -3.061 -11.148 1 95.88 236 ASP B N 1
ATOM 5435 C CA . ASP B 1 236 ? 19.562 -4.48 -11.484 1 95.88 236 ASP B CA 1
ATOM 5436 C C . ASP B 1 236 ? 18.203 -5.156 -11.266 1 95.88 236 ASP B C 1
ATOM 5438 O O . ASP B 1 236 ? 17.781 -5.988 -12.07 1 95.88 236 ASP B O 1
ATOM 5442 N N . TRP B 1 237 ? 17.578 -4.77 -10.211 1 96.94 237 TRP B N 1
ATOM 5443 C CA . TRP B 1 237 ? 16.266 -5.336 -9.906 1 96.94 237 TRP B CA 1
ATOM 5444 C C . TRP B 1 237 ? 15.227 -4.887 -10.93 1 96.94 237 TRP B C 1
ATOM 5446 O O . TRP B 1 237 ? 14.359 -5.664 -11.32 1 96.94 237 TRP B O 1
ATOM 5456 N N . ARG B 1 238 ? 15.25 -3.604 -11.336 1 96.94 238 ARG B N 1
ATOM 5457 C CA . ARG B 1 238 ? 14.344 -3.145 -12.383 1 96.94 238 ARG B CA 1
ATOM 5458 C C . ARG B 1 238 ? 14.562 -3.936 -13.672 1 96.94 238 ARG B C 1
ATOM 5460 O O . ARG B 1 238 ? 13.594 -4.289 -14.359 1 96.94 238 ARG B O 1
ATOM 5467 N N . ARG B 1 239 ? 15.844 -4.188 -13.992 1 96.19 239 ARG B N 1
ATOM 5468 C CA . ARG B 1 239 ? 16.188 -4.992 -15.156 1 96.19 239 ARG B CA 1
ATOM 5469 C C . ARG B 1 239 ? 15.633 -6.402 -15.031 1 96.19 239 ARG B C 1
ATOM 5471 O O . ARG B 1 239 ? 15.078 -6.945 -15.992 1 96.19 239 ARG B O 1
ATOM 5478 N N . TYR B 1 240 ? 15.781 -7.008 -13.883 1 96.38 240 TYR B N 1
ATOM 5479 C CA . TYR B 1 240 ? 15.234 -8.328 -13.578 1 96.38 240 TYR B CA 1
ATOM 5480 C C . TYR B 1 240 ? 13.727 -8.352 -13.805 1 96.38 240 TYR B C 1
ATOM 5482 O O . TYR B 1 240 ? 13.211 -9.242 -14.492 1 96.38 240 TYR B O 1
ATOM 5490 N N . ARG B 1 241 ? 13.078 -7.371 -13.266 1 97.56 241 ARG B N 1
ATOM 5491 C CA . ARG B 1 241 ? 11.625 -7.281 -13.391 1 97.56 241 ARG B CA 1
ATOM 5492 C C . ARG B 1 241 ? 11.203 -7.125 -14.844 1 97.56 241 ARG B C 1
ATOM 5494 O O . ARG B 1 241 ? 10.219 -7.723 -15.281 1 97.56 241 ARG B O 1
ATOM 5501 N N . SER B 1 242 ? 11.953 -6.324 -15.562 1 97.44 242 SER B N 1
ATOM 5502 C CA . SER B 1 242 ? 11.672 -6.129 -16.984 1 97.44 242 SER B CA 1
ATOM 5503 C C . SER B 1 242 ? 11.688 -7.453 -17.734 1 97.44 242 SER B C 1
ATOM 5505 O O . SER B 1 242 ? 10.742 -7.777 -18.453 1 97.44 242 SER B O 1
ATOM 5507 N N . LEU B 1 243 ? 12.719 -8.188 -17.547 1 96.88 243 LEU B N 1
ATOM 5508 C CA . LEU B 1 243 ? 12.82 -9.461 -18.266 1 96.88 243 LEU B CA 1
ATOM 5509 C C . LEU B 1 243 ? 11.75 -10.438 -17.781 1 96.88 243 LEU B C 1
ATOM 5511 O O . LEU B 1 243 ? 11.148 -11.148 -18.594 1 96.88 243 LEU B O 1
ATOM 5515 N N . TYR B 1 244 ? 11.531 -10.508 -16.484 1 97.81 244 TYR B N 1
ATOM 5516 C CA . TYR B 1 244 ? 10.5 -11.391 -15.93 1 97.81 244 TYR B CA 1
ATOM 5517 C C . TYR B 1 244 ? 9.164 -11.156 -16.609 1 97.81 244 TYR B C 1
ATOM 5519 O O . TYR B 1 244 ? 8.516 -12.109 -17.078 1 97.81 244 TYR B O 1
ATOM 5527 N N . PHE B 1 245 ? 8.781 -9.883 -16.688 1 98.25 245 PHE B N 1
ATOM 5528 C CA . PHE B 1 245 ? 7.5 -9.555 -17.312 1 98.25 245 PHE B CA 1
ATOM 5529 C C . PHE B 1 245 ? 7.504 -9.891 -18.797 1 98.25 245 PHE B C 1
ATOM 5531 O O . PHE B 1 245 ? 6.496 -10.352 -19.328 1 98.25 245 PHE B O 1
ATOM 5538 N N . ARG B 1 246 ? 8.586 -9.711 -19.453 1 97.75 246 ARG B N 1
ATOM 5539 C CA . ARG B 1 246 ? 8.664 -10.047 -20.875 1 97.75 246 ARG B CA 1
ATOM 5540 C C . ARG B 1 246 ? 8.586 -11.555 -21.094 1 97.75 246 ARG B C 1
ATOM 5542 O O . ARG B 1 246 ? 8.031 -12.016 -22.094 1 97.75 246 ARG B O 1
ATOM 5549 N N . LEU B 1 247 ? 9.18 -12.352 -20.156 1 98.06 247 LEU B N 1
ATOM 5550 C CA . LEU B 1 247 ? 9.031 -13.805 -20.219 1 98.06 247 LEU B CA 1
ATOM 5551 C C . LEU B 1 247 ? 7.578 -14.211 -20.016 1 98.06 247 LEU B C 1
ATOM 5553 O O . LEU B 1 247 ? 7.086 -15.133 -20.672 1 98.06 247 LEU B O 1
ATOM 5557 N N . VAL B 1 248 ? 6.879 -13.547 -19.109 1 98.62 248 VAL B N 1
ATOM 5558 C CA . VAL B 1 248 ? 5.457 -13.781 -18.906 1 98.62 248 VAL B CA 1
ATOM 5559 C C . VAL B 1 248 ? 4.688 -13.477 -20.188 1 98.62 248 VAL B C 1
ATOM 5561 O O . VAL B 1 248 ? 3.816 -14.25 -20.594 1 98.62 248 VAL B O 1
ATOM 5564 N N . GLU B 1 249 ? 5.02 -12.352 -20.828 1 98.5 249 GLU B N 1
ATOM 5565 C CA . GLU B 1 249 ? 4.363 -11.969 -22.078 1 98.5 249 GLU B CA 1
ATOM 5566 C C . GLU B 1 249 ? 4.637 -12.992 -23.172 1 98.5 249 GLU B C 1
ATOM 5568 O O . GLU B 1 249 ? 3.758 -13.281 -24 1 98.5 249 GLU B O 1
ATOM 5573 N N . LYS B 1 250 ? 5.812 -13.523 -23.172 1 97.88 250 LYS B N 1
ATOM 5574 C CA . LYS B 1 250 ? 6.164 -14.539 -24.156 1 97.88 250 LYS B CA 1
ATOM 5575 C C . LYS B 1 250 ? 5.293 -15.781 -24 1 97.88 250 LYS B C 1
ATOM 5577 O O . LYS B 1 250 ? 4.762 -16.312 -24.984 1 97.88 250 LYS B O 1
ATOM 5582 N N . VAL B 1 251 ? 5.176 -16.25 -22.766 1 98.19 251 VAL B N 1
ATOM 5583 C CA . VAL B 1 251 ? 4.375 -17.453 -22.562 1 98.19 251 VAL B CA 1
ATOM 5584 C C . VAL B 1 251 ? 2.896 -17.125 -22.781 1 98.19 251 VAL B C 1
ATOM 5586 O O . VAL B 1 251 ? 2.135 -17.969 -23.25 1 98.19 251 VAL B O 1
ATOM 5589 N N . ASP B 1 252 ? 2.486 -15.906 -22.484 1 98.75 252 ASP B N 1
ATOM 5590 C CA . ASP B 1 252 ? 1.123 -15.484 -22.797 1 98.75 252 ASP B CA 1
ATOM 5591 C C . ASP B 1 252 ? 0.811 -15.672 -24.281 1 98.75 252 ASP B C 1
ATOM 5593 O O . ASP B 1 252 ? -0.274 -16.141 -24.641 1 98.75 252 ASP B O 1
ATOM 5597 N N . ALA B 1 253 ? 1.741 -15.32 -25.141 1 98.44 253 ALA B N 1
ATOM 5598 C CA . ALA B 1 253 ? 1.562 -15.477 -26.594 1 98.44 253 ALA B CA 1
ATOM 5599 C C . ALA B 1 253 ? 1.399 -16.953 -26.953 1 98.44 253 ALA B C 1
ATOM 5601 O O . ALA B 1 253 ? 0.592 -17.297 -27.828 1 98.44 253 ALA B O 1
ATOM 5602 N N . GLU B 1 254 ? 2.158 -17.828 -26.297 1 98.38 254 GLU B N 1
ATOM 5603 C CA . GLU B 1 254 ? 2.043 -19.266 -26.547 1 98.38 254 GLU B CA 1
ATOM 5604 C C . GLU B 1 254 ? 0.686 -19.797 -26.094 1 98.38 254 GLU B C 1
ATOM 5606 O O . GLU B 1 254 ? 0.068 -20.609 -26.797 1 98.38 254 GLU B O 1
ATOM 5611 N N . ILE B 1 255 ? 0.238 -19.312 -24.969 1 98.69 255 ILE B N 1
ATOM 5612 C CA . ILE B 1 255 ? -1.079 -19.688 -24.453 1 98.69 255 ILE B CA 1
ATOM 5613 C C . ILE B 1 255 ? -2.156 -19.234 -25.438 1 98.69 255 ILE B C 1
ATOM 5615 O O . ILE B 1 255 ? -3.139 -19.953 -25.656 1 98.69 255 ILE B O 1
ATOM 5619 N N . GLY B 1 256 ? -1.955 -18.125 -26.047 1 98.81 256 GLY B N 1
ATOM 5620 C CA . GLY B 1 256 ? -2.883 -17.625 -27.047 1 98.81 256 GLY B CA 1
ATOM 5621 C C . GLY B 1 256 ? -3.117 -18.594 -28.188 1 98.81 256 GLY B C 1
ATOM 5622 O O . GLY B 1 256 ? -4.246 -18.734 -28.672 1 98.81 256 GLY B O 1
ATOM 5623 N N . LYS B 1 257 ? -2.08 -19.281 -28.641 1 98.69 257 LYS B N 1
ATOM 5624 C CA . LYS B 1 257 ? -2.201 -20.266 -29.719 1 98.69 257 LYS B CA 1
ATOM 5625 C C . LYS B 1 257 ? -3.15 -21.391 -29.312 1 98.69 257 LYS B C 1
ATOM 5627 O O . LYS B 1 257 ? -3.945 -21.859 -30.141 1 98.69 257 LYS B O 1
ATOM 5632 N N . ILE B 1 258 ? -3.033 -21.797 -28.078 1 98.62 258 ILE B N 1
ATOM 5633 C CA . ILE B 1 258 ? -3.881 -22.875 -27.578 1 98.62 258 ILE B CA 1
ATOM 5634 C C . ILE B 1 258 ? -5.328 -22.406 -27.484 1 98.62 258 ILE B C 1
ATOM 5636 O O . ILE B 1 258 ? -6.246 -23.094 -27.922 1 98.62 258 ILE B O 1
ATOM 5640 N N . VAL B 1 259 ? -5.52 -21.188 -26.984 1 98.56 259 VAL B N 1
ATOM 5641 C CA . VAL B 1 259 ? -6.852 -20.609 -26.859 1 98.56 259 VAL B CA 1
ATOM 5642 C C . VAL B 1 259 ? -7.484 -20.438 -28.234 1 98.56 259 VAL B C 1
ATOM 5644 O O . VAL B 1 259 ? -8.664 -20.75 -28.422 1 98.56 259 VAL B O 1
ATOM 5647 N N . ASP B 1 260 ? -6.691 -20.016 -29.203 1 98.56 260 ASP B N 1
ATOM 5648 C CA . ASP B 1 260 ? -7.16 -19.891 -30.578 1 98.56 260 ASP B CA 1
ATOM 5649 C C . ASP B 1 260 ? -7.625 -21.234 -31.125 1 98.56 260 ASP B C 1
ATOM 5651 O O . ASP B 1 260 ? -8.625 -21.297 -31.844 1 98.56 260 ASP B O 1
ATOM 5655 N N . ALA B 1 261 ? -6.906 -22.297 -30.828 1 98.38 261 ALA B N 1
ATOM 5656 C CA . ALA B 1 261 ? -7.273 -23.641 -31.297 1 98.38 261 ALA B CA 1
ATOM 5657 C C . ALA B 1 261 ? -8.594 -24.078 -30.688 1 98.38 261 ALA B C 1
ATOM 5659 O O . ALA B 1 261 ? -9.414 -24.719 -31.359 1 98.38 261 ALA B O 1
ATOM 5660 N N . ILE B 1 262 ? -8.789 -23.781 -29.422 1 98.06 262 ILE B N 1
ATOM 5661 C CA . ILE B 1 262 ? -10.047 -24.109 -28.766 1 98.06 262 ILE B CA 1
ATOM 5662 C C . ILE B 1 262 ? -11.203 -23.406 -29.453 1 98.06 262 ILE B C 1
ATOM 5664 O O . ILE B 1 262 ? -12.258 -24.016 -29.688 1 98.06 262 ILE B O 1
ATOM 5668 N N . ASP B 1 263 ? -10.969 -22.141 -29.797 1 96.88 263 ASP B N 1
ATOM 5669 C CA . ASP B 1 263 ? -11.961 -21.359 -30.531 1 96.88 263 ASP B CA 1
ATOM 5670 C C . ASP B 1 263 ? -12.25 -21.984 -31.906 1 96.88 263 ASP B C 1
ATOM 5672 O O . ASP B 1 263 ? -13.406 -22.219 -32.25 1 96.88 263 ASP B O 1
ATOM 5676 N N . LYS B 1 264 ? -11.242 -22.297 -32.594 1 96.88 264 LYS B N 1
ATOM 5677 C CA . LYS B 1 264 ? -11.344 -22.766 -33.969 1 96.88 264 LYS B CA 1
ATOM 5678 C C . LYS B 1 264 ? -12.023 -24.125 -34.062 1 96.88 264 LYS B C 1
ATOM 5680 O O . LYS B 1 264 ? -12.766 -24.406 -35 1 96.88 264 LYS B O 1
ATOM 5685 N N . GLN B 1 265 ? -11.82 -24.969 -33.094 1 96.19 265 GLN B N 1
ATOM 5686 C CA . GLN B 1 265 ? -12.352 -26.328 -33.094 1 96.19 265 GLN B CA 1
ATOM 5687 C C . GLN B 1 265 ? -13.688 -26.406 -32.344 1 96.19 265 GLN B C 1
ATOM 5689 O O . GLN B 1 265 ? -14.242 -27.484 -32.156 1 96.19 265 GLN B O 1
ATOM 5694 N N . ASP B 1 266 ? -14.188 -25.281 -31.859 1 95.75 266 ASP B N 1
ATOM 5695 C CA . ASP B 1 266 ? -15.461 -25.172 -31.156 1 95.75 266 ASP B CA 1
ATOM 5696 C C . ASP B 1 266 ? -15.492 -26.094 -29.938 1 95.75 266 ASP B C 1
ATOM 5698 O O . ASP B 1 266 ? -16.469 -26.828 -29.75 1 95.75 266 ASP B O 1
ATOM 5702 N N . LEU B 1 267 ? -14.422 -26.094 -29.266 1 97 267 LEU B N 1
ATOM 5703 C CA . LEU B 1 267 ? -14.281 -27.016 -28.141 1 97 267 LEU B CA 1
ATOM 5704 C C . LEU B 1 267 ? -14.883 -26.438 -26.875 1 97 267 LEU B C 1
ATOM 5706 O O . LEU B 1 267 ? -15.078 -27.141 -25.875 1 97 267 LEU B O 1
ATOM 5710 N N . TRP B 1 268 ? -15.273 -25.156 -26.875 1 96.88 268 TRP B N 1
ATOM 5711 C CA . TRP B 1 268 ? -15.742 -24.484 -25.672 1 96.88 268 TRP B CA 1
ATOM 5712 C C . TRP B 1 268 ? -17.047 -25.125 -25.172 1 96.88 268 TRP B C 1
ATOM 5714 O O . TRP B 1 268 ? -17.391 -24.984 -24 1 96.88 268 TRP B O 1
ATOM 5724 N N . LYS B 1 269 ? -17.734 -25.75 -25.953 1 95.94 269 LYS B N 1
ATOM 5725 C CA . LYS B 1 269 ? -19.062 -26.266 -25.609 1 95.94 269 LYS B CA 1
ATOM 5726 C C . LYS B 1 269 ? -18.969 -27.297 -24.484 1 95.94 269 LYS B C 1
ATOM 5728 O O . LYS B 1 269 ? -19.875 -27.375 -23.641 1 95.94 269 LYS B O 1
ATOM 5733 N N . ASN B 1 270 ? -17.906 -28 -24.5 1 97.5 270 ASN B N 1
ATOM 5734 C CA . ASN B 1 270 ? -17.797 -29.062 -23.5 1 97.5 270 ASN B CA 1
ATOM 5735 C C . ASN B 1 270 ? -16.391 -29.172 -22.953 1 97.5 270 ASN B C 1
ATOM 5737 O O . ASN B 1 270 ? -15.859 -30.281 -22.797 1 97.5 270 ASN B O 1
ATOM 5741 N N . THR B 1 271 ? -15.688 -28.047 -22.719 1 98.38 271 THR B N 1
ATOM 5742 C CA . THR B 1 271 ? -14.32 -28.094 -22.219 1 98.38 271 THR B CA 1
ATOM 5743 C C . THR B 1 271 ? -14.156 -27.172 -21.016 1 98.38 271 THR B C 1
ATOM 5745 O O . THR B 1 271 ? -14.633 -26.031 -21.031 1 98.38 271 THR B O 1
ATOM 5748 N N . VAL B 1 272 ? -13.594 -27.688 -19.953 1 98.62 272 VAL B N 1
ATOM 5749 C CA . VAL B 1 272 ? -13.102 -26.891 -18.844 1 98.62 272 VAL B CA 1
ATOM 5750 C C . VAL B 1 272 ? -11.633 -26.531 -19.062 1 98.62 272 VAL B C 1
ATOM 5752 O O . VAL B 1 272 ? -10.812 -27.406 -19.344 1 98.62 272 VAL B O 1
ATOM 5755 N N . VAL B 1 273 ? -11.32 -25.234 -19.016 1 98.81 273 VAL B N 1
ATOM 5756 C CA . VAL B 1 273 ? -9.93 -24.797 -19.094 1 98.81 273 VAL B CA 1
ATOM 5757 C C . VAL B 1 273 ? -9.5 -24.188 -17.75 1 98.81 273 VAL B C 1
ATOM 5759 O O . VAL B 1 273 ? -10.172 -23.312 -17.219 1 98.81 273 VAL B O 1
ATOM 5762 N N . ILE B 1 274 ? -8.438 -24.719 -17.203 1 98.81 274 ILE B N 1
ATOM 5763 C CA . ILE B 1 274 ? -7.863 -24.234 -15.961 1 98.81 274 ILE B CA 1
ATOM 5764 C C . ILE B 1 274 ? -6.457 -23.688 -16.219 1 98.81 274 ILE B C 1
ATOM 5766 O O . ILE B 1 274 ? -5.602 -24.406 -16.766 1 98.81 274 ILE B O 1
ATOM 5770 N N . PHE B 1 275 ? -6.246 -22.406 -15.914 1 98.81 275 PHE B N 1
ATOM 5771 C CA . PHE B 1 275 ? -4.93 -21.781 -16.031 1 98.81 275 PHE B CA 1
ATOM 5772 C C . PHE B 1 275 ? -4.383 -21.422 -14.648 1 98.81 275 PHE B C 1
ATOM 5774 O O . PHE B 1 275 ? -5.078 -20.812 -13.844 1 98.81 275 PHE B O 1
ATOM 5781 N N . THR B 1 276 ? -3.115 -21.781 -14.414 1 98.56 276 THR B N 1
ATOM 5782 C CA . THR B 1 276 ? -2.473 -21.438 -13.148 1 98.56 276 THR B CA 1
ATOM 5783 C C . THR B 1 276 ? -0.953 -21.484 -13.289 1 98.56 276 THR B C 1
ATOM 5785 O O . THR B 1 276 ? -0.423 -21.422 -14.398 1 98.56 276 THR B O 1
ATOM 5788 N N . SER B 1 277 ? -0.286 -21.328 -12.156 1 98.5 277 SER B N 1
ATOM 5789 C CA . SER B 1 277 ? 1.154 -21.516 -12.016 1 98.5 277 SER B CA 1
ATOM 5790 C C . SER B 1 277 ? 1.48 -22.438 -10.852 1 98.5 277 SER B C 1
ATOM 5792 O O . SER B 1 277 ? 0.667 -22.609 -9.938 1 98.5 277 SER B O 1
ATOM 5794 N N . ASP B 1 278 ? 2.592 -23.078 -10.961 1 96.81 278 ASP B N 1
ATOM 5795 C CA . ASP B 1 278 ? 2.955 -23.969 -9.875 1 96.81 278 ASP B CA 1
ATOM 5796 C C . ASP B 1 278 ? 3.432 -23.188 -8.648 1 96.81 278 ASP B C 1
ATOM 5798 O O . ASP B 1 278 ? 3.297 -23.656 -7.516 1 96.81 278 ASP B O 1
ATOM 5802 N N . HIS B 1 279 ? 4.09 -22.109 -8.812 1 97.25 279 HIS B N 1
ATOM 5803 C CA . HIS B 1 279 ? 4.461 -21.156 -7.777 1 97.25 279 HIS B CA 1
ATOM 5804 C C . HIS B 1 279 ? 4.773 -19.797 -8.375 1 97.25 279 HIS B C 1
ATOM 5806 O O . HIS B 1 279 ? 4.691 -19.609 -9.586 1 97.25 279 HIS B O 1
ATOM 5812 N N . GLY B 1 280 ? 5.031 -18.828 -7.457 1 97.94 280 GLY B N 1
ATOM 5813 C CA . GLY B 1 280 ? 5.336 -17.484 -7.922 1 97.94 280 GLY B CA 1
ATOM 5814 C C . GLY B 1 280 ? 6.809 -17.141 -7.812 1 97.94 280 GLY B C 1
ATOM 5815 O O . GLY B 1 280 ? 7.66 -18.016 -7.766 1 97.94 280 GLY B O 1
ATOM 5816 N N . ASP B 1 281 ? 7.07 -15.844 -8 1 97.81 281 ASP B N 1
ATOM 5817 C CA . ASP B 1 281 ? 8.406 -15.266 -7.898 1 97.81 281 ASP B CA 1
ATOM 5818 C C . ASP B 1 281 ? 8.391 -14.008 -7.023 1 97.81 281 ASP B C 1
ATOM 5820 O O . ASP B 1 281 ? 7.402 -13.281 -6.996 1 97.81 281 ASP B O 1
ATOM 5824 N N . GLY B 1 282 ? 9.477 -13.758 -6.371 1 96.69 282 GLY B N 1
ATOM 5825 C CA . GLY B 1 282 ? 9.562 -12.555 -5.566 1 96.69 282 GLY B CA 1
ATOM 5826 C C . GLY B 1 282 ? 9.57 -11.281 -6.395 1 96.69 282 GLY B C 1
ATOM 5827 O O . GLY B 1 282 ? 9.109 -10.234 -5.938 1 96.69 282 GLY B O 1
ATOM 5828 N N . MET B 1 283 ? 10.164 -11.297 -7.555 1 95.19 283 MET B N 1
ATOM 5829 C CA . MET B 1 283 ? 10.242 -10.211 -8.531 1 95.19 283 MET B CA 1
ATOM 5830 C C . MET B 1 283 ? 10.781 -8.938 -7.895 1 95.19 283 MET B C 1
ATOM 5832 O O . MET B 1 283 ? 10.336 -7.84 -8.219 1 95.19 283 MET B O 1
ATOM 5836 N N . GLY B 1 284 ? 11.523 -9.078 -6.934 1 95.69 284 GLY B N 1
ATOM 5837 C CA . GLY B 1 284 ? 12.156 -7.934 -6.301 1 95.69 284 GLY B CA 1
ATOM 5838 C C . GLY B 1 284 ? 11.492 -7.531 -4.996 1 95.69 284 GLY B C 1
ATOM 5839 O O . GLY B 1 284 ? 12.07 -6.785 -4.203 1 95.69 284 GLY B O 1
ATOM 5840 N N . ALA B 1 285 ? 10.195 -7.941 -4.73 1 97 285 ALA B N 1
ATOM 5841 C CA . ALA B 1 285 ? 9.57 -7.68 -3.438 1 97 285 ALA B CA 1
ATOM 5842 C C . ALA B 1 285 ? 10.414 -8.234 -2.293 1 97 285 ALA B C 1
ATOM 5844 O O . ALA B 1 285 ? 10.938 -9.352 -2.383 1 97 285 ALA B O 1
ATOM 5845 N N . HIS B 1 286 ? 10.625 -7.402 -1.228 1 96.56 286 HIS B N 1
ATOM 5846 C CA . HIS B 1 286 ? 11.398 -7.797 -0.057 1 96.56 286 HIS B CA 1
ATOM 5847 C C . HIS B 1 286 ? 12.812 -8.219 -0.45 1 96.56 286 HIS B C 1
ATOM 5849 O O . HIS B 1 286 ? 13.406 -9.086 0.189 1 96.56 286 HIS B O 1
ATOM 5855 N N . HIS B 1 287 ? 13.359 -7.707 -1.635 1 94.5 287 HIS B N 1
ATOM 5856 C CA . HIS B 1 287 ? 14.672 -8.039 -2.166 1 94.5 287 HIS B CA 1
ATOM 5857 C C . HIS B 1 287 ? 14.789 -9.531 -2.455 1 94.5 287 HIS B C 1
ATOM 5859 O O . HIS B 1 287 ? 15.836 -10.141 -2.211 1 94.5 287 HIS B O 1
ATOM 5865 N N . TRP B 1 288 ? 13.664 -10.109 -2.826 1 93 288 TRP B N 1
ATOM 5866 C CA . TRP B 1 288 ? 13.641 -11.555 -3.049 1 93 288 TRP B CA 1
ATOM 5867 C C . TRP B 1 288 ? 13.43 -11.875 -4.523 1 93 288 TRP B C 1
ATOM 5869 O O . TRP B 1 288 ? 12.727 -11.148 -5.227 1 93 288 TRP B O 1
ATOM 5879 N N . ASN B 1 289 ? 14.125 -12.898 -4.906 1 92 289 ASN B N 1
ATOM 5880 C CA . ASN B 1 289 ? 13.859 -13.492 -6.215 1 92 289 ASN B CA 1
ATOM 5881 C C . ASN B 1 289 ? 13.516 -14.969 -6.102 1 92 289 ASN B C 1
ATOM 5883 O O . ASN B 1 289 ? 13.844 -15.617 -5.105 1 92 289 ASN B O 1
ATOM 5887 N N . GLN B 1 290 ? 12.906 -15.453 -7.012 1 87.44 290 GLN B N 1
ATOM 5888 C CA . GLN B 1 290 ? 12.586 -16.859 -7.203 1 87.44 290 GLN B CA 1
ATOM 5889 C C . GLN B 1 290 ? 11.656 -17.359 -6.105 1 87.44 290 GLN B C 1
ATOM 5891 O O . GLN B 1 290 ? 10.711 -16.672 -5.719 1 87.44 290 GLN B O 1
ATOM 5896 N N . LYS B 1 291 ? 11.859 -18.531 -5.52 1 88.19 291 LYS B N 1
ATOM 5897 C CA . LYS B 1 291 ? 10.875 -19.375 -4.852 1 88.19 291 LYS B CA 1
ATOM 5898 C C . LYS B 1 291 ? 11.266 -19.656 -3.402 1 88.19 291 LYS B C 1
ATOM 5900 O O . LYS B 1 291 ? 12.109 -18.938 -2.84 1 88.19 291 LYS B O 1
ATOM 5905 N N . SER B 1 292 ? 10.594 -20.375 -2.744 1 90.56 292 SER B N 1
ATOM 5906 C CA . SER B 1 292 ? 10.836 -21.016 -1.461 1 90.56 292 SER B CA 1
ATOM 5907 C C . SER B 1 292 ? 10.32 -20.172 -0.304 1 90.56 292 SER B C 1
ATOM 5909 O O . SER B 1 292 ? 9.789 -20.703 0.674 1 90.56 292 SER B O 1
ATOM 5911 N N . ALA B 1 293 ? 10.516 -18.859 -0.4 1 94.44 293 ALA B N 1
ATOM 5912 C CA . ALA B 1 293 ? 9.992 -18.016 0.673 1 94.44 293 ALA B CA 1
ATOM 5913 C C . ALA B 1 293 ? 8.469 -18.016 0.669 1 94.44 293 ALA B C 1
ATOM 5915 O O . ALA B 1 293 ? 7.84 -18.375 -0.329 1 94.44 293 ALA B O 1
ATOM 5916 N N . LEU B 1 294 ? 7.859 -17.609 1.753 1 98 294 LEU B N 1
ATOM 5917 C CA . LEU B 1 294 ? 6.406 -17.641 1.884 1 98 294 LEU B CA 1
ATOM 5918 C C . LEU B 1 294 ? 5.816 -16.25 1.685 1 98 294 LEU B C 1
ATOM 5920 O O . LEU B 1 294 ? 4.73 -15.953 2.188 1 98 294 LEU B O 1
ATOM 5924 N N . TYR B 1 295 ? 6.547 -15.391 0.959 1 98.31 295 TYR B N 1
ATOM 5925 C CA . TYR B 1 295 ? 6.031 -14.07 0.592 1 98.31 295 TYR B CA 1
ATOM 5926 C C . TYR B 1 295 ? 4.832 -14.203 -0.343 1 98.31 295 TYR B C 1
ATOM 5928 O O . TYR B 1 295 ? 4.738 -15.164 -1.111 1 98.31 295 TYR B O 1
ATOM 5936 N N . GLU B 1 296 ? 3.961 -13.195 -0.281 1 98.5 296 GLU B N 1
ATOM 5937 C CA . GLU B 1 296 ? 2.752 -13.172 -1.096 1 98.5 296 GLU B CA 1
ATOM 5938 C C . GLU B 1 296 ? 3.074 -13.383 -2.572 1 98.5 296 GLU B C 1
ATOM 5940 O O . GLU B 1 296 ? 2.428 -14.188 -3.246 1 98.5 296 GLU B O 1
ATOM 5945 N N . GLU B 1 297 ? 4.094 -12.727 -3.109 1 98.31 297 GLU B N 1
ATOM 5946 C CA . GLU B 1 297 ? 4.461 -12.797 -4.52 1 98.31 297 GLU B CA 1
ATOM 5947 C C . GLU B 1 297 ? 4.902 -14.211 -4.906 1 98.31 297 GLU B C 1
ATOM 5949 O O . GLU B 1 297 ? 4.777 -14.609 -6.062 1 98.31 297 GLU B O 1
ATOM 5954 N N . VAL B 1 298 ? 5.332 -14.969 -3.947 1 98.19 298 VAL B N 1
ATOM 5955 C CA . VAL B 1 298 ? 5.914 -16.281 -4.207 1 98.19 298 VAL B CA 1
ATOM 5956 C C . VAL B 1 298 ? 4.828 -17.344 -4.133 1 98.19 298 VAL B C 1
ATOM 5958 O O . VAL B 1 298 ? 4.844 -18.312 -4.91 1 98.19 298 VAL B O 1
ATOM 5961 N N . VAL B 1 299 ? 3.842 -17.094 -3.264 1 98.69 299 VAL B N 1
ATOM 5962 C CA . VAL B 1 299 ? 2.93 -18.203 -3.008 1 98.69 299 VAL B CA 1
ATOM 5963 C C . VAL B 1 299 ? 1.586 -17.938 -3.682 1 98.69 299 VAL B C 1
ATOM 5965 O O . VAL B 1 299 ? 0.807 -18.859 -3.922 1 98.69 299 VAL B O 1
ATOM 5968 N N . ASN B 1 300 ? 1.184 -16.688 -3.875 1 98.75 300 ASN B N 1
ATOM 5969 C CA . ASN B 1 300 ? -0.04 -16.359 -4.602 1 98.75 300 ASN B CA 1
ATOM 5970 C C . ASN B 1 300 ? 0.136 -16.547 -6.105 1 98.75 300 ASN B C 1
ATOM 5972 O O . ASN B 1 300 ? 1.028 -15.945 -6.707 1 98.75 300 ASN B O 1
ATOM 5976 N N . VAL B 1 301 ? -0.722 -17.391 -6.699 1 98.75 301 VAL B N 1
ATOM 5977 C CA . VAL B 1 301 ? -0.527 -17.75 -8.102 1 98.75 301 VAL B CA 1
ATOM 5978 C C . VAL B 1 301 ? -1.803 -17.453 -8.891 1 98.75 301 VAL B C 1
ATOM 5980 O O . VAL B 1 301 ? -2.869 -17.25 -8.305 1 98.75 301 VAL B O 1
ATOM 5983 N N . PRO B 1 302 ? -1.694 -17.391 -10.227 1 98.81 302 PRO B N 1
ATOM 5984 C CA . PRO B 1 302 ? -2.891 -17.25 -11.062 1 98.81 302 PRO B CA 1
ATOM 5985 C C . PRO B 1 302 ? -3.828 -18.453 -10.961 1 98.81 302 PRO B C 1
ATOM 5987 O O . PRO B 1 302 ? -3.367 -19.578 -10.805 1 98.81 302 PRO B O 1
ATOM 5990 N N . LEU B 1 303 ? -5.094 -18.141 -11.023 1 98.88 303 LEU B N 1
ATOM 5991 C CA . LEU B 1 303 ? -6.082 -19.203 -11.234 1 98.88 303 LEU B CA 1
ATOM 5992 C C . LEU B 1 303 ? -7.285 -18.672 -12.008 1 98.88 303 LEU B C 1
ATOM 5994 O O . LEU B 1 303 ? -8.008 -17.797 -11.523 1 98.88 303 LEU B O 1
ATOM 5998 N N . ILE B 1 304 ? -7.43 -19.109 -13.188 1 98.88 304 ILE B N 1
ATOM 5999 C CA . ILE B 1 304 ? -8.57 -18.828 -14.047 1 98.88 304 ILE B CA 1
ATOM 6000 C C . ILE B 1 304 ? -9.234 -20.141 -14.477 1 98.88 304 ILE B C 1
ATOM 6002 O O . ILE B 1 304 ? -8.555 -21.078 -14.898 1 98.88 304 ILE B O 1
ATOM 6006 N N . VAL B 1 305 ? -10.531 -20.219 -14.336 1 98.88 305 VAL B N 1
ATOM 6007 C CA . VAL B 1 305 ? -11.297 -21.391 -14.742 1 98.88 305 VAL B CA 1
ATOM 6008 C C . VAL B 1 305 ? -12.367 -20.984 -15.758 1 98.88 305 VAL B C 1
ATOM 6010 O O . VAL B 1 305 ? -13.25 -20.188 -15.445 1 98.88 305 VAL B O 1
ATOM 6013 N N . THR B 1 306 ? -12.273 -21.516 -16.922 1 98.75 306 THR B N 1
ATOM 6014 C CA . THR B 1 306 ? -13.305 -21.312 -17.922 1 98.75 306 THR B CA 1
ATOM 6015 C C . THR B 1 306 ? -14.164 -22.562 -18.078 1 98.75 306 THR B C 1
ATOM 6017 O O . THR B 1 306 ? -13.648 -23.641 -18.391 1 98.75 306 THR B O 1
ATOM 6020 N N . LEU B 1 307 ? -15.414 -22.406 -17.875 1 98.62 307 LEU B N 1
ATOM 6021 C CA . LEU B 1 307 ? -16.344 -23.531 -17.891 1 98.62 307 LEU B CA 1
ATOM 6022 C C . LEU B 1 307 ? -16.875 -23.781 -19.312 1 98.62 307 LEU B C 1
ATOM 6024 O O . LEU B 1 307 ? -16.75 -22.922 -20.188 1 98.62 307 LEU B O 1
ATOM 6028 N N . PRO B 1 308 ? -17.391 -25.031 -19.516 1 98.06 308 PRO B N 1
ATOM 6029 C CA . PRO B 1 308 ? -18.078 -25.266 -20.797 1 98.06 308 PRO B CA 1
ATOM 6030 C C . PRO B 1 308 ? -19.125 -24.203 -21.109 1 98.06 308 PRO B C 1
ATOM 6032 O O . PRO B 1 308 ? -19.875 -23.781 -20.219 1 98.06 308 PRO B O 1
ATOM 6035 N N . GLY B 1 309 ? -19.047 -23.719 -22.344 1 97.62 309 GLY B N 1
ATOM 6036 C CA . GLY B 1 309 ? -19.969 -22.688 -22.766 1 97.62 309 GLY B CA 1
ATOM 6037 C C . GLY B 1 309 ? -19.641 -21.312 -22.203 1 97.62 309 GLY B C 1
ATOM 6038 O O . GLY B 1 309 ? -20.438 -20.391 -22.312 1 97.62 309 GLY B O 1
ATOM 6039 N N . LYS B 1 310 ? -18.531 -21.234 -21.516 1 98 310 LYS B N 1
ATOM 6040 C CA . LYS B 1 310 ? -18.094 -20 -20.875 1 98 310 LYS B CA 1
ATOM 6041 C C . LYS B 1 310 ? -19.109 -19.531 -19.844 1 98 310 LYS B C 1
ATOM 6043 O O . LYS B 1 310 ? -19.391 -18.328 -19.734 1 98 310 LYS B O 1
ATOM 6048 N N . LYS B 1 311 ? -19.656 -20.5 -19.219 1 97.69 311 LYS B N 1
ATOM 6049 C CA . LYS B 1 311 ? -20.609 -20.188 -18.156 1 97.69 311 LYS B CA 1
ATOM 6050 C C . LYS B 1 311 ? -19.969 -19.328 -17.078 1 97.69 311 LYS B C 1
ATOM 6052 O O . LYS B 1 311 ? -18.812 -19.547 -16.688 1 97.69 311 LYS B O 1
ATOM 6057 N N . ASN B 1 312 ? -20.719 -18.219 -16.641 1 97.88 312 ASN B N 1
ATOM 6058 C CA . ASN B 1 312 ? -20.328 -17.312 -15.562 1 97.88 312 ASN B CA 1
ATOM 6059 C C . ASN B 1 312 ? -19.078 -16.516 -15.93 1 97.88 312 ASN B C 1
ATOM 6061 O O . ASN B 1 312 ? -18.266 -16.188 -15.062 1 97.88 312 ASN B O 1
ATOM 6065 N N . ALA B 1 313 ? -18.938 -16.188 -17.188 1 97.94 313 ALA B N 1
ATOM 6066 C CA . ALA B 1 313 ? -17.797 -15.477 -17.734 1 97.94 313 ALA B CA 1
ATOM 6067 C C . ALA B 1 313 ? -17.625 -14.109 -17.078 1 97.94 313 ALA B C 1
ATOM 6069 O O . ALA B 1 313 ? -18.609 -13.422 -16.797 1 97.94 313 ALA B O 1
ATOM 6070 N N . GLY B 1 314 ? -16.391 -13.805 -16.812 1 98 314 GLY B N 1
ATOM 6071 C CA . GLY B 1 314 ? -16.031 -12.461 -16.375 1 98 314 GLY B CA 1
ATOM 6072 C C . GLY B 1 314 ? -16.125 -12.266 -14.875 1 98 314 GLY B C 1
ATOM 6073 O O . GLY B 1 314 ? -15.898 -11.172 -14.367 1 98 314 GLY B O 1
ATOM 6074 N N . LYS B 1 315 ? -16.422 -13.352 -14.109 1 98 315 LYS B N 1
ATOM 6075 C CA . LYS B 1 315 ? -16.594 -13.234 -12.664 1 98 315 LYS B CA 1
ATOM 6076 C C . LYS B 1 315 ? -15.258 -13.312 -11.945 1 98 315 LYS B C 1
ATOM 6078 O O . LYS B 1 315 ? -14.328 -13.977 -12.414 1 98 315 LYS B O 1
ATOM 6083 N N . GLU B 1 316 ? -15.164 -12.594 -10.891 1 97.81 316 GLU B N 1
ATOM 6084 C CA . GLU B 1 316 ? -14.039 -12.648 -9.961 1 97.81 316 GLU B CA 1
ATOM 6085 C C . GLU B 1 316 ? -14.461 -13.203 -8.609 1 97.81 316 GLU B C 1
ATOM 6087 O O . GLU B 1 316 ? -15.508 -12.82 -8.078 1 97.81 316 GLU B O 1
ATOM 6092 N N . MET B 1 317 ? -13.727 -14.148 -8.109 1 98.06 317 MET B N 1
ATOM 6093 C CA . MET B 1 317 ? -14.062 -14.836 -6.859 1 98.06 317 MET B CA 1
ATOM 6094 C C . MET B 1 317 ? -13 -14.578 -5.797 1 98.06 317 MET B C 1
ATOM 6096 O O . MET B 1 317 ? -11.805 -14.695 -6.07 1 98.06 317 MET B O 1
ATOM 6100 N N . PRO B 1 318 ? -13.406 -14.258 -4.547 1 97.56 318 PRO B N 1
ATOM 6101 C CA . PRO B 1 318 ? -12.453 -13.969 -3.473 1 97.56 318 PRO B CA 1
ATOM 6102 C C . PRO B 1 318 ? -12.102 -15.211 -2.652 1 97.56 318 PRO B C 1
ATOM 6104 O O . PRO B 1 318 ? -11.258 -15.141 -1.756 1 97.56 318 PRO B O 1
ATOM 6107 N N . GLN B 1 319 ? -12.727 -16.312 -2.941 1 97.62 319 GLN B N 1
ATOM 6108 C CA . GLN B 1 319 ? -12.539 -17.484 -2.109 1 97.62 319 GLN B CA 1
ATOM 6109 C C . GLN B 1 319 ? -11.102 -18 -2.191 1 97.62 319 GLN B C 1
ATOM 6111 O O . GLN B 1 319 ? -10.438 -17.828 -3.217 1 97.62 319 GLN B O 1
ATOM 6116 N N . LEU B 1 320 ? -10.633 -18.641 -1.134 1 98.5 320 LEU B N 1
ATOM 6117 C CA . LEU B 1 320 ? -9.289 -19.188 -1.019 1 98.5 320 LEU B CA 1
ATOM 6118 C C . LEU B 1 320 ? -9.188 -20.547 -1.695 1 98.5 320 LEU B C 1
ATOM 6120 O O . LEU B 1 320 ? -10.031 -21.422 -1.464 1 98.5 320 LEU B O 1
ATOM 6124 N N . ILE B 1 321 ? -8.156 -20.672 -2.529 1 98.69 321 ILE B N 1
ATOM 6125 C CA . ILE B 1 321 ? -7.926 -21.938 -3.225 1 98.69 321 ILE B CA 1
ATOM 6126 C C . ILE B 1 321 ? -6.469 -22.359 -3.053 1 98.69 321 ILE B C 1
ATOM 6128 O O . ILE B 1 321 ? -5.555 -21.547 -3.193 1 98.69 321 ILE B O 1
ATOM 6132 N N . ASN B 1 322 ? -6.246 -23.578 -2.633 1 98.19 322 ASN B N 1
ATOM 6133 C CA . ASN B 1 322 ? -4.926 -24.188 -2.738 1 98.19 322 ASN B CA 1
ATOM 6134 C C . ASN B 1 322 ? -4.738 -24.891 -4.086 1 98.19 322 ASN B C 1
ATOM 6136 O O . ASN B 1 322 ? -5.297 -25.953 -4.32 1 98.19 322 ASN B O 1
ATOM 6140 N N . GLU B 1 323 ? -3.98 -24.344 -4.926 1 95.56 323 GLU B N 1
ATOM 6141 C CA . GLU B 1 323 ? -3.883 -24.766 -6.32 1 95.56 323 GLU B CA 1
ATOM 6142 C C . GLU B 1 323 ? -3.23 -26.141 -6.434 1 95.56 323 GLU B C 1
ATOM 6144 O O . GLU B 1 323 ? -3.178 -26.719 -7.52 1 95.56 323 GLU B O 1
ATOM 6149 N N . GLY B 1 324 ? -2.752 -26.766 -5.387 1 95.88 324 GLY B N 1
ATOM 6150 C CA . GLY B 1 324 ? -2.266 -28.141 -5.363 1 95.88 324 GLY B CA 1
ATOM 6151 C C . GLY B 1 324 ? -3.354 -29.156 -5.062 1 95.88 324 GLY B C 1
ATOM 6152 O O . GLY B 1 324 ? -3.973 -29.688 -5.98 1 95.88 324 GLY B O 1
ATOM 6153 N N . VAL B 1 325 ? -3.734 -29.203 -3.846 1 96.06 325 VAL B N 1
ATOM 6154 C CA . VAL B 1 325 ? -4.641 -30.25 -3.385 1 96.06 325 VAL B CA 1
ATOM 6155 C C . VAL B 1 325 ? -6.059 -29.953 -3.871 1 96.06 325 VAL B C 1
ATOM 6157 O O . VAL B 1 325 ? -6.816 -30.875 -4.191 1 96.06 325 VAL B O 1
ATOM 6160 N N . ASP B 1 326 ? -6.449 -28.688 -3.918 1 98.31 326 ASP B N 1
ATOM 6161 C CA . ASP B 1 326 ? -7.793 -28.344 -4.367 1 98.31 326 ASP B CA 1
ATOM 6162 C C . ASP B 1 326 ? -7.941 -28.562 -5.871 1 98.31 326 ASP B C 1
ATOM 6164 O O . ASP B 1 326 ? -9.023 -28.906 -6.352 1 98.31 326 ASP B O 1
ATOM 6168 N N . PHE B 1 327 ? -6.875 -28.312 -6.586 1 97.5 327 PHE B N 1
ATOM 6169 C CA . PHE B 1 327 ? -6.875 -28.641 -8.008 1 97.5 327 PHE B CA 1
ATOM 6170 C C . PHE B 1 327 ? -7.148 -30.125 -8.219 1 97.5 327 PHE B C 1
ATOM 6172 O O . PHE B 1 327 ? -8.023 -30.5 -9 1 97.5 327 PHE B O 1
ATOM 6179 N N . PHE B 1 328 ? -6.414 -30.969 -7.547 1 96.94 328 PHE B N 1
ATOM 6180 C CA . PHE B 1 328 ? -6.605 -32.406 -7.609 1 96.94 328 PHE B CA 1
ATOM 6181 C C . PHE B 1 328 ? -8.062 -32.781 -7.355 1 96.94 328 PHE B C 1
ATOM 6183 O O . PHE B 1 328 ? -8.68 -33.5 -8.148 1 96.94 328 PHE B O 1
ATOM 6190 N N . ALA B 1 329 ? -8.578 -32.25 -6.285 1 98 329 ALA B N 1
ATOM 6191 C CA . ALA B 1 329 ? -9.953 -32.562 -5.891 1 98 329 ALA B CA 1
ATOM 6192 C C . ALA B 1 329 ? -10.945 -32.062 -6.949 1 98 329 ALA B C 1
ATOM 6194 O O . ALA B 1 329 ? -11.953 -32.719 -7.215 1 98 329 ALA B O 1
ATOM 6195 N N . SER B 1 330 ? -10.703 -30.953 -7.516 1 98.5 330 SER B N 1
ATOM 6196 C CA . SER B 1 330 ? -11.617 -30.359 -8.484 1 98.5 330 SER B CA 1
ATOM 6197 C C . SER B 1 330 ? -11.641 -31.156 -9.781 1 98.5 330 SER B C 1
ATOM 6199 O O . SER B 1 330 ? -12.703 -31.391 -10.352 1 98.5 330 SER B O 1
ATOM 6201 N N . VAL B 1 331 ? -10.461 -31.562 -10.273 1 98.25 331 VAL B N 1
ATOM 6202 C CA . VAL B 1 331 ? -10.383 -32.344 -11.492 1 98.25 331 VAL B CA 1
ATOM 6203 C C . VAL B 1 331 ? -11.094 -33.688 -11.281 1 98.25 331 VAL B C 1
ATOM 6205 O O . VAL B 1 331 ? -11.859 -34.125 -12.141 1 98.25 331 VAL B O 1
ATOM 6208 N N . CYS B 1 332 ? -10.906 -34.312 -10.141 1 97.25 332 CYS B N 1
ATOM 6209 C CA . CYS B 1 332 ? -11.648 -35.531 -9.812 1 97.25 332 CYS B CA 1
ATOM 6210 C C . CYS B 1 332 ? -13.148 -35.281 -9.859 1 97.25 332 CYS B C 1
ATOM 6212 O O . CYS B 1 332 ? -13.898 -36.062 -10.43 1 97.25 332 CYS B O 1
ATOM 6214 N N . ASP B 1 333 ? -13.5 -34.188 -9.297 1 97.88 333 ASP B N 1
ATOM 6215 C CA . ASP B 1 333 ? -14.914 -33.844 -9.219 1 97.88 333 ASP B CA 1
ATOM 6216 C C . ASP B 1 333 ? -15.523 -33.688 -10.609 1 97.88 333 ASP B C 1
ATOM 6218 O O . ASP B 1 333 ? -16.578 -34.25 -10.891 1 97.88 333 ASP B O 1
ATOM 6222 N N . TRP B 1 334 ? -14.898 -33.062 -11.492 1 97.5 334 TRP B N 1
ATOM 6223 C CA . TRP B 1 334 ? -15.375 -32.875 -12.867 1 97.5 334 TRP B CA 1
ATOM 6224 C C . TRP B 1 334 ? -15.445 -34.219 -13.586 1 97.5 334 TRP B C 1
ATOM 6226 O O . TRP B 1 334 ? -16.297 -34.438 -14.445 1 97.5 334 TRP B O 1
ATOM 6236 N N . ALA B 1 335 ? -14.539 -35.156 -13.219 1 96.94 335 ALA B N 1
ATOM 6237 C CA . ALA B 1 335 ? -14.445 -36.438 -13.898 1 96.94 335 ALA B CA 1
ATOM 6238 C C . ALA B 1 335 ? -15.375 -37.469 -13.258 1 96.94 335 ALA B C 1
ATOM 6240 O O . ALA B 1 335 ? -15.398 -38.625 -13.664 1 96.94 335 ALA B O 1
ATOM 6241 N N . GLY B 1 336 ? -16.062 -37.031 -12.203 1 96 336 GLY B N 1
ATOM 6242 C CA . GLY B 1 336 ? -16.953 -37.938 -11.516 1 96 336 GLY B CA 1
ATOM 6243 C C . GLY B 1 336 ? -16.219 -38.969 -10.664 1 96 336 GLY B C 1
ATOM 6244 O O . GLY B 1 336 ? -16.75 -40.062 -10.406 1 96 336 GLY B O 1
ATOM 6245 N N . ILE B 1 337 ? -15.031 -38.625 -10.305 1 95.44 337 ILE B N 1
ATOM 6246 C CA . ILE B 1 337 ? -14.203 -39.5 -9.492 1 95.44 337 ILE B CA 1
ATOM 6247 C C . ILE B 1 337 ? -14.344 -39.125 -8.016 1 95.44 337 ILE B C 1
ATOM 6249 O O . ILE B 1 337 ? -14.195 -37.969 -7.652 1 95.44 337 ILE B O 1
ATOM 6253 N N . SER B 1 338 ? -14.656 -40.125 -7.219 1 94.31 338 SER B N 1
ATOM 6254 C CA . SER B 1 338 ? -14.617 -39.875 -5.781 1 94.31 338 SER B CA 1
ATOM 6255 C C . SER B 1 338 ? -13.188 -39.656 -5.301 1 94.31 338 SER B C 1
ATOM 6257 O O . SER B 1 338 ? -12.266 -40.375 -5.688 1 94.31 338 SER B O 1
ATOM 6259 N N . LEU B 1 339 ? -13.062 -38.688 -4.527 1 93 339 LEU B N 1
ATOM 6260 C CA . LEU B 1 339 ? -11.742 -38.375 -3.992 1 93 339 LEU B CA 1
ATOM 6261 C C . LEU B 1 339 ? -11.195 -39.531 -3.176 1 93 339 LEU B C 1
ATOM 6263 O O . LEU B 1 339 ? -11.891 -40.062 -2.311 1 93 339 LEU B O 1
ATOM 6267 N N . PRO B 1 340 ? -10.023 -39.969 -3.453 1 90.38 340 PRO B N 1
ATOM 6268 C CA . PRO B 1 340 ? -9.445 -41.062 -2.676 1 90.38 340 PRO B CA 1
ATOM 6269 C C . PRO B 1 340 ? -9.391 -40.75 -1.181 1 90.38 340 PRO B C 1
ATOM 6271 O O . PRO B 1 340 ? -9.25 -39.594 -0.787 1 90.38 340 PRO B O 1
ATOM 6274 N N . GLY B 1 341 ? -9.438 -41.781 -0.358 1 87.81 341 GLY B N 1
ATOM 6275 C CA . GLY B 1 341 ? -9.406 -41.625 1.089 1 87.81 341 GLY B CA 1
ATOM 6276 C C . GLY B 1 341 ? -8.133 -41 1.596 1 87.81 341 GLY B C 1
ATOM 6277 O O . GLY B 1 341 ? -7.047 -41.25 1.074 1 87.81 341 GLY B O 1
ATOM 6278 N N . GLY B 1 342 ? -8.273 -40.062 2.586 1 87.44 342 GLY B N 1
ATOM 6279 C CA . GLY B 1 342 ? -7.125 -39.438 3.223 1 87.44 342 GLY B CA 1
ATOM 6280 C C . GLY B 1 342 ? -6.73 -38.125 2.59 1 87.44 342 GLY B C 1
ATOM 6281 O O . GLY B 1 342 ? -5.887 -37.406 3.123 1 87.44 342 GLY B O 1
ATOM 6282 N N . LEU B 1 343 ? -7.258 -37.875 1.436 1 92.69 343 LEU B N 1
ATOM 6283 C CA . LEU B 1 343 ? -6.984 -36.594 0.787 1 92.69 343 LEU B CA 1
ATOM 6284 C C . LEU B 1 343 ? -7.926 -35.5 1.302 1 92.69 343 LEU B C 1
ATOM 6286 O O . LEU B 1 343 ? -9.078 -35.781 1.631 1 92.69 343 LEU B O 1
ATOM 6290 N N . HIS B 1 344 ? -7.406 -34.312 1.402 1 93.44 344 HIS B N 1
ATOM 6291 C CA . HIS B 1 344 ? -8.156 -33.25 2.084 1 93.44 344 HIS B CA 1
ATOM 6292 C C . HIS B 1 344 ? -8.352 -32.031 1.179 1 93.44 344 HIS B C 1
ATOM 6294 O O . HIS B 1 344 ? -8.727 -30.969 1.648 1 93.44 344 HIS B O 1
ATOM 6300 N N . GLY B 1 345 ? -8.055 -32.156 -0.074 1 96.44 345 GLY B N 1
ATOM 6301 C CA . GLY B 1 345 ? -8.359 -31.078 -0.996 1 96.44 345 GLY B CA 1
ATOM 6302 C C . GLY B 1 345 ? -9.844 -30.766 -1.09 1 96.44 345 GLY B C 1
ATOM 6303 O O . GLY B 1 345 ? -10.672 -31.672 -0.952 1 96.44 345 GLY B O 1
ATOM 6304 N N . VAL B 1 346 ? -10.164 -29.531 -1.307 1 97.56 346 VAL B N 1
ATOM 6305 C CA . VAL B 1 346 ? -11.555 -29.109 -1.437 1 97.56 346 VAL B CA 1
ATOM 6306 C C . VAL B 1 346 ? -11.82 -28.641 -2.865 1 97.56 346 VAL B C 1
ATOM 6308 O O . VAL B 1 346 ? -11.195 -27.688 -3.338 1 97.56 346 VAL B O 1
ATOM 6311 N N . SER B 1 347 ? -12.758 -29.297 -3.518 1 98.38 347 SER B N 1
ATOM 6312 C CA . SER B 1 347 ? -13.07 -28.984 -4.906 1 98.38 347 SER B CA 1
ATOM 6313 C C . SER B 1 347 ? -13.617 -27.562 -5.035 1 98.38 347 SER B C 1
ATOM 6315 O O . SER B 1 347 ? -14.477 -27.156 -4.254 1 98.38 347 SER B O 1
ATOM 6317 N N . PHE B 1 348 ? -13.047 -26.781 -6.031 1 98.25 348 PHE B N 1
ATOM 6318 C CA . PHE B 1 348 ? -13.586 -25.453 -6.293 1 98.25 348 PHE B CA 1
ATOM 6319 C C . PHE B 1 348 ? -14.578 -25.484 -7.449 1 98.25 348 PHE B C 1
ATOM 6321 O O . PHE B 1 348 ? -15.031 -24.438 -7.922 1 98.25 348 PHE B O 1
ATOM 6328 N N . ARG B 1 349 ? -15.039 -26.688 -7.93 1 98.06 349 ARG B N 1
ATOM 6329 C CA . ARG B 1 349 ? -16.047 -26.828 -8.977 1 98.06 349 ARG B CA 1
ATOM 6330 C C . ARG B 1 349 ? -17.359 -26.156 -8.562 1 98.06 349 ARG B C 1
ATOM 6332 O O . ARG B 1 349 ? -17.906 -25.328 -9.305 1 98.06 349 ARG B O 1
ATOM 6339 N N . PRO B 1 350 ? -17.859 -26.406 -7.367 1 97.69 350 PRO B N 1
ATOM 6340 C CA . PRO B 1 350 ? -19.125 -25.734 -6.992 1 97.69 350 PRO B CA 1
ATOM 6341 C C . PRO B 1 350 ? -19 -24.219 -6.977 1 97.69 350 PRO B C 1
ATOM 6343 O O . PRO B 1 350 ? -19.969 -23.516 -7.27 1 97.69 350 PRO B O 1
ATOM 6346 N N . LEU B 1 351 ? -17.781 -23.719 -6.617 1 97.81 351 LEU B N 1
ATOM 6347 C CA . LEU B 1 351 ? -17.578 -22.281 -6.566 1 97.81 351 LEU B CA 1
ATOM 6348 C C . LEU B 1 351 ? -17.719 -21.656 -7.953 1 97.81 351 LEU B C 1
ATOM 6350 O O . LEU B 1 351 ? -18.406 -20.656 -8.125 1 97.81 351 LEU B O 1
ATOM 6354 N N . VAL B 1 352 ? -17.062 -22.281 -8.93 1 98.12 352 VAL B N 1
ATOM 6355 C CA . VAL B 1 352 ? -17.031 -21.688 -10.258 1 98.12 352 VAL B CA 1
ATOM 6356 C C . VAL B 1 352 ? -18.375 -21.891 -10.953 1 98.12 352 VAL B C 1
ATOM 6358 O O . VAL B 1 352 ? -18.797 -21.078 -11.766 1 98.12 352 VAL B O 1
ATOM 6361 N N . GLU B 1 353 ? -19.078 -22.984 -10.703 1 97.5 353 GLU B N 1
ATOM 6362 C CA . GLU B 1 353 ? -20.375 -23.25 -11.32 1 97.5 353 GLU B CA 1
ATOM 6363 C C . GLU B 1 353 ? -21.453 -22.328 -10.766 1 97.5 353 GLU B C 1
ATOM 6365 O O . GLU B 1 353 ? -22.344 -21.891 -11.508 1 97.5 353 GLU B O 1
ATOM 6370 N N . LYS B 1 354 ? -21.359 -22.047 -9.523 1 97.31 354 LYS B N 1
ATOM 6371 C CA . LYS B 1 354 ? -22.312 -21.125 -8.914 1 97.31 354 LYS B CA 1
ATOM 6372 C C . LYS B 1 354 ? -21.906 -19.672 -9.117 1 97.31 354 LYS B C 1
ATOM 6374 O O . LYS B 1 354 ? -22.766 -18.797 -9.273 1 97.31 354 LYS B O 1
ATOM 6379 N N . ALA B 1 355 ? -20.625 -19.422 -9.055 1 97.31 355 ALA B N 1
ATOM 6380 C CA . ALA B 1 355 ? -20 -18.109 -9.273 1 97.31 355 ALA B CA 1
ATOM 6381 C C . ALA B 1 355 ? -20.578 -17.062 -8.312 1 97.31 355 ALA B C 1
ATOM 6383 O O . ALA B 1 355 ? -20.922 -15.961 -8.734 1 97.31 355 ALA B O 1
ATOM 6384 N N . ASP B 1 356 ? -20.797 -17.453 -7.023 1 96.88 356 ASP B N 1
ATOM 6385 C CA . ASP B 1 356 ? -21.234 -16.547 -5.961 1 96.88 356 ASP B CA 1
ATOM 6386 C C . ASP B 1 356 ? -20.078 -16.125 -5.07 1 96.88 356 ASP B C 1
ATOM 6388 O O . ASP B 1 356 ? -19.547 -16.938 -4.305 1 96.88 356 ASP B O 1
ATOM 6392 N N . PRO B 1 357 ? -19.766 -14.875 -5.168 1 96 357 PRO B N 1
ATOM 6393 C CA . PRO B 1 357 ? -18.641 -14.406 -4.367 1 96 357 PRO B CA 1
ATOM 6394 C C . PRO B 1 357 ? -18.891 -14.523 -2.865 1 96 357 PRO B C 1
ATOM 6396 O O . PRO B 1 357 ? -17.938 -14.484 -2.072 1 96 357 PRO B O 1
ATOM 6399 N N . GLN B 1 358 ? -20.094 -14.711 -2.469 1 95.62 358 GLN B N 1
ATOM 6400 C CA . GLN B 1 358 ? -20.438 -14.781 -1.049 1 95.62 358 GLN B CA 1
ATOM 6401 C C . GLN B 1 358 ? -20.516 -16.219 -0.57 1 95.62 358 GLN B C 1
ATOM 6403 O O . GLN B 1 358 ? -20.688 -16.484 0.623 1 95.62 358 GLN B O 1
ATOM 6408 N N . GLN B 1 359 ? -20.328 -17.156 -1.483 1 95.44 359 GLN B N 1
ATOM 6409 C CA . GLN B 1 359 ? -20.422 -18.562 -1.107 1 95.44 359 GLN B CA 1
ATOM 6410 C C . GLN B 1 359 ? -19.312 -18.953 -0.13 1 95.44 359 GLN B C 1
ATOM 6412 O O . GLN B 1 359 ? -18.141 -18.625 -0.35 1 95.44 359 GLN B O 1
ATOM 6417 N N . VAL B 1 360 ? -19.75 -19.609 0.936 1 93 360 VAL B N 1
ATOM 6418 C CA . VAL B 1 360 ? -18.781 -20.078 1.926 1 93 360 VAL B CA 1
ATOM 6419 C C . VAL B 1 360 ? -17.953 -21.219 1.343 1 93 360 VAL B C 1
ATOM 6421 O O . VAL B 1 360 ? -18.5 -22.094 0.665 1 93 360 VAL B O 1
ATOM 6424 N N . HIS B 1 361 ? -16.734 -21.141 1.544 1 94.12 361 HIS B N 1
ATOM 6425 C CA . HIS B 1 361 ? -15.789 -22.188 1.147 1 94.12 361 HIS B CA 1
ATOM 6426 C C . HIS B 1 361 ? -14.883 -22.578 2.307 1 94.12 361 HIS B C 1
ATOM 6428 O O . HIS B 1 361 ? -15.312 -22.594 3.463 1 94.12 361 HIS B O 1
ATOM 6434 N N . GLN B 1 362 ? -13.68 -22.891 2.141 1 96.31 362 GLN B N 1
ATOM 6435 C CA . GLN B 1 362 ? -12.773 -23.266 3.219 1 96.31 362 GLN B CA 1
ATOM 6436 C C . GLN B 1 362 ? -12.273 -22.031 3.965 1 96.31 362 GLN B C 1
ATOM 6438 O O . GLN B 1 362 ? -12.039 -20.984 3.359 1 96.31 362 GLN B O 1
ATOM 6443 N N . PRO B 1 363 ? -12.18 -22.172 5.332 1 96.69 363 PRO B N 1
ATOM 6444 C CA . PRO B 1 363 ? -11.867 -21.016 6.16 1 96.69 363 PRO B CA 1
ATOM 6445 C C . PRO B 1 363 ? -10.406 -20.578 6.035 1 96.69 363 PRO B C 1
ATOM 6447 O O . PRO B 1 363 ? -10.07 -19.438 6.387 1 96.69 363 PRO B O 1
ATOM 6450 N N . TYR B 1 364 ? -9.594 -21.547 5.625 1 98.12 364 TYR B N 1
ATOM 6451 C CA . TYR B 1 364 ? -8.18 -21.25 5.449 1 98.12 364 TYR B CA 1
ATOM 6452 C C . TYR B 1 364 ? -7.527 -22.234 4.484 1 98.12 364 TYR B C 1
ATOM 6454 O O . TYR B 1 364 ? -8.109 -23.281 4.168 1 98.12 364 TYR B O 1
ATOM 6462 N N . ILE B 1 365 ? -6.426 -21.859 3.93 1 98.31 365 ILE B N 1
ATOM 6463 C CA . ILE B 1 365 ? -5.531 -22.75 3.199 1 98.31 365 ILE B CA 1
ATOM 6464 C C . ILE B 1 365 ? -4.109 -22.609 3.736 1 98.31 365 ILE B C 1
ATOM 6466 O O . ILE B 1 365 ? -3.799 -21.641 4.441 1 98.31 365 ILE B O 1
ATOM 6470 N N . VAL B 1 366 ? -3.264 -23.609 3.436 1 98.19 366 VAL B N 1
ATOM 6471 C CA . VAL B 1 366 ? -1.898 -23.578 3.949 1 98.19 366 VAL B CA 1
ATOM 6472 C C . VAL B 1 366 ? -0.917 -23.891 2.818 1 98.19 366 VAL B C 1
ATOM 6474 O O . VAL B 1 366 ? -1.135 -24.812 2.033 1 98.19 366 VAL B O 1
ATOM 6477 N N . SER B 1 367 ? 0.077 -23.047 2.648 1 97.88 367 SER B N 1
ATOM 6478 C CA . SER B 1 367 ? 1.274 -23.328 1.864 1 97.88 367 SER B CA 1
ATOM 6479 C C . SER B 1 367 ? 2.441 -23.734 2.762 1 97.88 367 SER B C 1
ATOM 6481 O O . SER B 1 367 ? 2.666 -23.109 3.807 1 97.88 367 SER B O 1
ATOM 6483 N N . GLU B 1 368 ? 3.137 -24.734 2.406 1 94.94 368 GLU B N 1
ATOM 6484 C CA . GLU B 1 368 ? 4.266 -25.203 3.203 1 94.94 368 GLU B CA 1
ATOM 6485 C C . GLU B 1 368 ? 5.566 -25.141 2.406 1 94.94 368 GLU B C 1
ATOM 6487 O O . GLU B 1 368 ? 5.57 -25.344 1.192 1 94.94 368 GLU B O 1
ATOM 6492 N N . THR B 1 369 ? 6.625 -24.781 3.145 1 93.94 369 THR B N 1
ATOM 6493 C CA . THR B 1 369 ? 7.918 -24.719 2.469 1 93.94 369 THR B CA 1
ATOM 6494 C C . THR B 1 369 ? 8.977 -25.484 3.262 1 93.94 369 THR B C 1
ATOM 6496 O O . THR B 1 369 ? 8.859 -25.641 4.48 1 93.94 369 THR B O 1
ATOM 6499 N N . THR B 1 370 ? 9.891 -26.016 2.559 1 88.5 370 THR B N 1
ATOM 6500 C CA . THR B 1 370 ? 11.172 -26.5 3.057 1 88.5 370 THR B CA 1
ATOM 6501 C C . THR B 1 370 ? 12.328 -25.922 2.24 1 88.5 370 THR B C 1
ATOM 6503 O O . THR B 1 370 ? 12.406 -26.141 1.029 1 88.5 370 THR B O 1
ATOM 6506 N N . PHE B 1 371 ? 13.125 -25.062 2.895 1 84.69 371 PHE B N 1
ATOM 6507 C CA . PHE B 1 371 ? 14.25 -24.469 2.182 1 84.69 371 PHE B CA 1
ATOM 6508 C C . PHE B 1 371 ? 15.242 -25.547 1.743 1 84.69 371 PHE B C 1
ATOM 6510 O O . PHE B 1 371 ? 15.336 -26.609 2.373 1 84.69 371 PHE B O 1
ATOM 6517 N N . ASP B 1 372 ? 16 -25.016 0.742 1 67.94 372 ASP B N 1
ATOM 6518 C CA . ASP B 1 372 ? 17 -25.922 0.181 1 67.94 372 ASP B CA 1
ATOM 6519 C C . ASP B 1 372 ? 18.031 -26.312 1.226 1 67.94 372 ASP B C 1
ATOM 6521 O O . ASP B 1 372 ? 18.297 -25.562 2.164 1 67.94 372 ASP B O 1
ATOM 6525 N N . LYS B 1 373 ? 18.312 -27.5 1.304 1 67.38 373 LYS B N 1
ATOM 6526 C CA . LYS B 1 373 ? 19.328 -28.109 2.166 1 67.38 373 LYS B CA 1
ATOM 6527 C C . LYS B 1 373 ? 18.766 -28.359 3.564 1 67.38 373 LYS B C 1
ATOM 6529 O O . LYS B 1 373 ? 19.531 -28.625 4.5 1 67.38 373 LYS B O 1
ATOM 6534 N N . GLY B 1 374 ? 17.484 -28.062 3.613 1 66.94 374 GLY B N 1
ATOM 6535 C CA . GLY B 1 374 ? 16.828 -28.438 4.852 1 66.94 374 GLY B CA 1
ATOM 6536 C C . GLY B 1 374 ? 17.078 -27.453 5.98 1 66.94 374 GLY B C 1
ATOM 6537 O O . GLY B 1 374 ? 16.953 -27.812 7.156 1 66.94 374 GLY B O 1
ATOM 6538 N N . VAL B 1 375 ? 17.359 -26.234 5.68 1 71.62 375 VAL B N 1
ATOM 6539 C CA . VAL B 1 375 ? 17.75 -25.25 6.68 1 71.62 375 VAL B CA 1
ATOM 6540 C C . VAL B 1 375 ? 16.547 -24.875 7.547 1 71.62 375 VAL B C 1
ATOM 6542 O O . VAL B 1 375 ? 16.672 -24.719 8.758 1 71.62 375 VAL B O 1
ATOM 6545 N N . ALA B 1 376 ? 15.422 -24.812 6.914 1 84.5 376 ALA B N 1
ATOM 6546 C CA . ALA B 1 376 ? 14.234 -24.391 7.664 1 84.5 376 ALA B CA 1
ATOM 6547 C C . ALA B 1 376 ? 12.961 -24.844 6.965 1 84.5 376 ALA B C 1
ATOM 6549 O O . ALA B 1 376 ? 12.953 -25.078 5.758 1 84.5 376 ALA B O 1
ATOM 6550 N N . ARG B 1 377 ? 11.992 -25.078 7.777 1 90.88 377 ARG B N 1
ATOM 6551 C CA . ARG B 1 377 ? 10.633 -25.312 7.305 1 90.88 377 ARG B CA 1
ATOM 6552 C C . ARG B 1 377 ? 9.711 -24.156 7.684 1 90.88 377 ARG B C 1
ATOM 6554 O O . ARG B 1 377 ? 10 -23.406 8.625 1 90.88 377 ARG B O 1
ATOM 6561 N N . GLY B 1 378 ? 8.68 -24.031 6.875 1 94.38 378 GLY B N 1
ATOM 6562 C CA . GLY B 1 378 ? 7.723 -22.984 7.191 1 94.38 378 GLY B CA 1
ATOM 6563 C C . GLY B 1 378 ? 6.336 -23.25 6.645 1 94.38 378 GLY B C 1
ATOM 6564 O O . GLY B 1 378 ? 6.156 -24.125 5.789 1 94.38 378 GLY B O 1
ATOM 6565 N N . TRP B 1 379 ? 5.383 -22.516 7.227 1 96.62 379 TRP B N 1
ATOM 6566 C CA . TRP B 1 379 ? 3.975 -22.609 6.848 1 96.62 379 TRP B CA 1
ATOM 6567 C C . TRP B 1 379 ? 3.348 -21.219 6.746 1 96.62 379 TRP B C 1
ATOM 6569 O O . TRP B 1 379 ? 3.623 -20.359 7.574 1 96.62 379 TRP B O 1
ATOM 6579 N N . ALA B 1 380 ? 2.654 -21 5.684 1 98.56 380 ALA B N 1
ATOM 6580 C CA . ALA B 1 380 ? 1.798 -19.828 5.551 1 98.56 380 ALA B CA 1
ATOM 6581 C C . ALA B 1 380 ? 0.324 -20.219 5.547 1 98.56 380 ALA B C 1
ATOM 6583 O O . ALA B 1 380 ? -0.13 -20.938 4.66 1 98.56 380 ALA B O 1
ATOM 6584 N N . LEU B 1 381 ? -0.41 -19.797 6.523 1 98.75 381 LEU B N 1
ATOM 6585 C CA . LEU B 1 381 ? -1.851 -20 6.617 1 98.75 381 LEU B CA 1
ATOM 6586 C C . LEU B 1 381 ? -2.607 -18.734 6.254 1 98.75 381 LEU B C 1
ATOM 6588 O O . LEU B 1 381 ? -2.414 -17.688 6.879 1 98.75 381 LEU B O 1
ATOM 6592 N N . ARG B 1 382 ? -3.389 -18.812 5.227 1 98.75 382 ARG B N 1
ATOM 6593 C CA . ARG B 1 382 ? -4.141 -17.688 4.699 1 98.75 382 ARG B CA 1
ATOM 6594 C C . ARG B 1 382 ? -5.621 -17.797 5.043 1 98.75 382 ARG B C 1
ATOM 6596 O O . ARG B 1 382 ? -6.262 -18.812 4.73 1 98.75 382 ARG B O 1
ATOM 6603 N N . THR B 1 383 ? -6.129 -16.844 5.734 1 98.56 383 THR B N 1
ATOM 6604 C CA . THR B 1 383 ? -7.566 -16.641 5.918 1 98.56 383 THR B CA 1
ATOM 6605 C C . THR B 1 383 ? -8.078 -15.508 5.035 1 98.56 383 THR B C 1
ATOM 6607 O O . THR B 1 383 ? -7.297 -14.883 4.316 1 98.56 383 THR B O 1
ATOM 6610 N N . PRO B 1 384 ? -9.352 -15.328 4.98 1 97.31 384 PRO B N 1
ATOM 6611 C CA . PRO B 1 384 ? -9.859 -14.266 4.105 1 97.31 384 PRO B CA 1
ATOM 6612 C C . PRO B 1 384 ? -9.227 -12.906 4.391 1 97.31 384 PRO B C 1
ATOM 6614 O O . PRO B 1 384 ? -8.945 -12.148 3.463 1 97.31 384 PRO B O 1
ATOM 6617 N N . ARG B 1 385 ? -8.859 -12.672 5.602 1 97.62 385 ARG B N 1
ATOM 6618 C CA . ARG B 1 385 ? -8.344 -11.336 5.895 1 97.62 385 ARG B CA 1
ATOM 6619 C C . ARG B 1 385 ? -6.855 -11.391 6.227 1 97.62 385 ARG B C 1
ATOM 6621 O O . ARG B 1 385 ? -6.098 -10.492 5.855 1 97.62 385 ARG B O 1
ATOM 6628 N N . TYR B 1 386 ? -6.41 -12.445 6.941 1 98.69 386 TYR B N 1
ATOM 6629 C CA . TYR B 1 386 ? -5.055 -12.422 7.477 1 98.69 386 TYR B CA 1
ATOM 6630 C C . TYR B 1 386 ? -4.215 -13.547 6.883 1 98.69 386 TYR B C 1
ATOM 6632 O O . TYR B 1 386 ? -4.758 -14.531 6.375 1 98.69 386 TYR B O 1
ATOM 6640 N N . LYS B 1 387 ? -2.943 -13.375 6.934 1 98.88 387 LYS B N 1
ATOM 6641 C CA . LYS B 1 387 ? -1.959 -14.414 6.645 1 98.88 387 LYS B CA 1
ATOM 6642 C C . LYS B 1 387 ? -1.01 -14.617 7.824 1 98.88 387 LYS B C 1
ATOM 6644 O O . LYS B 1 387 ? -0.352 -13.672 8.266 1 98.88 387 LYS B O 1
ATOM 6649 N N . TYR B 1 388 ? -1.029 -15.773 8.375 1 98.69 388 TYR B N 1
ATOM 6650 C CA . TYR B 1 388 ? -0.145 -16.188 9.461 1 98.69 388 TYR B CA 1
ATOM 6651 C C . TYR B 1 388 ? 1.016 -17.016 8.93 1 98.69 388 TYR B C 1
ATOM 6653 O O . TYR B 1 388 ? 0.808 -18.016 8.227 1 98.69 388 TYR B O 1
ATOM 6661 N N . VAL B 1 389 ? 2.258 -16.609 9.188 1 98.56 389 VAL B N 1
ATOM 6662 C CA . VAL B 1 389 ? 3.453 -17.312 8.734 1 98.56 389 VAL B CA 1
ATOM 6663 C C . VAL B 1 389 ? 4.254 -17.797 9.938 1 98.56 389 VAL B C 1
ATOM 6665 O O . VAL B 1 389 ? 4.461 -17.047 10.898 1 98.56 389 VAL B O 1
ATOM 6668 N N . LEU B 1 390 ? 4.66 -19 9.898 1 96.75 390 LEU B N 1
ATOM 6669 C CA . LEU B 1 390 ? 5.488 -19.578 10.945 1 96.75 390 LEU B CA 1
ATOM 6670 C C . LEU B 1 390 ? 6.652 -20.359 10.352 1 96.75 390 LEU B C 1
ATOM 6672 O O . LEU B 1 390 ? 6.445 -21.328 9.617 1 96.75 390 LEU B O 1
ATOM 6676 N N . TYR B 1 391 ? 7.809 -19.922 10.562 1 94.06 391 TYR B N 1
ATOM 6677 C CA . TYR B 1 391 ? 9 -20.719 10.305 1 94.06 391 TYR B CA 1
ATOM 6678 C C . TYR B 1 391 ? 9.414 -21.484 11.555 1 94.06 391 TYR B C 1
ATOM 6680 O O . TYR B 1 391 ? 9.055 -21.109 12.672 1 94.06 391 TYR B O 1
ATOM 6688 N N . ASP B 1 392 ? 10.148 -22.531 11.461 1 89.44 392 ASP B N 1
ATOM 6689 C CA . ASP B 1 392 ? 10.422 -23.422 12.594 1 89.44 392 ASP B CA 1
ATOM 6690 C C . ASP B 1 392 ? 11.5 -22.844 13.5 1 89.44 392 ASP B C 1
ATOM 6692 O O . ASP B 1 392 ? 11.656 -23.266 14.641 1 89.44 392 ASP B O 1
ATOM 6696 N N . LYS B 1 393 ? 12.25 -21.891 13.023 1 87.88 393 LYS B N 1
ATOM 6697 C CA . LYS B 1 393 ? 13.305 -21.312 13.859 1 87.88 393 LYS B CA 1
ATOM 6698 C C . LYS B 1 393 ? 13.633 -19.891 13.422 1 87.88 393 LYS B C 1
ATOM 6700 O O . LYS B 1 393 ? 13.219 -19.453 12.344 1 87.88 393 LYS B O 1
ATOM 6705 N N . GLY B 1 394 ? 14.32 -19.109 14.336 1 89.62 394 GLY B N 1
ATOM 6706 C CA . GLY B 1 394 ? 14.883 -17.797 14.023 1 89.62 394 GLY B CA 1
ATOM 6707 C C . GLY B 1 394 ? 14.094 -16.656 14.641 1 89.62 394 GLY B C 1
ATOM 6708 O O . GLY B 1 394 ? 13.008 -16.875 15.18 1 89.62 394 GLY B O 1
ATOM 6709 N N . LEU B 1 395 ? 14.773 -15.469 14.477 1 92.19 395 LEU B N 1
ATOM 6710 C CA . LEU B 1 395 ? 14.133 -14.242 14.938 1 92.19 395 LEU B CA 1
ATOM 6711 C C . LEU B 1 395 ? 12.945 -13.883 14.047 1 92.19 395 LEU B C 1
ATOM 6713 O O . LEU B 1 395 ? 13.031 -13.977 12.82 1 92.19 395 LEU B O 1
ATOM 6717 N N . TYR B 1 396 ? 11.805 -13.547 14.672 1 95.25 396 TYR B N 1
ATOM 6718 C CA . TYR B 1 396 ? 10.57 -13.148 14 1 95.25 396 TYR B CA 1
ATOM 6719 C C . TYR B 1 396 ? 10.055 -14.258 13.094 1 95.25 396 TYR B C 1
ATOM 6721 O O . TYR B 1 396 ? 9.523 -13.992 12.016 1 95.25 396 TYR B O 1
ATOM 6729 N N . ARG B 1 397 ? 10.258 -15.438 13.508 1 94.31 397 ARG B N 1
ATOM 6730 C CA . ARG B 1 397 ? 9.797 -16.594 12.758 1 94.31 397 ARG B CA 1
ATOM 6731 C C . ARG B 1 397 ? 8.273 -16.641 12.672 1 94.31 397 ARG B C 1
ATOM 6733 O O . ARG B 1 397 ? 7.711 -17.344 11.828 1 94.31 397 ARG B O 1
ATOM 6740 N N . GLU B 1 398 ? 7.676 -15.93 13.641 1 96.44 398 GLU B N 1
ATOM 6741 C CA . GLU B 1 398 ? 6.219 -15.828 13.656 1 96.44 398 GLU B CA 1
ATOM 6742 C C . GLU B 1 398 ? 5.75 -14.477 13.125 1 96.44 398 GLU B C 1
ATOM 6744 O O . GLU B 1 398 ? 6.168 -13.43 13.625 1 96.44 398 GLU B O 1
ATOM 6749 N N . GLN B 1 399 ? 4.895 -14.547 12.102 1 98 399 GLN B N 1
ATOM 6750 C CA . GLN B 1 399 ? 4.43 -13.32 11.461 1 98 399 GLN B CA 1
ATOM 6751 C C . GLN B 1 399 ? 2.92 -13.352 11.242 1 98 399 GLN B C 1
ATOM 6753 O O . GLN B 1 399 ? 2.34 -14.43 11.055 1 98 399 GLN B O 1
ATOM 6758 N N . LEU B 1 400 ? 2.305 -12.219 11.297 1 98.56 400 LEU B N 1
ATOM 6759 C CA . LEU B 1 400 ? 0.894 -12 10.992 1 98.56 400 LEU B CA 1
ATOM 6760 C C . LEU B 1 400 ? 0.708 -10.734 10.156 1 98.56 400 LEU B C 1
ATOM 6762 O O . LEU B 1 400 ? 1.224 -9.672 10.508 1 98.56 400 LEU B O 1
ATOM 6766 N N . TYR B 1 401 ? -0.014 -10.859 9.039 1 98.69 401 TYR B N 1
ATOM 6767 C CA . TYR B 1 401 ? -0.204 -9.727 8.148 1 98.69 401 TYR B CA 1
ATOM 6768 C C . TYR B 1 401 ? -1.681 -9.516 7.836 1 98.69 401 TYR B C 1
ATOM 6770 O O . TYR B 1 401 ? -2.426 -10.484 7.652 1 98.69 401 TYR B O 1
ATOM 6778 N N . ASP B 1 402 ? -2.166 -8.227 7.797 1 98.25 402 ASP B N 1
ATOM 6779 C CA . ASP B 1 402 ? -3.48 -7.84 7.297 1 98.25 402 ASP B CA 1
ATOM 6780 C C . ASP B 1 402 ? -3.496 -7.781 5.773 1 98.25 402 ASP B C 1
ATOM 6782 O O . ASP B 1 402 ? -3.111 -6.77 5.184 1 98.25 402 ASP B O 1
ATOM 6786 N N . MET B 1 403 ? -4.086 -8.812 5.152 1 98.19 403 MET B N 1
ATOM 6787 C CA . MET B 1 403 ? -3.941 -8.992 3.711 1 98.19 403 MET B CA 1
ATOM 6788 C C . MET B 1 403 ? -4.926 -8.102 2.957 1 98.19 403 MET B C 1
ATOM 6790 O O . MET B 1 403 ? -4.887 -8.031 1.728 1 98.19 403 MET B O 1
ATOM 6794 N N . VAL B 1 404 ? -5.711 -7.449 3.648 1 95.94 404 VAL B N 1
ATOM 6795 C CA . VAL B 1 404 ? -6.609 -6.48 3.025 1 95.94 404 VAL B CA 1
ATOM 6796 C C . VAL B 1 404 ? -5.918 -5.121 2.926 1 95.94 404 VAL B C 1
ATOM 6798 O O . VAL B 1 404 ? -5.969 -4.469 1.881 1 95.94 404 VAL B O 1
ATOM 6801 N N . ASN B 1 405 ? -5.148 -4.676 3.988 1 93.62 405 ASN B N 1
ATOM 6802 C CA . ASN B 1 405 ? -4.559 -3.342 4.047 1 93.62 405 ASN B CA 1
ATOM 6803 C C . ASN B 1 405 ? -3.049 -3.385 3.838 1 93.62 405 ASN B C 1
ATOM 6805 O O . ASN B 1 405 ? -2.42 -2.35 3.609 1 93.62 405 ASN B O 1
ATOM 6809 N N . ASP B 1 406 ? -2.459 -4.539 3.906 1 96 406 ASP B N 1
ATOM 6810 C CA . ASP B 1 406 ? -1.014 -4.715 3.828 1 96 406 ASP B CA 1
ATOM 6811 C C . ASP B 1 406 ? -0.657 -5.996 3.078 1 96 406 ASP B C 1
ATOM 6813 O O . ASP B 1 406 ? 0.089 -6.836 3.588 1 96 406 ASP B O 1
ATOM 6817 N N . ARG B 1 407 ? -1.168 -6.125 1.865 1 96.94 407 ARG B N 1
ATOM 6818 C CA . ARG B 1 407 ? -0.887 -7.328 1.09 1 96.94 407 ARG B CA 1
ATOM 6819 C C . ARG B 1 407 ? 0.601 -7.441 0.773 1 96.94 407 ARG B C 1
ATOM 6821 O O . ARG B 1 407 ? 1.091 -8.523 0.446 1 96.94 407 ARG B O 1
ATOM 6828 N N . GLY B 1 408 ? 1.338 -6.355 0.827 1 97 408 GLY B N 1
ATOM 6829 C CA . GLY B 1 408 ? 2.777 -6.352 0.622 1 97 408 GLY B CA 1
ATOM 6830 C C . GLY B 1 408 ? 3.553 -6.879 1.814 1 97 408 GLY B C 1
ATOM 6831 O O . GLY B 1 408 ? 4.773 -7.039 1.746 1 97 408 GLY B O 1
ATOM 6832 N N . GLU B 1 409 ? 2.898 -7.156 2.898 1 98.12 409 GLU B N 1
ATOM 6833 C CA . GLU B 1 409 ? 3.471 -7.773 4.094 1 98.12 409 GLU B CA 1
ATOM 6834 C C . GLU B 1 409 ? 4.57 -6.898 4.691 1 98.12 409 GLU B C 1
ATOM 6836 O O . GLU B 1 409 ? 5.672 -7.379 4.961 1 98.12 409 GLU B O 1
ATOM 6841 N N . MET B 1 410 ? 4.188 -5.668 4.977 1 97.44 410 MET B N 1
ATOM 6842 C CA . MET B 1 410 ? 5.188 -4.691 5.406 1 97.44 410 MET B CA 1
ATOM 6843 C C . MET B 1 410 ? 5.07 -4.418 6.902 1 97.44 410 MET B C 1
ATOM 6845 O O . MET B 1 410 ? 5.949 -3.777 7.488 1 97.44 410 MET B O 1
ATOM 6849 N N . ARG B 1 411 ? 4.023 -4.848 7.551 1 96.62 411 ARG B N 1
ATOM 6850 C CA . ARG B 1 411 ? 3.824 -4.668 8.984 1 96.62 411 ARG B CA 1
ATOM 6851 C C . ARG B 1 411 ? 3.504 -5.996 9.664 1 96.62 411 ARG B C 1
ATOM 6853 O O . ARG B 1 411 ? 2.408 -6.539 9.492 1 96.62 411 ARG B O 1
ATOM 6860 N N . ASN B 1 412 ? 4.465 -6.512 10.5 1 97.81 412 ASN B N 1
ATOM 6861 C CA . ASN B 1 412 ? 4.25 -7.742 11.25 1 97.81 412 ASN B CA 1
ATOM 6862 C C . ASN B 1 412 ? 3.412 -7.492 12.5 1 97.81 412 ASN B C 1
ATOM 6864 O O . ASN B 1 412 ? 3.926 -7.016 13.516 1 97.81 412 ASN B O 1
ATOM 6868 N N . LEU B 1 413 ? 2.15 -7.895 12.453 1 97.94 413 LEU B N 1
ATOM 6869 C CA . LEU B 1 413 ? 1.191 -7.633 13.523 1 97.94 413 LEU B CA 1
ATOM 6870 C C . LEU B 1 413 ? 1.442 -8.547 14.711 1 97.94 413 LEU B C 1
ATOM 6872 O O . LEU B 1 413 ? 0.925 -8.305 15.805 1 97.94 413 LEU B O 1
ATOM 6876 N N . ALA B 1 414 ? 2.248 -9.594 14.531 1 97 414 ALA B N 1
ATOM 6877 C CA . ALA B 1 414 ? 2.469 -10.594 15.578 1 97 414 ALA B CA 1
ATOM 6878 C C . ALA B 1 414 ? 3.176 -9.977 16.781 1 97 414 ALA B C 1
ATOM 6880 O O . ALA B 1 414 ? 3.141 -10.539 17.875 1 97 414 ALA B O 1
ATOM 6881 N N . ILE B 1 415 ? 3.809 -8.875 16.609 1 95 415 ILE B N 1
ATOM 6882 C CA . ILE B 1 415 ? 4.594 -8.297 17.688 1 95 415 ILE B CA 1
ATOM 6883 C C . ILE B 1 415 ? 3.781 -7.219 18.406 1 95 415 ILE B C 1
ATOM 6885 O O . ILE B 1 415 ? 4.285 -6.543 19.297 1 95 415 ILE B O 1
ATOM 6889 N N . GLU B 1 416 ? 2.592 -6.984 17.969 1 95.81 416 GLU B N 1
ATOM 6890 C CA . GLU B 1 416 ? 1.722 -5.949 18.531 1 95.81 416 GLU B CA 1
ATOM 6891 C C . GLU B 1 416 ? 0.615 -6.562 19.375 1 95.81 416 GLU B C 1
ATOM 6893 O O . GLU B 1 416 ? -0.178 -7.371 18.891 1 95.81 416 GLU B O 1
ATOM 6898 N N . LYS B 1 417 ? 0.406 -6.094 20.578 1 95 417 LYS B N 1
ATOM 6899 C CA . LYS B 1 417 ? -0.52 -6.648 21.562 1 95 417 LYS B CA 1
ATOM 6900 C C . LYS B 1 417 ? -1.964 -6.543 21.078 1 95 417 LYS B C 1
ATOM 6902 O O . LYS B 1 417 ? -2.779 -7.426 21.344 1 95 417 LYS B O 1
ATOM 6907 N N . LYS B 1 418 ? -2.205 -5.52 20.391 1 94.31 418 LYS B N 1
ATOM 6908 C CA . LYS B 1 418 ? -3.58 -5.258 19.984 1 94.31 418 LYS B CA 1
ATOM 6909 C C . LYS B 1 418 ? -4.098 -6.363 19.062 1 94.31 418 LYS B C 1
ATOM 6911 O O . LYS B 1 418 ? -5.312 -6.551 18.938 1 94.31 418 LYS B O 1
ATOM 6916 N N . TYR B 1 419 ? -3.234 -7.215 18.516 1 97.06 419 TYR B N 1
ATOM 6917 C CA . TYR B 1 419 ? -3.646 -8.258 17.578 1 97.06 419 TYR B CA 1
ATOM 6918 C C . TYR B 1 419 ? -3.479 -9.641 18.203 1 97.06 419 TYR B C 1
ATOM 6920 O O . TYR B 1 419 ? -3.525 -10.648 17.5 1 97.06 419 TYR B O 1
ATOM 6928 N N . ARG B 1 420 ? -3.361 -9.688 19.438 1 96.31 420 ARG B N 1
ATOM 6929 C CA . ARG B 1 420 ? -3.068 -10.93 20.156 1 96.31 420 ARG B CA 1
ATOM 6930 C C . ARG B 1 420 ? -4.172 -11.953 19.922 1 96.31 420 ARG B C 1
ATOM 6932 O O . ARG B 1 420 ? -3.893 -13.133 19.688 1 96.31 420 ARG B O 1
ATOM 6939 N N . GLN B 1 421 ? -5.422 -11.492 19.953 1 97.38 421 GLN B N 1
ATOM 6940 C CA . GLN B 1 421 ? -6.527 -12.438 19.797 1 97.38 421 GLN B CA 1
ATOM 6941 C C . GLN B 1 421 ? -6.57 -13.008 18.391 1 97.38 421 GLN B C 1
ATOM 6943 O O . GLN B 1 421 ? -6.836 -14.195 18.203 1 97.38 421 GLN B O 1
ATOM 6948 N N . ILE B 1 422 ? -6.301 -12.227 17.406 1 98.12 422 ILE B N 1
ATOM 6949 C CA . ILE B 1 422 ? -6.246 -12.68 16.031 1 98.12 422 ILE B CA 1
ATOM 6950 C C . ILE B 1 422 ? -5.094 -13.664 15.852 1 98.12 422 ILE B C 1
ATOM 6952 O O . ILE B 1 422 ? -5.242 -14.695 15.195 1 98.12 422 ILE B O 1
ATOM 6956 N N . LEU B 1 423 ? -3.939 -13.391 16.5 1 97.88 423 LEU B N 1
ATOM 6957 C CA . LEU B 1 423 ? -2.766 -14.258 16.453 1 97.88 423 LEU B CA 1
ATOM 6958 C C . LEU B 1 423 ? -3.078 -15.633 17.047 1 97.88 423 LEU B C 1
ATOM 6960 O O . LEU B 1 423 ? -2.766 -16.656 16.438 1 97.88 423 LEU B O 1
ATOM 6964 N N . LEU B 1 424 ? -3.748 -15.633 18.125 1 97.44 424 LEU B N 1
ATOM 6965 C CA . LEU B 1 424 ? -4.078 -16.875 18.797 1 97.44 424 LEU B CA 1
ATOM 6966 C C . LEU B 1 424 ? -5.035 -17.719 17.953 1 97.44 424 LEU B C 1
ATOM 6968 O O . LEU B 1 424 ? -4.891 -18.938 17.891 1 97.44 424 LEU B O 1
ATOM 6972 N N . GLN B 1 425 ? -5.961 -17.062 17.312 1 97.88 425 GLN B N 1
ATOM 6973 C CA . GLN B 1 425 ? -6.895 -17.766 16.438 1 97.88 425 GLN B CA 1
ATOM 6974 C C . GLN B 1 425 ? -6.164 -18.422 15.266 1 97.88 425 GLN B C 1
ATOM 6976 O O . GLN B 1 425 ? -6.473 -19.562 14.898 1 97.88 425 GLN B O 1
ATOM 6981 N N . HIS B 1 426 ? -5.211 -17.828 14.734 1 98.38 426 HIS B N 1
ATOM 6982 C CA . HIS B 1 426 ? -4.5 -18.359 13.578 1 98.38 426 HIS B CA 1
ATOM 6983 C C . HIS B 1 426 ? -3.516 -19.438 13.992 1 98.38 426 HIS B C 1
ATOM 6985 O O . HIS B 1 426 ? -3.273 -20.391 13.234 1 98.38 426 HIS B O 1
ATOM 6991 N N . ARG B 1 427 ? -2.951 -19.344 15.211 1 96.81 427 ARG B N 1
ATOM 6992 C CA . ARG B 1 427 ? -2.189 -20.453 15.781 1 96.81 427 ARG B CA 1
ATOM 6993 C C . ARG B 1 427 ? -3.045 -21.719 15.875 1 96.81 427 ARG B C 1
ATOM 6995 O O . ARG B 1 427 ? -2.59 -22.812 15.531 1 96.81 427 ARG B O 1
ATOM 7002 N N . ALA B 1 428 ? -4.246 -21.469 16.297 1 96.88 428 ALA B N 1
ATOM 7003 C CA . ALA B 1 428 ? -5.164 -22.594 16.453 1 96.88 428 ALA B CA 1
ATOM 7004 C C . ALA B 1 428 ? -5.496 -23.219 15.102 1 96.88 428 ALA B C 1
ATOM 7006 O O . ALA B 1 428 ? -5.527 -24.453 14.977 1 96.88 428 ALA B O 1
ATOM 7007 N N . TYR B 1 429 ? -5.758 -22.422 14.094 1 97.38 429 TYR B N 1
ATOM 7008 C CA . TYR B 1 429 ? -6.02 -22.938 12.75 1 97.38 429 TYR B CA 1
ATOM 7009 C C . TYR B 1 429 ? -4.844 -23.75 12.234 1 97.38 429 TYR B C 1
ATOM 7011 O O . TYR B 1 429 ? -5.031 -24.844 11.688 1 97.38 429 TYR B O 1
ATOM 7019 N N . LEU B 1 430 ? -3.637 -23.25 12.414 1 97.12 430 LEU B N 1
ATOM 7020 C CA . LEU B 1 430 ? -2.469 -23.969 11.906 1 97.12 430 LEU B CA 1
ATOM 7021 C C . LEU B 1 430 ? -2.27 -25.281 12.656 1 97.12 430 LEU B C 1
ATOM 7023 O O . LEU B 1 430 ? -1.901 -26.281 12.062 1 97.12 430 LEU B O 1
ATOM 7027 N N . ASN B 1 431 ? -2.512 -25.188 13.953 1 94.5 431 ASN B N 1
ATOM 7028 C CA . ASN B 1 431 ? -2.424 -26.406 14.75 1 94.5 431 ASN B CA 1
ATOM 7029 C C . ASN B 1 431 ? -3.396 -27.469 14.25 1 94.5 431 ASN B C 1
ATOM 7031 O O . ASN B 1 431 ? -3.039 -28.656 14.156 1 94.5 431 ASN B O 1
ATOM 7035 N N . GLU B 1 432 ? -4.578 -27.062 14.016 1 94.75 432 GLU B N 1
ATOM 7036 C CA . GLU B 1 432 ? -5.582 -27.969 13.469 1 94.75 432 GLU B CA 1
ATOM 7037 C C . GLU B 1 432 ? -5.125 -28.578 12.141 1 94.75 432 GLU B C 1
ATOM 7039 O O . GLU B 1 432 ? -5.242 -29.781 11.93 1 94.75 432 GLU B O 1
ATOM 7044 N N . TRP B 1 433 ? -4.598 -27.75 11.297 1 95.5 433 TRP B N 1
ATOM 7045 C CA . TRP B 1 433 ? -4.109 -28.219 10 1 95.5 433 TRP B CA 1
ATOM 7046 C C . TRP B 1 433 ? -2.959 -29.203 10.172 1 95.5 433 TRP B C 1
ATOM 7048 O O . TRP B 1 433 ? -2.912 -30.234 9.5 1 95.5 433 TRP B O 1
ATOM 7058 N N . MET B 1 434 ? -2.025 -28.906 11.047 1 92.94 434 MET B N 1
ATOM 7059 C CA . MET B 1 434 ? -0.863 -29.75 11.273 1 92.94 434 MET B CA 1
ATOM 7060 C C . MET B 1 434 ? -1.287 -31.125 11.797 1 92.94 434 MET B C 1
ATOM 7062 O O . MET B 1 434 ? -0.705 -32.156 11.43 1 92.94 434 MET B O 1
ATOM 7066 N N . LYS B 1 435 ? -2.283 -31.109 12.617 1 90.75 435 LYS B N 1
ATOM 7067 C CA . LYS B 1 435 ? -2.807 -32.375 13.125 1 90.75 435 LYS B CA 1
ATOM 7068 C C . LYS B 1 435 ? -3.463 -33.188 12.016 1 90.75 435 LYS B C 1
ATOM 7070 O O . LYS B 1 435 ? -3.215 -34.375 11.883 1 90.75 435 LYS B O 1
ATOM 7075 N N . LEU B 1 436 ? -4.227 -32.5 11.281 1 91.44 436 LEU B N 1
ATOM 7076 C CA . LEU B 1 436 ? -4.938 -33.125 10.18 1 91.44 436 LEU B CA 1
ATOM 7077 C C . LEU B 1 436 ? -3.961 -33.781 9.203 1 91.44 436 LEU B C 1
ATOM 7079 O O . LEU B 1 436 ? -4.223 -34.875 8.688 1 91.44 436 LEU B O 1
ATOM 7083 N N . HIS B 1 437 ? -2.828 -33.156 8.961 1 91 437 HIS B N 1
ATOM 7084 C CA . HIS B 1 437 ? -1.884 -33.594 7.945 1 91 437 HIS B CA 1
ATOM 7085 C C . HIS B 1 437 ? -0.691 -34.312 8.578 1 91 437 HIS B C 1
ATOM 7087 O O . HIS B 1 437 ? 0.303 -34.594 7.906 1 91 437 HIS B O 1
ATOM 7093 N N . HIS B 1 438 ? -0.698 -34.531 9.867 1 86.69 438 HIS B N 1
ATOM 7094 C CA . HIS B 1 438 ? 0.273 -35.312 10.609 1 86.69 438 HIS B CA 1
ATOM 7095 C C . HIS B 1 438 ? 1.674 -34.719 10.5 1 86.69 438 HIS B C 1
ATOM 7097 O O . HIS B 1 438 ? 2.635 -35.438 10.211 1 86.69 438 HIS B O 1
ATOM 7103 N N . VAL B 1 439 ? 1.718 -33.438 10.617 1 83.81 439 VAL B N 1
ATOM 7104 C CA . VAL B 1 439 ? 3.014 -32.75 10.609 1 83.81 439 VAL B CA 1
ATOM 7105 C C . VAL B 1 439 ? 3.805 -33.156 11.852 1 83.81 439 VAL B C 1
ATOM 7107 O O . VAL B 1 439 ? 3.291 -33.094 12.969 1 83.81 439 VAL B O 1
ATOM 7110 N N . VAL B 1 440 ? 4.996 -33.5 11.594 1 75 440 VAL B N 1
ATOM 7111 C CA . VAL B 1 440 ? 5.852 -33.938 12.695 1 75 440 VAL B CA 1
ATOM 7112 C C . VAL B 1 440 ? 6.348 -32.719 13.469 1 75 440 VAL B C 1
ATOM 7114 O O . VAL B 1 440 ? 6.797 -31.734 12.867 1 75 440 VAL B O 1
ATOM 7117 N N . GLN B 1 441 ? 6.312 -32.781 14.711 1 71.88 441 GLN B N 1
ATOM 7118 C CA . GLN B 1 441 ? 6.75 -31.703 15.594 1 71.88 441 GLN B CA 1
ATOM 7119 C C . GLN B 1 441 ? 8.234 -31.828 15.93 1 71.88 441 GLN B C 1
ATOM 7121 O O . GLN B 1 441 ? 8.898 -32.781 15.484 1 71.88 441 GLN B O 1
ATOM 7126 N N . ILE B 1 442 ? 8.836 -30.781 16.547 1 62.03 442 ILE B N 1
ATOM 7127 C CA . ILE B 1 442 ? 10.25 -30.781 16.906 1 62.03 442 ILE B CA 1
ATOM 7128 C C . ILE B 1 442 ? 10.547 -31.938 17.859 1 62.03 442 ILE B C 1
ATOM 7130 O O . ILE B 1 442 ? 11.484 -32.688 17.641 1 62.03 442 ILE B O 1
ATOM 7134 N N . ARG B 1 443 ? 9.883 -32 18.922 1 62.47 443 ARG B N 1
ATOM 7135 C CA . ARG B 1 443 ? 9.82 -33.094 19.875 1 62.47 443 ARG B CA 1
ATOM 7136 C C . ARG B 1 443 ? 8.422 -33.219 20.484 1 62.47 443 ARG B C 1
ATOM 7138 O O . ARG B 1 443 ? 7.633 -32.25 20.406 1 62.47 443 ARG B O 1
ATOM 7145 N N . PRO B 1 444 ? 8.141 -34.375 20.719 1 58.69 444 PRO B N 1
ATOM 7146 C CA . PRO B 1 444 ? 6.777 -34.594 21.203 1 58.69 444 PRO B CA 1
ATOM 7147 C C . PRO B 1 444 ? 6.301 -33.5 22.141 1 58.69 444 PRO B C 1
ATOM 7149 O O . PRO B 1 444 ? 5.137 -33.094 22.094 1 58.69 444 PRO B O 1
ATOM 7152 N N . GLU B 1 445 ? 7.223 -32.844 22.906 1 61.47 445 GLU B N 1
ATOM 7153 C CA . GLU B 1 445 ? 6.789 -31.875 23.906 1 61.47 445 GLU B CA 1
ATOM 7154 C C . GLU B 1 445 ? 7.117 -30.453 23.484 1 61.47 445 GLU B C 1
ATOM 7156 O O . GLU B 1 445 ? 6.785 -29.5 24.172 1 61.47 445 GLU B O 1
ATOM 7161 N N . VAL B 1 446 ? 7.691 -30.328 22.391 1 64.81 446 VAL B N 1
ATOM 7162 C CA . VAL B 1 446 ? 8.07 -29.016 21.906 1 64.81 446 VAL B CA 1
ATOM 7163 C C . VAL B 1 446 ? 7.387 -28.719 20.578 1 64.81 446 VAL B C 1
ATOM 7165 O O . VAL B 1 446 ? 7.727 -29.328 19.547 1 64.81 446 VAL B O 1
ATOM 7168 N N . HIS B 1 447 ? 6.363 -27.781 20.688 1 71.94 447 HIS B N 1
ATOM 7169 C CA . HIS B 1 447 ? 5.531 -27.469 19.531 1 71.94 447 HIS B CA 1
ATOM 7170 C C . HIS B 1 447 ? 6.137 -26.344 18.703 1 71.94 447 HIS B C 1
ATOM 7172 O O . HIS B 1 447 ? 6.773 -25.438 19.25 1 71.94 447 HIS B O 1
ATOM 7178 N N . LEU B 1 448 ? 5.969 -26.484 17.469 1 80 448 LEU B N 1
ATOM 7179 C CA . LEU B 1 448 ? 6.3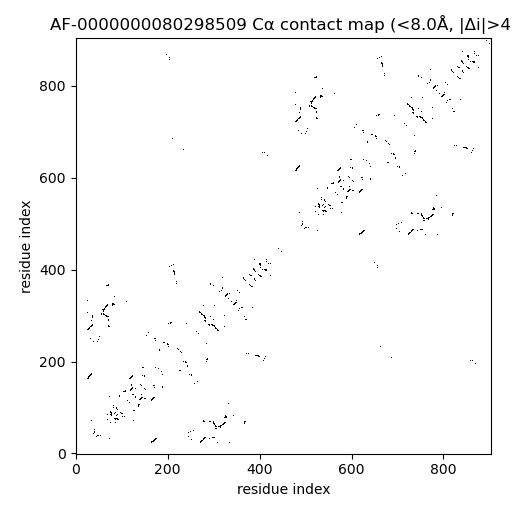87 -25.453 16.516 1 80 448 LEU B CA 1
ATOM 7180 C C . LEU B 1 448 ? 5.637 -24.156 16.766 1 80 448 LEU B C 1
ATOM 7182 O O . LEU B 1 448 ? 6.23 -23.078 16.719 1 80 448 LEU B O 1
ATOM 7186 N N . ILE B 1 449 ? 4.371 -24.297 17.156 1 82.5 449 ILE B N 1
ATOM 7187 C CA . ILE B 1 449 ? 3.529 -23.125 17.359 1 82.5 449 ILE B CA 1
ATOM 7188 C C . ILE B 1 449 ? 3.68 -22.625 18.797 1 82.5 449 ILE B C 1
ATOM 7190 O O . ILE B 1 449 ? 3.568 -23.391 19.75 1 82.5 449 ILE B O 1
ATOM 7194 N N . PRO B 1 450 ? 3.873 -21.344 18.969 1 77.88 450 PRO B N 1
ATOM 7195 C CA . PRO B 1 450 ? 4.039 -20.828 20.328 1 77.88 450 PRO B CA 1
ATOM 7196 C C . PRO B 1 450 ? 2.799 -21.031 21.203 1 77.88 450 PRO B C 1
ATOM 7198 O O . PRO B 1 450 ? 1.672 -20.906 20.719 1 77.88 450 PRO B O 1
ATOM 7201 N N . ASN B 1 451 ? 3 -21.406 22.406 1 69.31 451 ASN B N 1
ATOM 7202 C CA . ASN B 1 451 ? 2.033 -21.516 23.5 1 69.31 451 ASN B CA 1
ATOM 7203 C C . ASN B 1 451 ? 0.957 -22.547 23.188 1 69.31 451 ASN B C 1
ATOM 7205 O O . ASN B 1 451 ? -0.194 -22.391 23.609 1 69.31 451 ASN B O 1
ATOM 7209 N N . MET B 1 452 ? 1.222 -23.438 22.234 1 70.62 452 MET B N 1
ATOM 7210 C CA . MET B 1 452 ? 0.281 -24.516 21.969 1 70.62 452 MET B CA 1
ATOM 7211 C C . MET B 1 452 ? 0.714 -25.797 22.688 1 70.62 452 MET B C 1
ATOM 7213 O O . MET B 1 452 ? 1.905 -26.016 22.922 1 70.62 452 MET B O 1
#

Secondary structure (DSSP, 8-state):
-------------------------EEEEEEESS--TTSSGGGT-TT---HHHHHHHHHSEEEEEEE-SSSSHHHHHHHHHH-S-HHHHT--STTPPPPHHHHTT-HHHHHHHTT-EEEEEEB--SSSSBPPTTSTT-EEEE-S-STTHHHHHHHHHHS--SS-EEEEEE--TTTTHHHHHTT---SS---PPPPGGGS----TT-SPPTTS-HHHHHHHHH-TTT-GGGG--HHHHHHHHHHHHHHHHHHHHHHHHHHHHHHHTT-GGGEEEEEEES----TTGGG--SSSS--HHHHEE-EEEE-GGGTTTTEEEEEEEETTHHHHHHHHHHTTPPPPTT------HHHHHH--TT----S-EEEEEE-GGG--EEEEEE-SSEEEEEESSSTT-EEEEETTT-TT----GGG-GGGHHHHHHHHHHHHHHHHHTTPPPSBTTB-SSTT-/----------------------PPPEEEEEEESS--TTSSGGGT-TT---HHHHHHHHHSEEEEEEE-SSSSHHHHHHHHHH-S-HHHHT--STTPPPPHHHHTT-HHHHHHHTT-EEEEEEB--SSSSBPPTTSTT-EEEE-S-STTHHHHHHHHHHS--SS-EEEEEE--TTTTHHHHHTT---SS---PPPPGGGS----TT-SPPTTS-HHHHHHHHH-TTT-GGGG--HHHHHHHHHHHHHHHHHHHHHHHHHHHHHHHTT-GGGEEEEEEES----TTGGG--SSSS--HHHHEE-EEEE-GGGTTTTEEEEEEEETTHHHHHHHHHHTTPPPPTT------HHHHHH--TT----S-EEEEEE-GGG--EEEEEE-SSEEEEEESSSTT-EEEEETTT-TT----GGG-GGGHHHHHHHHHHHHHHHHHTTPPPSBTTB-SSTT-

Solvent-accessible surface area (backbone atoms only — not comparable to full-atom values): 46423 Å² total; per-residue (Å²): 136,82,75,76,77,76,74,74,77,75,75,73,73,70,66,72,71,71,67,70,70,79,75,63,52,26,36,40,39,38,32,31,25,39,32,25,35,62,74,28,31,78,64,69,30,86,80,35,71,26,67,43,56,33,49,45,31,51,37,0,31,28,36,77,38,20,25,19,33,14,23,39,64,23,24,7,42,40,7,32,38,53,26,37,57,34,74,75,48,61,18,59,44,71,69,39,66,67,48,68,80,48,50,72,58,11,47,33,32,52,41,35,74,64,56,31,50,34,35,35,29,15,44,49,29,73,36,39,59,42,61,57,67,69,43,56,36,24,41,58,72,37,58,63,40,59,78,59,34,42,58,44,51,34,54,58,64,72,48,89,72,95,50,40,36,36,40,38,40,22,39,48,45,29,39,41,46,58,33,47,60,65,74,44,79,39,90,81,53,84,67,84,82,75,60,73,43,70,28,47,76,60,52,69,34,27,62,62,33,93,64,49,41,44,50,57,57,50,48,44,68,73,35,43,91,80,34,59,57,82,78,55,47,73,66,51,40,19,50,51,40,36,50,39,37,50,32,39,34,51,44,26,55,43,50,34,53,39,54,49,41,37,60,75,66,63,42,44,67,46,23,34,38,38,38,34,27,34,13,9,26,25,68,34,36,48,72,28,67,51,54,45,53,82,48,56,42,8,26,29,12,39,35,31,42,24,37,42,64,37,48,62,44,55,38,68,33,70,58,67,40,38,58,5,24,16,41,29,32,23,56,30,51,64,60,72,41,79,76,63,87,91,55,77,40,56,53,53,54,67,52,57,74,65,60,51,66,79,59,86,73,65,77,58,46,66,29,41,32,46,37,80,92,66,77,43,42,35,39,35,38,38,39,94,50,38,35,38,35,39,36,72,56,62,58,46,19,59,37,27,27,48,49,78,88,31,61,68,56,35,43,55,43,61,65,26,53,92,40,45,67,61,50,53,52,49,52,49,52,51,50,52,49,35,59,75,65,63,57,82,59,83,38,99,88,39,58,75,52,84,96,102,137,83,77,76,78,74,76,76,77,75,75,73,73,74,67,73,69,73,68,70,72,79,74,62,50,24,37,37,38,40,32,31,25,39,34,24,36,63,74,27,32,79,64,69,31,88,81,35,72,26,68,44,58,35,49,46,29,50,37,0,32,28,36,79,37,21,25,21,33,12,25,39,65,24,24,8,43,40,7,33,38,55,26,37,56,34,73,75,48,62,19,61,46,72,67,39,66,69,49,68,78,49,50,72,59,12,48,33,34,53,42,35,74,64,55,31,48,32,35,35,29,15,45,49,28,72,36,39,58,40,62,58,68,67,44,56,38,25,43,59,71,37,58,64,41,61,80,58,35,41,58,46,52,34,55,58,65,70,49,89,71,96,52,38,35,37,41,38,40,22,37,50,46,29,39,42,46,58,33,47,60,66,74,44,78,38,91,81,53,84,68,84,81,75,60,73,43,72,27,45,76,61,51,68,37,27,62,62,34,92,63,48,41,45,50,58,58,51,47,44,69,72,35,44,90,80,33,58,55,80,75,55,48,72,66,51,40,18,51,50,38,35,50,39,38,49,32,40,32,52,44,24,56,42,50,33,53,39,54,49,43,37,60,73,65,62,41,45,66,48,24,34,38,38,40,35,28,34,12,8,25,25,69,34,37,48,72,28,67,51,54,46,51,82,47,56,42,7,26,30,12,39,35,29,41,23,36,40,63,36,48,63,44,54,38,69,35,69,59,66,40,37,59,5,23,15,42,28,32,23,55,29,52,65,60,72,40,79,75,64,88,91,55,77,40,57,52,52,53,68,51,57,75,66,61,51,65,80,59,84,73,63,76,57,44,64,28,41,34,48,38,83,92,66,75,42,43,34,39,35,37,39,38,94,48,38,36,38,32,40,37,72,55,62,58,45,20,58,38,27,25,48,48,78,86,32,59,68,55,36,44,54,42,60,66,25,54,92,40,47,70,62,50,52,53,49,52,49,52,49,49,52,50,34,59,75,65,63,58,80,59,82,38,99,87,40,59,75,52,85,96,101

Organism: Bacteroides stercoris (NCBI:txid46506)

Nearest PDB structures (foldseek):
  3b5q-assembly1_A  TM=8.557E-01  e=6.498E-36  Bacteroides thetaiotaomicron VPI-5482
  7oz8-assembly1_AAA  TM=7.870E-01  e=8.774E-30  Bacteroides thetaiotaomicron VPI-5482
  2vqr-assembly1_A  TM=8.161E-01  e=2.665E-27  Rhizobium johnstonii 3841
  2w8s-assembly1_C  TM=8.056E-01  e=1.051E-25  Trinickia caryophylli
  6j66-assembly1_A  TM=7.507E-01  e=3.088E-26  Vibrio sp. FC509

InterPro domains:
  IPR000917 Sulfatase, N-terminal [PF00884] (25-337)
  IPR017850 Alkaline-phosphatase-like, core domain superfamily [G3DSA:3.40.720.10] (23-447)
  IPR017850 Alkaline-phosphatase-like, core domain superfamily [SSF53649] (25-435)
  IPR024607 Sulfatase, conserved site [PS00523] (71-83)
  IPR051849 Glycosaminoglycan-degrading sulfatase [PTHR46615] (150-440)